Protein AF-0000000087110716 (afdb_homodimer)

Nearest PDB structures (foldseek):
  4upd-assembly1_A  TM=8.963E-01  e=2.215E-50  Ophiostoma piceae
  1cle-assembly1_A  TM=8.654E-01  e=2.455E-45  Limtongozyma cylindracea
  1crl-assembly1_A  TM=8.460E-01  e=3.758E-45  Diutina rugosa
  1gz7-assembly4_D  TM=8.443E-01  e=5.412E-45  Diutina rugosa
  1ukc-assembly1_A  TM=8.647E-01  e=2.097E-42  Aspergillus niger

Solvent-accessible surface area (backbone atoms only — not comparable to full-atom values): 54224 Å² total; per-residue (Å²): 133,86,79,78,78,79,79,76,78,77,76,77,73,76,75,76,74,74,73,72,69,75,64,53,73,44,78,37,66,46,96,44,30,34,40,32,22,36,37,40,72,89,61,42,30,31,36,36,19,35,43,68,47,33,44,62,42,46,55,92,35,35,74,45,71,70,40,71,62,85,65,70,45,70,77,39,82,14,76,46,72,53,37,27,30,54,39,81,56,88,78,62,68,58,28,68,63,14,48,21,31,34,38,24,29,37,63,88,36,61,43,54,81,50,46,21,22,25,36,36,42,32,66,32,43,74,55,25,37,63,54,67,79,43,67,43,62,42,48,61,51,38,22,30,48,16,50,75,51,74,38,54,33,31,40,32,37,50,38,43,46,18,26,62,64,8,13,45,30,14,58,49,30,54,74,69,69,43,51,42,31,22,60,46,30,46,50,44,44,45,51,40,40,57,72,35,31,34,45,62,6,25,27,44,76,35,20,16,42,33,19,32,32,33,11,12,38,50,49,56,46,56,29,27,19,56,59,20,55,80,84,62,66,56,54,31,39,32,27,29,38,24,46,58,58,35,29,45,63,31,58,39,73,64,24,31,48,16,48,46,32,43,30,67,71,40,83,34,42,82,33,66,87,46,53,53,65,53,39,50,57,44,59,37,65,46,55,68,66,56,46,67,70,41,42,47,85,56,52,51,73,40,37,65,71,42,58,32,59,54,12,65,75,52,27,57,84,67,60,27,37,50,86,43,40,30,36,36,28,38,37,72,12,35,6,58,77,64,33,70,70,63,29,67,49,75,74,64,44,47,60,58,58,19,42,49,77,71,48,87,55,67,50,54,68,67,58,41,53,55,55,58,69,61,52,66,71,52,40,21,74,9,32,58,61,38,23,27,73,67,74,78,59,87,18,68,32,22,22,33,36,10,42,54,34,14,30,62,42,27,48,19,30,37,49,49,51,50,51,51,37,32,74,71,70,28,58,28,36,32,40,35,42,48,57,70,65,89,75,62,86,59,74,71,44,51,34,18,71,71,63,58,46,26,32,43,21,49,44,66,84,72,82,48,46,30,56,51,28,40,9,51,50,42,26,30,22,54,36,18,24,38,59,68,72,38,45,52,80,41,30,79,77,52,64,61,65,85,69,53,60,17,58,93,74,34,30,22,32,35,47,29,38,76,53,52,50,76,43,63,77,52,79,63,46,68,50,35,50,47,33,48,70,56,53,41,45,55,68,41,70,132,87,80,82,79,77,80,75,79,77,77,77,76,76,75,77,74,75,75,71,70,75,63,52,72,42,78,36,68,46,95,44,30,33,40,31,21,35,36,39,73,90,61,41,29,29,36,36,21,34,43,68,46,33,45,62,42,46,55,92,36,36,74,45,70,69,41,70,62,83,65,69,44,70,76,39,80,14,76,47,73,52,35,26,30,54,38,82,56,89,77,61,66,58,30,67,61,14,47,22,31,32,38,24,29,37,62,87,37,60,44,53,80,49,48,22,23,25,36,37,42,32,63,33,42,75,55,24,37,62,53,64,78,44,68,43,62,43,48,65,50,39,23,30,49,17,50,74,51,74,40,55,33,31,40,32,37,50,39,43,45,17,26,62,64,8,13,43,31,15,58,48,29,54,73,69,69,43,51,41,30,19,60,47,29,46,51,44,44,44,51,40,40,55,73,36,30,34,49,63,6,26,25,46,76,34,19,17,41,31,19,33,33,34,12,12,39,48,50,56,45,57,31,27,20,55,59,19,57,81,85,61,66,54,54,31,39,34,28,30,36,23,45,57,58,35,28,43,62,30,59,39,72,64,24,30,48,16,49,46,30,42,29,67,72,41,84,34,43,82,34,68,87,48,52,51,66,53,38,49,56,44,58,36,67,45,55,69,68,54,48,67,70,41,40,46,86,57,55,52,73,38,38,64,71,44,58,32,59,53,12,66,76,53,26,58,84,70,61,25,37,50,85,42,38,30,36,36,27,39,37,72,12,36,7,58,78,64,33,69,71,63,28,68,49,73,73,64,44,46,60,57,58,18,42,49,77,72,48,87,55,67,51,53,68,66,60,42,53,54,55,58,69,62,52,65,72,52,39,20,74,10,30,56,61,39,23,26,74,65,73,79,59,85,18,68,32,22,23,34,37,10,42,53,35,15,31,63,44,27,50,19,32,36,50,50,51,49,52,50,37,32,74,70,69,28,59,29,36,33,38,34,43,47,57,69,64,90,74,64,86,57,73,69,44,51,34,18,74,72,65,59,46,25,31,44,19,50,44,64,85,70,83,46,46,29,57,50,28,40,10,51,50,42,24,30,22,55,36,18,24,39,60,69,72,38,44,53,80,42,29,76,77,52,66,61,66,86,69,54,59,17,59,94,75,33,31,22,32,34,47,29,38,76,54,52,50,76,44,64,77,53,79,62,45,69,49,34,52,46,33,49,69,55,52,43,45,56,67,42,70

Secondary structure (DSSP, 8-state):
-----------------------EEEEEE-SS-EEEEEEETTTTEEEEEEEE-S----GGGTTS------S--SEEE-SSPPPBPP-SS--SSB-S---EEEEEEETT--SGGG-EEEEEEE--STTTS--TT-GGG-SHHHHHHHHHTT---EEEEE----HHHH---SHHHHHTT---HHHHHHHHHHHHHHHHGGGGTEEEEEEEEEEETHHHHHHHHHHHHHHH---SS-SEEEEES---PPP-BTTSHHHHHHHHHHHHTSGGGGGTTS-HHHHHHHHHTS-HHHHHHHS-S-----B-SSS--S-HHHHTTTT-S----EEEEEETTGGGGT--S---SHHHHHHHHHHTTT-SSPPPHHHHHHHHHTS---GGGSSSTT-TT--SSS-TTHHHHHHHHHIIIIIHHHHHHHHHHHHTT--EEEEEE----TT-S-GGG-S-TTTTHHHHTT--SS--HHHHHHHHHHHHHHHHHHHHS-TTTT-GGGTPPP----TTTTEEEEE-TT--EEEES-TTHHHHHHIIIIISSTT--/-----------------------EEEEEE-SS-EEEEEEETTTTEEEEEEEE-S----GGGTTSPP----S--SEEE-SSPPPBPP-SS--SSB-S---EEEEEEETT--SGGG-EEEEEEE--STTTS--TT-GGG-SHHHHHHHHHTT---EEEEE----HHHH---SHHHHHTT---HHHHHHHHHHHHHHHHGGGGTEEEEEEEEEEETHHHHHHHHHHHHHHH---SS-SEEEEES---PPP-BTTSHHHHHHHHHHHHTSGGGGGTTS-HHHHHHHHHTS-HHHHHHHS-S-----B-SSS--S-HHHHTTTT-S----EEEEEETTGGGGT--S---SHHHHHHHHHHTTT-SSPPPHHHHHHHHHTS---GGGSSSTT-TT--SSS-TTHHHHHHHHHIIIIIHHHHHHHHHHHHTT--EEEEEE----TT-S-GGG-S-TTTTHHHHTT--SS--HHHHHHHHHHHHHHHHHHHHS-TTTT-GGGTPPP----TTTTEEEEE-TT--EEEES-TTHHHHHHIIIIITTTT--

Foldseek 3Di:
DPDPPDPPPPPPPPPPPPPPPPFDWDWFAFPQEIFIWGHDPVLQKIKFAFAAQFDQCAFPNQLHATHGDPHHDHYDHRYDHQAADQAPDPPDRHDSRHWGKMKMFGNVQAALQLAAFEEEEDEADQQRDDDDPPLLQDFSLLQSLCVVLPRHHMYMYTHFHGFCRQFQFAPLCLVVLRHRSRLSSVVSVLVSCLRGVSSRRHNQQLYEYEYFAVSLVSVQLQQLFQQRDCPSSHFEYEYEQYFFAFAAARHDPQSNVQLVQLCVVDPNVVQSVPHSVSSVSVSSPDDPVSNSVRGHRDGDHHCSCGGRPWTPLPSLVVVRGHQHQYEFEYEQQALLVPFDAQAADLVVVQVCVQVADNHPGGADSVLSVVLLVLFDQQLQPFPVHPPHCDDLGDYSRRRVRSRSNSLLTGVLVRLLNLVSSQVVVGFYFYAYEYEDDPPDPRCSQPRYGPRCSSLLSVVDPDDDPLSNLLSSLNSQQVSCCSRPVASVSSRVPSQADHGDTCHPQRKHWYRYSVYIDIDHSCVSPVSSVSSSVRVNPPRID/DDDPPDPPPPPPPPPPPPPPPPFDWDWFAFPQEIFIWGHDPVLQKIKFAFAAQFDQCAFVNQLPATHGDPHHDHYDHRYDHQAADQAPDPPDRHDSRHWGKMKMFGNVQAALQLAAFEEEEDEDDQQRDDGDPPLLQDFSLLQSLCVVLPRHHMYMYTHFHGWCRQFQFAPLCLVVLRGRSRLSSVVSVLVSCLRGVSSRRHNQQLYEYEYFAVSLVSVQLQQLFQQRDCPSSHFEYEYELYFFAFAAARHDPQSNVQLVQLCVVDPNVVQNVPHSVSSVSVSSPDDPVSNSVRGHRDGDHHCSCGGRPWTPLPSLVVVRGHQHQYEFEYEQQALLVPFDAQAADLVVVQVCQQVADPHPGGADSVLSVVLLVLFDQQLQPFPVHPPHCDDLGDYSRRRVRSRSNSLLTGVLVRLLNLVSSQVVVGFYFYAYEYEDDPPDPRCSQPRYGPRCSSLLSVVDPDDDPLSNLLSSLNSQQVSCCSRPVASVSSRVPSQADHGDTCHPQRKHWYRYSVYIDIDHSCVSPVSSVSSSVRPNPPRID

Structure (mmCIF, N/CA/C/O backbone):
data_AF-0000000087110716-model_v1
#
loop_
_entity.id
_entity.type
_entity.pdbx_description
1 polymer 'Carboxylic ester hydrolase'
#
loop_
_atom_site.group_PDB
_atom_site.id
_atom_site.type_symbol
_atom_site.label_atom_id
_atom_site.label_alt_id
_atom_site.label_comp_id
_atom_site.label_asym_id
_atom_site.label_entity_id
_atom_site.label_seq_id
_atom_site.pdbx_PDB_ins_code
_atom_site.Cartn_x
_atom_site.Cartn_y
_atom_site.Cartn_z
_atom_site.occupancy
_atom_site.B_iso_or_equiv
_atom_site.auth_seq_id
_atom_site.auth_comp_id
_atom_site.auth_asym_id
_atom_site.auth_atom_id
_atom_site.pdbx_PDB_model_num
ATOM 1 N N . MET A 1 1 ? 35.188 -38.156 58.188 1 20.09 1 MET A N 1
ATOM 2 C CA . MET A 1 1 ? 34.906 -36.75 58.5 1 20.09 1 MET A CA 1
ATOM 3 C C . MET A 1 1 ? 35.188 -35.844 57.312 1 20.09 1 MET A C 1
ATOM 5 O O . MET A 1 1 ? 36.25 -35.188 57.281 1 20.09 1 MET A O 1
ATOM 9 N N . ALA A 1 2 ? 34.938 -36.5 56.125 1 28.39 2 ALA A N 1
ATOM 10 C CA . ALA A 1 2 ? 35.281 -35.875 54.844 1 28.39 2 ALA A CA 1
ATOM 11 C C . ALA A 1 2 ? 34.656 -34.5 54.719 1 28.39 2 ALA A C 1
ATOM 13 O O . ALA A 1 2 ? 33.438 -34.344 54.938 1 28.39 2 ALA A O 1
ATOM 14 N N . SER A 1 3 ? 35.438 -33.375 54.844 1 27.67 3 SER A N 1
ATOM 15 C CA . SER A 1 3 ? 35.281 -31.922 54.812 1 27.67 3 SER A CA 1
ATOM 16 C C . SER A 1 3 ? 34.75 -31.453 53.469 1 27.67 3 SER A C 1
ATOM 18 O O . SER A 1 3 ? 35.281 -31.781 52.406 1 27.67 3 SER A O 1
ATOM 20 N N . HIS A 1 4 ? 33.469 -31.312 53.344 1 31.66 4 HIS A N 1
ATOM 21 C CA . HIS A 1 4 ? 32.719 -30.781 52.219 1 31.66 4 HIS A CA 1
ATOM 22 C C . HIS A 1 4 ? 33.062 -29.328 51.969 1 31.66 4 HIS A C 1
ATOM 24 O O . HIS A 1 4 ? 32.781 -28.453 52.812 1 31.66 4 HIS A O 1
ATOM 30 N N . SER A 1 5 ? 34.188 -29.047 51.375 1 28.72 5 SER A N 1
ATOM 31 C CA . SER A 1 5 ? 34.562 -27.672 51.062 1 28.72 5 SER A CA 1
ATOM 32 C C . SER A 1 5 ? 33.531 -27.031 50.125 1 28.72 5 SER A C 1
ATOM 34 O O . SER A 1 5 ? 33.219 -27.609 49.094 1 28.72 5 SER A O 1
ATOM 36 N N . PHE A 1 6 ? 32.656 -26.172 50.625 1 31.14 6 PHE A N 1
ATOM 37 C CA . PHE A 1 6 ? 31.641 -25.328 50 1 31.14 6 PHE A CA 1
ATOM 38 C C . PHE A 1 6 ? 32.281 -24.297 49.062 1 31.14 6 PHE A C 1
ATOM 40 O O . PHE A 1 6 ? 33.031 -23.406 49.531 1 31.14 6 PHE A O 1
ATOM 47 N N . LEU A 1 7 ? 32.625 -24.609 47.812 1 32 7 LEU A N 1
ATOM 48 C CA . LEU A 1 7 ? 33.125 -23.625 46.875 1 32 7 LEU A CA 1
ATOM 49 C C . LEU A 1 7 ? 32.094 -22.547 46.594 1 32 7 LEU A C 1
ATOM 51 O O . LEU A 1 7 ? 30.984 -22.844 46.125 1 32 7 LEU A O 1
ATOM 55 N N . THR A 1 8 ? 32.094 -21.484 47.375 1 31.91 8 THR A N 1
ATOM 56 C CA . THR A 1 8 ? 31.266 -20.297 47.188 1 31.91 8 THR A CA 1
ATOM 57 C C . THR A 1 8 ? 31.578 -19.625 45.875 1 31.91 8 THR A C 1
ATOM 59 O O . THR A 1 8 ? 32.719 -19.266 45.594 1 31.91 8 THR A O 1
ATOM 62 N N . SER A 1 9 ? 30.875 -19.969 44.844 1 35.59 9 SER A N 1
ATOM 63 C CA . SER A 1 9 ? 30.984 -19.266 43.562 1 35.59 9 SER A CA 1
ATOM 64 C C . SER A 1 9 ? 30.625 -17.797 43.688 1 35.59 9 SER A C 1
ATOM 66 O O . SER A 1 9 ? 29.516 -17.453 44.125 1 35.59 9 SER A O 1
ATOM 68 N N . PHE A 1 10 ? 31.609 -16.938 43.906 1 37.28 10 PHE A N 1
ATOM 69 C CA . PHE A 1 10 ? 31.422 -15.492 43.844 1 37.28 10 PHE A CA 1
ATOM 70 C C . PHE A 1 10 ? 30.953 -15.055 42.469 1 37.28 10 PHE A C 1
ATOM 72 O O . PHE A 1 10 ? 31.641 -15.297 41.469 1 37.28 10 PHE A O 1
ATOM 79 N N . VAL A 1 11 ? 29.672 -14.938 42.281 1 40.84 11 VAL A N 1
ATOM 80 C CA . VAL A 1 11 ? 29.125 -14.281 41.094 1 40.84 11 VAL A CA 1
ATOM 81 C C . VAL A 1 11 ? 29.562 -12.82 41.062 1 40.84 11 VAL A C 1
ATOM 83 O O . VAL A 1 11 ? 29.234 -12.047 41.969 1 40.84 11 VAL A O 1
ATOM 86 N N . PHE A 1 12 ? 30.656 -12.531 40.406 1 40.09 12 PHE A N 1
ATOM 87 C CA . PHE A 1 12 ? 31 -11.141 40.125 1 40.09 12 PHE A CA 1
ATOM 88 C C . PHE A 1 12 ? 29.922 -10.477 39.281 1 40.09 12 PHE A C 1
ATOM 90 O O . PHE A 1 12 ? 29.656 -10.898 38.156 1 40.09 12 PHE A O 1
ATOM 97 N N . ASP A 1 13 ? 29.016 -9.844 39.938 1 39.03 13 ASP A N 1
ATOM 98 C CA . ASP A 1 13 ? 28.125 -8.922 39.219 1 39.03 13 ASP A CA 1
ATOM 99 C C . ASP A 1 13 ? 28.906 -7.844 38.469 1 39.03 13 ASP A C 1
ATOM 101 O O . ASP A 1 13 ? 29.609 -7.039 39.094 1 39.03 13 ASP A O 1
ATOM 105 N N . PHE A 1 14 ? 29.25 -8.109 37.25 1 43.91 14 PHE A N 1
ATOM 106 C CA . PHE A 1 14 ? 29.75 -7.023 36.406 1 43.91 14 PHE A CA 1
ATOM 107 C C . PHE A 1 14 ? 28.734 -5.891 36.312 1 43.91 14 PHE A C 1
ATOM 109 O O . PHE A 1 14 ? 27.656 -6.055 35.719 1 43.91 14 PHE A O 1
ATOM 116 N N . LEU A 1 15 ? 28.766 -4.965 37.219 1 42.44 15 LEU A N 1
ATOM 117 C CA . LEU A 1 15 ? 28.125 -3.68 36.969 1 42.44 15 LEU A CA 1
ATOM 118 C C . LEU A 1 15 ? 28.594 -3.084 35.625 1 42.44 15 LEU A C 1
ATOM 120 O O . LEU A 1 15 ? 29.75 -2.707 35.5 1 42.44 15 LEU A O 1
ATOM 124 N N . LEU A 1 16 ? 27.922 -3.369 34.562 1 43.09 16 LEU A N 1
ATOM 125 C CA . LEU A 1 16 ? 28.094 -2.547 33.375 1 43.09 16 LEU A CA 1
ATOM 126 C C . LEU A 1 16 ? 27.922 -1.068 33.688 1 43.09 16 LEU A C 1
ATOM 128 O O . LEU A 1 16 ? 26.797 -0.625 34 1 43.09 16 LEU A O 1
ATOM 132 N N . LEU A 1 17 ? 28.938 -0.437 34.156 1 42.56 17 LEU A N 1
ATOM 133 C CA . LEU A 1 17 ? 28.938 1.021 34.125 1 42.56 17 LEU A CA 1
ATOM 134 C C . LEU A 1 17 ? 28.594 1.527 32.75 1 42.56 17 LEU A C 1
ATOM 136 O O . LEU A 1 17 ? 29.391 1.37 31.797 1 42.56 17 LEU A O 1
ATOM 140 N N . VAL A 1 18 ? 27.328 1.729 32.438 1 46.44 18 VAL A N 1
ATOM 141 C CA . VAL A 1 18 ? 27.016 2.594 31.297 1 46.44 18 VAL A CA 1
ATOM 142 C C . VAL A 1 18 ? 27.734 3.93 31.453 1 46.44 18 VAL A C 1
ATOM 144 O O . VAL A 1 18 ? 27.406 4.727 32.344 1 46.44 18 VAL A O 1
ATOM 147 N N . ILE A 1 19 ? 28.969 4.02 31.094 1 43.47 19 ILE A N 1
ATOM 148 C CA . ILE A 1 19 ? 29.547 5.344 30.938 1 43.47 19 ILE A CA 1
ATOM 149 C C . ILE A 1 19 ? 28.609 6.227 30.109 1 43.47 19 ILE A C 1
ATOM 151 O O . ILE A 1 19 ? 28.469 6.031 28.906 1 43.47 19 ILE A O 1
ATOM 155 N N . VAL A 1 20 ? 27.641 6.781 30.719 1 46.19 20 VAL A N 1
ATOM 156 C CA . VAL A 1 20 ? 26.984 7.902 30.062 1 46.19 20 VAL A CA 1
ATOM 157 C C . VAL A 1 20 ? 28.031 8.906 29.594 1 46.19 20 VAL A C 1
ATOM 159 O O . VAL A 1 20 ? 28.734 9.516 30.406 1 46.19 20 VAL A O 1
ATOM 162 N N . GLN A 1 21 ? 28.688 8.75 28.547 1 48.12 21 GLN A N 1
ATOM 163 C CA . GLN A 1 21 ? 29.531 9.828 28.031 1 48.12 21 GLN A CA 1
ATOM 164 C C . GLN A 1 21 ? 28.875 11.188 28.25 1 48.12 21 GLN A C 1
ATOM 166 O O . GLN A 1 21 ? 27.703 11.383 27.922 1 48.12 21 GLN A O 1
ATOM 171 N N . PRO A 1 22 ? 29.422 11.992 29.031 1 50.16 22 PRO A N 1
ATOM 172 C CA . PRO A 1 22 ? 28.875 13.328 29.25 1 50.16 22 PRO A CA 1
ATOM 173 C C . PRO A 1 22 ? 28.531 14.047 27.953 1 50.16 22 PRO A C 1
ATOM 175 O O . PRO A 1 22 ? 29.297 13.977 26.984 1 50.16 22 PRO A O 1
ATOM 178 N N . SER A 1 23 ? 27.312 14.266 27.656 1 60.62 23 SER A N 1
ATOM 179 C CA . SER A 1 23 ? 26.906 15.125 26.547 1 60.62 23 SER A CA 1
ATOM 180 C C . SER A 1 23 ? 27.75 16.406 26.5 1 60.62 23 SER A C 1
ATOM 182 O O . SER A 1 23 ? 27.828 17.125 27.5 1 60.62 23 SER A O 1
ATOM 184 N N . ILE A 1 24 ? 28.844 16.5 25.688 1 69 24 ILE A N 1
ATOM 185 C CA . ILE A 1 24 ? 29.688 17.672 25.516 1 69 24 ILE A CA 1
ATOM 186 C C . ILE A 1 24 ? 28.812 18.891 25.219 1 69 24 ILE A C 1
ATOM 188 O O . ILE A 1 24 ? 27.953 18.844 24.328 1 69 24 ILE A O 1
ATOM 192 N N . ALA A 1 25 ? 28.875 19.891 26.062 1 81.88 25 ALA A N 1
ATOM 193 C CA . ALA A 1 25 ? 28.141 21.156 25.922 1 81.88 25 ALA A CA 1
ATOM 194 C C . ALA A 1 25 ? 28.703 22 24.781 1 81.88 25 ALA A C 1
ATOM 196 O O . ALA A 1 25 ? 29.906 22 24.531 1 81.88 25 ALA A O 1
ATOM 197 N N . ILE A 1 26 ? 27.797 22.547 23.922 1 89.44 26 ILE A N 1
ATOM 198 C CA . ILE A 1 26 ? 28.141 23.469 22.828 1 89.44 26 ILE A CA 1
ATOM 199 C C . ILE A 1 26 ? 27.5 24.828 23.094 1 89.44 26 ILE A C 1
ATOM 201 O O . ILE A 1 26 ? 26.344 24.906 23.516 1 89.44 26 ILE A O 1
ATOM 205 N N . SER A 1 27 ? 28.281 25.891 22.859 1 92.62 27 SER A N 1
ATOM 206 C CA . SER A 1 27 ? 27.797 27.234 23.141 1 92.62 27 SER A CA 1
ATOM 207 C C . SER A 1 27 ? 27.688 28.062 21.875 1 92.62 27 SER A C 1
ATOM 209 O O . SER A 1 27 ? 28.547 27.984 20.984 1 92.62 27 SER A O 1
ATOM 211 N N . VAL A 1 28 ? 26.641 28.781 21.75 1 93.56 28 VAL A N 1
ATOM 212 C CA . VAL A 1 28 ? 26.391 29.719 20.641 1 93.56 28 VAL A CA 1
ATOM 213 C C . VAL A 1 28 ? 26.062 31.094 21.203 1 93.56 28 VAL A C 1
ATOM 215 O O . VAL A 1 28 ? 25.203 31.219 22.078 1 93.56 28 VAL A O 1
ATOM 218 N N . LEU A 1 29 ? 26.641 32.156 20.688 1 93.19 29 LEU A N 1
ATOM 219 C CA . LEU A 1 29 ? 26.359 33.5 21.094 1 93.19 29 LEU A CA 1
ATOM 220 C C . LEU A 1 29 ? 25.219 34.094 20.266 1 93.19 29 LEU A C 1
ATOM 222 O O . LEU A 1 29 ? 25.281 34.125 19.047 1 93.19 29 LEU A O 1
ATOM 226 N N . THR A 1 30 ? 24.172 34.469 20.969 1 93.44 30 THR A N 1
ATOM 227 C CA . THR A 1 30 ? 23.047 35.125 20.344 1 93.44 30 THR A CA 1
ATOM 228 C C . THR A 1 30 ? 22.953 36.594 20.797 1 93.44 30 THR A C 1
ATOM 230 O O . THR A 1 30 ? 23.797 37.062 21.562 1 93.44 30 THR A O 1
ATOM 233 N N . THR A 1 31 ? 21.906 37.312 20.281 1 92.69 31 THR A N 1
ATOM 234 C CA . THR A 1 31 ? 21.688 38.719 20.609 1 92.69 31 THR A CA 1
ATOM 235 C C . THR A 1 31 ? 21.531 38.906 22.109 1 92.69 31 THR A C 1
ATOM 237 O O . THR A 1 31 ? 22 39.906 22.672 1 92.69 31 THR A O 1
ATOM 240 N N . ASN A 1 32 ? 20.922 37.875 22.75 1 94.81 32 ASN A N 1
ATOM 241 C CA . ASN A 1 32 ? 20.547 38.062 24.156 1 94.81 32 ASN A CA 1
ATOM 242 C C . ASN A 1 32 ? 21.484 37.312 25.094 1 94.81 32 ASN A C 1
ATOM 244 O O . ASN A 1 32 ? 21.328 37.375 26.312 1 94.81 32 ASN A O 1
ATOM 248 N N . GLY A 1 33 ? 22.359 36.594 24.578 1 95.44 33 GLY A N 1
ATOM 249 C CA . GLY A 1 33 ? 23.297 35.844 25.406 1 95.44 33 GLY A CA 1
ATOM 250 C C . GLY A 1 33 ? 23.797 34.562 24.766 1 95.44 33 GLY A C 1
ATOM 251 O O . GLY A 1 33 ? 23.594 34.344 23.562 1 95.44 33 GLY A O 1
ATOM 252 N N . THR A 1 34 ? 24.516 33.875 25.656 1 96.38 34 THR A N 1
ATOM 253 C CA . THR A 1 34 ? 25.062 32.594 25.188 1 96.38 34 THR A CA 1
ATOM 254 C C . THR A 1 34 ? 24.094 31.453 25.469 1 96.38 34 THR A C 1
ATOM 256 O O . THR A 1 34 ? 23.609 31.297 26.594 1 96.38 34 THR A O 1
ATOM 259 N N . VAL A 1 35 ? 23.797 30.688 24.438 1 96.12 35 VAL A N 1
ATOM 260 C CA . VAL A 1 35 ? 22.953 29.5 24.547 1 96.12 35 VAL A CA 1
ATOM 261 C C . VAL A 1 35 ? 23.812 28.25 24.578 1 96.12 35 VAL A C 1
ATOM 263 O O . VAL A 1 35 ? 24.625 28.016 23.672 1 96.12 35 VAL A O 1
ATOM 266 N N . VAL A 1 36 ? 23.688 27.438 25.656 1 96.5 36 VAL A N 1
ATOM 267 C CA . VAL A 1 36 ? 24.453 26.219 25.797 1 96.5 36 VAL A CA 1
ATOM 268 C C . VAL A 1 36 ? 23.578 25 25.516 1 96.5 36 VAL A C 1
ATOM 270 O O . VAL A 1 36 ? 22.672 24.688 26.281 1 96.5 36 VAL A O 1
ATOM 273 N N . GLY A 1 37 ? 23.891 24.375 24.438 1 95.44 37 GLY A N 1
ATOM 274 C CA . GLY A 1 37 ? 23.109 23.234 24.016 1 95.44 37 GLY A CA 1
ATOM 275 C C . GLY A 1 37 ? 23.766 21.906 24.328 1 95.44 37 GLY A C 1
ATOM 276 O O . GLY A 1 37 ? 24.641 21.828 25.203 1 95.44 37 GLY A O 1
ATOM 277 N N . VAL A 1 38 ? 23.172 20.828 23.766 1 95.19 38 VAL A N 1
ATOM 278 C CA . VAL A 1 38 ? 23.641 19.453 23.969 1 95.19 38 VAL A CA 1
ATOM 279 C C . VAL A 1 38 ? 24.203 18.906 22.672 1 95.19 38 VAL A C 1
ATOM 281 O O . VAL A 1 38 ? 23.578 19.031 21.609 1 95.19 38 VAL A O 1
ATOM 284 N N . ASN A 1 39 ? 25.344 18.312 22.797 1 94.31 39 ASN A N 1
ATOM 285 C CA . ASN A 1 39 ? 25.938 17.625 21.656 1 94.31 39 ASN A CA 1
ATOM 286 C C . ASN A 1 39 ? 25.625 16.141 21.672 1 94.31 39 ASN A C 1
ATOM 288 O O . ASN A 1 39 ? 26.094 15.406 22.547 1 94.31 39 ASN A O 1
ATOM 292 N N . ASP A 1 40 ? 24.797 15.695 20.828 1 93.25 40 ASP A N 1
ATOM 293 C CA . ASP A 1 40 ? 24.516 14.281 20.625 1 93.25 40 ASP A CA 1
ATOM 294 C C . ASP A 1 40 ? 25.453 13.664 19.594 1 93.25 40 ASP A C 1
ATOM 296 O O . ASP A 1 40 ? 25.094 13.492 18.438 1 93.25 40 ASP A O 1
ATOM 300 N N . ALA A 1 41 ? 26.578 13.188 19.984 1 90.38 41 ALA A N 1
ATOM 301 C CA . ALA A 1 41 ? 27.641 12.703 19.109 1 90.38 41 ALA A CA 1
ATOM 302 C C . ALA A 1 41 ? 27.234 11.43 18.375 1 90.38 41 ALA A C 1
ATOM 304 O O . ALA A 1 41 ? 27.625 11.203 17.234 1 90.38 41 ALA A O 1
ATOM 305 N N . VAL A 1 42 ? 26.422 10.695 19 1 90.62 42 VAL A N 1
ATOM 306 C CA . VAL A 1 42 ? 25.984 9.422 18.438 1 90.62 42 VAL A CA 1
ATOM 307 C C . VAL A 1 42 ? 25.188 9.672 17.156 1 90.62 42 VAL A C 1
ATOM 309 O O . VAL A 1 42 ? 25.375 8.969 16.156 1 90.62 42 VAL A O 1
ATOM 312 N N . ASN A 1 43 ? 24.391 10.672 17.156 1 93 43 ASN A N 1
ATOM 313 C CA . ASN A 1 43 ? 23.531 10.961 16 1 93 43 ASN A CA 1
ATOM 314 C C . ASN A 1 43 ? 24.125 12.07 15.133 1 93 43 ASN A C 1
ATOM 316 O O . ASN A 1 43 ? 23.578 12.383 14.07 1 93 43 ASN A O 1
ATOM 320 N N . GLY A 1 44 ? 25.219 12.688 15.539 1 93.69 44 GLY A N 1
ATOM 321 C CA . GLY A 1 44 ? 25.797 13.797 14.805 1 93.69 44 GLY A CA 1
ATOM 322 C C . GLY A 1 44 ? 24.891 15.023 14.773 1 93.69 44 GLY A C 1
ATOM 323 O O . GLY A 1 44 ? 24.797 15.703 13.75 1 93.69 44 GLY A O 1
ATOM 324 N N . VAL A 1 45 ? 24.188 15.234 15.891 1 96.06 45 VAL A N 1
ATOM 325 C CA . VAL A 1 45 ? 23.219 16.312 15.969 1 96.06 45 VAL A CA 1
ATOM 326 C C . VAL A 1 45 ? 23.453 17.125 17.25 1 96.06 45 VAL A C 1
ATOM 328 O O . VAL A 1 45 ? 23.766 16.562 18.297 1 96.06 45 VAL A O 1
ATOM 331 N N . GLN A 1 46 ? 23.375 18.422 17.141 1 95.94 46 GLN A N 1
ATOM 332 C CA . GLN A 1 46 ? 23.344 19.297 18.297 1 95.94 46 GLN A CA 1
ATOM 333 C C . GLN A 1 46 ? 21.938 19.844 18.531 1 95.94 46 GLN A C 1
ATOM 335 O O . GLN A 1 46 ? 21.234 20.188 17.578 1 95.94 46 GLN A O 1
ATOM 340 N N . ARG A 1 47 ? 21.578 19.906 19.766 1 96.75 47 ARG A N 1
ATOM 341 C CA . ARG A 1 47 ? 20.25 20.375 20.125 1 96.75 47 ARG A CA 1
ATOM 342 C C . ARG A 1 47 ? 20.312 21.578 21.062 1 96.75 47 ARG A C 1
ATOM 344 O O . ARG A 1 47 ? 21.156 21.625 21.953 1 96.75 47 ARG A O 1
ATOM 351 N N . PHE A 1 48 ? 19.531 22.547 20.828 1 97.06 48 PHE A N 1
ATOM 352 C CA . PHE A 1 48 ? 19.281 23.703 21.656 1 97.06 48 PHE A CA 1
ATOM 353 C C . PHE A 1 48 ? 17.797 23.828 21.984 1 97.06 48 PHE A C 1
ATOM 355 O O . PHE A 1 48 ? 16.984 24.156 21.125 1 97.06 48 PHE A O 1
ATOM 362 N N . LEU A 1 49 ? 17.438 23.516 23.234 1 98 49 LEU A N 1
ATOM 363 C CA . LEU A 1 49 ? 16.031 23.391 23.609 1 98 49 LEU A CA 1
ATOM 364 C C . LEU A 1 49 ? 15.609 24.484 24.578 1 98 49 LEU A C 1
ATOM 366 O O . LEU A 1 49 ? 16.422 24.953 25.375 1 98 49 LEU A O 1
ATOM 370 N N . GLY A 1 50 ? 14.336 24.938 24.406 1 97.62 50 GLY A N 1
ATOM 371 C CA . GLY A 1 50 ? 13.727 25.828 25.375 1 97.62 50 GLY A CA 1
ATOM 372 C C . GLY A 1 50 ? 14.281 27.25 25.312 1 97.62 50 GLY A C 1
ATOM 373 O O . GLY A 1 50 ? 14.383 27.922 26.344 1 97.62 50 GLY A O 1
ATOM 374 N N . ILE A 1 51 ? 14.688 27.703 24.188 1 97.75 51 ILE A N 1
ATOM 375 C CA . ILE A 1 51 ? 15.234 29.047 24.031 1 97.75 51 ILE A CA 1
ATOM 376 C C . ILE A 1 51 ? 14.102 30.062 24 1 97.75 51 ILE A C 1
ATOM 378 O O . ILE A 1 51 ? 13.242 30.031 23.125 1 97.75 51 ILE A O 1
ATOM 382 N N . PRO A 1 52 ? 14.062 31 24.906 1 97.81 52 PRO A N 1
ATOM 383 C CA . PRO A 1 52 ? 13.023 32.031 24.828 1 97.81 52 PRO A CA 1
ATOM 384 C C . PRO A 1 52 ? 13.195 32.969 23.625 1 97.81 52 PRO A C 1
ATOM 386 O O . PRO A 1 52 ? 14.312 33.406 23.344 1 97.81 52 PRO A O 1
ATOM 389 N N . PHE A 1 53 ? 12.172 33.25 22.938 1 97.81 53 PHE A N 1
ATOM 390 C CA . PHE A 1 53 ? 12.266 34.156 21.812 1 97.81 53 PHE A CA 1
ATOM 391 C C . PHE A 1 53 ? 11.508 35.438 22.094 1 97.81 53 PHE A C 1
ATOM 393 O O . PHE A 1 53 ? 11.531 36.375 21.281 1 97.81 53 PHE A O 1
ATOM 400 N N . ALA A 1 54 ? 10.828 35.531 23.188 1 97.94 54 ALA A N 1
ATOM 401 C CA . ALA A 1 54 ? 10.078 36.688 23.625 1 97.94 54 ALA A CA 1
ATOM 402 C C . ALA A 1 54 ? 10.055 36.781 25.156 1 97.94 54 ALA A C 1
ATOM 404 O O . ALA A 1 54 ? 10.375 35.812 25.844 1 97.94 54 ALA A O 1
ATOM 405 N N . GLU A 1 55 ? 9.727 38.031 25.609 1 97.5 55 GLU A N 1
ATOM 406 C CA . GLU A 1 55 ? 9.469 38.156 27.047 1 97.5 55 GLU A CA 1
ATOM 407 C C . GLU A 1 55 ? 8.344 37.219 27.484 1 97.5 55 GLU A C 1
ATOM 409 O O . GLU A 1 55 ? 7.379 37 26.75 1 97.5 55 GLU A O 1
ATOM 414 N N . PRO A 1 56 ? 8.539 36.625 28.781 1 96.94 56 PRO A N 1
ATOM 415 C CA . PRO A 1 56 ? 7.398 35.812 29.25 1 96.94 56 PRO A CA 1
ATOM 416 C C . PRO A 1 56 ? 6.086 36.594 29.234 1 96.94 56 PRO A C 1
ATOM 418 O O . PRO A 1 56 ? 6.02 37.719 29.75 1 96.94 56 PRO A O 1
ATOM 421 N N . PRO A 1 57 ? 5.0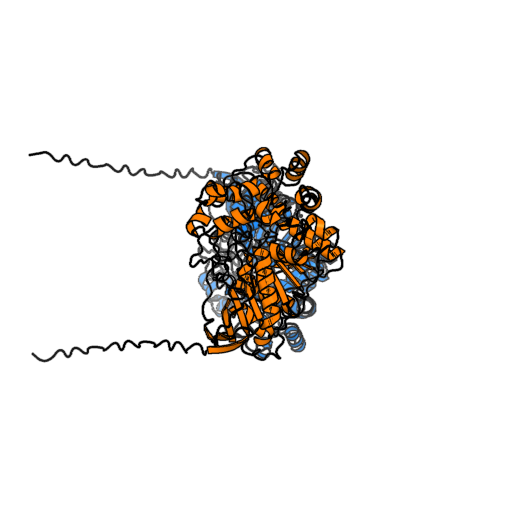94 36.062 28.547 1 97.56 57 PRO A N 1
ATOM 422 C CA . PRO A 1 57 ? 3.807 36.75 28.5 1 97.56 57 PRO A CA 1
ATOM 423 C C . PRO A 1 57 ? 2.984 36.562 29.781 1 97.56 57 PRO A C 1
ATOM 425 O O . PRO A 1 57 ? 1.842 36.094 29.719 1 97.56 57 PRO A O 1
ATOM 428 N N . VAL A 1 58 ? 3.518 36.969 30.922 1 96.25 58 VAL A N 1
ATOM 429 C CA . VAL A 1 58 ? 2.912 36.812 32.25 1 96.25 58 VAL A CA 1
ATOM 430 C C . VAL A 1 58 ? 2.604 38.188 32.844 1 96.25 58 VAL A C 1
ATOM 432 O O . VAL A 1 58 ? 3.123 39.219 32.344 1 96.25 58 VAL A O 1
ATOM 435 N N . GLY A 1 59 ? 1.743 38.219 33.812 1 94.56 59 GLY A N 1
ATOM 436 C CA . GLY A 1 59 ? 1.394 39.5 34.438 1 94.56 59 GLY A CA 1
ATOM 437 C C . GLY A 1 59 ? 0.841 40.531 33.469 1 94.56 59 GLY A C 1
ATOM 438 O O . GLY A 1 59 ? -0.081 40.219 32.688 1 94.56 59 GLY A O 1
ATOM 439 N N . ASP A 1 60 ? 1.508 41.688 33.406 1 95.06 60 ASP A N 1
ATOM 440 C CA . ASP A 1 60 ? 1.017 42.781 32.562 1 95.06 60 ASP A CA 1
ATOM 441 C C . ASP A 1 60 ? 1.149 42.438 31.078 1 95.06 60 ASP A C 1
ATOM 443 O O . ASP A 1 60 ? 0.559 43.094 30.234 1 95.06 60 ASP A O 1
ATOM 447 N N . LEU A 1 61 ? 1.896 41.406 30.828 1 97.12 61 LEU A N 1
ATOM 448 C CA . LEU A 1 61 ? 2.117 41.062 29.438 1 97.12 61 LEU A CA 1
ATOM 449 C C . LEU A 1 61 ? 1.137 39.969 28.984 1 97.12 61 LEU A C 1
ATOM 451 O O . LEU A 1 61 ? 1.07 39.656 27.797 1 97.12 61 LEU A O 1
ATOM 455 N N . ARG A 1 62 ? 0.335 39.375 29.922 1 97.62 62 ARG A N 1
ATOM 456 C CA . ARG A 1 62 ? -0.737 38.469 29.516 1 97.62 62 ARG A CA 1
ATOM 457 C C . ARG A 1 62 ? -1.673 39.156 28.516 1 97.62 62 ARG A C 1
ATOM 459 O O . ARG A 1 62 ? -2.111 40.281 28.734 1 97.62 62 ARG A O 1
ATOM 466 N N . LEU A 1 63 ? -1.961 38.469 27.406 1 97.94 63 LEU A N 1
ATOM 467 C CA . LEU A 1 63 ? -2.916 38.906 26.375 1 97.94 63 LEU A CA 1
ATOM 468 C C . LEU A 1 63 ? -2.422 40.156 25.656 1 97.94 63 LEU A C 1
ATOM 470 O O . LEU A 1 63 ? -3.223 40.938 25.141 1 97.94 63 LEU A O 1
ATOM 474 N N . ARG A 1 64 ? -1.172 40.406 25.688 1 97.88 64 ARG A N 1
ATOM 475 C CA . ARG A 1 64 ? -0.528 41.406 24.812 1 97.88 64 ARG A CA 1
ATOM 476 C C . ARG A 1 64 ? 0.259 40.719 23.703 1 97.88 64 ARG A C 1
ATOM 478 O O . ARG A 1 64 ? 0.529 39.531 23.781 1 97.88 64 ARG A O 1
ATOM 485 N N . GLN A 1 65 ? 0.518 41.438 22.672 1 97.94 65 GLN A N 1
ATOM 486 C CA . GLN A 1 65 ? 1.437 40.938 21.672 1 97.94 65 GLN A CA 1
ATOM 487 C C . GLN A 1 65 ? 2.799 40.594 22.281 1 97.94 65 GLN A C 1
ATOM 489 O O . GLN A 1 65 ? 3.262 41.312 23.172 1 97.94 65 GLN A O 1
ATOM 494 N N . ALA A 1 66 ? 3.346 39.531 21.812 1 97.88 66 ALA A N 1
ATOM 495 C CA . ALA A 1 66 ? 4.668 39.156 22.297 1 97.88 66 ALA A CA 1
ATOM 496 C C . ALA A 1 66 ? 5.672 40.281 22.094 1 97.88 66 ALA A C 1
ATOM 498 O O . ALA A 1 66 ? 5.652 40.969 21.047 1 97.88 66 ALA A O 1
ATOM 499 N N . VAL A 1 67 ? 6.5 40.469 23.062 1 96.31 67 VAL A N 1
ATOM 500 C CA . VAL A 1 67 ? 7.512 41.5 23.031 1 96.31 67 VAL A CA 1
ATOM 501 C C . VAL A 1 67 ? 8.898 40.875 22.953 1 96.31 67 VAL A C 1
ATOM 503 O O . VAL A 1 67 ? 9.164 39.844 23.578 1 96.31 67 VAL A O 1
ATOM 506 N N . SER A 1 68 ? 9.75 41.531 22.188 1 95.5 68 SER A N 1
ATOM 507 C CA . SER A 1 68 ? 11.125 41.062 22.062 1 95.5 68 SER A CA 1
ATOM 508 C C . SER A 1 68 ? 11.812 41 23.422 1 95.5 68 SER A C 1
ATOM 510 O O . SER A 1 68 ? 11.492 41.781 24.328 1 95.5 68 SER A O 1
ATOM 512 N N . LEU A 1 69 ? 12.727 40.156 23.5 1 94.12 69 LEU A N 1
ATOM 513 C CA . LEU A 1 69 ? 13.508 40.031 24.719 1 94.12 69 LEU A CA 1
ATOM 514 C C . LEU A 1 69 ? 14.281 41.312 25 1 94.12 69 LEU A C 1
ATOM 516 O O . LEU A 1 69 ? 15 41.812 24.125 1 94.12 69 LEU A O 1
ATOM 520 N N . ARG A 1 70 ? 14.125 41.844 26.109 1 88.75 70 ARG A N 1
ATOM 521 C CA . ARG A 1 70 ? 14.758 43.125 26.484 1 88.75 70 ARG A CA 1
ATOM 522 C C . ARG A 1 70 ? 16 42.875 27.344 1 88.75 70 ARG A C 1
ATOM 524 O O . ARG A 1 70 ? 16.906 43.688 27.375 1 88.75 70 ARG A O 1
ATOM 531 N N . LYS A 1 71 ? 15.93 41.781 28 1 86.25 71 LYS A N 1
ATOM 532 C CA . LYS A 1 71 ? 17.016 41.5 28.938 1 86.25 71 LYS A CA 1
ATOM 533 C C . LYS A 1 71 ? 17.922 40.375 28.422 1 86.25 71 LYS A C 1
ATOM 535 O O . LYS A 1 71 ? 17.453 39.438 27.781 1 86.25 71 LYS A O 1
ATOM 540 N N . SER A 1 72 ? 19.156 40.625 28.688 1 89.88 72 SER A N 1
ATOM 541 C CA . SER A 1 72 ? 20.141 39.594 28.375 1 89.88 72 SER A CA 1
ATOM 542 C C . SER A 1 72 ? 20.109 38.438 29.391 1 89.88 72 SER A C 1
ATOM 544 O O . SER A 1 72 ? 19.781 38.656 30.562 1 89.88 72 SER A O 1
ATOM 546 N N . PHE A 1 73 ? 20.266 37.344 28.734 1 86.19 73 PHE A N 1
ATOM 547 C CA . PHE A 1 73 ? 20.547 36.188 29.609 1 86.19 73 PHE A CA 1
ATOM 548 C C . PHE A 1 73 ? 22.016 35.781 29.531 1 86.19 73 PHE A C 1
ATOM 550 O O . PHE A 1 73 ? 22.672 36.031 28.531 1 86.19 73 PHE A O 1
ATOM 557 N N . SER A 1 74 ? 22.906 35.906 30.484 1 89.81 74 SER A N 1
ATOM 558 C CA . SER A 1 74 ? 24.312 35.5 30.469 1 89.81 74 SER A CA 1
ATOM 559 C C . SER A 1 74 ? 24.469 34.125 29.797 1 89.81 74 SER A C 1
ATOM 561 O O . SER A 1 74 ? 24.75 34.062 28.594 1 89.81 74 SER A O 1
ATOM 563 N N . ASN A 1 75 ? 24.281 33.125 30.469 1 94.44 75 ASN A N 1
ATOM 564 C CA . ASN A 1 75 ? 24.281 31.75 29.953 1 94.44 75 ASN A CA 1
ATOM 565 C C . ASN A 1 75 ? 22.938 31.062 30.156 1 94.44 75 ASN A C 1
ATOM 567 O O . ASN A 1 75 ? 22.406 31.031 31.266 1 94.44 75 ASN A O 1
ATOM 571 N N . LEU A 1 76 ? 22.359 30.641 29.047 1 96.38 76 LEU A N 1
ATOM 572 C CA . LEU A 1 76 ? 21.125 29.859 29.078 1 96.38 76 LEU A CA 1
ATOM 573 C C . LEU A 1 76 ? 21.406 28.375 28.844 1 96.38 76 LEU A C 1
ATOM 575 O O . LEU A 1 76 ? 21.938 28 27.797 1 96.38 76 LEU A O 1
ATOM 579 N N . GLN A 1 77 ? 21.094 27.547 29.859 1 96.75 77 GLN A N 1
ATOM 580 C CA . GLN A 1 77 ? 21.172 26.109 29.625 1 96.75 77 GLN A CA 1
ATOM 581 C C . GLN A 1 77 ? 20 25.625 28.781 1 96.75 77 GLN A C 1
ATOM 583 O O . GLN A 1 77 ? 18.859 25.609 29.25 1 96.75 77 GLN A O 1
ATOM 588 N N . ALA A 1 78 ? 20.266 25.234 27.594 1 97.25 78 ALA A N 1
ATOM 589 C CA . ALA A 1 78 ? 19.234 24.859 26.641 1 97.25 78 ALA A CA 1
ATOM 590 C C . ALA A 1 78 ? 19.219 23.359 26.391 1 97.25 78 ALA A C 1
ATOM 592 O O . ALA A 1 78 ? 19.25 22.906 25.25 1 97.25 78 ALA A O 1
ATOM 593 N N . ASP A 1 79 ? 19.094 22.531 27.469 1 96.5 79 ASP A N 1
ATOM 594 C CA . ASP A 1 79 ? 19.188 21.078 27.359 1 96.5 79 ASP A CA 1
ATOM 595 C C . ASP A 1 79 ? 17.812 20.438 27.609 1 96.5 79 ASP A C 1
ATOM 597 O O . ASP A 1 79 ? 17.672 19.219 27.516 1 96.5 79 ASP A O 1
ATOM 601 N N . LYS A 1 80 ? 16.828 21.25 27.891 1 96.25 80 LYS A N 1
ATOM 602 C CA . LYS A 1 80 ? 15.484 20.734 28.109 1 96.25 80 LYS A CA 1
ATOM 603 C C . LYS A 1 80 ? 14.445 21.594 27.406 1 96.25 80 LYS A C 1
ATOM 605 O O . LYS A 1 80 ? 14.609 22.812 27.281 1 96.25 80 LYS A O 1
ATOM 610 N N . PHE A 1 81 ? 13.398 20.906 27 1 97.38 81 PHE A N 1
ATOM 611 C CA . PHE A 1 81 ? 12.281 21.641 26.422 1 97.38 81 PHE A CA 1
ATOM 612 C C . PHE A 1 81 ? 11.688 22.609 27.438 1 97.38 81 PHE A C 1
ATOM 614 O O . PHE A 1 81 ? 11.609 22.297 28.625 1 97.38 81 PHE A O 1
ATOM 621 N N . GLY A 1 82 ? 11.289 23.828 26.922 1 96.75 82 GLY A N 1
ATOM 622 C CA . GLY A 1 82 ? 10.492 24.703 27.766 1 96.75 82 GLY A CA 1
ATOM 623 C C . GLY A 1 82 ? 9.086 24.188 28 1 96.75 82 GLY A C 1
ATOM 624 O O . GLY A 1 82 ? 8.672 23.203 27.391 1 96.75 82 GLY A O 1
ATOM 625 N N . PRO A 1 83 ? 8.391 24.828 28.906 1 96.88 83 PRO A N 1
ATOM 626 C CA . PRO A 1 83 ? 7 24.422 29.125 1 96.88 83 PRO A CA 1
ATOM 627 C C . PRO A 1 83 ? 6.117 24.641 27.906 1 96.88 83 PRO A C 1
ATOM 629 O O . PRO A 1 83 ? 6.371 25.547 27.094 1 96.88 83 PRO A O 1
ATOM 632 N N . SER A 1 84 ? 5.109 23.75 27.828 1 96.75 84 SER A N 1
ATOM 633 C CA . SER A 1 84 ? 4.082 23.984 26.828 1 96.75 84 SER A CA 1
ATOM 634 C C . SER A 1 84 ? 3.207 25.188 27.203 1 96.75 84 SER A C 1
ATOM 636 O O . SER A 1 84 ? 3.088 25.516 28.391 1 96.75 84 SER A O 1
ATOM 638 N N . CYS A 1 85 ? 2.66 25.828 26.203 1 97.19 85 CYS A N 1
ATOM 639 C CA . CYS A 1 85 ? 1.618 26.797 26.5 1 97.19 85 CYS A CA 1
ATOM 640 C C . CYS A 1 85 ? 0.363 26.125 27.016 1 97.19 85 CYS A C 1
ATOM 642 O O . CYS A 1 85 ? 0.132 24.938 26.75 1 97.19 85 CYS A O 1
ATOM 644 N N . TYR A 1 86 ? -0.411 26.844 27.781 1 95.19 86 TYR A N 1
ATOM 645 C CA . TYR A 1 86 ? -1.654 26.281 28.297 1 95.19 86 TYR A CA 1
ATOM 646 C C . TYR A 1 86 ? -2.584 25.891 27.156 1 95.19 86 TYR A C 1
ATOM 648 O O . TYR A 1 86 ? -2.756 26.641 26.203 1 95.19 86 TYR A O 1
ATOM 656 N N . SER A 1 87 ? -3.057 24.672 27.266 1 89.69 87 SER A N 1
ATOM 657 C CA . SER A 1 87 ? -3.928 24.094 26.266 1 89.69 87 SER A CA 1
ATOM 658 C C . SER A 1 87 ? -5.258 23.656 26.859 1 89.69 87 SER A C 1
ATOM 660 O O . SER A 1 87 ? -5.434 23.688 28.078 1 89.69 87 SER A O 1
ATOM 662 N N . ALA A 1 88 ? -6.184 23.344 25.969 1 85.62 88 ALA A N 1
ATOM 663 C CA . ALA A 1 88 ? -7.461 22.812 26.422 1 85.62 88 ALA A CA 1
ATOM 664 C C . ALA A 1 88 ? -7.27 21.484 27.156 1 85.62 88 ALA A C 1
ATOM 666 O O . ALA A 1 88 ? -7.91 21.234 28.188 1 85.62 88 ALA A O 1
ATOM 667 N N . ARG A 1 89 ? -6.375 20.734 26.562 1 81.94 89 ARG A N 1
ATOM 668 C CA . ARG A 1 89 ? -6.02 19.484 27.203 1 81.94 89 ARG A CA 1
ATOM 669 C C . ARG A 1 89 ? -4.758 19.641 28.047 1 81.94 89 ARG A C 1
ATOM 671 O O . ARG A 1 89 ? -3.834 20.359 27.656 1 81.94 89 ARG A O 1
ATOM 678 N N . ASP A 1 90 ? -4.789 19.031 29.172 1 78.81 90 ASP A N 1
ATOM 679 C CA . ASP A 1 90 ? -3.596 19.062 30.016 1 78.81 90 ASP A CA 1
ATOM 680 C C . ASP A 1 90 ? -2.449 18.281 29.375 1 78.81 90 ASP A C 1
ATOM 682 O O . ASP A 1 90 ? -2.529 17.062 29.219 1 78.81 90 ASP A O 1
ATOM 686 N N . GLN A 1 91 ? -1.489 18.922 29 1 78.19 91 GLN A N 1
ATOM 687 C CA . GLN A 1 91 ? -0.342 18.297 28.344 1 78.19 91 GLN A CA 1
ATOM 688 C C . GLN A 1 91 ? 0.789 18.047 29.344 1 78.19 91 GLN A C 1
ATOM 690 O O . GLN A 1 91 ? 1.817 17.469 28.984 1 78.19 91 GLN A O 1
ATOM 695 N N . GLY A 1 92 ? 0.54 18.422 30.453 1 80.88 92 GLY A N 1
ATOM 696 C CA . GLY A 1 92 ? 1.583 18.344 31.453 1 80.88 92 GLY A CA 1
ATOM 697 C C . GLY A 1 92 ? 2.65 19.406 31.297 1 80.88 92 GLY A C 1
ATOM 698 O O . GLY A 1 92 ? 2.854 19.922 30.203 1 80.88 92 GLY A O 1
ATOM 699 N N . ASN A 1 93 ? 3.326 19.922 32.25 1 89.25 93 ASN A N 1
ATOM 700 C CA . ASN A 1 93 ? 4.379 20.922 32.25 1 89.25 93 ASN A CA 1
ATOM 701 C C . ASN A 1 93 ? 3.986 22.156 31.438 1 89.25 93 ASN A C 1
ATOM 703 O O . ASN A 1 93 ? 4.703 22.547 30.516 1 89.25 93 ASN A O 1
ATOM 707 N N . SER A 1 94 ? 2.875 22.75 31.719 1 95.31 94 SER A N 1
ATOM 708 C CA . SER A 1 94 ? 2.389 23.938 31.031 1 95.31 94 SER A CA 1
ATOM 709 C C . SER A 1 94 ? 2.625 25.203 31.859 1 95.31 94 SER A C 1
ATOM 711 O O . SER A 1 94 ? 2.641 25.156 33.094 1 95.31 94 SER A O 1
ATOM 713 N N . SER A 1 95 ? 2.881 26.266 31.172 1 96.62 95 SER A N 1
ATOM 714 C CA . SER A 1 95 ? 3.111 27.562 31.797 1 96.62 95 SER A CA 1
ATOM 715 C C . SER A 1 95 ? 2.697 28.703 30.875 1 96.62 95 SER A C 1
ATOM 717 O O . SER A 1 95 ? 2.646 28.531 29.656 1 96.62 95 SER A O 1
ATOM 719 N N . GLU A 1 96 ? 2.342 29.828 31.484 1 96.44 96 GLU A N 1
ATOM 720 C CA . GLU A 1 96 ? 2.18 31.016 30.656 1 96.44 96 GLU A CA 1
ATOM 721 C C . GLU A 1 96 ? 3.512 31.469 30.062 1 96.44 96 GLU A C 1
ATOM 723 O O . GLU A 1 96 ? 3.545 32.062 28.984 1 96.44 96 GLU A O 1
ATOM 728 N N . ASP A 1 97 ? 4.582 31.219 30.859 1 97.44 97 ASP A N 1
ATOM 729 C CA . ASP A 1 97 ? 5.922 31.469 30.328 1 97.44 97 ASP A CA 1
ATOM 730 C C . ASP A 1 97 ? 6.344 30.359 29.359 1 97.44 97 ASP A C 1
ATOM 732 O O . ASP A 1 97 ? 7.203 29.547 29.688 1 97.44 97 ASP A O 1
ATOM 736 N N . CYS A 1 98 ? 5.762 30.375 28.188 1 97.75 98 CYS A N 1
ATOM 737 C CA . CYS A 1 98 ? 5.898 29.219 27.312 1 97.75 98 CYS A CA 1
ATOM 738 C C . CYS A 1 98 ? 6.488 29.609 25.969 1 97.75 98 CYS A C 1
ATOM 740 O O . CYS A 1 98 ? 6.668 28.766 25.094 1 97.75 98 CYS A O 1
ATOM 742 N N . LEU A 1 99 ? 6.809 30.875 25.688 1 98.31 99 LEU A N 1
ATOM 743 C CA . LEU A 1 99 ? 7.242 31.312 24.375 1 98.31 99 LEU A CA 1
ATOM 744 C C . LEU A 1 99 ? 8.711 30.969 24.141 1 98.31 99 LEU A C 1
ATOM 746 O O . LEU A 1 99 ? 9.57 31.859 24.203 1 98.31 99 LEU A O 1
ATOM 750 N N . THR A 1 100 ? 8.93 29.75 23.859 1 98.31 100 THR A N 1
ATOM 751 C CA . THR A 1 100 ? 10.266 29.234 23.594 1 98.31 100 THR A CA 1
ATOM 752 C C . THR A 1 100 ? 10.305 28.484 22.266 1 98.31 100 THR A C 1
ATOM 754 O O . THR A 1 100 ? 9.258 28.156 21.703 1 98.31 100 THR A O 1
ATOM 757 N N . LEU A 1 101 ? 11.477 28.328 21.688 1 98.38 101 LEU A N 1
ATOM 758 C CA . LEU A 1 101 ? 11.688 27.516 20.5 1 98.38 101 LEU A CA 1
ATOM 759 C C . LEU A 1 101 ? 12.844 26.531 20.703 1 98.38 101 LEU A C 1
ATOM 761 O O . LEU A 1 101 ? 13.547 26.609 21.719 1 98.38 101 LEU A O 1
ATOM 765 N N . ASN A 1 102 ? 12.93 25.578 19.906 1 98.5 102 ASN A N 1
ATOM 766 C CA . ASN A 1 102 ? 13.938 24.531 19.906 1 98.5 102 ASN A CA 1
ATOM 767 C C . ASN A 1 102 ? 14.625 24.406 18.547 1 98.5 102 ASN A C 1
ATOM 769 O O . ASN A 1 102 ? 14.016 24.688 17.516 1 98.5 102 ASN A O 1
ATOM 773 N N . MET A 1 103 ? 15.859 23.922 18.641 1 97.25 103 MET A N 1
ATOM 774 C CA . MET A 1 103 ? 16.594 23.766 17.391 1 97.25 103 MET A CA 1
ATOM 775 C C . MET A 1 103 ? 17.422 22.484 17.375 1 97.25 103 MET A C 1
ATOM 777 O O . MET A 1 103 ? 17.953 22.078 18.422 1 97.25 103 MET A O 1
ATOM 781 N N . TRP A 1 104 ? 17.484 21.891 16.266 1 97.38 104 TRP A N 1
ATOM 782 C CA . TRP A 1 104 ? 18.359 20.766 15.945 1 97.38 104 TRP A CA 1
ATOM 783 C C . TRP A 1 104 ? 19.234 21.078 14.727 1 97.38 104 TRP A C 1
ATOM 785 O O . TRP A 1 104 ? 18.719 21.5 13.688 1 97.38 104 TRP A O 1
ATOM 795 N N . ARG A 1 105 ? 20.5 20.953 14.852 1 95.69 105 ARG A N 1
ATOM 796 C CA . ARG A 1 105 ? 21.391 21.172 13.719 1 95.69 105 ARG A CA 1
ATOM 797 C C . ARG A 1 105 ? 22.453 20.094 13.625 1 95.69 105 ARG A C 1
ATOM 799 O O . ARG A 1 105 ? 22.797 19.453 14.633 1 95.69 105 ARG A O 1
ATOM 806 N N . PRO A 1 106 ? 22.938 19.875 12.398 1 92.94 106 PRO A N 1
ATOM 807 C CA . PRO A 1 106 ? 24.062 18.953 12.25 1 92.94 106 PRO A CA 1
ATOM 808 C C . PRO A 1 106 ? 25.328 19.453 12.93 1 92.94 106 PRO A C 1
ATOM 810 O O . PRO A 1 106 ? 25.578 20.656 12.977 1 92.94 106 PRO A O 1
ATOM 813 N N . THR A 1 107 ? 26.172 18.578 13.383 1 88.75 107 THR A N 1
ATOM 814 C CA . THR A 1 107 ? 27.406 18.922 14.102 1 88.75 107 THR A CA 1
ATOM 815 C C . THR A 1 107 ? 28.406 19.578 13.164 1 88.75 107 THR A C 1
ATOM 817 O O . THR A 1 107 ? 29.281 20.328 13.609 1 88.75 107 THR A O 1
ATOM 820 N N . ASN A 1 108 ? 28.297 19.359 11.914 1 77.25 108 ASN A N 1
ATOM 821 C CA . ASN A 1 108 ? 29.297 19.875 10.977 1 77.25 108 ASN A CA 1
ATOM 822 C C . ASN A 1 108 ? 28.953 21.281 10.492 1 77.25 108 ASN A C 1
ATOM 824 O O . ASN A 1 108 ? 29.688 21.859 9.695 1 77.25 108 ASN A O 1
ATOM 828 N N . ALA A 1 109 ? 27.906 21.906 10.914 1 68 109 ALA A N 1
ATOM 829 C CA . ALA A 1 109 ? 27.516 23.219 10.414 1 68 109 ALA A CA 1
ATOM 830 C C . ALA A 1 109 ? 27.438 24.234 11.539 1 68 109 ALA A C 1
ATOM 832 O O . ALA A 1 109 ? 26.375 24.828 11.789 1 68 109 ALA A O 1
ATOM 833 N N . THR A 1 110 ? 28.562 24.438 12.133 1 65.75 110 THR A N 1
ATOM 834 C CA . THR A 1 110 ? 28.562 25.188 13.391 1 65.75 110 THR A CA 1
ATOM 835 C C . THR A 1 110 ? 28.953 26.641 13.164 1 65.75 110 THR A C 1
ATOM 837 O O . THR A 1 110 ? 28.719 27.5 14.023 1 65.75 110 THR A O 1
ATOM 840 N N . SER A 1 111 ? 29.453 26.828 11.969 1 68.12 111 SER A N 1
ATOM 841 C CA . SER A 1 111 ? 29.906 28.203 11.797 1 68.12 111 SER A CA 1
ATOM 842 C C . SER A 1 111 ? 28.828 29.062 11.164 1 68.12 111 SER A C 1
ATOM 844 O O . SER A 1 111 ? 27.922 28.547 10.492 1 68.12 111 SER A O 1
ATOM 846 N N . SER A 1 112 ? 28.828 30.266 11.523 1 69 112 SER A N 1
ATOM 847 C CA . SER A 1 112 ? 27.938 31.234 10.898 1 69 112 SER A CA 1
ATOM 848 C C . SER A 1 112 ? 28.078 31.219 9.383 1 69 112 SER A C 1
ATOM 850 O O . SER A 1 112 ? 27.188 31.656 8.664 1 69 112 SER A O 1
ATOM 852 N N . SER A 1 113 ? 29.094 30.656 8.953 1 71.5 113 SER A N 1
ATOM 853 C CA . SER A 1 113 ? 29.328 30.641 7.512 1 71.5 113 SER A CA 1
ATOM 854 C C . SER A 1 113 ? 28.641 29.438 6.859 1 71.5 113 SER A C 1
ATOM 856 O O . SER A 1 113 ? 28.547 29.359 5.633 1 71.5 113 SER A O 1
ATOM 858 N N . SER A 1 114 ? 28 28.625 7.66 1 82.44 114 SER A N 1
ATOM 859 C CA . SER A 1 114 ? 27.359 27.438 7.102 1 82.44 114 SER A CA 1
ATOM 860 C C . SER A 1 114 ? 26.125 27.797 6.285 1 82.44 114 SER A C 1
ATOM 862 O O . SER A 1 114 ? 25.875 27.203 5.238 1 82.44 114 SER A O 1
ATOM 864 N N . GLN A 1 115 ? 25.406 28.828 6.668 1 92.31 115 GLN A N 1
ATOM 865 C CA . GLN A 1 115 ? 24.234 29.359 5.984 1 92.31 115 GLN A CA 1
ATOM 866 C C . GLN A 1 115 ? 23.266 28.234 5.586 1 92.31 115 GLN A C 1
ATOM 868 O O . GLN A 1 115 ? 22.859 28.141 4.43 1 92.31 115 GLN A O 1
ATOM 873 N N . LEU A 1 116 ? 22.984 27.328 6.547 1 97 116 LEU A N 1
ATOM 874 C CA . LEU A 1 116 ? 22.094 26.203 6.289 1 97 116 LEU A CA 1
ATOM 875 C C . LEU A 1 116 ? 20.641 26.672 6.164 1 97 116 LEU A C 1
ATOM 877 O O . LEU A 1 116 ? 20.219 27.578 6.887 1 97 116 LEU A O 1
ATOM 881 N N . PRO A 1 117 ? 19.953 26.078 5.191 1 97.94 117 PRO A N 1
ATOM 882 C CA . PRO A 1 117 ? 18.516 26.328 5.195 1 97.94 117 PRO A CA 1
ATOM 883 C C . PRO A 1 117 ? 17.844 25.906 6.508 1 97.94 117 PRO A C 1
ATOM 885 O O . PRO A 1 117 ? 18.359 25.047 7.219 1 97.94 117 PRO A O 1
ATOM 888 N N . VAL A 1 118 ? 16.719 26.547 6.836 1 98.5 118 VAL A N 1
ATOM 889 C CA . VAL A 1 118 ? 16.016 26.359 8.109 1 98.5 118 VAL A CA 1
ATOM 890 C C . VAL A 1 118 ? 14.594 25.875 7.848 1 98.5 118 VAL A C 1
ATOM 892 O O . VAL A 1 118 ? 13.875 26.453 7.027 1 98.5 118 VAL A O 1
ATOM 895 N N . LEU A 1 119 ? 14.203 24.781 8.445 1 98.88 119 LEU A N 1
ATOM 896 C CA . LEU A 1 119 ? 12.828 24.297 8.461 1 98.88 119 LEU A CA 1
ATOM 897 C C . LEU A 1 119 ? 12.164 24.609 9.805 1 98.88 119 LEU A C 1
ATOM 899 O O . LEU A 1 119 ? 12.625 24.141 10.844 1 98.88 119 LEU A O 1
ATOM 903 N N . VAL A 1 120 ? 11.148 25.391 9.781 1 98.94 120 VAL A N 1
ATOM 904 C CA . VAL A 1 120 ? 10.43 25.75 10.992 1 98.94 120 VAL A CA 1
ATOM 905 C C . VAL A 1 120 ? 9.125 24.938 11.078 1 98.94 120 VAL A C 1
ATOM 907 O O . VAL A 1 120 ? 8.289 25.016 10.18 1 98.94 120 VAL A O 1
ATOM 910 N N . TRP A 1 121 ? 8.969 24.219 12.141 1 98.75 121 TRP A N 1
ATOM 911 C CA . TRP A 1 121 ? 7.805 23.375 12.359 1 98.75 121 TRP A CA 1
ATOM 912 C C . TRP A 1 121 ? 6.781 24.062 13.258 1 98.75 121 TRP A C 1
ATOM 914 O O . TRP A 1 121 ? 7.109 24.5 14.359 1 98.75 121 TRP A O 1
ATOM 924 N N . LEU A 1 122 ? 5.562 24.188 12.75 1 98.38 122 LEU A N 1
ATOM 925 C CA . LEU A 1 122 ? 4.402 24.625 13.516 1 98.38 122 LEU A CA 1
ATOM 926 C C . LEU A 1 122 ? 3.428 23.484 13.742 1 98.38 122 LEU A C 1
ATOM 928 O O . LEU A 1 122 ? 2.82 22.984 12.789 1 98.38 122 LEU A O 1
ATOM 932 N N . TYR A 1 123 ? 3.223 23.062 15 1 96.81 123 TYR A N 1
ATOM 933 C CA . TYR A 1 123 ? 2.471 21.844 15.32 1 96.81 123 TYR A CA 1
ATOM 934 C C . TYR A 1 123 ? 0.972 22.078 15.18 1 96.81 123 TYR A C 1
ATOM 936 O O . TYR A 1 123 ? 0.524 23.234 15.094 1 96.81 123 TYR A O 1
ATOM 944 N N . GLY A 1 124 ? 0.27 21 15.109 1 95.69 124 GLY A N 1
ATOM 945 C CA . GLY A 1 124 ? -1.184 21.016 15.062 1 95.69 124 GLY A CA 1
ATOM 946 C C . GLY A 1 124 ? -1.818 21.031 16.438 1 95.69 124 GLY A C 1
ATOM 947 O O . GLY A 1 124 ? -1.121 21.156 17.453 1 95.69 124 GLY A O 1
ATOM 948 N N . GLY A 1 125 ? -3.166 20.938 16.406 1 93.75 125 GLY A N 1
ATOM 949 C CA . GLY A 1 125 ? -3.92 20.938 17.656 1 93.75 125 GLY A CA 1
ATOM 950 C C . GLY A 1 125 ? -5.055 21.953 17.656 1 93.75 125 GLY A C 1
ATOM 951 O O . GLY A 1 125 ? -5.496 22.391 18.719 1 93.75 125 GLY A O 1
ATOM 952 N N . GLY A 1 126 ? -5.473 22.359 16.562 1 92.94 126 GLY A N 1
ATOM 953 C CA . GLY A 1 126 ? -6.66 23.188 16.438 1 92.94 126 GLY A CA 1
ATOM 954 C C . GLY A 1 126 ? -6.48 24.578 17.031 1 92.94 126 GLY A C 1
ATOM 955 O O . GLY A 1 126 ? -7.457 25.203 17.438 1 92.94 126 GLY A O 1
ATOM 956 N N . LEU A 1 127 ? -5.23 24.984 17.281 1 95.06 127 LEU A N 1
ATOM 957 C CA . LEU A 1 127 ? -4.863 26.25 17.906 1 95.06 127 LEU A CA 1
ATOM 958 C C . LEU A 1 127 ? -5.258 26.266 19.375 1 95.06 127 LEU A C 1
ATOM 960 O O . LEU A 1 127 ? -5.234 27.328 20.016 1 95.06 127 LEU A O 1
ATOM 964 N N . THR A 1 128 ? -5.66 25.094 19.906 1 95.31 128 THR A N 1
ATOM 965 C CA . THR A 1 128 ? -6.043 24.984 21.312 1 95.31 128 THR A CA 1
ATOM 966 C C . THR A 1 128 ? -5.168 23.969 22.031 1 95.31 128 THR A C 1
ATOM 968 O O . THR A 1 128 ? -5.137 23.938 23.266 1 95.31 128 THR A O 1
ATOM 971 N N . ASN A 1 129 ? -4.566 23.172 21.219 1 94.69 129 ASN A N 1
ATOM 972 C CA . ASN A 1 129 ? -3.717 22.125 21.781 1 94.69 129 ASN A CA 1
ATOM 973 C C . ASN A 1 129 ? -2.379 22.031 21.047 1 94.69 129 ASN A C 1
ATOM 975 O O . ASN A 1 129 ? -2.168 22.734 20.047 1 94.69 129 ASN A O 1
ATOM 979 N N . GLY A 1 130 ? -1.486 21.125 21.609 1 94.75 130 GLY A N 1
ATOM 980 C CA . GLY A 1 130 ? -0.185 20.875 21.016 1 94.75 130 GLY A CA 1
ATOM 981 C C . GLY A 1 130 ? 0.964 21.438 21.828 1 94.75 130 GLY A C 1
ATOM 982 O O . GLY A 1 130 ? 0.752 22.234 22.75 1 94.75 130 GLY A O 1
ATOM 983 N N . TYR A 1 131 ? 2.105 20.906 21.516 1 95.31 131 TYR A N 1
ATOM 984 C CA . TYR A 1 131 ? 3.32 21.328 22.203 1 95.31 131 TYR A CA 1
ATOM 985 C C . TYR A 1 131 ? 4.562 20.844 21.469 1 95.31 131 TYR A C 1
ATOM 987 O O . TYR A 1 131 ? 4.516 19.844 20.75 1 95.31 131 TYR A O 1
ATOM 995 N N . THR A 1 132 ? 5.648 21.484 21.656 1 96.06 132 THR A N 1
ATOM 996 C CA . THR A 1 132 ? 6.852 21.219 20.875 1 96.06 132 THR A CA 1
ATOM 997 C C . THR A 1 132 ? 7.555 19.953 21.375 1 96.06 132 THR A C 1
ATOM 999 O O . THR A 1 132 ? 8.32 19.328 20.641 1 96.06 132 THR A O 1
ATOM 1002 N N . ALA A 1 133 ? 7.305 19.516 22.594 1 95.94 133 ALA A N 1
ATOM 1003 C CA . ALA A 1 133 ? 8.008 18.359 23.141 1 95.94 133 ALA A CA 1
ATOM 1004 C C . ALA A 1 133 ? 7.355 17.062 22.703 1 95.94 133 ALA A C 1
ATOM 1006 O O . ALA A 1 133 ? 7.746 15.977 23.141 1 95.94 133 ALA A O 1
ATOM 1007 N N . ASP A 1 134 ? 6.352 17.125 21.891 1 94.75 134 ASP A N 1
ATOM 1008 C CA . ASP A 1 134 ? 5.742 15.922 21.344 1 94.75 134 ASP A CA 1
ATOM 1009 C C . ASP A 1 134 ? 6.777 15.055 20.641 1 94.75 134 ASP A C 1
ATOM 1011 O O . ASP A 1 134 ? 7.43 15.5 19.688 1 94.75 134 ASP A O 1
ATOM 1015 N N . PRO A 1 135 ? 6.93 13.805 21.094 1 93.81 135 PRO A N 1
ATOM 1016 C CA . PRO A 1 135 ? 7.984 12.953 20.547 1 93.81 135 PRO A CA 1
ATOM 1017 C C . PRO A 1 135 ? 7.793 12.664 19.062 1 93.81 135 PRO A C 1
ATOM 1019 O O . PRO A 1 135 ? 8.75 12.312 18.359 1 93.81 135 PRO A O 1
ATOM 1022 N N . ARG A 1 136 ? 6.676 12.82 18.516 1 91.69 136 ARG A N 1
ATOM 1023 C CA . ARG A 1 136 ? 6.383 12.492 17.125 1 91.69 136 ARG A CA 1
ATOM 1024 C C . ARG A 1 136 ? 7.191 13.375 16.172 1 91.69 136 ARG A C 1
ATOM 1026 O O . ARG A 1 136 ? 7.453 12.992 15.031 1 91.69 136 ARG A O 1
ATOM 1033 N N . PHE A 1 137 ? 7.488 14.555 16.594 1 92.38 137 PHE A N 1
ATOM 1034 C CA . PHE A 1 137 ? 8.219 15.438 15.68 1 92.38 137 PHE A CA 1
ATOM 1035 C C . PHE A 1 137 ? 9.477 15.969 16.344 1 92.38 137 PHE A C 1
ATOM 1037 O O . PHE A 1 137 ? 9.891 17.109 16.078 1 92.38 137 PHE A O 1
ATOM 1044 N N . GLU A 1 138 ? 10.039 15.148 17.312 1 96.06 138 GLU A N 1
ATOM 1045 C CA . GLU A 1 138 ? 11.398 15.406 17.797 1 96.06 138 GLU A CA 1
ATOM 1046 C C . GLU A 1 138 ? 12.398 15.414 16.641 1 96.06 138 GLU A C 1
ATOM 1048 O O . GLU A 1 138 ? 12.312 14.586 15.734 1 96.06 138 GLU A O 1
ATOM 1053 N N . GLY A 1 139 ? 13.391 16.312 16.625 1 97.75 139 GLY A N 1
ATOM 1054 C CA . GLY A 1 139 ? 14.055 16.719 15.391 1 97.75 139 GLY A CA 1
ATOM 1055 C C . GLY A 1 139 ? 15.352 15.961 15.141 1 97.75 139 GLY A C 1
ATOM 1056 O O . GLY A 1 139 ? 15.969 16.109 14.086 1 97.75 139 GLY A O 1
ATOM 1057 N N . THR A 1 140 ? 15.797 15.055 16.047 1 96.94 140 THR A N 1
ATOM 1058 C CA . THR A 1 140 ? 17.094 14.406 15.945 1 96.94 140 THR A CA 1
ATOM 1059 C C . THR A 1 140 ? 17.188 13.586 14.664 1 96.94 140 THR A C 1
ATOM 1061 O O . THR A 1 140 ? 18.141 13.727 13.898 1 96.94 140 THR A O 1
ATOM 1064 N N . SER A 1 141 ? 16.219 12.773 14.383 1 96.44 141 SER A N 1
ATOM 1065 C CA . SER A 1 141 ? 16.266 11.891 13.227 1 96.44 141 SER A CA 1
ATOM 1066 C C . SER A 1 141 ? 16.266 12.68 11.922 1 96.44 141 SER A C 1
ATOM 1068 O O . SER A 1 141 ? 16.984 12.336 10.984 1 96.44 141 SER A O 1
ATOM 1070 N N . MET A 1 142 ? 15.484 13.727 11.859 1 97.31 142 MET A N 1
ATOM 1071 C CA . MET A 1 142 ? 15.422 14.539 10.648 1 97.31 142 MET A CA 1
ATOM 1072 C C . MET A 1 142 ? 16.75 15.25 10.406 1 97.31 142 MET A C 1
ATOM 1074 O O . MET A 1 142 ? 17.234 15.297 9.281 1 97.31 142 MET A O 1
ATOM 1078 N N . ALA A 1 143 ? 17.328 15.828 11.453 1 97.12 143 ALA A N 1
ATOM 1079 C CA . ALA A 1 143 ? 18.609 16.516 11.328 1 97.12 143 ALA A CA 1
ATOM 1080 C C . ALA A 1 143 ? 19.703 15.547 10.875 1 97.12 143 ALA A C 1
ATOM 1082 O O . ALA A 1 143 ? 20.531 15.883 10.031 1 97.12 143 ALA A O 1
ATOM 1083 N N . ARG A 1 144 ? 19.672 14.391 11.453 1 95.75 144 ARG A N 1
ATOM 1084 C CA . ARG A 1 144 ? 20.625 13.367 11.055 1 95.75 144 ARG A CA 1
ATOM 1085 C C . ARG A 1 144 ? 20.453 13 9.578 1 95.75 144 ARG A C 1
ATOM 1087 O O . ARG A 1 144 ? 21.438 12.961 8.828 1 95.75 144 ARG A O 1
ATOM 1094 N N . THR A 1 145 ? 19.234 12.734 9.164 1 95.56 145 THR A N 1
ATOM 1095 C CA . THR A 1 145 ? 18.938 12.359 7.785 1 95.56 145 THR A CA 1
ATOM 1096 C C . THR A 1 145 ? 19.375 13.453 6.82 1 95.56 145 THR A C 1
ATOM 1098 O O . THR A 1 145 ? 19.844 13.164 5.719 1 95.56 145 THR A O 1
ATOM 1101 N N . SER A 1 146 ? 19.234 14.695 7.234 1 96.88 146 SER A N 1
ATOM 1102 C CA . SER A 1 146 ? 19.609 15.805 6.367 1 96.88 146 SER A CA 1
ATOM 1103 C C . SER A 1 146 ? 21.094 15.75 6.031 1 96.88 146 SER A C 1
ATOM 1105 O O . SER A 1 146 ? 21.5 16.078 4.91 1 96.88 146 SER A O 1
ATOM 1107 N N . GLN A 1 147 ? 21.906 15.305 6.965 1 94.25 147 GLN A N 1
ATOM 1108 C CA . GLN A 1 147 ? 23.328 15.117 6.719 1 94.25 147 GLN A CA 1
ATOM 1109 C C . GLN A 1 147 ? 23.578 13.93 5.797 1 94.25 147 GLN A C 1
ATOM 1111 O O . GLN A 1 147 ? 24.391 14.016 4.863 1 94.25 147 GLN A O 1
ATOM 1116 N N . ASP A 1 148 ? 22.875 12.914 6.062 1 92.44 148 ASP A N 1
ATOM 1117 C CA . ASP A 1 148 ? 23.062 11.664 5.332 1 92.44 148 ASP A CA 1
ATOM 1118 C C . ASP A 1 148 ? 22.812 11.859 3.838 1 92.44 148 ASP A C 1
ATOM 1120 O O . ASP A 1 148 ? 23.5 11.25 3.008 1 92.44 148 ASP A O 1
ATOM 1124 N N . ILE A 1 149 ? 21.875 12.688 3.5 1 95.06 149 ILE A N 1
ATOM 1125 C CA . ILE A 1 149 ? 21.5 12.812 2.094 1 95.06 149 ILE A CA 1
ATOM 1126 C C . ILE A 1 149 ? 22.219 14.008 1.472 1 95.06 149 ILE A C 1
ATOM 1128 O O . ILE A 1 149 ? 21.906 14.406 0.345 1 95.06 149 ILE A O 1
ATOM 1132 N N . GLY A 1 150 ? 23.078 14.703 2.199 1 94.25 150 GLY A N 1
ATOM 1133 C CA . GLY A 1 150 ? 23.859 15.812 1.686 1 94.25 150 GLY A CA 1
ATOM 1134 C C . GLY A 1 150 ? 23.062 17.094 1.552 1 94.25 150 GLY A C 1
ATOM 1135 O O . GLY A 1 150 ? 23.344 17.922 0.675 1 94.25 150 GLY A O 1
ATOM 1136 N N . LYS A 1 151 ? 22.031 17.172 2.367 1 95.75 151 LYS A N 1
ATOM 1137 C CA . LYS A 1 151 ? 21.172 18.359 2.404 1 95.75 151 LYS A CA 1
ATOM 1138 C C . LYS A 1 151 ? 20.984 18.859 3.834 1 95.75 151 LYS A C 1
ATOM 1140 O O . LYS A 1 151 ? 19.859 18.953 4.316 1 95.75 151 LYS A O 1
ATOM 1145 N N . PRO A 1 152 ? 22.062 19.203 4.508 1 96.44 152 PRO A N 1
ATOM 1146 C CA . PRO A 1 152 ? 21.922 19.609 5.91 1 96.44 152 PRO A CA 1
ATOM 1147 C C . PRO A 1 152 ? 21 20.797 6.094 1 96.44 152 PRO A C 1
ATOM 1149 O O . PRO A 1 152 ? 21.031 21.75 5.301 1 96.44 152 PRO A O 1
ATOM 1152 N N . ILE A 1 153 ? 20.156 20.672 7.129 1 97.81 153 ILE A N 1
ATOM 1153 C CA . ILE A 1 153 ? 19.266 21.75 7.492 1 97.81 153 ILE A CA 1
ATOM 1154 C C . ILE A 1 153 ? 19.266 21.953 9.008 1 97.81 153 ILE A C 1
ATOM 1156 O O . ILE A 1 153 ? 19.75 21.094 9.742 1 97.81 153 ILE A O 1
ATOM 1160 N N . ILE A 1 154 ? 18.797 23.109 9.43 1 97.75 154 ILE A N 1
ATOM 1161 C CA . ILE A 1 154 ? 18.453 23.344 10.828 1 97.75 154 ILE A CA 1
ATOM 1162 C C . ILE A 1 154 ? 16.938 23.219 11 1 97.75 154 ILE A C 1
ATOM 1164 O O . ILE A 1 154 ? 16.172 23.797 10.227 1 97.75 154 ILE A O 1
ATOM 1168 N N . LEU A 1 155 ? 16.531 22.375 11.93 1 98.5 155 LEU A N 1
ATOM 1169 C CA . LEU A 1 155 ? 15.125 22.281 12.289 1 98.5 155 LEU A CA 1
ATOM 1170 C C . LEU A 1 155 ? 14.812 23.141 13.508 1 98.5 155 LEU A C 1
ATOM 1172 O O . LEU A 1 155 ? 15.57 23.156 14.477 1 98.5 155 LEU A O 1
ATOM 1176 N N . VAL A 1 156 ? 13.734 23.906 13.414 1 98.69 156 VAL A N 1
ATOM 1177 C CA . VAL A 1 156 ? 13.273 24.734 14.523 1 98.69 156 VAL A CA 1
ATOM 1178 C C . VAL A 1 156 ? 11.812 24.406 14.836 1 98.69 156 VAL A C 1
ATOM 1180 O O . VAL A 1 156 ? 11 24.234 13.922 1 98.69 156 VAL A O 1
ATOM 1183 N N . SER A 1 157 ? 11.453 24.203 16.047 1 98.62 157 SER A N 1
ATOM 1184 C CA . SER A 1 157 ? 10.062 24.109 16.469 1 98.62 157 SER A CA 1
ATOM 1185 C C . SER A 1 157 ? 9.703 25.25 17.422 1 98.62 157 SER A C 1
ATOM 1187 O O . SER A 1 157 ? 10.555 25.719 18.188 1 98.62 157 SER A O 1
ATOM 1189 N N . VAL A 1 158 ? 8.422 25.688 17.391 1 98 158 VAL A N 1
ATOM 1190 C CA . VAL A 1 158 ? 8.055 26.922 18.078 1 98 158 VAL A CA 1
ATOM 1191 C C . VAL A 1 158 ? 6.785 26.703 18.891 1 98 158 VAL A C 1
ATOM 1193 O O . VAL A 1 158 ? 5.805 26.141 18.391 1 98 158 VAL A O 1
ATOM 1196 N N . ASN A 1 159 ? 6.859 27.188 20.156 1 98.06 159 ASN A N 1
ATOM 1197 C CA . ASN A 1 159 ? 5.625 27.312 20.922 1 98.06 159 ASN A CA 1
ATOM 1198 C C . ASN A 1 159 ? 4.91 28.625 20.609 1 98.06 159 ASN A C 1
ATOM 1200 O O . ASN A 1 159 ? 5.531 29.594 20.156 1 98.06 159 ASN A O 1
ATOM 1204 N N . TYR A 1 160 ? 3.676 28.641 20.828 1 98.44 160 TYR A N 1
ATOM 1205 C CA . TYR A 1 160 ? 2.846 29.844 20.766 1 98.44 160 TYR A CA 1
ATOM 1206 C C . TYR A 1 160 ? 1.614 29.703 21.641 1 98.44 160 TYR A C 1
ATOM 1208 O O . TYR A 1 160 ? 1.187 28.594 21.953 1 98.44 160 TYR A O 1
ATOM 1216 N N . ARG A 1 161 ? 1.098 30.812 22.094 1 98.19 161 ARG A N 1
ATOM 1217 C CA . ARG A 1 161 ? -0.044 30.75 23 1 98.19 161 ARG A CA 1
ATOM 1218 C C . ARG A 1 161 ? -1.268 30.172 22.297 1 98.19 161 ARG A C 1
ATOM 1220 O O . ARG A 1 161 ? -1.526 30.453 21.125 1 98.19 161 ARG A O 1
ATOM 1227 N N . LEU A 1 162 ? -2.037 29.375 23.062 1 96.75 162 LEU A N 1
ATOM 1228 C CA . LEU A 1 162 ? -3.139 28.578 22.547 1 96.75 162 LEU A CA 1
ATOM 1229 C C . LEU A 1 162 ? -4.465 29.016 23.156 1 96.75 162 LEU A C 1
ATOM 1231 O O . LEU A 1 162 ? -4.488 29.719 24.172 1 96.75 162 LEU A O 1
ATOM 1235 N N . GLY A 1 163 ? -5.504 28.625 22.469 1 95.56 163 GLY A N 1
ATOM 1236 C CA . GLY A 1 163 ? -6.828 28.875 23.016 1 95.56 163 GLY A CA 1
ATOM 1237 C C . GLY A 1 163 ? -7.051 30.328 23.375 1 95.56 163 GLY A C 1
ATOM 1238 O O . GLY A 1 163 ? -6.656 31.234 22.625 1 95.56 163 GLY A O 1
ATOM 1239 N N . PRO A 1 164 ? -7.656 30.594 24.5 1 94.81 164 PRO A N 1
ATOM 1240 C CA . PRO A 1 164 ? -7.996 31.969 24.844 1 94.81 164 PRO A CA 1
ATOM 1241 C C . PRO A 1 164 ? -6.766 32.812 25.156 1 94.81 164 PRO A C 1
ATOM 1243 O O . PRO A 1 164 ? -6.836 34.062 25.078 1 94.81 164 PRO A O 1
ATOM 1246 N N . PHE A 1 165 ? -5.625 32.156 25.438 1 96.62 165 PHE A N 1
ATOM 1247 C CA . PHE A 1 165 ? -4.418 32.938 25.688 1 96.62 165 PHE A CA 1
ATOM 1248 C C . PHE A 1 165 ? -3.887 33.531 24.391 1 96.62 165 PHE A C 1
ATOM 1250 O O . PHE A 1 165 ? -3.246 34.594 24.422 1 96.62 165 PHE A O 1
ATOM 1257 N N . GLY A 1 166 ? -4.156 32.906 23.297 1 97.38 166 GLY A N 1
ATOM 1258 C CA . GLY A 1 166 ? -3.656 33.375 22.016 1 97.38 166 GLY A CA 1
ATOM 1259 C C . GLY A 1 166 ? -4.75 33.875 21.094 1 97.38 166 GLY A C 1
ATOM 1260 O O . GLY A 1 166 ? -4.484 34.594 20.141 1 97.38 166 GLY A O 1
ATOM 1261 N N . PHE A 1 167 ? -5.977 33.469 21.406 1 97 167 PHE A N 1
ATOM 1262 C CA . PHE A 1 167 ? -7.074 33.719 20.484 1 97 167 PHE A CA 1
ATOM 1263 C C . PHE A 1 167 ? -8.344 34.094 21.234 1 97 167 PHE A C 1
ATOM 1265 O O . PHE A 1 167 ? -9.414 33.531 21 1 97 167 PHE A O 1
ATOM 1272 N N . LEU A 1 168 ? -8.195 35.062 22.078 1 96.62 168 LEU A N 1
ATOM 1273 C CA . LEU A 1 168 ? -9.359 35.656 22.75 1 96.62 168 LEU A CA 1
ATOM 1274 C C . LEU A 1 168 ? -10.023 36.688 21.859 1 96.62 168 LEU A C 1
ATOM 1276 O O . LEU A 1 168 ? -9.43 37.75 21.594 1 96.62 168 LEU A O 1
ATOM 1280 N N . ASN A 1 169 ? -11.203 36.406 21.484 1 95.06 169 ASN A N 1
ATOM 1281 C CA . ASN A 1 169 ? -11.93 37.312 20.594 1 95.06 169 ASN A CA 1
ATOM 1282 C C . ASN A 1 169 ? -13.031 38.062 21.344 1 95.06 169 ASN A C 1
ATOM 1284 O O . ASN A 1 169 ? -13.688 37.5 22.234 1 95.06 169 ASN A O 1
ATOM 1288 N N . ALA A 1 170 ? -13.164 39.344 20.969 1 96.75 170 ALA A N 1
ATOM 1289 C CA . ALA A 1 170 ? -14.219 40.219 21.469 1 96.75 170 ALA A CA 1
ATOM 1290 C C . ALA A 1 170 ? -14.094 41.625 20.891 1 96.75 170 ALA A C 1
ATOM 1292 O O . ALA A 1 170 ? -13.055 41.969 20.312 1 96.75 170 ALA A O 1
ATOM 1293 N N . LYS A 1 171 ? -15.195 42.375 21 1 96.5 171 LYS A N 1
ATOM 1294 C CA . LYS A 1 171 ? -15.148 43.781 20.547 1 96.5 171 LYS A CA 1
ATOM 1295 C C . LYS A 1 171 ? -14.055 44.562 21.266 1 96.5 171 LYS A C 1
ATOM 1297 O O . LYS A 1 171 ? -13.398 45.406 20.656 1 96.5 171 LYS A O 1
ATOM 1302 N N . GLU A 1 172 ? -13.828 44.281 22.594 1 97.19 172 GLU A N 1
ATOM 1303 C CA . GLU A 1 172 ? -12.797 44.938 23.375 1 97.19 172 GLU A CA 1
ATOM 1304 C C . GLU A 1 172 ? -11.406 44.656 22.828 1 97.19 172 GLU A C 1
ATOM 1306 O O . GLU A 1 172 ? -10.57 45.531 22.688 1 97.19 172 GLU A O 1
ATOM 1311 N N . MET A 1 173 ? -11.188 43.375 22.531 1 97.62 173 MET A N 1
ATOM 1312 C CA . MET A 1 173 ? -9.891 42.969 22 1 97.62 173 MET A CA 1
ATOM 1313 C C . MET A 1 173 ? -9.641 43.594 20.641 1 97.62 173 MET A C 1
ATOM 1315 O O . MET A 1 173 ? -8.516 44 20.344 1 97.62 173 MET A O 1
ATOM 1319 N N . ALA A 1 174 ? -10.672 43.625 19.812 1 97 174 ALA A N 1
ATOM 1320 C CA . ALA A 1 174 ? -10.57 44.25 18.484 1 97 174 ALA A CA 1
ATOM 1321 C C . ALA A 1 174 ? -10.234 45.719 18.609 1 97 174 ALA A C 1
ATOM 1323 O O . ALA A 1 174 ? -9.383 46.219 17.875 1 97 174 ALA A O 1
ATOM 1324 N N . GLU A 1 175 ? -10.961 46.375 19.469 1 96.94 175 GLU A N 1
ATOM 1325 C CA . GLU A 1 175 ? -10.742 47.781 19.703 1 96.94 175 GLU A CA 1
ATOM 1326 C C . GLU A 1 175 ? -9.297 48.062 20.094 1 96.94 175 GLU A C 1
ATOM 1328 O O . GLU A 1 175 ? -8.734 49.094 19.719 1 96.94 175 GLU A O 1
ATOM 1333 N N . LEU A 1 176 ? -8.734 47.188 20.859 1 97.56 176 LEU A N 1
ATOM 1334 C CA . LEU A 1 176 ? -7.391 47.406 21.391 1 97.56 176 LEU A CA 1
ATOM 1335 C C . LEU A 1 176 ? -6.34 46.844 20.438 1 97.56 176 LEU A C 1
ATOM 1337 O O . LEU A 1 176 ? -5.137 46.938 20.703 1 97.56 176 LEU A O 1
ATOM 1341 N N . GLY A 1 177 ? -6.734 46.25 19.297 1 96.88 177 GLY A N 1
ATOM 1342 C CA . GLY A 1 177 ? -5.809 45.688 18.328 1 96.88 177 GLY A CA 1
ATOM 1343 C C . GLY A 1 177 ? -5.086 44.438 18.844 1 96.88 177 GLY A C 1
ATOM 1344 O O . GLY A 1 177 ? -3.91 44.25 18.531 1 96.88 177 GLY A O 1
ATOM 1345 N N . LEU A 1 178 ? -5.738 43.625 19.672 1 97.88 178 LEU A N 1
ATOM 1346 C CA . LEU A 1 178 ? -5.098 42.5 20.344 1 97.88 178 LEU A CA 1
ATOM 1347 C C . LEU A 1 178 ? -5.742 41.188 19.938 1 97.88 178 LEU A C 1
ATOM 1349 O O . LEU A 1 178 ? -6.008 40.344 20.781 1 97.88 178 LEU A O 1
ATOM 1353 N N . LEU A 1 179 ? -6.066 41.062 18.656 1 97.69 179 LEU A N 1
ATOM 1354 C CA . LEU A 1 179 ? -6.57 39.812 18.094 1 97.69 179 LEU A CA 1
ATOM 1355 C C . LEU A 1 179 ? -5.43 38.969 17.516 1 97.69 179 LEU A C 1
ATOM 1357 O O . LEU A 1 179 ? -4.359 39.5 17.219 1 97.69 179 LEU A O 1
ATOM 1361 N N . ASN A 1 180 ? -5.66 37.625 17.391 1 98.19 180 ASN A N 1
ATOM 1362 C CA . ASN A 1 180 ? -4.75 36.688 16.75 1 98.19 180 ASN A CA 1
ATOM 1363 C C . ASN A 1 180 ? -3.361 36.75 17.375 1 98.19 180 ASN A C 1
ATOM 1365 O O . ASN A 1 180 ? -2.354 36.656 16.672 1 98.19 180 ASN A O 1
ATOM 1369 N N . ILE A 1 181 ? -3.307 36.875 18.703 1 98.31 181 ILE A N 1
ATOM 1370 C CA . ILE A 1 181 ? -2.061 37 19.453 1 98.31 181 ILE A CA 1
ATOM 1371 C C . ILE A 1 181 ? -1.211 35.75 19.219 1 98.31 181 ILE A C 1
ATOM 1373 O O . ILE A 1 181 ? 0.012 35.812 19.094 1 98.31 181 ILE A O 1
ATOM 1377 N N . GLY A 1 182 ? -1.854 34.562 19.203 1 98.31 182 GLY A N 1
ATOM 1378 C CA . GLY A 1 182 ? -1.135 33.344 18.953 1 98.31 182 GLY A CA 1
ATOM 1379 C C . GLY A 1 182 ? -0.413 33.312 17.625 1 98.31 182 GLY A C 1
ATOM 1380 O O . GLY A 1 182 ? 0.705 32.812 17.516 1 98.31 182 GLY A O 1
ATOM 1381 N N . MET A 1 183 ? -1.056 33.844 16.562 1 98.31 183 MET A N 1
ATOM 1382 C CA . MET A 1 183 ? -0.397 33.969 15.266 1 98.31 183 MET A CA 1
ATOM 1383 C C . MET A 1 183 ? 0.778 34.938 15.344 1 98.31 183 MET A C 1
ATOM 1385 O O . MET A 1 183 ? 1.828 34.688 14.742 1 98.31 183 MET A O 1
ATOM 1389 N N . LEU A 1 184 ? 0.562 35.969 16.031 1 98.5 184 LEU A N 1
ATOM 1390 C CA . LEU A 1 184 ? 1.594 37 16.156 1 98.5 184 LEU A CA 1
ATOM 1391 C C . LEU A 1 184 ? 2.75 36.5 17.016 1 98.5 184 LEU A C 1
ATOM 1393 O O . LEU A 1 184 ? 3.889 36.938 16.844 1 98.5 184 LEU A O 1
ATOM 1397 N N . ASP A 1 185 ? 2.463 35.562 18.016 1 98.75 185 ASP A N 1
ATOM 1398 C CA . ASP A 1 185 ? 3.559 34.875 18.688 1 98.75 185 ASP A CA 1
ATOM 1399 C C . ASP A 1 185 ? 4.469 34.188 17.672 1 98.75 185 ASP A C 1
ATOM 1401 O O . ASP A 1 185 ? 5.691 34.25 17.766 1 98.75 185 ASP A O 1
ATOM 1405 N N . GLN A 1 186 ? 3.881 33.5 16.703 1 98.69 186 GLN A N 1
ATOM 1406 C CA . GLN A 1 186 ? 4.633 32.812 15.648 1 98.69 186 GLN A CA 1
ATOM 1407 C C . GLN A 1 186 ? 5.445 33.812 14.82 1 98.69 186 GLN A C 1
ATOM 1409 O O . GLN A 1 186 ? 6.598 33.531 14.484 1 98.69 186 GLN A O 1
ATOM 1414 N N . ARG A 1 187 ? 4.832 34.938 14.516 1 97.81 187 ARG A N 1
ATOM 1415 C CA . ARG A 1 187 ? 5.535 36 13.789 1 97.81 187 ARG A CA 1
ATOM 1416 C C . ARG A 1 187 ? 6.75 36.5 14.57 1 97.81 187 ARG A C 1
ATOM 1418 O O . ARG A 1 187 ? 7.805 36.75 13.992 1 97.81 187 ARG A O 1
ATOM 1425 N N . ARG A 1 188 ? 6.562 36.656 15.859 1 98.06 188 ARG A N 1
ATOM 1426 C CA . ARG A 1 188 ? 7.668 37.062 16.719 1 98.06 188 ARG A CA 1
ATOM 1427 C C . ARG A 1 188 ? 8.789 36.031 16.688 1 98.06 188 ARG A C 1
ATOM 1429 O O . ARG A 1 188 ? 9.969 36.375 16.656 1 98.06 188 ARG A O 1
ATOM 1436 N N . ALA A 1 189 ? 8.43 34.781 16.75 1 98.69 189 ALA A N 1
ATOM 1437 C CA . ALA A 1 189 ? 9.422 33.719 16.656 1 98.69 189 ALA A CA 1
ATOM 1438 C C . ALA A 1 189 ? 10.18 33.781 15.336 1 98.69 189 ALA A C 1
ATOM 1440 O O . ALA A 1 189 ? 11.398 33.594 15.297 1 98.69 189 ALA A O 1
ATOM 1441 N N . LEU A 1 190 ? 9.492 34.062 14.211 1 98.56 190 LEU A N 1
ATOM 1442 C CA . LEU A 1 190 ? 10.133 34.188 12.906 1 98.56 190 LEU A CA 1
ATOM 1443 C C . LEU A 1 190 ? 11.102 35.375 12.891 1 98.56 190 LEU A C 1
ATOM 1445 O O . LEU A 1 190 ? 12.18 35.281 12.305 1 98.56 190 LEU A O 1
ATOM 1449 N N . SER A 1 191 ? 10.695 36.469 13.523 1 97.62 191 SER A N 1
ATOM 1450 C CA . SER A 1 191 ? 11.602 37.594 13.641 1 97.62 191 SER A CA 1
ATOM 1451 C C . SER A 1 191 ? 12.852 37.219 14.43 1 97.62 191 SER A C 1
ATOM 1453 O O . SER A 1 191 ? 13.961 37.625 14.062 1 97.62 191 SER A O 1
ATOM 1455 N N . TRP A 1 192 ? 12.633 36.531 15.539 1 97.81 192 TRP A N 1
ATOM 1456 C CA . TRP A 1 192 ? 13.773 36.094 16.328 1 97.81 192 TRP A CA 1
ATOM 1457 C C . TRP A 1 192 ? 14.711 35.219 15.484 1 97.81 192 TRP A C 1
ATOM 1459 O O . TRP A 1 192 ? 15.93 35.344 15.602 1 97.81 192 TRP A O 1
ATOM 1469 N N . ILE A 1 193 ? 14.203 34.312 14.703 1 98 193 ILE A N 1
ATOM 1470 C CA . ILE A 1 193 ? 14.984 33.469 13.828 1 98 193 ILE A CA 1
ATOM 1471 C C . ILE A 1 193 ? 15.781 34.312 12.836 1 98 193 ILE A C 1
ATOM 1473 O O . ILE A 1 193 ? 16.969 34.062 12.617 1 98 193 ILE A O 1
ATOM 1477 N N . GLN A 1 194 ? 15.18 35.312 12.258 1 96.81 194 GLN A N 1
ATOM 1478 C CA . GLN A 1 194 ? 15.883 36.219 11.352 1 96.81 194 GLN A CA 1
ATOM 1479 C C . GLN A 1 194 ? 17.078 36.875 12.039 1 96.81 194 GLN A C 1
ATOM 1481 O O . GLN A 1 194 ? 18.125 37.062 11.43 1 96.81 194 GLN A O 1
ATOM 1486 N N . GLU A 1 195 ? 16.906 37.125 13.258 1 95.5 195 GLU A N 1
ATOM 1487 C CA . GLU A 1 195 ? 17.891 37.875 14.008 1 95.5 195 GLU A CA 1
ATOM 1488 C C . GLU A 1 195 ? 19.016 36.969 14.508 1 95.5 195 GLU A C 1
ATOM 1490 O O . GLU A 1 195 ? 20.156 37.438 14.656 1 95.5 195 GLU A O 1
ATOM 1495 N N . ASN A 1 196 ? 18.703 35.719 14.719 1 95.75 196 ASN A N 1
ATOM 1496 C CA . ASN A 1 196 ? 19.641 34.969 15.539 1 95.75 196 ASN A CA 1
ATOM 1497 C C . ASN A 1 196 ? 20.109 33.688 14.828 1 95.75 196 ASN A C 1
ATOM 1499 O O . ASN A 1 196 ? 21.109 33.094 15.219 1 95.75 196 ASN A O 1
ATOM 1503 N N . ILE A 1 197 ? 19.484 33.25 13.797 1 96.5 197 ILE A N 1
ATOM 1504 C CA . ILE A 1 197 ? 19.688 31.891 13.281 1 96.5 197 ILE A CA 1
ATOM 1505 C C . ILE A 1 197 ? 21.078 31.781 12.672 1 96.5 197 ILE A C 1
ATOM 1507 O O . ILE A 1 197 ? 21.656 30.688 12.625 1 96.5 197 ILE A O 1
ATOM 1511 N N . ALA A 1 198 ? 21.609 32.875 12.172 1 95.12 198 ALA A N 1
ATOM 1512 C CA . ALA A 1 198 ? 22.953 32.875 11.602 1 95.12 198 ALA A CA 1
ATOM 1513 C C . ALA A 1 198 ? 23.984 32.406 12.633 1 95.12 198 ALA A C 1
ATOM 1515 O O . ALA A 1 198 ? 24.969 31.734 12.297 1 95.12 198 ALA A O 1
ATOM 1516 N N . SER A 1 199 ? 23.797 32.781 13.859 1 93.88 199 SER A N 1
ATOM 1517 C CA . SER A 1 199 ? 24.703 32.375 14.93 1 93.88 199 SER A CA 1
ATOM 1518 C C . SER A 1 199 ? 24.703 30.859 15.117 1 93.88 199 SER A C 1
ATOM 1520 O O . SER A 1 199 ? 25.656 30.297 15.648 1 93.88 199 SER A O 1
ATOM 1522 N N . PHE A 1 200 ? 23.719 30.234 14.727 1 95.12 200 PHE A N 1
ATOM 1523 C CA . PHE A 1 200 ? 23.594 28.797 14.844 1 95.12 200 PHE A CA 1
ATOM 1524 C C . PHE A 1 200 ? 24 28.109 13.539 1 95.12 200 PHE A C 1
ATOM 1526 O O . PHE A 1 200 ? 23.922 26.875 13.43 1 95.12 200 PHE A O 1
ATOM 1533 N N . GLY A 1 201 ? 24.344 28.953 12.547 1 95.06 201 GLY A N 1
ATOM 1534 C CA . GLY A 1 201 ? 24.781 28.406 11.266 1 95.06 201 GLY A CA 1
ATOM 1535 C C . GLY A 1 201 ? 23.688 28.422 10.219 1 95.06 201 GLY A C 1
ATOM 1536 O O . GLY A 1 201 ? 23.875 27.906 9.109 1 95.06 201 GLY A O 1
ATOM 1537 N N . GLY A 1 202 ? 22.578 29 10.547 1 96.81 202 GLY A N 1
ATOM 1538 C CA . GLY A 1 202 ? 21.469 29.031 9.609 1 96.81 202 GLY A CA 1
ATOM 1539 C C . GLY A 1 202 ? 21.469 30.266 8.719 1 96.81 202 GLY A C 1
ATOM 1540 O O . GLY A 1 202 ? 22.141 31.25 9.031 1 96.81 202 GLY A O 1
ATOM 1541 N N . ASP A 1 203 ? 20.797 30.188 7.598 1 97 203 ASP A N 1
ATOM 1542 C CA . ASP A 1 203 ? 20.578 31.312 6.691 1 97 203 ASP A CA 1
ATOM 1543 C C . ASP A 1 203 ? 19.188 31.906 6.895 1 97 203 ASP A C 1
ATOM 1545 O O . ASP A 1 203 ? 18.188 31.281 6.582 1 97 203 ASP A O 1
ATOM 1549 N N . PRO A 1 204 ? 19.094 33.094 7.402 1 96.69 204 PRO A N 1
ATOM 1550 C CA . PRO A 1 204 ? 17.781 33.688 7.656 1 96.69 204 PRO A CA 1
ATOM 1551 C C . PRO A 1 204 ? 16.969 33.875 6.379 1 96.69 204 PRO A C 1
ATOM 1553 O O . PRO A 1 204 ? 15.75 34.094 6.445 1 96.69 204 PRO A O 1
ATOM 1556 N N . LYS A 1 205 ? 17.578 33.812 5.184 1 97.31 205 LYS A N 1
ATOM 1557 C CA . LYS A 1 205 ? 16.859 34 3.92 1 97.31 205 LYS A CA 1
ATOM 1558 C C . LYS A 1 205 ? 16.344 32.688 3.371 1 97.31 205 LYS A C 1
ATOM 1560 O O . LYS A 1 205 ? 15.562 32.656 2.412 1 97.31 205 LYS A O 1
ATOM 1565 N N . LYS A 1 206 ? 16.703 31.578 3.963 1 98.25 206 LYS A N 1
ATOM 1566 C CA . LYS A 1 206 ? 16.297 30.266 3.498 1 98.25 206 LYS A CA 1
ATOM 1567 C C . LYS A 1 206 ? 15.469 29.531 4.559 1 98.25 206 LYS A C 1
ATOM 1569 O O . LYS A 1 206 ? 15.789 28.406 4.934 1 98.25 206 LYS A O 1
ATOM 1574 N N . VAL A 1 207 ? 14.383 30.188 4.91 1 98.81 207 VAL A N 1
ATOM 1575 C CA . VAL A 1 207 ? 13.461 29.641 5.906 1 98.81 207 VAL A CA 1
ATOM 1576 C C . VAL A 1 207 ? 12.242 29.047 5.211 1 98.81 207 VAL A C 1
ATOM 1578 O O . VAL A 1 207 ? 11.625 29.688 4.359 1 98.81 207 VAL A O 1
ATOM 1581 N N . THR A 1 208 ? 11.938 27.797 5.434 1 98.94 208 THR A N 1
ATOM 1582 C CA . THR A 1 208 ? 10.719 27.125 5.012 1 98.94 208 THR A CA 1
ATOM 1583 C C . THR A 1 208 ? 9.836 26.797 6.215 1 98.94 208 THR A C 1
ATOM 1585 O O . THR A 1 208 ? 10.312 26.266 7.219 1 98.94 208 THR A O 1
ATOM 1588 N N . LEU A 1 209 ? 8.539 27.156 6.133 1 98.88 209 LEU A N 1
ATOM 1589 C CA . LEU A 1 209 ? 7.578 26.797 7.172 1 98.88 209 LEU A CA 1
ATOM 1590 C C . LEU A 1 209 ? 6.914 25.453 6.859 1 98.88 209 LEU A C 1
ATOM 1592 O O . LEU A 1 209 ? 6.566 25.188 5.707 1 98.88 209 LEU A O 1
ATOM 1596 N N . ALA A 1 210 ? 6.824 24.625 7.844 1 98.81 210 ALA A N 1
ATOM 1597 C CA . ALA A 1 210 ? 6.109 23.344 7.738 1 98.81 210 ALA A CA 1
ATOM 1598 C C . ALA A 1 210 ? 5.172 23.156 8.922 1 98.81 210 ALA A C 1
ATOM 1600 O O . ALA A 1 210 ? 5.508 23.5 10.055 1 98.81 210 ALA A O 1
ATOM 1601 N N . GLY A 1 211 ? 4.031 22.641 8.656 1 98.25 211 GLY A N 1
ATOM 1602 C CA . GLY A 1 211 ? 3.078 22.391 9.727 1 98.25 211 GLY A CA 1
ATOM 1603 C C . GLY A 1 211 ? 1.951 21.469 9.32 1 98.25 211 GLY A C 1
ATOM 1604 O O . GLY A 1 211 ? 1.77 21.188 8.141 1 98.25 211 GLY A O 1
ATOM 1605 N N . GLU A 1 212 ? 1.261 20.922 10.273 1 97.06 212 GLU A N 1
ATOM 1606 C CA . GLU A 1 212 ? 0.144 20 10.102 1 97.06 212 GLU A CA 1
ATOM 1607 C C . GLU A 1 212 ? -1.103 20.5 10.82 1 97.06 212 GLU A C 1
ATOM 1609 O O . GLU A 1 212 ? -1.011 21.031 11.93 1 97.06 212 GLU A O 1
ATOM 1614 N N . SER A 1 213 ? -2.248 20.312 10.164 1 96.12 213 SER A N 1
ATOM 1615 C CA . SER A 1 213 ? -3.529 20.734 10.727 1 96.12 213 SER A CA 1
ATOM 1616 C C . SER A 1 213 ? -3.518 22.219 11.078 1 96.12 213 SER A C 1
ATOM 1618 O O . SER A 1 213 ? -3.248 23.062 10.227 1 96.12 213 SER A O 1
ATOM 1620 N N . ALA A 1 214 ? -3.572 22.562 12.43 1 95.69 214 ALA A N 1
ATOM 1621 C CA . ALA A 1 214 ? -3.52 23.953 12.844 1 95.69 214 ALA A CA 1
ATOM 1622 C C . ALA A 1 214 ? -2.188 24.594 12.453 1 95.69 214 ALA A C 1
ATOM 1624 O O . ALA A 1 214 ? -2.125 25.797 12.172 1 95.69 214 ALA A O 1
ATOM 1625 N N . GLY A 1 215 ? -1.162 23.781 12.375 1 97.5 215 GLY A N 1
ATOM 1626 C CA . GLY A 1 215 ? 0.108 24.281 11.883 1 97.5 215 GLY A CA 1
ATOM 1627 C C . GLY A 1 215 ? 0.05 24.734 10.43 1 97.5 215 GLY A C 1
ATOM 1628 O O . GLY A 1 215 ? 0.624 25.75 10.07 1 97.5 215 GLY A O 1
ATOM 1629 N N . ALA A 1 216 ? -0.604 23.938 9.633 1 98 216 ALA A N 1
ATOM 1630 C CA . ALA A 1 216 ? -0.812 24.328 8.242 1 98 216 ALA A CA 1
ATOM 1631 C C . ALA A 1 216 ? -1.683 25.578 8.148 1 98 216 ALA A C 1
ATOM 1633 O O . ALA A 1 216 ? -1.44 26.453 7.309 1 98 216 ALA A O 1
ATOM 1634 N N . VAL A 1 217 ? -2.68 25.688 8.961 1 96.75 217 VAL A N 1
ATOM 1635 C CA . VAL A 1 217 ? -3.529 26.875 9.039 1 96.75 217 VAL A CA 1
ATOM 1636 C C . VAL A 1 217 ? -2.682 28.109 9.383 1 96.75 217 VAL A C 1
ATOM 1638 O O . VAL A 1 217 ? -2.844 29.172 8.781 1 96.75 217 VAL A O 1
ATOM 1641 N N . SER A 1 218 ? -1.782 27.906 10.32 1 98 218 SER A N 1
ATOM 1642 C CA . SER A 1 218 ? -0.863 28.984 10.672 1 98 218 SER A CA 1
ATOM 1643 C C . SER A 1 218 ? -0.046 29.438 9.461 1 98 218 SER A C 1
ATOM 1645 O O . SER A 1 218 ? 0.101 30.625 9.219 1 98 218 SER A O 1
ATOM 1647 N N . ILE A 1 219 ? 0.391 28.531 8.727 1 98.38 219 ILE A N 1
ATOM 1648 C CA . ILE A 1 219 ? 1.313 28.828 7.641 1 98.38 219 ILE A CA 1
ATOM 1649 C C . ILE A 1 219 ? 0.581 29.594 6.543 1 98.38 219 ILE A C 1
ATOM 1651 O O . ILE A 1 219 ? 1.067 30.625 6.062 1 98.38 219 ILE A O 1
ATOM 1655 N N . TYR A 1 220 ? -0.632 29.109 6.117 1 97.12 220 TYR A N 1
ATOM 1656 C CA . TYR A 1 220 ? -1.269 29.875 5.059 1 97.12 220 TYR A CA 1
ATOM 1657 C C . TYR A 1 220 ? -1.771 31.219 5.59 1 97.12 220 TYR A C 1
ATOM 1659 O O . TYR A 1 220 ? -1.93 32.188 4.828 1 97.12 220 TYR A O 1
ATOM 1667 N N . SER A 1 221 ? -2.018 31.312 6.906 1 97.62 221 SER A N 1
ATOM 1668 C CA . SER A 1 221 ? -2.314 32.625 7.496 1 97.62 221 SER A CA 1
ATOM 1669 C C . SER A 1 221 ? -1.125 33.562 7.375 1 97.62 221 SER A C 1
ATOM 1671 O O . SER A 1 221 ? -1.298 34.75 7.125 1 97.62 221 SER A O 1
ATOM 1673 N N . HIS A 1 222 ? 0.054 33.062 7.609 1 98.38 222 HIS A N 1
ATOM 1674 C CA . HIS A 1 222 ? 1.254 33.844 7.414 1 98.38 222 HIS A CA 1
ATOM 1675 C C . HIS A 1 222 ? 1.449 34.219 5.945 1 98.38 222 HIS A C 1
ATOM 1677 O O . HIS A 1 222 ? 1.919 35.312 5.621 1 98.38 222 HIS A O 1
ATOM 1683 N N . MET A 1 223 ? 1.128 33.312 5.023 1 97.94 223 MET A N 1
ATOM 1684 C CA . MET A 1 223 ? 1.199 33.625 3.598 1 97.94 223 MET A CA 1
ATOM 1685 C C . MET A 1 223 ? 0.276 34.781 3.234 1 97.94 223 MET A C 1
ATOM 1687 O O . MET A 1 223 ? 0.622 35.625 2.398 1 97.94 223 MET A O 1
ATOM 1691 N N . MET A 1 224 ? -0.874 34.875 3.895 1 97.5 224 MET A N 1
ATOM 1692 C CA . MET A 1 224 ? -1.874 35.875 3.549 1 97.5 224 MET A CA 1
ATOM 1693 C C . MET A 1 224 ? -1.736 37.125 4.434 1 97.5 224 MET A C 1
ATOM 1695 O O . MET A 1 224 ? -2.439 38.094 4.238 1 97.5 224 MET A O 1
ATOM 1699 N N . ALA A 1 225 ? -0.839 37.062 5.359 1 98.12 225 ALA A N 1
ATOM 1700 C CA . ALA A 1 225 ? -0.719 38.125 6.352 1 98.12 225 ALA A CA 1
ATOM 1701 C C . ALA A 1 225 ? -0.543 39.469 5.68 1 98.12 225 ALA A C 1
ATOM 1703 O O . ALA A 1 225 ? 0.188 39.594 4.695 1 98.12 225 ALA A O 1
ATOM 1704 N N . TYR A 1 226 ? -1.291 40.469 6.242 1 98.06 226 TYR A N 1
ATOM 1705 C CA . TYR A 1 226 ? -1.19 41.875 5.805 1 98.06 226 TYR A CA 1
ATOM 1706 C C . TYR A 1 226 ? -1.461 42 4.309 1 98.06 226 TYR A C 1
ATOM 1708 O O . TYR A 1 226 ? -0.825 42.781 3.621 1 98.06 226 TYR A O 1
ATOM 1716 N N . GLY A 1 227 ? -2.314 41.094 3.781 1 97.12 227 GLY A N 1
ATOM 1717 C CA . GLY A 1 227 ? -2.713 41.125 2.383 1 97.12 227 GLY A CA 1
ATOM 1718 C C . GLY A 1 227 ? -1.662 40.562 1.45 1 97.12 227 GLY A C 1
ATOM 1719 O O . GLY A 1 227 ? -1.556 40.969 0.296 1 97.12 227 GLY A O 1
ATOM 1720 N N . GLY A 1 228 ? -0.824 39.75 2.004 1 97.56 228 GLY A N 1
ATOM 1721 C CA . GLY A 1 228 ? 0.209 39.156 1.183 1 97.56 228 GLY A CA 1
ATOM 1722 C C . GLY A 1 228 ? 1.522 39.906 1.215 1 97.56 228 GLY A C 1
ATOM 1723 O O . GLY A 1 228 ? 2.355 39.75 0.319 1 97.56 228 GLY A O 1
ATOM 1724 N N . ARG A 1 229 ? 1.741 40.719 2.178 1 96.94 229 ARG A N 1
ATOM 1725 C CA . ARG A 1 229 ? 3 41.438 2.314 1 96.94 229 ARG A CA 1
ATOM 1726 C C . ARG A 1 229 ? 4.152 40.5 2.609 1 96.94 229 ARG A C 1
ATOM 1728 O O . ARG A 1 229 ? 4.035 39.594 3.467 1 96.94 229 ARG A O 1
ATOM 1735 N N . ASP A 1 230 ? 5.223 40.688 1.88 1 96.56 230 ASP A N 1
ATOM 1736 C CA . ASP A 1 230 ? 6.41 39.844 2.072 1 96.56 230 ASP A CA 1
ATOM 1737 C C . ASP A 1 230 ? 7.43 40.562 2.967 1 96.56 230 ASP A C 1
ATOM 1739 O O . ASP A 1 230 ? 8.125 41.469 2.52 1 96.56 230 ASP A O 1
ATOM 1743 N N . ASP A 1 231 ? 7.512 40.094 4.16 1 95.5 231 ASP A N 1
ATOM 1744 C CA . ASP A 1 231 ? 8.469 40.656 5.113 1 95.5 231 ASP A CA 1
ATOM 1745 C C . ASP A 1 231 ? 9.781 39.875 5.098 1 95.5 231 ASP A C 1
ATOM 1747 O O . ASP A 1 231 ? 10.664 40.125 5.914 1 95.5 231 ASP A O 1
ATOM 1751 N N . GLY A 1 232 ? 9.883 38.875 4.203 1 96.56 232 GLY A N 1
ATOM 1752 C CA . GLY A 1 232 ? 11.125 38.156 4.02 1 96.56 232 GLY A CA 1
ATOM 1753 C C . GLY A 1 232 ? 11.359 37.094 5.082 1 96.56 232 GLY A C 1
ATOM 1754 O O . GLY A 1 232 ? 12.492 36.656 5.297 1 96.56 232 GLY A O 1
ATOM 1755 N N . HIS A 1 233 ? 10.227 36.594 5.77 1 97.38 233 HIS A N 1
ATOM 1756 C CA . HIS A 1 233 ? 10.352 35.688 6.895 1 97.38 233 HIS A CA 1
ATOM 1757 C C . HIS A 1 233 ? 10.516 34.25 6.414 1 97.38 233 HIS A C 1
ATOM 1759 O O . HIS A 1 233 ? 11.055 33.406 7.141 1 97.38 233 HIS A O 1
ATOM 1765 N N . PHE A 1 234 ? 10.07 33.906 5.219 1 98.5 234 PHE A N 1
ATOM 1766 C CA . PHE A 1 234 ? 10.148 32.562 4.715 1 98.5 234 PHE A CA 1
ATOM 1767 C C . PHE A 1 234 ? 10.078 32.531 3.193 1 98.5 234 PHE A C 1
ATOM 1769 O O . PHE A 1 234 ? 9.57 33.469 2.578 1 98.5 234 PHE A O 1
ATOM 1776 N N . ARG A 1 235 ? 10.57 31.438 2.596 1 98.56 235 ARG A N 1
ATOM 1777 C CA . ARG A 1 235 ? 10.672 31.344 1.144 1 98.56 235 ARG A CA 1
ATOM 1778 C C . ARG A 1 235 ? 9.922 30.125 0.624 1 98.56 235 ARG A C 1
ATOM 1780 O O . ARG A 1 235 ? 9.836 29.906 -0.587 1 98.56 235 ARG A O 1
ATOM 1787 N N . GLY A 1 236 ? 9.406 29.266 1.506 1 98.75 236 GLY A N 1
ATOM 1788 C CA . GLY A 1 236 ? 8.664 28.062 1.161 1 98.75 236 GLY A CA 1
ATOM 1789 C C . GLY A 1 236 ? 7.691 27.625 2.24 1 98.75 236 GLY A C 1
ATOM 1790 O O . GLY A 1 236 ? 7.777 28.094 3.381 1 98.75 236 GLY A O 1
ATOM 1791 N N . ALA A 1 237 ? 6.727 26.75 1.862 1 98.81 237 ALA A N 1
ATOM 1792 C CA . ALA A 1 237 ? 5.688 26.328 2.799 1 98.81 237 ALA A CA 1
ATOM 1793 C C . ALA A 1 237 ? 5.316 24.875 2.59 1 98.81 237 ALA A C 1
ATOM 1795 O O . ALA A 1 237 ? 5.246 24.391 1.454 1 98.81 237 ALA A O 1
ATOM 1796 N N . ILE A 1 238 ? 5.148 24.141 3.67 1 98.88 238 ILE A N 1
ATOM 1797 C CA . ILE A 1 238 ? 4.617 22.781 3.662 1 98.88 238 ILE A CA 1
ATOM 1798 C C . ILE A 1 238 ? 3.352 22.719 4.516 1 98.88 238 ILE A C 1
ATOM 1800 O O . ILE A 1 238 ? 3.402 22.938 5.727 1 98.88 238 ILE A O 1
ATOM 1804 N N . LEU A 1 239 ? 2.246 22.391 3.855 1 98.62 239 LEU A N 1
ATOM 1805 C CA . LEU A 1 239 ? 0.93 22.375 4.484 1 98.62 239 LEU A CA 1
ATOM 1806 C C . LEU A 1 239 ? 0.367 20.969 4.551 1 98.62 239 LEU A C 1
ATOM 1808 O O . LEU A 1 239 ? -0.173 20.469 3.562 1 98.62 239 LEU A O 1
ATOM 1812 N N . GLY A 1 240 ? 0.375 20.375 5.758 1 98.19 240 GLY A N 1
ATOM 1813 C CA . GLY A 1 240 ? -0.227 19.062 5.934 1 98.19 240 GLY A CA 1
ATOM 1814 C C . GLY A 1 240 ? -1.616 19.109 6.539 1 98.19 240 GLY A C 1
ATOM 1815 O O . GLY A 1 240 ? -1.789 19.578 7.668 1 98.19 240 GLY A O 1
ATOM 1816 N N . SER A 1 241 ? -2.557 18.609 5.844 1 96.12 241 SER A N 1
ATOM 1817 C CA . SER A 1 241 ? -3.924 18.5 6.34 1 96.12 241 SER A CA 1
ATOM 1818 C C . SER A 1 241 ? -4.41 19.812 6.93 1 96.12 241 SER A C 1
ATOM 1820 O O . SER A 1 241 ? -4.883 19.859 8.07 1 96.12 241 SER A O 1
ATOM 1822 N N . GLY A 1 242 ? -4.25 20.828 6.176 1 91.25 242 GLY A N 1
ATOM 1823 C CA . GLY A 1 242 ? -4.66 22.141 6.625 1 91.25 242 GLY A CA 1
ATOM 1824 C C . GLY A 1 242 ? -6.055 22.531 6.16 1 91.25 242 GLY A C 1
ATOM 1825 O O . GLY A 1 242 ? -6.266 22.797 4.977 1 91.25 242 GLY A O 1
ATO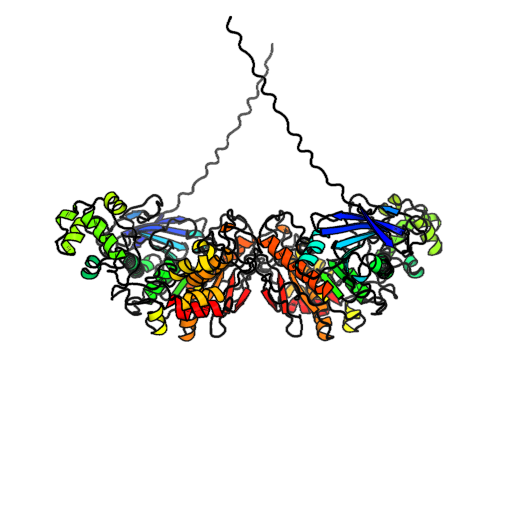M 1826 N N . GLY A 1 243 ? -7.004 22.547 7.055 1 83.19 243 GLY A N 1
ATOM 1827 C CA . GLY A 1 243 ? -8.352 23 6.738 1 83.19 243 GLY A CA 1
ATOM 1828 C C . GLY A 1 243 ? -8.414 24.453 6.312 1 83.19 243 GLY A C 1
ATOM 1829 O O . GLY A 1 243 ? -7.445 25.188 6.477 1 83.19 243 GLY A O 1
ATOM 1830 N N . ALA A 1 244 ? -9.398 24.828 5.59 1 85.5 244 ALA A N 1
ATOM 1831 C CA . ALA A 1 244 ? -9.68 26.188 5.164 1 85.5 244 ALA A CA 1
ATOM 1832 C C . ALA A 1 244 ? -11.094 26.609 5.555 1 85.5 244 ALA A C 1
ATOM 1834 O O . ALA A 1 244 ? -12.008 26.578 4.73 1 85.5 244 ALA A O 1
ATOM 1835 N N . PHE A 1 245 ? -11.195 27.016 6.801 1 83.56 245 PHE A N 1
ATOM 1836 C CA . PHE A 1 245 ? -12.516 27.406 7.273 1 83.56 245 PHE A CA 1
ATOM 1837 C C . PHE A 1 245 ? -12.711 28.906 7.176 1 83.56 245 PHE A C 1
ATOM 1839 O O . PHE A 1 245 ? -11.766 29.672 7.395 1 83.56 245 PHE A O 1
ATOM 1846 N N . PRO A 1 246 ? -13.953 29.234 6.898 1 88.44 246 PRO A N 1
ATOM 1847 C CA . PRO A 1 246 ? -14.219 30.672 6.852 1 88.44 246 PRO A CA 1
ATOM 1848 C C . PRO A 1 246 ? -13.992 31.359 8.195 1 88.44 246 PRO A C 1
ATOM 1850 O O . PRO A 1 246 ? -14.414 30.859 9.234 1 88.44 246 PRO A O 1
ATOM 1853 N N . LEU A 1 247 ? -13.344 32.469 8.109 1 91.19 247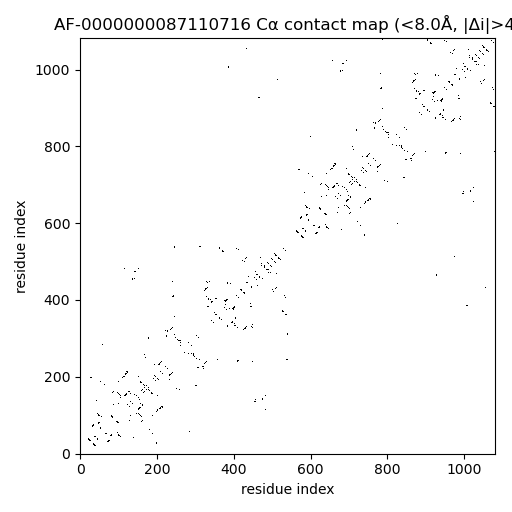 LEU A N 1
ATOM 1854 C CA . LEU A 1 247 ? -13.109 33.281 9.305 1 91.19 247 LEU A CA 1
ATOM 1855 C C . LEU A 1 247 ? -14.234 34.281 9.516 1 91.19 247 LEU A C 1
ATOM 1857 O O . LEU A 1 247 ? -14.922 34.656 8.562 1 91.19 247 LEU A O 1
ATOM 1861 N N . THR A 1 248 ? -14.438 34.594 10.742 1 89.94 248 THR A N 1
ATOM 1862 C CA . THR A 1 248 ? -15.43 35.594 11.117 1 89.94 248 THR A CA 1
ATOM 1863 C C . THR A 1 248 ? -14.766 36.75 11.844 1 89.94 248 THR A C 1
ATOM 1865 O O . THR A 1 248 ? -13.617 36.656 12.281 1 89.94 248 THR A O 1
ATOM 1868 N N . PRO A 1 249 ? -15.562 37.875 11.852 1 90.94 249 PRO A N 1
ATOM 1869 C CA . PRO A 1 249 ? -15.078 38.969 12.711 1 90.94 249 PRO A CA 1
ATOM 1870 C C . PRO A 1 249 ? -14.984 38.531 14.18 1 90.94 249 PRO A C 1
ATOM 1872 O O . PRO A 1 249 ? -15.617 37.562 14.594 1 90.94 249 PRO A O 1
ATOM 1875 N N . ALA A 1 250 ? -14.25 39.312 14.984 1 91.69 250 ALA A N 1
ATOM 1876 C CA . ALA A 1 250 ? -13.922 38.969 16.359 1 91.69 250 ALA A CA 1
ATOM 1877 C C . ALA A 1 250 ? -15.094 39.281 17.297 1 91.69 250 ALA A C 1
ATOM 1879 O O . ALA A 1 250 ? -15.109 38.844 18.453 1 91.69 250 ALA A O 1
ATOM 1880 N N . ASN A 1 251 ? -16.125 39.938 16.828 1 89.62 251 ASN A N 1
ATOM 1881 C CA . ASN A 1 251 ? -17.188 40.344 17.719 1 89.62 251 ASN A CA 1
ATOM 1882 C C . ASN A 1 251 ? -18.5 39.594 17.453 1 89.62 251 ASN A C 1
ATOM 1884 O O . ASN A 1 251 ? -19.578 40.156 17.594 1 89.62 251 ASN A O 1
ATOM 1888 N N . THR A 1 252 ? -18.391 38.438 16.953 1 88.69 252 THR A N 1
ATOM 1889 C CA . THR A 1 252 ? -19.578 37.625 16.875 1 88.69 252 THR A CA 1
ATOM 1890 C C . THR A 1 252 ? -20.156 37.375 18.266 1 88.69 252 THR A C 1
ATOM 1892 O O . THR A 1 252 ? -19.469 37.562 19.266 1 88.69 252 THR A O 1
ATOM 1895 N N . THR A 1 253 ? -21.391 36.875 18.297 1 89.69 253 THR A N 1
ATOM 1896 C CA . THR A 1 253 ? -22.047 36.625 19.578 1 89.69 253 THR A CA 1
ATOM 1897 C C . THR A 1 253 ? -21.297 35.562 20.391 1 89.69 253 THR A C 1
ATOM 1899 O O . THR A 1 253 ? -21.109 35.719 21.594 1 89.69 253 THR A O 1
ATOM 1902 N N . VAL A 1 254 ? -20.859 34.594 19.719 1 87.19 254 VAL A N 1
ATOM 1903 C CA . VAL A 1 254 ? -20.203 33.5 20.406 1 87.19 254 VAL A CA 1
ATOM 1904 C C . VAL A 1 254 ? -18.828 33.938 20.922 1 87.19 254 VAL A C 1
ATOM 1906 O O . VAL A 1 254 ? -18.453 33.625 22.047 1 87.19 254 VAL A O 1
ATOM 1909 N N . PHE A 1 255 ? -18.125 34.688 20.203 1 90.62 255 PHE A N 1
ATOM 1910 C CA . PHE A 1 255 ? -16.828 35.219 20.609 1 90.62 255 PHE A CA 1
ATOM 1911 C C . PHE A 1 255 ? -16.969 36.219 21.75 1 90.62 255 PHE A C 1
ATOM 1913 O O . PHE A 1 255 ? -16.203 36.188 22.703 1 90.62 255 PHE A O 1
ATOM 1920 N N . GLN A 1 256 ? -17.969 37.031 21.625 1 94.38 256 GLN A N 1
ATOM 1921 C CA . GLN A 1 256 ? -18.188 38.062 22.656 1 94.38 256 GLN A CA 1
ATOM 1922 C C . GLN A 1 256 ? -18.5 37.406 24 1 94.38 256 GLN A C 1
ATOM 1924 O O . GLN A 1 256 ? -18.062 37.875 25.047 1 94.38 256 GLN A O 1
ATOM 1929 N N . SER A 1 257 ? -19.25 36.312 23.938 1 94.12 257 SER A N 1
ATOM 1930 C CA . SER A 1 257 ? -19.625 35.625 25.156 1 94.12 257 SER A CA 1
ATOM 1931 C C . SER A 1 257 ? -18.406 35.094 25.891 1 94.12 257 SER A C 1
ATOM 1933 O O . SER A 1 257 ? -18.406 35 27.125 1 94.12 257 SER A O 1
ATOM 1935 N N . THR A 1 258 ? -17.438 34.688 25.219 1 93.5 258 THR A N 1
ATOM 1936 C CA . THR A 1 258 ? -16.203 34.156 25.781 1 93.5 258 THR A CA 1
ATOM 1937 C C . THR A 1 258 ? -15.508 35.219 26.625 1 93.5 258 THR A C 1
ATOM 1939 O O . THR A 1 258 ? -15.086 34.969 27.75 1 93.5 258 THR A O 1
ATOM 1942 N N . PHE A 1 259 ? -15.414 36.406 26.141 1 95.62 259 PHE A N 1
ATOM 1943 C CA . PHE A 1 259 ? -14.797 37.531 26.844 1 95.62 259 PHE A CA 1
ATOM 1944 C C . PHE A 1 259 ? -15.672 38 28 1 95.62 259 PHE A C 1
ATOM 1946 O O . PHE A 1 259 ? -15.164 38.25 29.109 1 95.62 259 PHE A O 1
ATOM 1953 N N . ASP A 1 260 ? -16.984 38.031 27.781 1 96.19 260 ASP A N 1
ATOM 1954 C CA . ASP A 1 260 ? -17.922 38.5 28.797 1 96.19 260 ASP A CA 1
ATOM 1955 C C . ASP A 1 260 ? -17.906 37.594 30.031 1 96.19 260 ASP A C 1
ATOM 1957 O O . ASP A 1 260 ? -18.109 38.062 31.156 1 96.19 260 ASP A O 1
ATOM 1961 N N . SER A 1 261 ? -17.688 36.375 29.766 1 96.44 261 SER A N 1
ATOM 1962 C CA . SER A 1 261 ? -17.656 35.438 30.891 1 96.44 261 SER A CA 1
ATOM 1963 C C . SER A 1 261 ? -16.516 35.781 31.859 1 96.44 261 SER A C 1
ATOM 1965 O O . SER A 1 261 ? -16.641 35.562 33.062 1 96.44 261 SER A O 1
ATOM 1967 N N . LEU A 1 262 ? -15.398 36.25 31.406 1 96.25 262 LEU A N 1
ATOM 1968 C CA . LEU A 1 262 ? -14.273 36.656 32.25 1 96.25 262 LEU A CA 1
ATOM 1969 C C . LEU A 1 262 ? -14.602 37.875 33.062 1 96.25 262 LEU A C 1
ATOM 1971 O O . LEU A 1 262 ? -14.148 38.031 34.188 1 96.25 262 LEU A O 1
ATOM 1975 N N . VAL A 1 263 ? -15.359 38.781 32.438 1 96.62 263 VAL A N 1
ATOM 1976 C CA . VAL A 1 263 ? -15.727 40.031 33.125 1 96.62 263 VAL A CA 1
ATOM 1977 C C . VAL A 1 263 ? -16.828 39.75 34.156 1 96.62 263 VAL A C 1
ATOM 1979 O O . VAL A 1 263 ? -16.703 40.094 35.312 1 96.62 263 VAL A O 1
ATOM 1982 N N . ASP A 1 264 ? -17.859 39.031 33.719 1 95.94 264 ASP A N 1
ATOM 1983 C CA . ASP A 1 264 ? -19.031 38.812 34.562 1 95.94 264 ASP A CA 1
ATOM 1984 C C . ASP A 1 264 ? -18.766 37.781 35.625 1 95.94 264 ASP A C 1
ATOM 1986 O O . ASP A 1 264 ? -19.359 37.812 36.719 1 95.94 264 ASP A O 1
ATOM 1990 N N . GLY A 1 265 ? -17.953 36.844 35.344 1 95.25 265 GLY A N 1
ATOM 1991 C CA . GLY A 1 265 ? -17.781 35.688 36.219 1 95.25 265 GLY A CA 1
ATOM 1992 C C . GLY A 1 265 ? -16.625 35.812 37.188 1 95.25 265 GLY A C 1
ATOM 1993 O O . GLY A 1 265 ? -16.281 34.875 37.875 1 95.25 265 GLY A O 1
ATOM 1994 N N . THR A 1 266 ? -15.984 36.969 37.188 1 96.88 266 THR A N 1
ATOM 1995 C CA . THR A 1 266 ? -14.844 37.188 38.062 1 96.88 266 THR A CA 1
ATOM 1996 C C . THR A 1 266 ? -14.969 38.5 38.812 1 96.88 266 THR A C 1
ATOM 1998 O O . THR A 1 266 ? -16.016 39.156 38.75 1 96.88 266 THR A O 1
ATOM 2001 N N . ASN A 1 267 ? -13.898 38.844 39.5 1 95.94 267 ASN A N 1
ATOM 2002 C CA . ASN A 1 267 ? -13.906 40.094 40.219 1 95.94 267 ASN A CA 1
ATOM 2003 C C . ASN A 1 267 ? -13.867 41.281 39.25 1 95.94 267 ASN A C 1
ATOM 2005 O O . ASN A 1 267 ? -14.047 42.438 39.688 1 95.94 267 ASN A O 1
ATOM 2009 N N . CYS A 1 268 ? -13.773 41.031 38.062 1 97.19 268 CYS A N 1
ATOM 2010 C CA . CYS A 1 268 ? -13.734 42.094 37.062 1 97.19 268 CYS A CA 1
ATOM 2011 C C . CYS A 1 268 ? -15.133 42.625 36.781 1 97.19 268 CYS A C 1
ATOM 2013 O O . CYS A 1 268 ? -15.297 43.594 36.031 1 97.19 268 CYS A O 1
ATOM 2015 N N . SER A 1 269 ? -16.109 42.031 37.344 1 96.69 269 SER A N 1
ATOM 2016 C CA . SER A 1 269 ? -17.453 42.562 37.219 1 96.69 269 SER A CA 1
ATOM 2017 C C . SER A 1 269 ? -17.516 44.031 37.688 1 96.69 269 SER A C 1
ATOM 2019 O O . SER A 1 269 ? -18.406 44.781 37.25 1 96.69 269 SER A O 1
ATOM 2021 N N . ALA A 1 270 ? -16.609 44.375 38.5 1 96.19 270 ALA A N 1
ATOM 2022 C CA . ALA A 1 270 ? -16.531 45.75 39.031 1 96.19 270 ALA A CA 1
ATOM 2023 C C . ALA A 1 270 ? -16.266 46.75 37.906 1 96.19 270 ALA A C 1
ATOM 2025 O O . ALA A 1 270 ? -16.562 47.938 38.031 1 96.19 270 ALA A O 1
ATOM 2026 N N . VAL A 1 271 ? -15.719 46.312 36.75 1 96.88 271 VAL A N 1
ATOM 2027 C CA . VAL A 1 271 ? -15.383 47.219 35.656 1 96.88 271 VAL A CA 1
ATOM 2028 C C . VAL A 1 271 ? -16.219 46.844 34.438 1 96.88 271 VAL A C 1
ATOM 2030 O O . VAL A 1 271 ? -15.797 47.125 33.312 1 96.88 271 VAL A O 1
ATOM 2033 N N . VAL A 1 272 ? -17.344 46.25 34.594 1 95.44 272 VAL A N 1
ATOM 2034 C CA . VAL A 1 272 ? -18.172 45.781 33.5 1 95.44 272 VAL A CA 1
ATOM 2035 C C . VAL A 1 272 ? -18.562 46.938 32.594 1 95.44 272 VAL A C 1
ATOM 2037 O O . VAL A 1 272 ? -18.688 46.781 31.391 1 95.44 272 VAL A O 1
ATOM 2040 N N . ASN A 1 273 ? -18.672 48.156 33.188 1 95.31 273 ASN A N 1
ATOM 2041 C CA . ASN A 1 273 ? -19.047 49.312 32.406 1 95.31 273 ASN A CA 1
ATOM 2042 C C . ASN A 1 273 ? -17.844 50.188 32.062 1 95.31 273 ASN A C 1
ATOM 2044 O O . ASN A 1 273 ? -17.984 51.281 31.531 1 95.31 273 ASN A O 1
ATOM 2048 N N . GLY A 1 274 ? -16.672 49.625 32.312 1 96.38 274 GLY A N 1
ATOM 2049 C CA . GLY A 1 274 ? -15.453 50.344 32 1 96.38 274 GLY A CA 1
ATOM 2050 C C . GLY A 1 274 ? -15.047 50.25 30.547 1 96.38 274 GLY A C 1
ATOM 2051 O O . GLY A 1 274 ? -15.742 49.625 29.734 1 96.38 274 GLY A O 1
ATOM 2052 N N . SER A 1 275 ? -13.977 50.938 30.234 1 97.44 275 SER A N 1
ATOM 2053 C CA . SER A 1 275 ? -13.406 50.875 28.891 1 97.44 275 SER A CA 1
ATOM 2054 C C . SER A 1 275 ? -12.844 49.5 28.594 1 97.44 275 SER A C 1
ATOM 2056 O O . SER A 1 275 ? -12.688 48.656 29.5 1 97.44 275 SER A O 1
ATOM 2058 N N . ALA A 1 276 ? -12.609 49.25 27.297 1 97.75 276 ALA A N 1
ATOM 2059 C CA . ALA A 1 276 ? -11.953 48 26.906 1 97.75 276 ALA A CA 1
ATOM 2060 C C . ALA A 1 276 ? -10.641 47.812 27.656 1 97.75 276 ALA A C 1
ATOM 2062 O O . ALA A 1 276 ? -10.32 46.688 28.094 1 97.75 276 ALA A O 1
ATOM 2063 N N . SER A 1 277 ? -9.906 48.875 27.797 1 97.88 277 SER A N 1
ATOM 2064 C CA . SER A 1 277 ? -8.617 48.812 28.484 1 97.88 277 SER A CA 1
ATOM 2065 C C . SER A 1 277 ? -8.797 48.469 29.953 1 97.88 277 SER A C 1
ATOM 2067 O O . SER A 1 277 ? -8.023 47.688 30.5 1 97.88 277 SER A O 1
ATOM 2069 N N . ASP A 1 278 ? -9.836 49.031 30.594 1 97.69 278 ASP A N 1
ATOM 2070 C CA . ASP A 1 278 ? -10.102 48.75 32 1 97.69 278 ASP A CA 1
ATOM 2071 C C . ASP A 1 278 ? -10.422 47.281 32.219 1 97.69 278 ASP A C 1
ATOM 2073 O O . ASP A 1 278 ? -9.93 46.656 33.156 1 97.69 278 ASP A O 1
ATOM 2077 N N . LYS A 1 279 ? -11.258 46.844 31.375 1 97.88 279 LYS A N 1
ATOM 2078 C CA . LYS A 1 279 ? -11.672 45.469 31.469 1 97.88 279 LYS A CA 1
ATOM 2079 C C . LYS A 1 279 ? -10.484 44.531 31.266 1 97.88 279 LYS A C 1
ATOM 2081 O O . LYS A 1 279 ? -10.305 43.562 32.031 1 97.88 279 LYS A O 1
ATOM 2086 N N . LEU A 1 280 ? -9.672 44.781 30.219 1 97.88 280 LEU A N 1
ATOM 2087 C CA . LEU A 1 280 ? -8.539 43.906 29.938 1 97.88 280 LEU A CA 1
ATOM 2088 C C . LEU A 1 280 ? -7.504 43.969 31.047 1 97.88 280 LEU A C 1
ATOM 2090 O O . LEU A 1 280 ? -6.871 42.969 31.375 1 97.88 280 LEU A O 1
ATOM 2094 N N . ASP A 1 281 ? -7.273 45.125 31.609 1 97.62 281 ASP A N 1
ATOM 2095 C CA . ASP A 1 281 ? -6.344 45.281 32.719 1 97.62 281 ASP A CA 1
ATOM 2096 C C . ASP A 1 281 ? -6.77 44.406 33.906 1 97.62 281 ASP A C 1
ATOM 2098 O O . ASP A 1 281 ? -5.93 43.812 34.594 1 97.62 281 ASP A O 1
ATOM 2102 N N . CYS A 1 282 ? -8.047 44.438 34.188 1 97.69 282 CYS A N 1
ATOM 2103 C CA . CYS A 1 282 ? -8.562 43.625 35.25 1 97.69 282 CYS A CA 1
ATOM 2104 C C . CYS A 1 282 ? -8.352 42.125 34.938 1 97.69 282 CYS A C 1
ATOM 2106 O O . CYS A 1 282 ? -7.906 41.375 35.812 1 97.69 282 CYS A O 1
ATOM 2108 N N . ILE A 1 283 ? -8.656 41.688 33.719 1 97.75 283 ILE A N 1
ATOM 2109 C CA . ILE A 1 283 ? -8.531 40.312 33.281 1 97.75 283 ILE A CA 1
ATOM 2110 C C . ILE A 1 283 ? -7.082 39.844 33.406 1 97.75 283 ILE A C 1
ATOM 2112 O O . ILE A 1 283 ? -6.809 38.719 33.812 1 97.75 283 ILE A O 1
ATOM 2116 N N . ARG A 1 284 ? -6.113 40.719 33.062 1 97.62 284 ARG A N 1
ATOM 2117 C CA . ARG A 1 284 ? -4.688 40.406 33.125 1 97.62 284 ARG A CA 1
ATOM 2118 C C . ARG A 1 284 ? -4.277 40.031 34.562 1 97.62 284 ARG A C 1
ATOM 2120 O O . ARG A 1 284 ? -3.326 39.281 34.781 1 97.62 284 ARG A O 1
ATOM 2127 N N . LYS A 1 285 ? -4.988 40.5 35.5 1 96.56 285 LYS A N 1
ATOM 2128 C CA . LYS A 1 285 ? -4.613 40.344 36.875 1 96.56 285 LYS A CA 1
ATOM 2129 C C . LYS A 1 285 ? -5.258 39.094 37.5 1 96.56 285 LYS A C 1
ATOM 2131 O O . LYS A 1 285 ? -4.914 38.688 38.594 1 96.56 285 LYS A O 1
ATOM 2136 N N . LEU A 1 286 ? -6.145 38.5 36.781 1 97.06 286 LEU A N 1
ATOM 2137 C CA . LEU A 1 286 ? -6.762 37.281 37.281 1 97.06 286 LEU A CA 1
ATOM 2138 C C . LEU A 1 286 ? -5.719 36.188 37.5 1 97.06 286 LEU A C 1
ATOM 2140 O O . LEU A 1 286 ? -4.805 36.031 36.688 1 97.06 286 LEU A O 1
ATOM 2144 N N . PRO A 1 287 ? -5.855 35.375 38.625 1 96.62 287 PRO A N 1
ATOM 2145 C CA . PRO A 1 287 ? -5.043 34.156 38.688 1 96.62 287 PRO A CA 1
ATOM 2146 C C . PRO A 1 287 ? -5.23 33.281 37.438 1 96.62 287 PRO A C 1
ATOM 2148 O O . PRO A 1 287 ? -6.344 33.156 36.938 1 96.62 287 PRO A O 1
ATOM 2151 N N . VAL A 1 288 ? -4.18 32.656 37 1 95 288 VAL A N 1
ATOM 2152 C CA . VAL A 1 288 ? -4.176 31.906 35.75 1 95 288 VAL A CA 1
ATOM 2153 C C . VAL A 1 288 ? -5.254 30.812 35.812 1 95 288 VAL A C 1
ATOM 2155 O O . VAL A 1 288 ? -5.941 30.562 34.812 1 95 288 VAL A O 1
ATOM 2158 N N . GLU A 1 289 ? -5.422 30.188 36.969 1 94.06 289 GLU A N 1
ATOM 2159 C CA . GLU A 1 289 ? -6.41 29.125 37.094 1 94.06 289 GLU A CA 1
ATOM 2160 C C . GLU A 1 289 ? -7.832 29.672 36.969 1 94.06 289 GLU A C 1
ATOM 2162 O O . GLU A 1 289 ? -8.711 29.016 36.406 1 94.06 289 GLU A O 1
ATOM 2167 N N . GLU A 1 290 ? -8 30.812 37.562 1 95.5 290 GLU A N 1
ATOM 2168 C CA . GLU A 1 290 ? -9.312 31.422 37.406 1 95.5 290 GLU A CA 1
ATOM 2169 C C . GLU A 1 290 ? -9.594 31.812 35.969 1 95.5 290 GLU A C 1
ATOM 2171 O O . GLU A 1 290 ? -10.695 31.609 35.469 1 95.5 290 GLU A O 1
ATOM 2176 N N . PHE A 1 291 ? -8.656 32.406 35.312 1 95 291 PHE A N 1
ATOM 2177 C CA . PHE A 1 291 ? -8.789 32.75 33.906 1 95 291 PHE A CA 1
ATOM 2178 C C . PHE A 1 291 ? -9.188 31.5 33.094 1 95 291 PHE A C 1
ATOM 2180 O O . PHE A 1 291 ? -10.148 31.531 32.312 1 95 291 PHE A O 1
ATOM 2187 N N . ARG A 1 292 ? -8.492 30.375 33.281 1 93.69 292 ARG A N 1
ATOM 2188 C CA . ARG A 1 292 ? -8.688 29.156 32.531 1 93.69 292 ARG A CA 1
ATOM 2189 C C . ARG A 1 292 ? -10.062 28.547 32.781 1 93.69 292 ARG A C 1
ATOM 2191 O O . ARG A 1 292 ? -10.68 27.969 31.906 1 93.69 292 ARG A O 1
ATOM 2198 N N . THR A 1 293 ? -10.5 28.672 34 1 93.56 293 THR A N 1
ATOM 2199 C CA . THR A 1 293 ? -11.758 28.047 34.375 1 93.56 293 THR A CA 1
ATOM 2200 C C . THR A 1 293 ? -12.945 28.891 33.938 1 93.56 293 THR A C 1
ATOM 2202 O O . THR A 1 293 ? -14.023 28.375 33.656 1 93.56 293 THR A O 1
ATOM 2205 N N . LYS A 1 294 ? -12.734 30.234 33.844 1 94.62 294 LYS A N 1
ATOM 2206 C CA . LYS A 1 294 ? -13.867 31.141 33.656 1 94.62 294 LYS A CA 1
ATOM 2207 C C . LYS A 1 294 ? -13.984 31.562 32.188 1 94.62 294 LYS A C 1
ATOM 2209 O O . LYS A 1 294 ? -15.031 32.062 31.766 1 94.62 294 LYS A O 1
ATOM 2214 N N . VAL A 1 295 ? -12.906 31.469 31.5 1 92.12 295 VAL A N 1
ATOM 2215 C CA . VAL A 1 295 ? -12.945 31.875 30.094 1 92.12 295 VAL A CA 1
ATOM 2216 C C . VAL A 1 295 ? -13.922 30.984 29.328 1 92.12 295 VAL A C 1
ATOM 2218 O O . VAL A 1 295 ? -14.016 29.797 29.594 1 92.12 295 VAL A O 1
ATOM 2221 N N . GLY A 1 296 ? -14.609 31.562 28.359 1 85.75 296 GLY A N 1
ATOM 2222 C CA . GLY A 1 296 ? -15.5 30.781 27.5 1 85.75 296 GLY A CA 1
ATOM 2223 C C . GLY A 1 296 ? -14.758 29.828 26.578 1 85.75 296 GLY A C 1
ATOM 2224 O O . GLY A 1 296 ? -13.523 29.828 26.531 1 85.75 296 GLY A O 1
ATOM 2225 N N . SER A 1 297 ? -15.461 29.078 25.75 1 81.44 297 SER A N 1
ATOM 2226 C CA . SER A 1 297 ? -14.875 27.953 25.031 1 81.44 297 SER A CA 1
ATOM 2227 C C . SER A 1 297 ? -14.57 28.312 23.594 1 81.44 297 SER A C 1
ATOM 2229 O O . SER A 1 297 ? -13.812 27.609 22.922 1 81.44 297 SER A O 1
ATOM 2231 N N . SER A 1 298 ? -15.195 29.344 23.156 1 85.12 298 SER A N 1
ATOM 2232 C CA . SER A 1 298 ? -15.023 29.672 21.734 1 85.12 298 SER A CA 1
ATOM 2233 C C . SER A 1 298 ? -13.734 30.453 21.5 1 85.12 298 SER A C 1
ATOM 2235 O O . SER A 1 298 ? -13.555 31.547 22.047 1 85.12 298 SER A O 1
ATOM 2237 N N . THR A 1 299 ? -12.836 29.844 20.812 1 87 299 THR A N 1
ATOM 2238 C CA . THR A 1 299 ? -11.562 30.438 20.453 1 87 299 THR A CA 1
ATOM 2239 C C . THR A 1 299 ? -11.188 30.125 19.016 1 87 299 THR A C 1
ATOM 2241 O O . THR A 1 299 ? -11.852 29.312 18.359 1 87 299 THR A O 1
ATOM 2244 N N . GLY A 1 300 ? -10.234 30.922 18.469 1 90.94 300 GLY A N 1
ATOM 2245 C CA . GLY A 1 300 ? -9.758 30.703 17.109 1 90.94 300 GLY A CA 1
ATOM 2246 C C . GLY A 1 300 ? -9.367 32 16.406 1 90.94 300 GLY A C 1
ATOM 2247 O O . GLY A 1 300 ? -9.562 33.094 16.953 1 90.94 300 GLY A O 1
ATOM 2248 N N . GLN A 1 301 ? -8.867 31.812 15.289 1 94 301 GLN A N 1
ATOM 2249 C CA . GLN A 1 301 ? -8.438 32.938 14.477 1 94 301 GLN A CA 1
ATOM 2250 C C . GLN A 1 301 ? -9.633 33.75 14 1 94 301 GLN A C 1
ATOM 2252 O O . GLN A 1 301 ? -10.688 33.219 13.695 1 94 301 GLN A O 1
ATOM 2257 N N . SER A 1 302 ? -9.5 35.094 13.961 1 95 302 SER A N 1
ATOM 2258 C CA . SER A 1 302 ? -10.555 35.969 13.484 1 95 302 SER A CA 1
ATOM 2259 C C . SER A 1 302 ? -9.992 37.031 12.516 1 95 302 SER A C 1
ATOM 2261 O O . SER A 1 302 ? -8.781 37.219 12.43 1 95 302 SER A O 1
ATOM 2263 N N . VAL A 1 303 ? -10.898 37.594 11.742 1 95.62 303 VAL A N 1
ATOM 2264 C CA . VAL A 1 303 ? -10.523 38.719 10.883 1 95.62 303 VAL A CA 1
ATOM 2265 C C . VAL A 1 303 ? -10.242 39.938 11.742 1 95.62 303 VAL A C 1
ATOM 2267 O O . VAL A 1 303 ? -11.125 40.438 12.438 1 95.62 303 VAL A O 1
ATOM 2270 N N . ASP A 1 304 ? -9.023 40.406 11.695 1 96.44 304 ASP A N 1
ATOM 2271 C CA . ASP A 1 304 ? -8.633 41.531 12.562 1 96.44 304 ASP A CA 1
ATOM 2272 C C . ASP A 1 304 ? -8.359 42.781 11.758 1 96.44 304 ASP A C 1
ATOM 2274 O O . ASP A 1 304 ? -8.047 43.844 12.32 1 96.44 304 ASP A O 1
ATOM 2278 N N . GLY A 1 305 ? -8.445 42.688 10.445 1 94.81 305 GLY A N 1
ATOM 2279 C CA . GLY A 1 305 ? -8.297 43.844 9.578 1 94.81 305 GLY A CA 1
ATOM 2280 C C . GLY A 1 305 ? -6.848 44.219 9.328 1 94.81 305 GLY A C 1
ATOM 2281 O O . GLY A 1 305 ? -6.559 45.094 8.531 1 94.81 305 GLY A O 1
ATOM 2282 N N . ASP A 1 306 ? -5.91 43.531 9.898 1 96.19 306 ASP A N 1
ATOM 2283 C CA . ASP A 1 306 ? -4.484 43.812 9.766 1 96.19 306 ASP A CA 1
ATOM 2284 C C . ASP A 1 306 ? -3.711 42.562 9.391 1 96.19 306 ASP A C 1
ATOM 2286 O O . ASP A 1 306 ? -3.625 42.219 8.211 1 96.19 306 ASP A O 1
ATOM 2290 N N . PHE A 1 307 ? -3.412 41.75 10.375 1 96.94 307 PHE A N 1
ATOM 2291 C CA . PHE A 1 307 ? -2.723 40.5 10.094 1 96.94 307 PHE A CA 1
ATOM 2292 C C . PHE A 1 307 ? -3.596 39.562 9.242 1 96.94 307 PHE A C 1
ATOM 2294 O O . PHE A 1 307 ? -3.133 39 8.242 1 96.94 307 PHE A O 1
ATOM 2301 N N . THR A 1 308 ? -4.785 39.406 9.711 1 97.44 308 THR A N 1
ATOM 2302 C CA . THR A 1 308 ? -5.777 38.625 8.984 1 97.44 308 THR A CA 1
ATOM 2303 C C . THR A 1 308 ? -6.852 39.531 8.391 1 97.44 308 THR A C 1
ATOM 2305 O O . THR A 1 308 ? -7.832 39.844 9.062 1 97.44 308 THR A O 1
ATOM 2308 N N . ARG A 1 309 ? -6.789 39.719 7.133 1 96.62 309 ARG A N 1
ATOM 2309 C CA . ARG A 1 309 ? -7.695 40.688 6.527 1 96.62 309 ARG A CA 1
ATOM 2310 C C . ARG A 1 309 ? -8.953 40.031 5.996 1 96.62 309 ARG A C 1
ATOM 2312 O O . ARG A 1 309 ? -10 40.656 5.871 1 96.62 309 ARG A O 1
ATOM 2319 N N . THR A 1 310 ? -8.773 38.812 5.684 1 95.62 310 THR A N 1
ATOM 2320 C CA . THR A 1 310 ? -9.898 38.062 5.129 1 95.62 310 THR A CA 1
ATOM 2321 C C . THR A 1 310 ? -9.648 36.562 5.246 1 95.62 310 THR A C 1
ATOM 2323 O O . THR A 1 310 ? -8.609 36.125 5.75 1 95.62 310 THR A O 1
ATOM 2326 N N . SER A 1 311 ? -10.68 35.75 4.82 1 95 311 SER A N 1
ATOM 2327 C CA . SER A 1 311 ? -10.562 34.312 4.766 1 95 311 SER A CA 1
ATOM 2328 C C . SER A 1 311 ? -9.75 33.875 3.561 1 95 311 SER A C 1
ATOM 2330 O O . SER A 1 311 ? -9.641 34.594 2.572 1 95 311 SER A O 1
ATOM 2332 N N . ILE A 1 312 ? -9.18 32.688 3.65 1 96.12 312 ILE A N 1
ATOM 2333 C CA . ILE A 1 312 ? -8.32 32.156 2.6 1 96.12 312 ILE A CA 1
ATOM 2334 C C . ILE A 1 312 ? -9.109 32 1.304 1 96.12 312 ILE A C 1
ATOM 2336 O O . ILE A 1 312 ? -8.57 32.188 0.212 1 96.12 312 ILE A O 1
ATOM 2340 N N . GLN A 1 313 ? -10.43 31.766 1.387 1 94.19 313 GLN A N 1
ATOM 2341 C CA . GLN A 1 313 ? -11.297 31.594 0.228 1 94.19 313 GLN A CA 1
ATOM 2342 C C . GLN A 1 313 ? -11.391 32.875 -0.588 1 94.19 313 GLN A C 1
ATOM 2344 O O . GLN A 1 313 ? -11.734 32.844 -1.771 1 94.19 313 GLN A O 1
ATOM 2349 N N . ARG A 1 314 ? -11.102 33.969 0.057 1 94.88 314 ARG A N 1
ATOM 2350 C CA . ARG A 1 314 ? -11.133 35.25 -0.613 1 94.88 314 ARG A CA 1
ATOM 2351 C C . ARG A 1 314 ? -9.727 35.719 -0.976 1 94.88 314 ARG A C 1
ATOM 2353 O O . ARG A 1 314 ? -9.508 36.312 -2.037 1 94.88 314 ARG A O 1
ATOM 2360 N N . ALA A 1 315 ? -8.828 35.469 -0.134 1 97 315 ALA A N 1
ATOM 2361 C CA . ALA A 1 315 ? -7.457 35.938 -0.306 1 97 315 ALA A CA 1
ATOM 2362 C C . ALA A 1 315 ? -6.797 35.281 -1.515 1 97 315 ALA A C 1
ATOM 2364 O O . ALA A 1 315 ? -6.148 35.969 -2.318 1 97 315 ALA A O 1
ATOM 2365 N N . LEU A 1 316 ? -6.961 33.969 -1.701 1 95.69 316 LEU A N 1
ATOM 2366 C CA . LEU A 1 316 ? -6.254 33.219 -2.736 1 95.69 316 LEU A CA 1
ATOM 2367 C C . LEU A 1 316 ? -6.715 33.656 -4.125 1 95.69 316 LEU A C 1
ATOM 2369 O O . LEU A 1 316 ? -5.895 34.031 -4.973 1 95.69 316 LEU A O 1
ATOM 2373 N N . PRO A 1 317 ? -8.039 33.656 -4.387 1 93.81 317 PRO A N 1
ATOM 2374 C CA . PRO A 1 317 ? -8.461 34.094 -5.719 1 93.81 317 PRO A CA 1
ATOM 2375 C C . PRO A 1 317 ? -8.062 35.562 -6.023 1 93.81 317 PRO A C 1
ATOM 2377 O O . PRO A 1 317 ? -7.832 35.906 -7.184 1 93.81 317 PRO A O 1
ATOM 2380 N N . ALA A 1 318 ? -7.902 36.344 -5.008 1 95.94 318 ALA A N 1
ATOM 2381 C CA . ALA A 1 318 ? -7.547 37.75 -5.188 1 95.94 318 ALA A CA 1
ATOM 2382 C C . ALA A 1 318 ? -6.035 37.938 -5.301 1 95.94 318 ALA A C 1
ATOM 2384 O O . ALA A 1 318 ? -5.543 39.031 -5.527 1 95.94 318 ALA A O 1
ATOM 2385 N N . GLY A 1 319 ? -5.328 36.844 -5.141 1 96.94 319 GLY A N 1
ATOM 2386 C CA . GLY A 1 319 ? -3.879 36.906 -5.219 1 96.94 319 GLY A CA 1
ATOM 2387 C C . GLY A 1 319 ? -3.242 37.594 -4.02 1 96.94 319 GLY A C 1
ATOM 2388 O O . GLY A 1 319 ? -2.109 38.062 -4.102 1 96.94 319 GLY A O 1
ATOM 2389 N N . GLN A 1 320 ? -3.961 37.656 -2.924 1 97.5 320 GLN A N 1
ATOM 2390 C CA . GLN A 1 320 ? -3.49 38.375 -1.73 1 97.5 320 GLN A CA 1
ATOM 2391 C C . GLN A 1 320 ? -2.764 37.406 -0.787 1 97.5 320 GLN A C 1
ATOM 2393 O O . GLN A 1 320 ? -3.162 37.25 0.367 1 97.5 320 GLN A O 1
ATOM 2398 N N . TYR A 1 321 ? -1.701 36.844 -1.167 1 97.69 321 TYR A N 1
ATOM 2399 C CA . TYR A 1 321 ? -0.827 35.969 -0.412 1 97.69 321 TYR A CA 1
ATOM 2400 C C . TYR A 1 321 ? 0.583 35.969 -0.992 1 97.69 321 TYR A C 1
ATOM 2402 O O . TYR A 1 321 ? 0.783 36.344 -2.152 1 97.69 321 TYR A O 1
ATOM 2410 N N . ILE A 1 322 ? 1.582 35.656 -0.186 1 97.81 322 ILE A N 1
ATOM 2411 C CA . ILE A 1 322 ? 2.947 35.5 -0.67 1 97.81 322 ILE A CA 1
ATOM 2412 C C . ILE A 1 322 ? 3.047 34.219 -1.526 1 97.81 322 ILE A C 1
ATOM 2414 O O . ILE A 1 322 ? 2.672 33.125 -1.085 1 97.81 322 ILE A O 1
ATOM 2418 N N . LYS A 1 323 ? 3.514 34.344 -2.73 1 97.94 323 LYS A N 1
ATOM 2419 C CA . LYS A 1 323 ? 3.604 33.25 -3.697 1 97.94 323 LYS A CA 1
ATOM 2420 C C . LYS A 1 323 ? 4.945 32.531 -3.59 1 97.94 323 LYS A C 1
ATOM 2422 O O . LYS A 1 323 ? 5.871 32.844 -4.348 1 97.94 323 LYS A O 1
ATOM 2427 N N . VAL A 1 324 ? 5 31.562 -2.742 1 98.44 324 VAL A N 1
ATOM 2428 C CA . VAL A 1 324 ? 6.215 30.781 -2.521 1 98.44 324 VAL A CA 1
ATOM 2429 C C . VAL A 1 324 ? 5.957 29.328 -2.865 1 98.44 324 VAL A C 1
ATOM 2431 O O . VAL A 1 324 ? 4.824 28.844 -2.758 1 98.44 324 VAL A O 1
ATOM 2434 N N . PRO A 1 325 ? 7.035 28.594 -3.314 1 98.75 325 PRO A N 1
ATOM 2435 C CA . PRO A 1 325 ? 6.852 27.156 -3.514 1 98.75 325 PRO A CA 1
ATOM 2436 C C . PRO A 1 325 ? 6.223 26.469 -2.305 1 98.75 325 PRO A C 1
ATOM 2438 O O . PRO A 1 325 ? 6.543 26.812 -1.161 1 98.75 325 PRO A O 1
ATOM 2441 N N . THR A 1 326 ? 5.281 25.562 -2.605 1 98.81 326 THR A N 1
ATOM 2442 C CA . THR A 1 326 ? 4.461 25.016 -1.526 1 98.81 326 THR A CA 1
ATOM 2443 C C . THR A 1 326 ? 4.227 23.531 -1.716 1 98.81 326 THR A C 1
ATOM 2445 O O . THR A 1 326 ? 3.992 23.062 -2.836 1 98.81 326 THR A O 1
ATOM 2448 N N . VAL A 1 327 ? 4.41 22.766 -0.668 1 98.81 327 VAL A N 1
ATOM 2449 C CA . VAL A 1 327 ? 3.914 21.391 -0.57 1 98.81 327 VAL A CA 1
ATOM 2450 C C . VAL A 1 327 ? 2.582 21.375 0.175 1 98.81 327 VAL A C 1
ATOM 2452 O O . VAL A 1 327 ? 2.445 22 1.229 1 98.81 327 VAL A O 1
ATOM 2455 N N . VAL A 1 328 ? 1.568 20.766 -0.358 1 98.5 328 VAL A N 1
ATOM 2456 C CA . VAL A 1 328 ? 0.269 20.656 0.296 1 98.5 328 VAL A CA 1
ATOM 2457 C C . VAL A 1 328 ? -0.217 19.219 0.242 1 98.5 328 VAL A C 1
ATOM 2459 O O . VAL A 1 328 ? -0.151 18.578 -0.808 1 98.5 328 VAL A O 1
ATOM 2462 N N . GLY A 1 329 ? -0.616 18.672 1.359 1 98.12 329 GLY A N 1
ATOM 2463 C CA . GLY A 1 329 ? -1.002 17.281 1.322 1 98.12 329 GLY A CA 1
ATOM 2464 C C . GLY A 1 329 ? -2.055 16.922 2.354 1 98.12 329 GLY A C 1
ATOM 2465 O O . GLY A 1 329 ? -2.424 17.75 3.186 1 98.12 329 GLY A O 1
ATOM 2466 N N . THR A 1 330 ? -2.666 15.766 2.186 1 98.19 330 THR A N 1
ATOM 2467 C CA . THR A 1 330 ? -3.689 15.188 3.049 1 98.19 330 THR A CA 1
ATOM 2468 C C . THR A 1 330 ? -3.461 13.688 3.232 1 98.19 330 THR A C 1
ATOM 2470 O O . THR A 1 330 ? -2.557 13.117 2.621 1 98.19 330 THR A O 1
ATOM 2473 N N . ASN A 1 331 ? -4.199 13.125 4.164 1 97.94 331 ASN A N 1
ATOM 2474 C CA . ASN A 1 331 ? -4.223 11.688 4.379 1 97.94 331 ASN A CA 1
ATOM 2475 C C . ASN A 1 331 ? -5.504 11.055 3.844 1 97.94 331 ASN A C 1
ATOM 2477 O O . ASN A 1 331 ? -6.508 11.75 3.658 1 97.94 331 ASN A O 1
ATOM 2481 N N . THR A 1 332 ? -5.465 9.836 3.609 1 97.5 332 THR A N 1
ATOM 2482 C CA . THR A 1 332 ? -6.527 9.133 2.895 1 97.5 332 THR A CA 1
ATOM 2483 C C . THR A 1 332 ? -7.836 9.188 3.678 1 97.5 332 THR A C 1
ATOM 2485 O O . THR A 1 332 ? -8.906 9.383 3.098 1 97.5 332 THR A O 1
ATOM 2488 N N . ASP A 1 333 ? -7.781 9.031 4.984 1 97.44 333 ASP A N 1
ATOM 2489 C CA . ASP A 1 333 ? -8.984 8.914 5.801 1 97.44 333 ASP A CA 1
ATOM 2490 C C . ASP A 1 333 ? -9.164 10.141 6.695 1 97.44 333 ASP A C 1
ATOM 2492 O O . ASP A 1 333 ? -9.43 10.008 7.891 1 97.44 333 ASP A O 1
ATOM 2496 N N . GLU A 1 334 ? -9.055 11.305 6.156 1 96.88 334 GLU A N 1
ATOM 2497 C CA . GLU A 1 334 ? -9.109 12.562 6.898 1 96.88 334 GLU A CA 1
ATOM 2498 C C . GLU A 1 334 ? -10.406 12.68 7.695 1 96.88 334 GLU A C 1
ATOM 2500 O O . GLU A 1 334 ? -10.422 13.273 8.773 1 96.88 334 GLU A O 1
ATOM 2505 N N . GLY A 1 335 ? -11.461 12.047 7.219 1 96 335 GLY A N 1
ATOM 2506 C CA . GLY A 1 335 ? -12.781 12.242 7.801 1 96 335 GLY A CA 1
ATOM 2507 C C . GLY A 1 335 ? -12.961 11.531 9.125 1 96 335 GLY A C 1
ATOM 2508 O O . GLY A 1 335 ? -13.906 11.805 9.867 1 96 335 GLY A O 1
ATOM 2509 N N . THR A 1 336 ? -12.062 10.625 9.484 1 94.94 336 THR A N 1
ATOM 2510 C CA . THR A 1 336 ? -12.227 9.812 10.688 1 94.94 336 THR A CA 1
ATOM 2511 C C . THR A 1 336 ? -12.125 10.68 11.945 1 94.94 336 THR A C 1
ATOM 2513 O O . THR A 1 336 ? -12.578 10.281 13.016 1 94.94 336 THR A O 1
ATOM 2516 N N . THR A 1 337 ? -11.609 11.883 11.812 1 89.06 337 THR A N 1
ATOM 2517 C CA . THR A 1 337 ? -11.438 12.75 12.969 1 89.06 337 THR A CA 1
ATOM 2518 C C . THR A 1 337 ? -12.461 13.875 12.969 1 89.06 337 THR A C 1
ATOM 2520 O O . THR A 1 337 ? -12.523 14.672 13.906 1 89.06 337 THR A O 1
ATOM 2523 N N . SER A 1 338 ? -13.32 13.945 11.977 1 91.19 338 SER A N 1
ATOM 2524 C CA . SER A 1 338 ? -14.164 15.133 11.883 1 91.19 338 SER A CA 1
ATOM 2525 C C . SER A 1 338 ? -15.625 14.758 11.648 1 91.19 338 SER A C 1
ATOM 2527 O O . SER A 1 338 ? -16.516 15.594 11.797 1 91.19 338 SER A O 1
ATOM 2529 N N . ALA A 1 339 ? -15.852 13.562 11.336 1 95 339 ALA A N 1
ATOM 2530 C CA . ALA A 1 339 ? -17.203 13.164 10.93 1 95 339 ALA A CA 1
ATOM 2531 C C . ALA A 1 339 ? -18.031 12.766 12.148 1 95 339 ALA A C 1
ATOM 2533 O O . ALA A 1 339 ? -17.516 12.195 13.109 1 95 339 ALA A O 1
ATOM 2534 N N . PRO A 1 340 ? -19.375 13.086 12.125 1 95.56 340 PRO A N 1
ATOM 2535 C CA . PRO A 1 340 ? -20.266 12.508 13.133 1 95.56 340 PRO A CA 1
ATOM 2536 C C . PRO A 1 340 ? -20.406 10.992 12.984 1 95.56 340 PRO A C 1
ATOM 2538 O O . PRO A 1 340 ? -20.094 10.438 11.93 1 95.56 340 PRO A O 1
ATOM 2541 N N . THR A 1 341 ? -20.812 10.328 14.055 1 95.81 341 THR A N 1
ATOM 2542 C CA . THR A 1 341 ? -21.094 8.898 14.047 1 95.81 341 THR A CA 1
ATOM 2543 C C . THR A 1 341 ? -22.547 8.625 14.438 1 95.81 341 THR A C 1
ATOM 2545 O O . THR A 1 341 ? -23.266 9.539 14.852 1 95.81 341 THR A O 1
ATOM 2548 N N . GLY A 1 342 ? -22.969 7.504 14.289 1 96.94 342 GLY A N 1
ATOM 2549 C CA . GLY A 1 342 ? -24.328 7.125 14.602 1 96.94 342 GLY A CA 1
ATOM 2550 C C . GLY A 1 342 ? -25.328 7.551 13.539 1 96.94 342 GLY A C 1
ATOM 2551 O O . GLY A 1 342 ? -26.516 7.742 13.828 1 96.94 342 GLY A O 1
ATOM 2552 N N . ILE A 1 343 ? -24.859 7.816 12.352 1 97.69 343 ILE A N 1
ATOM 2553 C CA . ILE A 1 343 ? -25.703 8.219 11.242 1 97.69 343 ILE A CA 1
ATOM 2554 C C . ILE A 1 343 ? -26.281 6.984 10.547 1 97.69 343 ILE A C 1
ATOM 2556 O O . ILE A 1 343 ? -25.531 6.133 10.07 1 97.69 343 ILE A O 1
ATOM 2560 N N . ASN A 1 344 ? -27.562 6.883 10.398 1 97.88 344 ASN A N 1
ATOM 2561 C CA . ASN A 1 344 ? -28.172 5.684 9.82 1 97.88 344 ASN A CA 1
ATOM 2562 C C . ASN A 1 344 ? -28.938 6.004 8.547 1 97.88 344 ASN A C 1
ATOM 2564 O O . ASN A 1 344 ? -29.25 5.105 7.758 1 97.88 344 ASN A O 1
ATOM 2568 N N . THR A 1 345 ? -29.344 7.297 8.391 1 97.44 345 THR A N 1
ATOM 2569 C CA . THR A 1 345 ? -30.062 7.727 7.207 1 97.44 345 THR A CA 1
ATOM 2570 C C . THR A 1 345 ? -29.469 9.008 6.637 1 97.44 345 THR A C 1
ATOM 2572 O O . THR A 1 345 ? -28.781 9.742 7.34 1 97.44 345 THR A O 1
ATOM 2575 N N . THR A 1 346 ? -29.688 9.289 5.398 1 97.12 346 THR A N 1
ATOM 2576 C CA . THR A 1 346 ? -29.203 10.516 4.777 1 97.12 346 THR A CA 1
ATOM 2577 C C . THR A 1 346 ? -29.859 11.742 5.414 1 97.12 346 THR A C 1
ATOM 2579 O O . THR A 1 346 ? -29.25 12.812 5.492 1 97.12 346 THR A O 1
ATOM 2582 N N . GLU A 1 347 ? -31.047 11.594 5.898 1 97.12 347 GLU A N 1
ATOM 2583 C CA . GLU A 1 347 ? -31.734 12.68 6.586 1 97.12 347 GLU A CA 1
ATOM 2584 C C . GLU A 1 347 ? -30.984 13.102 7.844 1 97.12 347 GLU A C 1
ATOM 2586 O O . GLU A 1 347 ? -30.906 14.289 8.164 1 97.12 347 GLU A O 1
ATOM 2591 N N . GLN A 1 348 ? -30.406 12.148 8.477 1 97.56 348 GLN A N 1
ATOM 2592 C CA . GLN A 1 348 ? -29.672 12.422 9.703 1 97.56 348 GLN A CA 1
ATOM 2593 C C . GLN A 1 348 ? -28.391 13.188 9.414 1 97.56 348 GLN A C 1
ATOM 2595 O O . GLN A 1 348 ? -27.797 13.797 10.312 1 97.56 348 GLN A O 1
ATOM 2600 N N . LEU A 1 349 ? -27.938 13.203 8.172 1 96.62 349 LEU A N 1
ATOM 2601 C CA . LEU A 1 349 ? -26.703 13.891 7.773 1 96.62 349 LEU A CA 1
ATOM 2602 C C . LEU A 1 349 ? -26.984 15.367 7.512 1 96.62 349 LEU A C 1
ATOM 2604 O O . LEU A 1 349 ? -26.047 16.188 7.5 1 96.62 349 LEU A O 1
ATOM 2608 N N . PHE A 1 350 ? -28.234 15.672 7.27 1 96.62 350 PHE A N 1
ATOM 2609 C CA . PHE A 1 350 ? -28.578 17 6.793 1 96.62 350 PHE A CA 1
ATOM 2610 C C . PHE A 1 350 ? -28.094 18.062 7.781 1 96.62 350 PHE A C 1
ATOM 2612 O O . PHE A 1 350 ? -27.391 19 7.398 1 96.62 350 PHE A O 1
ATOM 2619 N N . ASP A 1 351 ? -28.422 17.969 9.031 1 96 351 ASP A N 1
ATOM 2620 C CA . ASP A 1 351 ? -28.094 18.984 10.039 1 96 351 ASP A CA 1
ATOM 2621 C C . ASP A 1 351 ? -26.594 19.078 10.258 1 96 351 ASP A C 1
ATOM 2623 O O . ASP A 1 351 ? -26.031 20.172 10.219 1 96 351 ASP A O 1
ATOM 2627 N N . PRO A 1 352 ? -25.953 17.938 10.469 1 96.38 352 PRO A N 1
ATOM 2628 C CA . PRO A 1 352 ? -24.5 18.031 10.641 1 96.38 352 PRO A CA 1
ATOM 2629 C C . PRO A 1 352 ? -23.812 18.688 9.438 1 96.38 352 PRO A C 1
ATOM 2631 O O . PRO A 1 352 ? -22.875 19.469 9.609 1 96.38 352 PRO A O 1
ATOM 2634 N N . VAL A 1 353 ? -24.234 18.312 8.242 1 96.94 353 VAL A N 1
ATOM 2635 C CA . VAL A 1 353 ? -23.609 18.875 7.051 1 96.94 353 VAL A CA 1
ATOM 2636 C C . VAL A 1 353 ? -23.906 20.375 6.957 1 96.94 353 VAL A C 1
ATOM 2638 O O . VAL A 1 353 ? -23.047 21.156 6.582 1 96.94 353 VAL A O 1
ATOM 2641 N N . ALA A 1 354 ? -25.125 20.766 7.254 1 96.25 354 ALA A N 1
ATOM 2642 C CA . ALA A 1 354 ? -25.5 22.172 7.234 1 96.25 354 ALA A CA 1
ATOM 2643 C C . ALA A 1 354 ? -24.672 22.984 8.234 1 96.25 354 ALA A C 1
ATOM 2645 O O . ALA A 1 354 ? -24.25 24.094 7.941 1 96.25 354 ALA A O 1
ATOM 2646 N N . GLN A 1 355 ? -24.469 22.453 9.383 1 91.44 355 GLN A N 1
ATOM 2647 C CA . GLN A 1 355 ? -23.719 23.125 10.438 1 91.44 355 GLN A CA 1
ATOM 2648 C C . GLN A 1 355 ? -22.234 23.172 10.102 1 91.44 355 GLN A C 1
ATOM 2650 O O . GLN A 1 355 ? -21.562 24.172 10.383 1 91.44 355 GLN A O 1
ATOM 2655 N N . GLY A 1 356 ? -21.828 22.016 9.43 1 82.56 356 GLY A N 1
ATOM 2656 C CA . GLY A 1 356 ? -20.438 21.906 9.047 1 82.56 356 GLY A CA 1
ATOM 2657 C C . GLY A 1 356 ? -19.484 22 10.219 1 82.56 356 GLY A C 1
ATOM 2658 O O . GLY A 1 356 ? -19.906 21.969 11.375 1 82.56 356 GLY A O 1
ATOM 2659 N N . TYR A 1 357 ? -18.234 21.984 9.805 1 75.31 357 TYR A N 1
ATOM 2660 C CA . TYR A 1 357 ? -17.172 22.172 10.781 1 75.31 357 TYR A CA 1
ATOM 2661 C C . TYR A 1 357 ? -16.688 23.625 10.789 1 75.31 357 TYR A C 1
ATOM 2663 O O . TYR A 1 357 ? -16.25 24.141 9.758 1 75.31 357 TYR A O 1
ATOM 2671 N N . PHE A 1 358 ? -16.797 24.359 11.891 1 72.69 358 PHE A N 1
ATOM 2672 C CA . PHE A 1 358 ? -16.312 25.719 12.133 1 72.69 358 PHE A CA 1
ATOM 2673 C C . PHE A 1 358 ? -16.906 26.703 11.133 1 72.69 358 PHE A C 1
ATOM 2675 O O . PHE A 1 358 ? -16.188 27.516 10.547 1 72.69 358 PHE A O 1
ATOM 2682 N N . ARG A 1 359 ? -18.156 26.531 10.812 1 82.88 359 ARG A N 1
ATOM 2683 C CA . ARG A 1 359 ? -18.844 27.469 9.922 1 82.88 359 ARG A CA 1
ATOM 2684 C C . ARG A 1 359 ? -19.578 28.547 10.711 1 82.88 359 ARG A C 1
ATOM 2686 O O . ARG A 1 359 ? -20.156 28.266 11.758 1 82.88 359 ARG A O 1
ATOM 2693 N N . PRO A 1 360 ? -19.594 29.75 10.172 1 81.75 360 PRO A N 1
ATOM 2694 C CA . PRO A 1 360 ? -20.25 30.859 10.867 1 81.75 360 PRO A CA 1
ATOM 2695 C C . PRO A 1 360 ? -21.766 30.828 10.727 1 81.75 360 PRO A C 1
ATOM 2697 O O . PRO A 1 360 ? -22.484 31.453 11.523 1 81.75 360 PRO A O 1
ATOM 2700 N N . ARG A 1 361 ? -22.25 30.219 9.703 1 87.19 361 ARG A N 1
ATOM 2701 C CA . ARG A 1 361 ? -23.672 30.078 9.477 1 87.19 361 ARG A CA 1
ATOM 2702 C C . ARG A 1 361 ? -23.984 28.734 8.828 1 87.19 361 ARG A C 1
ATOM 2704 O O . ARG A 1 361 ? -23.094 28.078 8.281 1 87.19 361 ARG A O 1
ATOM 2711 N N . LEU A 1 362 ? -25.219 28.406 8.867 1 93.12 362 LEU A N 1
ATOM 2712 C CA . LEU A 1 362 ? -25.656 27.141 8.281 1 93.12 362 LEU A CA 1
ATOM 2713 C C . LEU A 1 362 ? -25.594 27.203 6.754 1 93.12 362 LEU A C 1
ATOM 2715 O O . LEU A 1 362 ? -25.938 28.219 6.152 1 93.12 362 LEU A O 1
ATOM 2719 N N . LEU A 1 363 ? -25.203 26.125 6.152 1 95.44 363 LEU A N 1
ATOM 2720 C CA . LEU A 1 363 ? -25.281 26.016 4.699 1 95.44 363 LEU A CA 1
ATOM 2721 C C . LEU A 1 363 ? -26.734 26.016 4.23 1 95.44 363 LEU A C 1
ATOM 2723 O O . LEU A 1 363 ? -27.609 25.453 4.898 1 95.44 363 LEU A O 1
ATOM 2727 N N . PRO A 1 364 ? -26.984 26.578 3.051 1 95.88 364 PRO A N 1
ATOM 2728 C CA . PRO A 1 364 ? -28.328 26.5 2.484 1 95.88 364 PRO A CA 1
ATOM 2729 C C . PRO A 1 364 ? -28.781 25.047 2.248 1 95.88 364 PRO A C 1
ATOM 2731 O O . PRO A 1 364 ? -27.969 24.203 1.853 1 95.88 364 PRO A O 1
ATOM 2734 N N . ASN A 1 365 ? -30.078 24.844 2.412 1 96.69 365 ASN A N 1
ATOM 2735 C CA . ASN A 1 365 ? -30.656 23.5 2.273 1 96.69 365 ASN A CA 1
ATOM 2736 C C . ASN A 1 365 ? -30.328 22.891 0.912 1 96.69 365 ASN A C 1
ATOM 2738 O O . ASN A 1 365 ? -30.031 21.703 0.815 1 96.69 365 ASN A O 1
ATOM 2742 N N . GLU A 1 366 ? -30.375 23.719 -0.071 1 97.31 366 GLU A N 1
ATOM 2743 C CA . GLU A 1 366 ? -30.109 23.219 -1.418 1 97.31 366 GLU A CA 1
ATOM 2744 C C . GLU A 1 366 ? -28.656 22.75 -1.56 1 97.31 366 GLU A C 1
ATOM 2746 O O . GLU A 1 366 ? -28.391 21.734 -2.211 1 97.31 366 GLU A O 1
ATOM 2751 N N . THR A 1 367 ? -27.75 23.516 -0.987 1 97.31 367 THR A N 1
ATOM 2752 C CA . THR A 1 367 ? -26.344 23.156 -1.012 1 97.31 367 THR A CA 1
ATOM 2753 C C . THR A 1 367 ? -26.109 21.844 -0.281 1 97.31 367 THR A C 1
ATOM 2755 O O . THR A 1 367 ? -25.391 20.969 -0.774 1 97.31 367 THR A O 1
ATOM 2758 N N . VAL A 1 368 ? -26.75 21.672 0.869 1 97.94 368 VAL A N 1
ATOM 2759 C CA . VAL A 1 368 ? -26.609 20.469 1.69 1 97.94 368 VAL A CA 1
ATOM 2760 C C . VAL A 1 368 ? -27.156 19.266 0.935 1 97.94 368 VAL A C 1
ATOM 2762 O O . VAL A 1 368 ? -26.5 18.219 0.856 1 97.94 368 VAL A O 1
ATOM 2765 N N . SER A 1 369 ? -28.344 19.406 0.394 1 98.06 369 SER A N 1
ATOM 2766 C CA . SER A 1 369 ? -29 18.312 -0.324 1 98.06 369 SER A CA 1
ATOM 2767 C C . SER A 1 369 ? -28.156 17.859 -1.517 1 98.06 369 SER A C 1
ATOM 2769 O O . SER A 1 369 ? -27.969 16.672 -1.731 1 98.06 369 SER A O 1
ATOM 2771 N N . LYS A 1 370 ? -27.703 18.844 -2.291 1 98.19 370 LYS A N 1
ATOM 2772 C CA . LYS A 1 370 ? -26.891 18.5 -3.455 1 98.19 370 LYS A CA 1
ATOM 2773 C C . LYS A 1 370 ? -25.594 17.812 -3.039 1 98.19 370 LYS A C 1
ATOM 2775 O O . LYS A 1 370 ? -25.172 16.844 -3.664 1 98.19 370 LYS A O 1
ATOM 2780 N N . LEU A 1 371 ? -24.938 18.312 -2.008 1 98.12 371 LEU A N 1
ATOM 2781 C CA . LEU A 1 371 ? -23.688 17.734 -1.549 1 98.12 371 LEU A CA 1
ATOM 2782 C C . LEU A 1 371 ? -23.875 16.281 -1.124 1 98.12 371 LEU A C 1
ATOM 2784 O O . LEU A 1 371 ? -23.109 15.406 -1.513 1 98.12 371 LEU A O 1
ATOM 2788 N N . ILE A 1 372 ? -24.891 15.992 -0.333 1 98.44 372 ILE A N 1
ATOM 2789 C CA . ILE A 1 372 ? -25.172 14.656 0.181 1 98.44 372 ILE A CA 1
ATOM 2790 C C . ILE A 1 372 ? -25.406 13.695 -0.981 1 98.44 372 ILE A C 1
ATOM 2792 O O . ILE A 1 372 ? -24.938 12.555 -0.967 1 98.44 372 ILE A O 1
ATOM 2796 N N . ARG A 1 373 ? -26.031 14.148 -2.041 1 98.12 373 ARG A N 1
ATOM 2797 C CA . ARG A 1 373 ? -26.391 13.305 -3.182 1 98.12 373 ARG A CA 1
ATOM 2798 C C . ARG A 1 373 ? -25.156 12.945 -3.994 1 98.12 373 ARG A C 1
ATOM 2800 O O . ARG A 1 373 ? -25.172 12 -4.785 1 98.12 373 ARG A O 1
ATOM 2807 N N . LEU A 1 374 ? -24.109 13.688 -3.814 1 98.44 374 LEU A N 1
ATOM 2808 C CA . LEU A 1 374 ? -22.906 13.445 -4.602 1 98.44 374 LEU A CA 1
ATOM 2809 C C . LEU A 1 374 ? -22.094 12.297 -4.016 1 98.44 374 LEU A C 1
ATOM 2811 O O . LEU A 1 374 ? -21.109 11.867 -4.609 1 98.44 374 LEU A O 1
ATOM 2815 N N . TYR A 1 375 ? -22.453 11.711 -2.867 1 98.19 375 TYR A N 1
ATOM 2816 C CA . TYR A 1 375 ? -21.672 10.664 -2.207 1 98.19 375 TYR A CA 1
ATOM 2817 C C . TYR A 1 375 ? -22.453 9.359 -2.168 1 98.19 375 TYR A C 1
ATOM 2819 O O . TYR A 1 375 ? -23.672 9.359 -1.953 1 98.19 375 TYR A O 1
ATOM 2827 N N . PRO A 1 376 ? -21.781 8.242 -2.377 1 96.44 376 PRO A N 1
ATOM 2828 C CA . PRO A 1 376 ? -22.453 6.941 -2.336 1 96.44 376 PRO A CA 1
ATOM 2829 C C . PRO A 1 376 ? -22.797 6.5 -0.915 1 96.44 376 PRO A C 1
ATOM 2831 O O . PRO A 1 376 ? -22.047 6.785 0.023 1 96.44 376 PRO A O 1
ATOM 2834 N N . THR A 1 377 ? -23.875 5.727 -0.773 1 96.44 377 THR A N 1
ATOM 2835 C CA . THR A 1 377 ? -24.297 5.199 0.519 1 96.44 377 THR A CA 1
ATOM 2836 C C . THR A 1 377 ? -23.594 3.875 0.815 1 96.44 377 THR A C 1
ATOM 2838 O O . THR A 1 377 ? -23.594 3.412 1.958 1 96.44 377 THR A O 1
ATOM 2841 N N . SER A 1 378 ? -23.031 3.25 -0.204 1 95.19 378 SER A N 1
ATOM 2842 C CA . SER A 1 378 ? -22.359 1.964 -0.006 1 95.19 378 SER A CA 1
ATOM 2843 C C . SER A 1 378 ? -21.172 2.098 0.926 1 95.19 378 SER A C 1
ATOM 2845 O O . SER A 1 378 ? -20.266 2.896 0.672 1 95.19 378 SER A O 1
ATOM 2847 N N . PRO A 1 379 ? -21.109 1.301 1.995 1 95.31 379 PRO A N 1
ATOM 2848 C CA . PRO A 1 379 ? -19.969 1.386 2.9 1 95.31 379 PRO A CA 1
ATOM 2849 C C . PRO A 1 379 ? -18.656 0.996 2.225 1 95.31 379 PRO A C 1
ATOM 2851 O O . PRO A 1 379 ? -17.578 1.404 2.672 1 95.31 379 PRO A O 1
ATOM 2854 N N . GLN A 1 380 ? -18.703 0.265 1.155 1 94.69 380 GLN A N 1
ATOM 2855 C CA . GLN A 1 380 ? -17.5 -0.169 0.455 1 94.69 380 GLN A CA 1
ATOM 2856 C C . GLN A 1 380 ? -16.781 1.014 -0.186 1 94.69 380 GLN A C 1
ATOM 2858 O O . GLN A 1 380 ? -15.594 0.932 -0.489 1 94.69 380 GLN A O 1
ATOM 2863 N N . LEU A 1 381 ? -17.516 2.094 -0.378 1 95.75 381 LEU A N 1
ATOM 2864 C CA . LEU A 1 381 ? -16.953 3.238 -1.087 1 95.75 381 LEU A CA 1
ATOM 2865 C C . LEU A 1 381 ? -16.703 4.402 -0.131 1 95.75 381 LEU A C 1
ATOM 2867 O O . LEU A 1 381 ? -16.375 5.508 -0.564 1 95.75 381 LEU A O 1
ATOM 2871 N N . GLY A 1 382 ? -16.875 4.133 1.217 1 96.06 382 GLY A N 1
ATOM 2872 C CA . GLY A 1 382 ? -16.766 5.199 2.201 1 96.06 382 GLY A CA 1
ATOM 2873 C C . GLY A 1 382 ? -15.492 5.105 3.029 1 96.06 382 GLY A C 1
ATOM 2874 O O . GLY A 1 382 ? -14.781 4.105 2.973 1 96.06 382 GLY A O 1
ATOM 2875 N N . CYS A 1 383 ? -15.258 6.109 3.795 1 96.12 383 CYS A N 1
ATOM 2876 C CA . CYS A 1 383 ? -14.109 6.242 4.68 1 96.12 383 CYS A CA 1
ATOM 2877 C C . CYS A 1 383 ? -14.367 5.574 6.023 1 96.12 383 CYS A C 1
ATOM 2879 O O . CYS A 1 383 ? -15.445 5.734 6.602 1 96.12 383 CYS A O 1
ATOM 2881 N N . PRO A 1 384 ? -13.359 4.875 6.66 1 96 384 PRO A N 1
ATOM 2882 C CA . PRO A 1 384 ? -12.031 4.602 6.105 1 96 384 PRO A CA 1
ATOM 2883 C C . PRO A 1 384 ? -12.078 3.777 4.824 1 96 384 PRO A C 1
ATOM 2885 O O . PRO A 1 384 ? -12.789 2.768 4.762 1 96 384 PRO A O 1
ATOM 2888 N N . TYR A 1 385 ? -11.406 4.266 3.857 1 96 385 TYR A N 1
ATOM 2889 C CA . TYR A 1 385 ? -11.461 3.678 2.523 1 96 385 TYR A CA 1
ATOM 2890 C C . TYR A 1 385 ? -10.742 2.334 2.49 1 96 385 TYR A C 1
ATOM 2892 O O . TYR A 1 385 ? -9.914 2.047 3.355 1 96 385 TYR A O 1
ATOM 2900 N N . ASN A 1 386 ? -11.148 1.474 1.477 1 95.31 386 ASN A N 1
ATOM 2901 C CA . ASN A 1 386 ? -10.539 0.177 1.198 1 95.31 386 ASN A CA 1
ATOM 2902 C C . ASN A 1 386 ? -10.703 -0.782 2.373 1 95.31 386 ASN A C 1
ATOM 2904 O O . ASN A 1 386 ? -9.828 -1.616 2.625 1 95.31 386 ASN A O 1
ATOM 2908 N N . THR A 1 387 ? -11.758 -0.622 3.164 1 95.44 387 THR A N 1
ATOM 2909 C CA . THR A 1 387 ? -12.023 -1.504 4.293 1 95.44 387 THR A CA 1
ATOM 2910 C C . THR A 1 387 ? -13.328 -2.264 4.094 1 95.44 387 THR A C 1
ATOM 2912 O O . THR A 1 387 ? -13.891 -2.809 5.047 1 95.44 387 THR A O 1
ATOM 2915 N N . GLY A 1 388 ? -13.789 -2.217 2.879 1 94.12 388 GLY A N 1
ATOM 2916 C CA . GLY A 1 388 ? -15 -2.945 2.551 1 94.12 388 GLY A CA 1
ATOM 2917 C C . GLY A 1 388 ? -16.219 -2.469 3.328 1 94.12 388 GLY A C 1
ATOM 2918 O O . GLY A 1 388 ? -16.469 -1.266 3.422 1 94.12 388 GLY A O 1
ATOM 2919 N N . SER A 1 389 ? -16.969 -3.41 3.824 1 93 389 SER A N 1
ATOM 2920 C CA . SER A 1 389 ? -18.219 -3.086 4.523 1 93 389 SER A CA 1
ATOM 2921 C C . SER A 1 389 ? -18.016 -3.098 6.035 1 93 389 SER A C 1
ATOM 2923 O O . SER A 1 389 ? -18.984 -3.133 6.793 1 93 389 SER A O 1
ATOM 2925 N N . THR A 1 390 ? -16.781 -3.109 6.445 1 92.88 390 THR A N 1
ATOM 2926 C CA . THR A 1 390 ? -16.5 -3.137 7.879 1 92.88 390 THR A CA 1
ATOM 2927 C C . THR A 1 390 ? -17.141 -1.936 8.57 1 92.88 390 THR A C 1
ATOM 2929 O O . THR A 1 390 ? -17.016 -0.804 8.102 1 92.88 390 THR A O 1
ATOM 2932 N N . GLN A 1 391 ? -17.781 -2.18 9.656 1 92.25 391 GLN A N 1
ATOM 2933 C CA . GLN A 1 391 ? -18.375 -1.117 10.461 1 92.25 391 GLN A CA 1
ATOM 2934 C C . GLN A 1 391 ? -17.484 -0.752 11.641 1 92.25 391 GLN A C 1
ATOM 2936 O O . GLN A 1 391 ? -17.344 -1.535 12.578 1 92.25 391 GLN A O 1
ATOM 2941 N N . PHE A 1 392 ? -16.953 0.365 11.625 1 91.06 392 PHE A N 1
ATOM 2942 C CA . PHE A 1 392 ? -16.047 0.812 12.672 1 91.06 392 PHE A CA 1
ATOM 2943 C C . PHE A 1 392 ? -16.797 1.498 13.797 1 91.06 392 PHE A C 1
ATOM 2945 O O . PHE A 1 392 ? -16.328 1.537 14.938 1 91.06 392 PHE A O 1
ATOM 2952 N N . THR A 1 393 ? -17.875 2.135 13.422 1 92.44 393 THR A N 1
ATOM 2953 C CA . THR A 1 393 ? -18.766 2.85 14.336 1 92.44 393 THR A CA 1
ATOM 2954 C C . THR A 1 393 ? -20.219 2.428 14.133 1 92.44 393 THR A C 1
ATOM 2956 O O . THR A 1 393 ? -20.516 1.643 13.227 1 92.44 393 THR A O 1
ATOM 2959 N N . SER A 1 394 ? -21.141 2.857 14.922 1 92.81 394 SER A N 1
ATOM 2960 C CA . SER A 1 394 ? -22.469 2.27 15.062 1 92.81 394 SER A CA 1
ATOM 2961 C C . SER A 1 394 ? -23.359 2.631 13.875 1 92.81 394 SER A C 1
ATOM 2963 O O . SER A 1 394 ? -24.328 1.923 13.578 1 92.81 394 SER A O 1
ATOM 2965 N N . GLY A 1 395 ? -23.062 3.637 13.203 1 96.62 395 GLY A N 1
ATOM 2966 C CA . GLY A 1 395 ? -23.969 4.094 12.164 1 96.62 395 GLY A CA 1
ATOM 2967 C C . GLY A 1 395 ? -23.75 3.393 10.836 1 96.62 395 GLY A C 1
ATOM 2968 O O . GLY A 1 395 ? -22.609 3.131 10.445 1 96.62 395 GLY A O 1
ATOM 2969 N N . LEU A 1 396 ? -24.875 3.154 10.047 1 97.12 396 LEU A N 1
ATOM 2970 C CA . LEU A 1 396 ? -24.844 2.48 8.75 1 97.12 396 LEU A CA 1
ATOM 2971 C C . LEU A 1 396 ? -24.219 3.377 7.688 1 97.12 396 LEU A C 1
ATOM 2973 O O . LEU A 1 396 ? -23.672 2.885 6.695 1 97.12 396 LEU A O 1
ATOM 2977 N N . LEU A 1 397 ? -24.344 4.707 7.891 1 97.94 397 LEU A N 1
ATOM 2978 C CA . LEU A 1 397 ? -23.859 5.652 6.891 1 97.94 397 LEU A CA 1
ATOM 2979 C C . LEU A 1 397 ? -22.688 6.453 7.426 1 97.94 397 LEU A C 1
ATOM 2981 O O . LEU A 1 397 ? -22.359 7.52 6.895 1 97.94 397 LEU A O 1
ATOM 2985 N N . ASP A 1 398 ? -22.031 5.93 8.539 1 97.56 398 ASP A N 1
ATOM 2986 C CA . ASP A 1 398 ? -20.906 6.652 9.125 1 97.56 398 ASP A CA 1
ATOM 2987 C C . ASP A 1 398 ? -19.75 6.77 8.133 1 97.56 398 ASP A C 1
ATOM 2989 O O . ASP A 1 398 ? -19.047 7.777 8.109 1 97.56 398 ASP A O 1
ATOM 2993 N N . LYS A 1 399 ? -19.578 5.738 7.328 1 97.62 399 LYS A N 1
ATOM 2994 C CA . LYS A 1 399 ? -18.516 5.797 6.328 1 97.62 399 LYS A CA 1
ATOM 2995 C C . LYS A 1 399 ? -18.812 6.855 5.273 1 97.62 399 LYS A C 1
ATOM 2997 O O . LYS A 1 399 ? -17.891 7.488 4.746 1 97.62 399 LYS A O 1
ATOM 3002 N N . MET A 1 400 ? -20.062 7.055 4.926 1 98 400 MET A N 1
ATOM 3003 C CA . MET A 1 400 ? -20.469 8.141 4.039 1 98 400 MET A CA 1
ATOM 3004 C C . MET A 1 400 ? -20.203 9.5 4.684 1 98 400 MET A C 1
ATOM 3006 O O . MET A 1 400 ? -19.656 10.398 4.043 1 98 400 MET A O 1
ATOM 3010 N N . ALA A 1 401 ? -20.594 9.617 5.934 1 97.94 401 ALA A N 1
ATOM 3011 C CA . ALA A 1 401 ? -20.328 10.852 6.684 1 97.94 401 ALA A CA 1
ATOM 3012 C C . ALA A 1 401 ? -18.844 11.172 6.727 1 97.94 401 ALA A C 1
ATOM 3014 O O . ALA A 1 401 ? -18.438 12.312 6.512 1 97.94 401 ALA A O 1
ATOM 3015 N N . CYS A 1 402 ? -18.109 10.148 7.012 1 97.5 402 CYS A N 1
ATOM 3016 C CA . CYS A 1 402 ? -16.656 10.266 7.055 1 97.5 402 CYS A CA 1
ATOM 3017 C C . CYS A 1 402 ? -16.109 10.828 5.746 1 97.5 402 CYS A C 1
ATOM 3019 O O . CYS A 1 402 ? -15.25 11.711 5.746 1 97.5 402 CYS A O 1
ATOM 3021 N N . SER A 1 403 ? -16.625 10.352 4.621 1 98.12 403 SER A N 1
ATOM 3022 C CA . SER A 1 403 ? -16.203 10.844 3.314 1 98.12 403 SER A CA 1
ATOM 3023 C C . SER A 1 403 ? -16.562 12.312 3.131 1 98.12 403 SER A C 1
ATOM 3025 O O . SER A 1 403 ? -15.727 13.109 2.688 1 98.12 403 SER A O 1
ATOM 3027 N N . ILE A 1 404 ? -17.734 12.695 3.449 1 98 404 ILE A N 1
ATOM 3028 C CA . ILE A 1 404 ? -18.219 14.055 3.26 1 98 404 ILE A CA 1
ATOM 3029 C C . ILE A 1 404 ? -17.406 15.023 4.109 1 98 404 ILE A C 1
ATOM 3031 O O . ILE A 1 404 ? -16.891 16.031 3.602 1 98 404 ILE A O 1
ATOM 3035 N N . PHE A 1 405 ? -17.219 14.695 5.328 1 97.19 405 PHE A N 1
ATOM 3036 C CA . PHE A 1 405 ? -16.578 15.633 6.246 1 97.19 405 PHE A CA 1
ATOM 3037 C C . PHE A 1 405 ? -15.07 15.68 6.008 1 97.19 405 PHE A C 1
ATOM 3039 O O . PHE A 1 405 ? -14.445 16.734 6.172 1 97.19 405 PHE A O 1
ATOM 3046 N N . GLY A 1 406 ? -14.492 14.523 5.641 1 96.94 406 GLY A N 1
ATOM 3047 C CA . GLY A 1 406 ? -13.094 14.562 5.234 1 96.94 406 GLY A CA 1
ATOM 3048 C C . GLY A 1 406 ? -12.844 15.5 4.07 1 96.94 406 GLY A C 1
ATOM 3049 O O . GLY A 1 406 ? -11.844 16.234 4.055 1 96.94 406 GLY A O 1
ATOM 3050 N N . ASP A 1 407 ? -13.781 15.477 3.105 1 97.38 407 ASP A N 1
ATOM 3051 C CA . ASP A 1 407 ? -13.648 16.344 1.932 1 97.38 407 ASP A CA 1
ATOM 3052 C C . ASP A 1 407 ? -13.852 17.812 2.299 1 97.38 407 ASP A C 1
ATOM 3054 O O . ASP A 1 407 ? -13.133 18.672 1.808 1 97.38 407 ASP A O 1
ATOM 3058 N N . ILE A 1 408 ? -14.773 18.047 3.182 1 96.19 408 ILE A N 1
ATOM 3059 C CA . ILE A 1 408 ? -15.062 19.422 3.572 1 96.19 408 ILE A CA 1
ATOM 3060 C C . ILE A 1 408 ? -13.891 20 4.367 1 96.19 408 ILE A C 1
ATOM 3062 O O . ILE A 1 408 ? -13.469 21.125 4.133 1 96.19 408 ILE A O 1
ATOM 3066 N N . VAL A 1 409 ? -13.312 19.219 5.215 1 95.81 409 VAL A N 1
ATOM 3067 C CA . VAL A 1 409 ? -12.43 19.75 6.246 1 95.81 409 VAL A CA 1
ATOM 3068 C C . VAL A 1 409 ? -10.992 19.797 5.719 1 95.81 409 VAL A C 1
ATOM 3070 O O . VAL A 1 409 ? -10.242 20.734 6.02 1 95.81 409 VAL A O 1
ATOM 3073 N N . GLN A 1 410 ? -10.641 18.781 4.934 1 96.69 410 GLN A N 1
ATOM 3074 C CA . GLN A 1 410 ? -9.211 18.703 4.633 1 96.69 410 GLN A CA 1
ATOM 3075 C C . GLN A 1 410 ? -8.977 18.578 3.131 1 96.69 410 GLN A C 1
ATOM 3077 O O . GLN A 1 410 ? -8.148 19.297 2.566 1 96.69 410 GLN A O 1
ATOM 3082 N N . ILE A 1 411 ? -9.734 17.703 2.438 1 97.5 411 ILE A N 1
ATOM 3083 C CA . ILE A 1 411 ? -9.43 17.375 1.051 1 97.5 411 ILE A CA 1
ATOM 3084 C C . ILE A 1 411 ? -9.734 18.578 0.154 1 97.5 411 ILE A C 1
ATOM 3086 O O . ILE A 1 411 ? -8.906 18.969 -0.665 1 97.5 411 ILE A O 1
ATOM 3090 N N . GLY A 1 412 ? -10.922 19.141 0.275 1 96.69 412 GLY A N 1
ATOM 3091 C CA . GLY A 1 412 ? -11.312 20.312 -0.508 1 96.69 412 GLY A CA 1
ATOM 3092 C C . GLY A 1 412 ? -10.367 21.484 -0.351 1 96.69 412 GLY A C 1
ATOM 3093 O O . GLY A 1 412 ? -9.875 22.031 -1.342 1 96.69 412 GLY A O 1
ATOM 3094 N N . PRO A 1 413 ? -10.094 21.828 0.898 1 96.56 413 PRO A N 1
ATOM 3095 C CA . PRO A 1 413 ? -9.164 22.922 1.14 1 96.56 413 PRO A CA 1
ATOM 3096 C C . PRO A 1 413 ? -7.797 22.688 0.496 1 96.56 413 PRO A C 1
ATOM 3098 O O . PRO A 1 413 ? -7.246 23.594 -0.143 1 96.56 413 PRO A O 1
ATOM 3101 N N . ALA A 1 414 ? -7.234 21.516 0.669 1 97.62 414 ALA A N 1
ATOM 3102 C CA . ALA A 1 414 ? -5.922 21.219 0.098 1 97.62 414 ALA A CA 1
ATOM 3103 C C . ALA A 1 414 ? -5.949 21.328 -1.424 1 97.62 414 ALA A C 1
ATOM 3105 O O . ALA A 1 414 ? -5.02 21.875 -2.027 1 97.62 414 ALA A O 1
ATOM 3106 N N . ARG A 1 415 ? -6.996 20.781 -2.057 1 97.25 415 ARG A N 1
ATOM 3107 C CA . ARG A 1 415 ? -7.117 20.859 -3.51 1 97.25 415 ARG A CA 1
ATOM 3108 C C . ARG A 1 415 ? -7.301 22.297 -3.973 1 97.25 415 ARG A C 1
ATOM 3110 O O . ARG A 1 415 ? -6.727 22.719 -4.984 1 97.25 415 ARG A O 1
ATOM 3117 N N . MET A 1 416 ? -8.086 23.062 -3.256 1 96.69 416 MET A N 1
ATOM 3118 C CA . MET A 1 416 ? -8.281 24.484 -3.578 1 96.69 416 MET A CA 1
ATOM 3119 C C . MET A 1 416 ? -6.953 25.219 -3.578 1 96.69 416 MET A C 1
ATOM 3121 O O . MET A 1 416 ? -6.668 26 -4.496 1 96.69 416 MET A O 1
ATOM 3125 N N . ILE A 1 417 ? -6.156 24.984 -2.535 1 97.62 417 ILE A N 1
ATOM 3126 C CA . ILE A 1 417 ? -4.859 25.656 -2.416 1 97.62 417 ILE A CA 1
ATOM 3127 C C . ILE A 1 417 ? -3.961 25.234 -3.578 1 97.62 417 ILE A C 1
ATOM 3129 O O . ILE A 1 417 ? -3.365 26.094 -4.242 1 97.62 417 ILE A O 1
ATOM 3133 N N . ALA A 1 418 ? -3.869 23.938 -3.857 1 98.06 418 ALA A N 1
ATOM 3134 C CA . ALA A 1 418 ? -3.02 23.438 -4.93 1 98.06 418 ALA A CA 1
ATOM 3135 C C . ALA A 1 418 ? -3.432 24.016 -6.281 1 98.06 418 ALA A C 1
ATOM 3137 O O . ALA A 1 418 ? -2.586 24.484 -7.047 1 98.06 418 ALA A O 1
ATOM 3138 N N . GLN A 1 419 ? -4.73 24.031 -6.531 1 97.19 419 GLN A N 1
ATOM 3139 C CA . GLN A 1 419 ? -5.25 24.547 -7.797 1 97.19 419 GLN A CA 1
ATOM 3140 C C . GLN A 1 419 ? -4.934 26.031 -7.965 1 97.19 419 GLN A C 1
ATOM 3142 O O . GLN A 1 419 ? -4.512 26.453 -9.039 1 97.19 419 GLN A O 1
ATOM 3147 N N . THR A 1 420 ? -5.145 26.766 -6.934 1 96.94 420 THR A N 1
ATOM 3148 C CA . THR A 1 420 ? -4.938 28.203 -7.004 1 96.94 420 THR A CA 1
ATOM 3149 C C . THR A 1 420 ? -3.465 28.531 -7.23 1 96.94 420 THR A C 1
ATOM 3151 O O . THR A 1 420 ? -3.131 29.359 -8.078 1 96.94 420 THR A O 1
ATOM 3154 N N . LEU A 1 421 ? -2.629 27.922 -6.457 1 97.88 421 LEU A N 1
ATOM 3155 C CA . LEU A 1 421 ? -1.2 28.172 -6.598 1 97.88 421 LEU A CA 1
ATOM 3156 C C . LEU A 1 421 ? -0.708 27.781 -7.984 1 97.88 421 LEU A C 1
ATOM 3158 O O . LEU A 1 421 ? 0.082 28.5 -8.594 1 97.88 421 LEU A O 1
ATOM 3162 N N . ALA A 1 422 ? -1.151 26.641 -8.445 1 97.94 422 ALA A N 1
ATOM 3163 C CA . ALA A 1 422 ? -0.776 26.203 -9.789 1 97.94 422 ALA A CA 1
ATOM 3164 C C . ALA A 1 422 ? -1.229 27.219 -10.844 1 97.94 422 ALA A C 1
ATOM 3166 O O . ALA A 1 422 ? -0.471 27.547 -11.758 1 97.94 422 ALA A O 1
ATOM 3167 N N . ARG A 1 423 ? -2.418 27.656 -10.742 1 96.94 423 ARG A N 1
ATOM 3168 C CA . ARG A 1 423 ? -2.969 28.641 -11.664 1 96.94 423 ARG A CA 1
ATOM 3169 C C . ARG A 1 423 ? -2.139 29.922 -11.664 1 96.94 423 ARG A C 1
ATOM 3171 O O . ARG A 1 423 ? -1.963 30.547 -12.711 1 96.94 423 ARG A O 1
ATOM 3178 N N . ASP A 1 424 ? -1.635 30.266 -10.516 1 97.62 424 ASP A N 1
ATOM 3179 C CA . ASP A 1 424 ? -0.878 31.5 -10.359 1 97.62 424 ASP A CA 1
ATOM 3180 C C . ASP A 1 424 ? 0.587 31.312 -10.742 1 97.62 424 ASP A C 1
ATOM 3182 O O . ASP A 1 424 ? 1.406 32.219 -10.57 1 97.62 424 ASP A O 1
ATOM 3186 N N . GLY A 1 425 ? 0.959 30.156 -11.148 1 97.31 425 GLY A N 1
ATOM 3187 C CA . GLY A 1 425 ? 2.311 29.875 -11.609 1 97.31 425 GLY A CA 1
ATOM 3188 C C . GLY A 1 425 ? 3.281 29.594 -10.477 1 97.31 425 GLY A C 1
ATOM 3189 O O . GLY A 1 425 ? 4.496 29.656 -10.664 1 97.31 425 GLY A O 1
ATOM 3190 N N . VAL A 1 426 ? 2.756 29.359 -9.266 1 97.62 426 VAL A N 1
ATOM 3191 C CA . VAL A 1 426 ? 3.582 29.016 -8.109 1 97.62 426 VAL A CA 1
ATOM 3192 C C . VAL A 1 426 ? 3.873 27.516 -8.102 1 97.62 426 VAL A C 1
ATOM 3194 O O . VAL A 1 426 ? 2.963 26.703 -8.258 1 97.62 426 VAL A O 1
ATOM 3197 N N . PRO A 1 427 ? 5.176 27.062 -7.957 1 98 427 PRO A N 1
ATOM 3198 C CA . PRO A 1 427 ? 5.441 25.625 -7.812 1 98 427 PRO A CA 1
ATOM 3199 C C . PRO A 1 427 ? 4.715 25.016 -6.621 1 98 427 PRO A C 1
ATOM 3201 O O . PRO A 1 427 ? 4.848 25.5 -5.492 1 98 427 PRO A O 1
ATOM 3204 N N . VAL A 1 428 ? 3.932 24.031 -6.859 1 98.5 428 VAL A N 1
ATOM 3205 C CA . VAL A 1 428 ? 3.18 23.375 -5.801 1 98.5 428 VAL A CA 1
ATOM 3206 C C . VAL A 1 428 ? 3.27 21.859 -5.98 1 98.5 428 VAL A C 1
ATOM 3208 O O . VAL A 1 428 ? 3.131 21.344 -7.094 1 98.5 428 VAL A O 1
ATOM 3211 N N . TYR A 1 429 ? 3.641 21.141 -4.961 1 98.81 429 TYR A N 1
ATOM 3212 C CA . TYR A 1 429 ? 3.703 19.688 -4.887 1 98.81 429 TYR A CA 1
ATOM 3213 C C . TYR A 1 429 ? 2.613 19.125 -3.973 1 98.81 429 TYR A C 1
ATOM 3215 O O . TYR A 1 429 ? 2.543 19.5 -2.795 1 98.81 429 TYR A O 1
ATOM 3223 N N . ARG A 1 430 ? 1.726 18.266 -4.527 1 98.62 430 ARG A N 1
ATOM 3224 C CA . ARG A 1 430 ? 0.634 17.656 -3.779 1 98.62 430 ARG A CA 1
ATOM 3225 C C . ARG A 1 430 ? 0.996 16.234 -3.348 1 98.62 430 ARG A C 1
ATOM 3227 O O . ARG A 1 430 ? 1.654 15.508 -4.09 1 98.62 430 ARG A O 1
ATOM 3234 N N . TYR A 1 431 ? 0.603 15.836 -2.08 1 98.62 431 TYR A N 1
ATOM 3235 C CA . TYR A 1 431 ? 0.792 14.445 -1.68 1 98.62 431 TYR A CA 1
ATOM 3236 C C . TYR A 1 431 ? -0.458 13.891 -1.003 1 98.62 431 TYR A C 1
ATOM 3238 O O . TYR A 1 431 ? -1.276 14.656 -0.484 1 98.62 431 TYR A O 1
ATOM 3246 N N . ARG A 1 432 ? -0.668 12.672 -1.039 1 98.5 432 ARG A N 1
ATOM 3247 C CA . ARG A 1 432 ? -1.597 11.891 -0.231 1 98.5 432 ARG A CA 1
ATOM 3248 C C . ARG A 1 432 ? -0.867 10.789 0.529 1 98.5 432 ARG A C 1
ATOM 3250 O O . ARG A 1 432 ? -0.22 9.93 -0.077 1 98.5 432 ARG A O 1
ATOM 3257 N N . PHE A 1 433 ? -0.915 10.883 1.866 1 98.5 433 PHE A N 1
ATOM 3258 C CA . PHE A 1 433 ? -0.371 9.805 2.688 1 98.5 433 PHE A CA 1
ATOM 3259 C C . PHE A 1 433 ? -1.346 8.641 2.766 1 98.5 433 PHE A C 1
ATOM 3261 O O . PHE A 1 433 ? -2.525 8.828 3.07 1 98.5 433 PHE A O 1
ATOM 3268 N N . ASN A 1 434 ? -0.872 7.41 2.514 1 97.62 434 ASN A N 1
ATOM 3269 C CA . ASN A 1 434 ? -1.746 6.262 2.311 1 97.62 434 ASN A CA 1
ATOM 3270 C C . ASN A 1 434 ? -1.133 4.984 2.877 1 97.62 434 ASN A C 1
ATOM 3272 O O . ASN A 1 434 ? -1.047 3.969 2.182 1 97.62 434 ASN A O 1
ATOM 3276 N N . HIS A 1 435 ? -0.771 5.094 4.156 1 93.62 435 HIS A N 1
ATOM 3277 C CA . HIS A 1 435 ? -0.179 3.936 4.82 1 93.62 435 HIS A CA 1
ATOM 3278 C C . HIS A 1 435 ? -0.54 3.904 6.301 1 93.62 435 HIS A C 1
ATOM 3280 O O . HIS A 1 435 ? -0.543 4.941 6.965 1 93.62 435 HIS A O 1
ATOM 3286 N N . LEU A 1 436 ? -0.916 2.732 6.73 1 87.69 436 LEU A N 1
ATOM 3287 C CA . LEU A 1 436 ? -1.143 2.529 8.156 1 87.69 436 LEU A CA 1
ATOM 3288 C C . LEU A 1 436 ? 0.023 1.778 8.789 1 87.69 436 LEU A C 1
ATOM 3290 O O . LEU A 1 436 ? 0.444 0.736 8.281 1 87.69 436 LEU A O 1
ATOM 3294 N N . GLN A 1 437 ? 0.498 2.307 9.891 1 82.56 437 GLN A N 1
ATOM 3295 C CA . GLN A 1 437 ? 1.622 1.672 10.57 1 82.56 437 GLN A CA 1
ATOM 3296 C C . GLN A 1 437 ? 1.285 0.238 10.969 1 82.56 437 GLN A C 1
ATOM 3298 O O . GLN A 1 437 ? 0.168 -0.042 11.406 1 82.56 437 GLN A O 1
ATOM 3303 N N . SER A 1 438 ? 2.203 -0.643 10.852 1 75.06 438 SER A N 1
ATOM 3304 C CA . SER A 1 438 ? 2.016 -2.07 11.094 1 75.06 438 SER A CA 1
ATOM 3305 C C . SER A 1 438 ? 1.553 -2.33 12.523 1 75.06 438 SER A C 1
ATOM 3307 O O . SER A 1 438 ? 0.858 -3.314 12.789 1 75.06 438 SER A O 1
ATOM 3309 N N . ASN A 1 439 ? 1.865 -1.496 13.461 1 73.38 439 ASN A N 1
ATOM 3310 C CA . ASN A 1 439 ? 1.531 -1.734 14.859 1 73.38 439 ASN A CA 1
ATOM 3311 C C . ASN A 1 439 ? 0.387 -0.837 15.328 1 73.38 439 ASN A C 1
ATOM 3313 O O . ASN A 1 439 ? 0.237 -0.585 16.516 1 73.38 439 ASN A O 1
ATOM 3317 N N . THR A 1 440 ? -0.352 -0.441 14.344 1 76.06 440 THR A N 1
ATOM 3318 C CA . THR A 1 440 ? -1.453 0.432 14.734 1 76.06 440 THR A CA 1
ATOM 3319 C C . THR A 1 440 ? -2.408 -0.293 15.68 1 76.06 440 THR A C 1
ATOM 3321 O O . THR A 1 440 ? -2.74 -1.46 15.461 1 76.06 440 THR A O 1
ATOM 3324 N N . SER A 1 441 ? -2.697 0.373 16.781 1 67.44 441 SER A N 1
ATOM 3325 C CA . SER A 1 441 ? -3.559 -0.211 17.797 1 67.44 441 SER A CA 1
ATOM 3326 C C . SER A 1 441 ? -5.023 0.134 17.547 1 67.44 441 SER A C 1
ATOM 3328 O O . SER A 1 441 ? -5.922 -0.503 18.109 1 67.44 441 SER A O 1
ATOM 3330 N N . SER A 1 442 ? -5.25 1.124 16.828 1 75.69 442 SER A N 1
ATOM 3331 C CA . SER A 1 442 ? -6.625 1.546 16.562 1 75.69 442 SER A CA 1
ATOM 3332 C C . SER A 1 442 ? -6.922 1.592 15.078 1 75.69 442 SER A C 1
ATOM 3334 O O . SER A 1 442 ? -6.5 2.52 14.383 1 75.69 442 SER A O 1
ATOM 3336 N N . MET A 1 443 ? -7.734 0.77 14.672 1 81 443 MET A N 1
ATOM 3337 C CA . MET A 1 443 ? -8.094 0.682 13.258 1 81 443 MET A CA 1
ATOM 3338 C C . MET A 1 443 ? -9.195 1.676 12.914 1 81 443 MET A C 1
ATOM 3340 O O . MET A 1 443 ? -9.391 2.004 11.742 1 81 443 MET A O 1
ATOM 3344 N N . THR A 1 444 ? -9.82 2.16 13.969 1 83.5 444 THR A N 1
ATOM 3345 C CA . THR A 1 444 ? -10.969 3.023 13.734 1 83.5 444 THR A CA 1
ATOM 3346 C C . THR A 1 444 ? -10.531 4.367 13.164 1 83.5 444 THR A C 1
ATOM 3348 O O . THR A 1 444 ? -11.289 5.016 12.438 1 83.5 444 THR A O 1
ATOM 3351 N N . LYS A 1 445 ? -9.297 4.754 13.422 1 86.75 445 LYS A N 1
ATOM 3352 C CA . LYS A 1 445 ? -8.836 6.055 12.945 1 86.75 445 LYS A CA 1
ATOM 3353 C C . LYS A 1 445 ? -8.273 5.949 11.531 1 86.75 445 LYS A C 1
ATOM 3355 O O . LYS A 1 445 ? -8.039 6.969 10.875 1 86.75 445 LYS A O 1
ATOM 3360 N N . GLY A 1 446 ? -8.07 4.707 11.055 1 92.94 446 GLY A N 1
ATOM 3361 C CA . GLY A 1 446 ? -7.523 4.539 9.719 1 92.94 446 GLY A CA 1
ATOM 3362 C C . GLY A 1 446 ? -6.281 5.375 9.477 1 92.94 446 GLY A C 1
ATOM 3363 O O . GLY A 1 446 ? -5.453 5.547 10.375 1 92.94 446 GLY A O 1
ATOM 3364 N N . ILE A 1 447 ? -6.164 5.805 8.258 1 95.38 447 ILE A N 1
ATOM 3365 C CA . ILE A 1 447 ? -5.09 6.707 7.859 1 95.38 447 ILE A CA 1
ATOM 3366 C C . ILE A 1 447 ? -5.555 8.156 7.996 1 95.38 447 ILE A C 1
ATOM 3368 O O . ILE A 1 447 ? -5.715 8.859 6.996 1 95.38 447 ILE A O 1
ATOM 3372 N N . GLY A 1 448 ? -5.742 8.531 9.234 1 94.94 448 GLY A N 1
ATOM 3373 C CA . GLY A 1 448 ? -6.391 9.789 9.547 1 94.94 448 GLY A CA 1
ATOM 3374 C C . GLY A 1 448 ? -5.418 10.953 9.656 1 94.94 448 GLY A C 1
ATOM 3375 O O . GLY A 1 448 ? -4.242 10.812 9.312 1 94.94 448 GLY A O 1
ATOM 3376 N N . THR A 1 449 ? -5.91 12.07 10.117 1 94.25 449 THR A N 1
ATOM 3377 C CA . THR A 1 449 ? -5.172 13.328 10.227 1 94.25 449 THR A CA 1
ATOM 3378 C C . THR A 1 449 ? -3.961 13.164 11.141 1 94.25 449 THR A C 1
ATOM 3380 O O . THR A 1 449 ? -4.078 12.656 12.25 1 94.25 449 THR A O 1
ATOM 3383 N N . GLY A 1 450 ? -2.818 13.562 10.617 1 93.31 450 GLY A N 1
ATOM 3384 C CA . GLY A 1 450 ? -1.629 13.68 11.445 1 93.31 450 GLY A CA 1
ATOM 3385 C C . GLY A 1 450 ? -0.823 12.391 11.523 1 93.31 450 GLY A C 1
ATOM 3386 O O . GLY A 1 450 ? 0.293 12.383 12.047 1 93.31 450 GLY A O 1
ATOM 3387 N N . VAL A 1 451 ? -1.343 11.273 10.961 1 91.25 451 VAL A N 1
ATOM 3388 C CA . VAL A 1 451 ? -0.682 9.977 11.078 1 91.25 451 VAL A CA 1
ATOM 3389 C C . VAL A 1 451 ? 0.684 10.031 10.398 1 91.25 451 VAL A C 1
ATOM 3391 O O . VAL A 1 451 ? 1.617 9.336 10.812 1 91.25 451 VAL A O 1
ATOM 3394 N N . GLU A 1 452 ? 0.908 10.883 9.422 1 94.62 452 GLU A N 1
ATOM 3395 C CA . GLU A 1 452 ? 2.127 10.898 8.617 1 94.62 452 GLU A CA 1
ATOM 3396 C C . GLU A 1 452 ? 3.262 11.602 9.352 1 94.62 452 GLU A C 1
ATOM 3398 O O . GLU A 1 452 ? 4.422 11.508 8.953 1 94.62 452 GLU A O 1
ATOM 3403 N N . GLN A 1 453 ? 2.971 12.352 10.438 1 95.19 453 GLN A N 1
ATOM 3404 C CA . GLN A 1 453 ? 3.979 13.172 11.102 1 95.19 453 GLN A CA 1
ATOM 3405 C C . GLN A 1 453 ? 5.16 12.32 11.562 1 95.19 453 GLN A C 1
ATOM 3407 O O . GLN A 1 453 ? 6.316 12.727 11.422 1 95.19 453 GLN A O 1
ATOM 3412 N N . GLN A 1 454 ? 4.859 11.125 12.117 1 93.88 454 GLN A N 1
ATOM 3413 C CA . GLN A 1 454 ? 5.934 10.25 12.594 1 93.88 454 GLN A CA 1
ATOM 3414 C C . GLN A 1 454 ? 6.824 9.805 11.438 1 93.88 454 GLN A C 1
ATOM 3416 O O . GLN A 1 454 ? 8.016 9.555 11.633 1 93.88 454 GLN A O 1
ATOM 3421 N N . TYR A 1 455 ? 6.25 9.664 10.289 1 95.5 455 TYR A N 1
ATOM 3422 C CA . TYR A 1 455 ? 7.027 9.297 9.117 1 95.5 455 TYR A CA 1
ATOM 3423 C C . TYR A 1 455 ? 7.871 10.469 8.625 1 95.5 455 TYR A C 1
ATOM 3425 O O . TYR A 1 455 ? 9.047 10.297 8.297 1 95.5 455 TYR A O 1
ATOM 3433 N N . VAL A 1 456 ? 7.309 11.688 8.609 1 97.75 456 VAL A N 1
ATOM 3434 C CA . VAL A 1 456 ? 8.016 12.891 8.164 1 97.75 456 VAL A CA 1
ATOM 3435 C C . VAL A 1 456 ? 9.258 13.102 9.016 1 97.75 456 VAL A C 1
ATOM 3437 O O . VAL A 1 456 ? 10.32 13.453 8.492 1 97.75 456 VAL A O 1
ATOM 3440 N N . PHE A 1 457 ? 9.18 12.812 10.305 1 97.81 457 PHE A N 1
ATOM 3441 C CA . PHE A 1 457 ? 10.273 13.102 11.227 1 97.81 457 PHE A CA 1
ATOM 3442 C C . PHE A 1 457 ? 11.078 11.844 11.523 1 97.81 457 PHE A C 1
ATOM 3444 O O . PHE A 1 457 ? 12.07 11.898 12.258 1 97.81 457 PHE A O 1
ATOM 3451 N N . SER A 1 458 ? 10.625 10.68 10.969 1 95.31 458 SER A N 1
ATOM 3452 C CA . SER A 1 458 ? 11.266 9.383 11.156 1 95.31 458 SER A CA 1
ATOM 3453 C C . SER A 1 458 ? 11.383 9.031 12.633 1 95.31 458 SER A C 1
ATOM 3455 O O . SER A 1 458 ? 12.438 8.594 13.094 1 95.31 458 SER A O 1
ATOM 3457 N N . ASN A 1 459 ? 10.305 9.398 13.391 1 94.38 459 ASN A N 1
ATOM 3458 C CA . ASN A 1 459 ? 10.211 8.984 14.789 1 94.38 459 ASN A CA 1
ATOM 3459 C C . ASN A 1 459 ? 9.234 7.824 14.961 1 94.38 459 ASN A C 1
ATOM 3461 O O . ASN A 1 459 ? 8.172 7.984 15.578 1 94.38 459 ASN A O 1
ATOM 3465 N N . LEU A 1 460 ? 9.641 6.695 14.391 1 88.75 460 LEU A N 1
ATOM 3466 C CA . LEU A 1 460 ? 8.781 5.52 14.422 1 88.75 460 LEU A CA 1
ATOM 3467 C C . LEU A 1 460 ? 9.125 4.625 15.602 1 88.75 460 LEU A C 1
ATOM 3469 O O . LEU A 1 460 ? 10.281 4.566 16.031 1 88.75 460 LEU A O 1
ATOM 3473 N N . ILE A 1 461 ? 8.086 4.039 16.234 1 71.69 461 ILE A N 1
ATOM 3474 C CA . ILE A 1 461 ? 8.305 3.037 17.281 1 71.69 461 ILE A CA 1
ATOM 3475 C C . ILE A 1 461 ? 8.539 1.672 16.625 1 71.69 461 ILE A C 1
ATOM 3477 O O . ILE A 1 461 ? 9.461 0.944 17.016 1 71.69 461 ILE A O 1
ATOM 3481 N N . PRO A 1 462 ? 7.43 1.281 15.719 1 65 462 PRO A N 1
ATOM 3482 C CA . PRO A 1 462 ? 7.648 -0.023 15.086 1 65 462 PRO A CA 1
ATOM 3483 C C . PRO A 1 462 ? 8.859 -0.035 14.156 1 65 462 PRO A C 1
ATOM 3485 O O . PRO A 1 462 ? 9.211 0.998 13.586 1 65 462 PRO A O 1
ATOM 3488 N N . ASP A 1 463 ? 9.477 -1.104 14.086 1 74.19 463 ASP A N 1
ATOM 3489 C CA . ASP A 1 463 ? 10.75 -1.349 13.414 1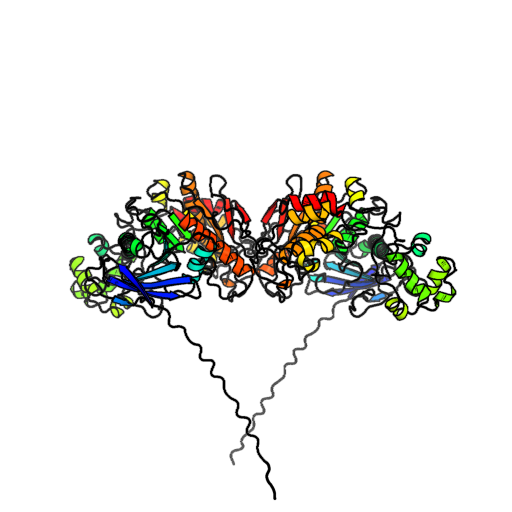 74.19 463 ASP A CA 1
ATOM 3490 C C . ASP A 1 463 ? 10.555 -2.137 12.125 1 74.19 463 ASP A C 1
ATOM 3492 O O . ASP A 1 463 ? 11.438 -2.885 11.703 1 74.19 463 ASP A O 1
ATOM 3496 N N . GLN A 1 464 ? 9.297 -1.887 11.43 1 86.19 464 GLN A N 1
ATOM 3497 C CA . GLN A 1 464 ? 9.266 -2.672 10.203 1 86.19 464 GLN A CA 1
ATOM 3498 C C . GLN A 1 464 ? 10.039 -1.971 9.086 1 86.19 464 GLN A C 1
ATOM 3500 O O . GLN A 1 464 ? 9.969 -0.747 8.953 1 86.19 464 GLN A O 1
ATOM 3505 N N . PRO A 1 465 ? 10.703 -2.762 8.25 1 92 465 PRO A N 1
ATOM 3506 C CA . PRO A 1 465 ? 11.578 -2.172 7.234 1 92 465 PRO A CA 1
ATOM 3507 C C . PRO A 1 465 ? 10.82 -1.295 6.242 1 92 465 PRO A C 1
ATOM 3509 O O . PRO A 1 465 ? 11.328 -0.259 5.812 1 92 465 PRO A O 1
ATOM 3512 N N . TRP A 1 466 ? 9.625 -1.709 5.859 1 93.44 466 TRP A N 1
ATOM 3513 C CA . TRP A 1 466 ? 8.836 -0.92 4.914 1 93.44 466 TRP A CA 1
ATOM 3514 C C . TRP A 1 466 ? 8.461 0.43 5.516 1 93.44 466 TRP A C 1
ATOM 3516 O O . TRP A 1 466 ? 8.5 1.453 4.828 1 93.44 466 TRP A O 1
ATOM 3526 N N . ASP A 1 467 ? 8.117 0.46 6.836 1 92.81 467 ASP A N 1
ATOM 3527 C CA . ASP A 1 467 ? 7.82 1.705 7.535 1 92.81 467 ASP A CA 1
ATOM 3528 C C . ASP A 1 467 ? 9.055 2.6 7.617 1 92.81 467 ASP A C 1
ATOM 3530 O O . ASP A 1 467 ? 8.977 3.801 7.344 1 92.81 467 ASP A O 1
ATOM 3534 N N . GLN A 1 468 ? 10.18 2.004 7.961 1 93.81 468 GLN A N 1
ATOM 3535 C CA . GLN A 1 468 ? 11.414 2.764 8.117 1 93.81 468 GLN A CA 1
ATOM 3536 C C . GLN A 1 468 ? 11.859 3.365 6.789 1 93.81 468 GLN A C 1
ATOM 3538 O O . GLN A 1 468 ? 12.305 4.516 6.742 1 93.81 468 GLN A O 1
ATOM 3543 N N . SER A 1 469 ? 11.75 2.531 5.754 1 94.88 469 SER A N 1
ATOM 3544 C CA . SER A 1 469 ? 12.148 3.012 4.434 1 94.88 469 SER A CA 1
ATOM 3545 C C . SER A 1 469 ? 11.273 4.18 3.986 1 94.88 469 SER A C 1
ATOM 3547 O O . SER A 1 469 ? 11.781 5.176 3.471 1 94.88 469 SER A O 1
ATOM 3549 N N . MET A 1 470 ? 9.992 4.086 4.176 1 95.44 470 MET A N 1
ATOM 3550 C CA . MET A 1 470 ? 9.078 5.16 3.797 1 95.44 470 MET A CA 1
ATOM 3551 C C . MET A 1 470 ? 9.352 6.414 4.621 1 95.44 470 MET A C 1
ATOM 3553 O O . MET A 1 470 ? 9.305 7.531 4.098 1 95.44 470 MET A O 1
ATOM 3557 N N . ALA A 1 471 ? 9.578 6.227 5.93 1 96 471 ALA A N 1
ATOM 3558 C CA . ALA A 1 471 ? 9.906 7.367 6.781 1 96 471 ALA A CA 1
ATOM 3559 C C . ALA A 1 471 ? 11.156 8.094 6.273 1 96 471 ALA A C 1
ATOM 3561 O O . ALA A 1 471 ? 11.164 9.32 6.176 1 96 471 ALA A O 1
ATOM 3562 N N . TYR A 1 472 ? 12.188 7.32 5.918 1 96 472 TYR A N 1
ATOM 3563 C CA . TYR A 1 472 ? 13.414 7.895 5.379 1 96 472 TYR A CA 1
ATOM 3564 C C . TYR A 1 472 ? 13.133 8.672 4.098 1 96 472 TYR A C 1
ATOM 3566 O O . TYR A 1 472 ? 13.648 9.781 3.912 1 96 472 TYR A O 1
ATOM 3574 N N . GLN A 1 473 ? 12.312 8.086 3.211 1 97.31 473 GLN A N 1
ATOM 3575 C CA . GLN A 1 473 ? 11.953 8.734 1.951 1 97.31 473 GLN A CA 1
ATOM 3576 C C . GLN A 1 473 ? 11.211 10.047 2.197 1 97.31 473 GLN A C 1
ATOM 3578 O O . GLN A 1 473 ? 11.5 11.055 1.553 1 97.31 473 GLN A O 1
ATOM 3583 N N . MET A 1 474 ? 10.289 10.055 3.109 1 98 474 MET A N 1
ATOM 3584 C CA . MET A 1 474 ? 9.508 11.25 3.395 1 98 474 MET A CA 1
ATOM 3585 C C . MET A 1 474 ? 10.367 12.32 4.051 1 98 474 MET A C 1
ATOM 3587 O O . MET A 1 474 ? 10.312 13.492 3.668 1 98 474 MET A O 1
ATOM 3591 N N . SER A 1 475 ? 11.18 11.914 5.043 1 98 475 SER A N 1
ATOM 3592 C CA . SER A 1 475 ? 12.109 12.867 5.637 1 98 475 SER A CA 1
ATOM 3593 C C . SER A 1 475 ? 13 13.508 4.574 1 98 475 SER A C 1
ATOM 3595 O O . SER A 1 475 ? 13.172 14.727 4.555 1 98 475 SER A O 1
ATOM 3597 N N . ALA A 1 476 ? 13.516 12.68 3.719 1 98.12 476 ALA A N 1
ATOM 3598 C CA . ALA A 1 476 ? 14.422 13.164 2.678 1 98.12 476 ALA A CA 1
ATOM 3599 C C . ALA A 1 476 ? 13.719 14.148 1.754 1 98.12 476 ALA A C 1
ATOM 3601 O O . ALA A 1 476 ? 14.312 15.148 1.332 1 98.12 476 ALA A O 1
ATOM 3602 N N . SER A 1 477 ? 12.5 13.883 1.455 1 98.75 477 SER A N 1
ATOM 3603 C CA . SER A 1 477 ? 11.75 14.781 0.578 1 98.75 477 SER A CA 1
ATOM 3604 C C . SER A 1 477 ? 11.477 16.109 1.257 1 98.75 477 SER A C 1
ATOM 3606 O O . SER A 1 477 ? 11.617 17.172 0.637 1 98.75 477 SER A O 1
ATOM 3608 N N . TRP A 1 478 ? 11.023 16.109 2.508 1 98.81 478 TRP A N 1
ATOM 3609 C CA . TRP A 1 478 ? 10.781 17.328 3.26 1 98.81 478 TRP A CA 1
ATOM 3610 C C . TRP A 1 478 ? 12.062 18.141 3.4 1 98.81 478 TRP A C 1
ATOM 3612 O O . TRP A 1 478 ? 12.055 19.375 3.221 1 98.81 478 TRP A O 1
ATOM 3622 N N . ILE A 1 479 ? 13.156 17.453 3.695 1 98.56 479 ILE A N 1
ATOM 3623 C CA . ILE A 1 479 ? 14.461 18.078 3.84 1 98.56 479 ILE A CA 1
ATOM 3624 C C . ILE A 1 479 ? 14.883 18.703 2.512 1 98.56 479 ILE A C 1
ATOM 3626 O O . ILE A 1 479 ? 15.312 19.859 2.471 1 98.56 479 ILE A O 1
ATOM 3630 N N . SER A 1 480 ? 14.742 17.953 1.453 1 98.75 480 SER A N 1
ATOM 3631 C CA . SER A 1 480 ? 15.109 18.438 0.127 1 98.75 480 SER A CA 1
ATOM 3632 C C . SER A 1 480 ? 14.32 19.703 -0.241 1 98.75 480 SER A C 1
ATOM 3634 O O . SER A 1 480 ? 14.875 20.641 -0.805 1 98.75 480 SER A O 1
ATOM 3636 N N . PHE A 1 481 ? 13.055 19.656 0.059 1 98.81 481 PHE A N 1
ATOM 3637 C CA . PHE A 1 481 ? 12.234 20.828 -0.242 1 98.81 481 PHE A CA 1
ATOM 3638 C C . PHE A 1 481 ? 12.695 22.031 0.56 1 98.81 481 PHE A C 1
ATOM 3640 O O . PHE A 1 481 ? 12.797 23.141 0.022 1 98.81 481 PHE A O 1
ATOM 3647 N N . ALA A 1 482 ? 12.93 21.828 1.832 1 98.75 482 ALA A N 1
ATOM 3648 C CA . ALA A 1 482 ? 13.414 22.938 2.664 1 98.75 482 ALA A CA 1
ATOM 3649 C C . ALA A 1 482 ? 14.75 23.453 2.158 1 98.75 482 ALA A C 1
ATOM 3651 O O . ALA A 1 482 ? 15.008 24.672 2.209 1 98.75 482 ALA A O 1
ATOM 3652 N N . HIS A 1 483 ? 15.57 22.578 1.658 1 98.38 483 HIS A N 1
ATOM 3653 C CA . HIS A 1 483 ? 16.922 22.922 1.232 1 98.38 483 HIS A CA 1
ATOM 3654 C C . HIS A 1 483 ? 16.906 23.578 -0.146 1 98.38 483 HIS A C 1
ATOM 3656 O O . HIS A 1 483 ? 17.531 24.625 -0.351 1 98.38 483 HIS A O 1
ATOM 3662 N N . ASP A 1 484 ? 16.109 23 -1.104 1 98.44 484 ASP A N 1
ATOM 3663 C CA . ASP A 1 484 ? 16.281 23.375 -2.506 1 98.44 484 ASP A CA 1
ATOM 3664 C C . ASP A 1 484 ? 14.961 23.859 -3.104 1 98.44 484 ASP A C 1
ATOM 3666 O O . ASP A 1 484 ? 14.914 24.25 -4.27 1 98.44 484 ASP A O 1
ATOM 3670 N N . LEU A 1 485 ? 13.875 23.859 -2.314 1 98.62 485 LEU A N 1
ATOM 3671 C CA . LEU A 1 485 ? 12.523 24.156 -2.775 1 98.62 485 LEU A CA 1
ATOM 3672 C C . LEU A 1 485 ? 12.094 23.188 -3.863 1 98.62 485 LEU A C 1
ATOM 3674 O O . LEU A 1 485 ? 11.273 23.531 -4.719 1 98.62 485 LEU A O 1
ATOM 3678 N N . ASP A 1 486 ? 12.727 22.031 -3.91 1 98.5 486 ASP A N 1
ATOM 3679 C CA . ASP A 1 486 ? 12.461 20.859 -4.746 1 98.5 486 ASP A CA 1
ATOM 3680 C C . ASP A 1 486 ? 12.562 19.562 -3.936 1 98.5 486 ASP A C 1
ATOM 3682 O O . ASP A 1 486 ? 13.648 19.203 -3.484 1 98.5 486 ASP A O 1
ATOM 3686 N N . PRO A 1 487 ? 11.453 18.875 -3.725 1 98.56 487 PRO A N 1
ATOM 3687 C CA . PRO A 1 487 ? 11.477 17.703 -2.832 1 98.56 487 PRO A CA 1
ATOM 3688 C C . PRO A 1 487 ? 12.258 16.531 -3.41 1 98.56 487 PRO A C 1
ATOM 3690 O O . PRO A 1 487 ? 12.438 15.516 -2.734 1 98.56 487 PRO A O 1
ATOM 3693 N N . ASN A 1 488 ? 12.828 16.625 -4.621 1 98.06 488 ASN A N 1
ATOM 3694 C CA . ASN A 1 488 ? 13.391 15.484 -5.32 1 98.06 488 ASN A CA 1
ATOM 3695 C C . ASN A 1 488 ? 14.914 15.438 -5.199 1 98.06 488 ASN A C 1
ATOM 3697 O O . ASN A 1 488 ? 15.539 14.43 -5.535 1 98.06 488 ASN A O 1
ATOM 3701 N N . THR A 1 489 ? 15.547 16.406 -4.773 1 97.56 489 THR A N 1
ATOM 3702 C CA . THR A 1 489 ? 16.984 16.578 -4.965 1 97.56 489 THR A CA 1
ATOM 3703 C C . THR A 1 489 ? 17.766 15.641 -4.055 1 97.56 489 THR A C 1
ATOM 3705 O O . THR A 1 489 ? 18.922 15.312 -4.34 1 97.56 489 THR A O 1
ATOM 3708 N N . GLY A 1 490 ? 17.188 15.188 -2.969 1 94.94 490 GLY A N 1
ATOM 3709 C CA . GLY A 1 490 ? 17.906 14.328 -2.045 1 94.94 490 GLY A CA 1
ATOM 3710 C C . GLY A 1 490 ? 17.328 12.922 -1.956 1 94.94 490 GLY A C 1
ATOM 3711 O O . GLY A 1 490 ? 17.656 12.172 -1.039 1 94.94 490 GLY A O 1
ATOM 3712 N N . VAL A 1 491 ? 16.422 12.5 -2.969 1 92.75 491 VAL A N 1
ATOM 3713 C CA . VAL A 1 491 ? 15.719 11.234 -2.793 1 92.75 491 VAL A CA 1
ATOM 3714 C C . VAL A 1 491 ? 16.078 10.281 -3.93 1 92.75 491 VAL A C 1
ATOM 3716 O O . VAL A 1 491 ? 15.562 9.164 -4.004 1 92.75 491 VAL A O 1
ATOM 3719 N N . SER A 1 492 ? 16.875 10.523 -4.918 1 82.56 492 SER A N 1
ATOM 3720 C CA . SER A 1 492 ? 17.156 9.758 -6.129 1 82.56 492 SER A CA 1
ATOM 3721 C C . SER A 1 492 ? 17.547 8.328 -5.797 1 82.56 492 SER A C 1
ATOM 3723 O O . SER A 1 492 ? 17.156 7.391 -6.496 1 82.56 492 SER A O 1
ATOM 3725 N N . GLU A 1 493 ? 18.234 8.023 -4.738 1 84.62 493 GLU A N 1
ATOM 3726 C CA . GLU A 1 493 ? 18.75 6.68 -4.496 1 84.62 493 GLU A CA 1
ATOM 3727 C C . GLU A 1 493 ? 17.953 5.961 -3.418 1 84.62 493 GLU A C 1
ATOM 3729 O O . GLU A 1 493 ? 18.375 4.922 -2.906 1 84.62 493 GLU A O 1
ATOM 3734 N N . THR A 1 494 ? 16.688 6.5 -3.26 1 90.38 494 THR A N 1
ATOM 3735 C CA . THR A 1 494 ? 15.914 5.902 -2.182 1 90.38 494 THR A CA 1
ATOM 3736 C C . THR A 1 494 ? 14.828 4.992 -2.74 1 90.38 494 THR A C 1
ATOM 3738 O O . THR A 1 494 ? 14.195 4.238 -1.994 1 90.38 494 THR A O 1
ATOM 3741 N N . GLY A 1 495 ? 14.57 5.035 -4.047 1 91.12 495 GLY A N 1
ATOM 3742 C CA . GLY A 1 495 ? 13.5 4.266 -4.656 1 91.12 495 GLY A CA 1
ATOM 3743 C C . GLY A 1 495 ? 12.188 5.023 -4.73 1 91.12 495 GLY A C 1
ATOM 3744 O O . GLY A 1 495 ? 11.211 4.523 -5.289 1 91.12 495 GLY A O 1
ATOM 3745 N N . LEU A 1 496 ? 12.133 6.234 -4.168 1 96.06 496 LEU A N 1
ATOM 3746 C CA . LEU A 1 496 ? 10.945 7.078 -4.289 1 96.06 496 LEU A CA 1
ATOM 3747 C C . LEU A 1 496 ? 10.789 7.586 -5.719 1 96.06 496 LEU A C 1
ATOM 3749 O O . LEU A 1 496 ? 11.758 8.023 -6.34 1 96.06 496 LEU A O 1
ATOM 3753 N N . PRO A 1 497 ? 9.617 7.461 -6.336 1 95.06 497 PRO A N 1
ATOM 3754 C CA . PRO A 1 497 ? 9.43 8.047 -7.664 1 95.06 497 PRO A CA 1
ATOM 3755 C C . PRO A 1 497 ? 9.555 9.57 -7.66 1 95.06 497 PRO A C 1
ATOM 3757 O O . PRO A 1 497 ? 9.367 10.203 -6.617 1 95.06 497 PRO A O 1
ATOM 3760 N N . LEU A 1 498 ? 9.875 10.117 -8.797 1 96.44 498 LEU A N 1
ATOM 3761 C CA . LEU A 1 498 ? 9.914 11.57 -8.938 1 96.44 498 LEU A CA 1
ATOM 3762 C C . LEU A 1 498 ? 8.578 12.188 -8.555 1 96.44 498 LEU A C 1
ATOM 3764 O O . LEU A 1 498 ? 7.527 11.766 -9.055 1 96.44 498 LEU A O 1
ATOM 3768 N N . TRP A 1 499 ? 8.625 13.07 -7.609 1 98.12 499 TRP A N 1
ATOM 3769 C CA . TRP A 1 499 ? 7.465 13.859 -7.211 1 98.12 499 TRP A CA 1
ATOM 3770 C C . TRP A 1 499 ? 7.207 14.992 -8.203 1 98.12 499 TRP A C 1
ATOM 3772 O O . TRP A 1 499 ? 7.898 16.016 -8.18 1 98.12 499 TRP A O 1
ATOM 3782 N N . PRO A 1 500 ? 6.203 14.852 -9.062 1 97.94 500 PRO A N 1
ATOM 3783 C CA . PRO A 1 500 ? 5.965 15.906 -10.047 1 97.94 500 PRO A CA 1
ATOM 3784 C C . PRO A 1 500 ? 5.281 17.125 -9.445 1 97.94 500 PRO A C 1
ATOM 3786 O O . PRO A 1 500 ? 4.578 17.016 -8.438 1 97.94 500 PRO A O 1
ATOM 3789 N N . PRO A 1 501 ? 5.512 18.328 -10.016 1 98.19 501 PRO A N 1
ATOM 3790 C CA . PRO A 1 501 ? 4.633 19.438 -9.656 1 98.19 501 PRO A CA 1
ATOM 3791 C C . PRO A 1 501 ? 3.16 19.156 -9.945 1 98.19 501 PRO A C 1
ATOM 3793 O O . PRO A 1 501 ? 2.848 18.391 -10.867 1 98.19 501 PRO A O 1
ATOM 3796 N N . TYR A 1 502 ? 2.332 19.672 -9.148 1 98.06 502 TYR A N 1
ATOM 3797 C CA . TYR A 1 502 ? 0.895 19.531 -9.344 1 98.06 502 TYR A CA 1
ATOM 3798 C C . TYR A 1 502 ? 0.494 19.938 -10.75 1 98.06 502 TYR A C 1
ATOM 3800 O O . TYR A 1 502 ? -0.126 19.172 -11.484 1 98.06 502 TYR A O 1
ATOM 3808 N N . GLY A 1 503 ? 0.833 21.172 -11.18 1 94.5 503 GLY A N 1
ATOM 3809 C CA . GLY A 1 503 ? 0.692 21.703 -12.531 1 94.5 503 GLY A CA 1
ATOM 3810 C C . GLY A 1 503 ? -0.722 21.594 -13.07 1 94.5 503 GLY A C 1
ATOM 3811 O O . GLY A 1 503 ? -1.678 21.484 -12.297 1 94.5 503 GLY A O 1
ATOM 3812 N N . GLU A 1 504 ? -0.82 21.594 -14.383 1 92.44 504 GLU A N 1
ATOM 3813 C CA . GLU A 1 504 ? -2.111 21.547 -15.062 1 92.44 504 GLU A CA 1
ATOM 3814 C C . GLU A 1 504 ? -2.707 20.141 -15.023 1 92.44 504 GLU A C 1
ATOM 3816 O O . GLU A 1 504 ? -3.93 19.984 -15.031 1 92.44 504 GLU A O 1
ATOM 3821 N N . ASP A 1 505 ? -1.837 19.188 -14.852 1 93.31 505 ASP A N 1
ATOM 3822 C CA . ASP A 1 505 ? -2.285 17.797 -14.859 1 93.31 505 ASP A CA 1
ATOM 3823 C C . ASP A 1 505 ? -2.756 17.359 -13.477 1 93.31 505 ASP A C 1
ATOM 3825 O O . ASP A 1 505 ? -3.299 16.266 -13.32 1 93.31 505 ASP A O 1
ATOM 3829 N N . ALA A 1 506 ? -2.557 18.172 -12.5 1 97.19 506 ALA A N 1
ATOM 3830 C CA . ALA A 1 506 ? -3.004 17.938 -11.125 1 97.19 506 ALA A CA 1
ATOM 3831 C C . ALA A 1 506 ? -2.43 16.625 -10.578 1 97.19 506 ALA A C 1
ATOM 3833 O O . ALA A 1 506 ? -3.168 15.781 -10.062 1 97.19 506 ALA A O 1
ATOM 3834 N N . ASN A 1 507 ? -1.093 16.453 -10.75 1 97.19 507 ASN A N 1
ATOM 3835 C CA . ASN A 1 507 ? -0.401 15.273 -10.266 1 97.19 507 ASN A CA 1
ATOM 3836 C C . ASN A 1 507 ? -0.18 15.336 -8.75 1 97.19 507 ASN A C 1
ATOM 3838 O O . ASN A 1 507 ? 0.002 16.422 -8.195 1 97.19 507 ASN A O 1
ATOM 3842 N N . SER A 1 508 ? -0.236 14.227 -8.125 1 97.75 508 SER A N 1
ATOM 3843 C CA . SER A 1 508 ? 0.044 14.062 -6.703 1 97.75 508 SER A CA 1
ATOM 3844 C C . SER A 1 508 ? 0.854 12.797 -6.441 1 97.75 508 SER A C 1
ATOM 3846 O O . SER A 1 508 ? 0.648 11.773 -7.105 1 97.75 508 SER A O 1
ATOM 3848 N N . ILE A 1 509 ? 1.806 12.867 -5.559 1 98.25 509 ILE A N 1
ATOM 3849 C CA . ILE A 1 509 ? 2.473 11.648 -5.125 1 98.25 509 ILE A CA 1
ATOM 3850 C C . ILE A 1 509 ? 1.663 10.984 -4.012 1 98.25 509 ILE A C 1
ATOM 3852 O O . ILE A 1 509 ? 1.079 11.672 -3.168 1 98.25 509 ILE A O 1
ATOM 3856 N N . VAL A 1 510 ? 1.493 9.703 -4.027 1 98.5 510 VAL A N 1
ATOM 3857 C CA . VAL A 1 510 ? 0.899 8.906 -2.959 1 98.5 510 VAL A CA 1
ATOM 3858 C C . VAL A 1 510 ? 1.992 8.156 -2.203 1 98.5 510 VAL A C 1
ATOM 3860 O O . VAL A 1 510 ? 2.701 7.332 -2.781 1 98.5 510 VAL A O 1
ATOM 3863 N N . PHE A 1 511 ? 2.203 8.461 -0.898 1 98.25 511 PHE A N 1
ATOM 3864 C CA . PHE A 1 511 ? 3.182 7.781 -0.057 1 98.25 511 PHE A CA 1
ATOM 3865 C C . PHE A 1 511 ? 2.6 6.496 0.522 1 98.25 511 PHE A C 1
ATOM 3867 O O . PHE A 1 511 ? 1.562 6.527 1.188 1 98.25 511 PHE A O 1
ATOM 3874 N N . ASN A 1 512 ? 3.213 5.418 0.256 1 96.81 512 ASN A N 1
ATOM 3875 C CA . ASN A 1 512 ? 2.826 4.086 0.705 1 96.81 512 ASN A CA 1
ATOM 3876 C C . ASN A 1 512 ? 4.047 3.23 1.035 1 96.81 512 ASN A C 1
ATOM 3878 O O . ASN A 1 512 ? 5.055 3.279 0.328 1 96.81 512 ASN A O 1
ATOM 3882 N N . GLY A 1 513 ? 3.941 2.436 2.096 1 93.94 513 GLY A N 1
ATOM 3883 C CA . GLY A 1 513 ? 5.082 1.675 2.586 1 93.94 513 GLY A CA 1
ATOM 3884 C C . GLY A 1 513 ? 5.523 0.583 1.632 1 93.94 513 GLY A C 1
ATOM 3885 O O . GLY A 1 513 ? 6.688 0.177 1.642 1 93.94 513 GLY A O 1
ATOM 3886 N N . TYR A 1 514 ? 4.684 0.098 0.78 1 94 514 TYR A N 1
ATOM 3887 C CA . TYR A 1 514 ? 5.027 -0.982 -0.139 1 94 514 TYR A CA 1
ATOM 3888 C C . TYR A 1 514 ? 5.398 -0.434 -1.512 1 94 514 TYR A C 1
ATOM 3890 O O . TYR A 1 514 ? 5.52 -1.19 -2.477 1 94 514 TYR A O 1
ATOM 3898 N N . GLY A 1 515 ? 5.539 0.824 -1.526 1 94.88 515 GLY A N 1
ATOM 3899 C CA . GLY A 1 515 ? 5.887 1.524 -2.752 1 94.88 515 GLY A CA 1
ATOM 3900 C C . GLY A 1 515 ? 4.973 2.697 -3.049 1 94.88 515 GLY A C 1
ATOM 3901 O O . GLY A 1 515 ? 3.746 2.553 -3.035 1 94.88 515 GLY A O 1
ATOM 3902 N N . SER A 1 516 ? 5.539 3.863 -3.291 1 97.19 516 SER A N 1
ATOM 3903 C CA . SER A 1 516 ? 4.801 5.082 -3.6 1 97.19 516 SER A CA 1
ATOM 3904 C C . SER A 1 516 ? 4.547 5.211 -5.098 1 97.19 516 SER A C 1
ATOM 3906 O O . SER A 1 516 ? 5.262 4.617 -5.906 1 97.19 516 SER A O 1
ATOM 3908 N N . TRP A 1 517 ? 3.48 5.934 -5.477 1 96.38 517 TRP A N 1
ATOM 3909 C CA . TRP A 1 517 ? 3.166 6.137 -6.887 1 96.38 517 TRP A CA 1
ATOM 3910 C C . TRP A 1 517 ? 2.619 7.539 -7.129 1 96.38 517 TRP A C 1
ATOM 3912 O O . TRP A 1 517 ? 2.443 8.312 -6.184 1 96.38 517 TRP A O 1
ATOM 3922 N N . VAL A 1 518 ? 2.492 7.984 -8.375 1 96.81 518 VAL A N 1
ATOM 3923 C CA . VAL A 1 518 ? 1.897 9.258 -8.773 1 96.81 518 VAL A CA 1
ATOM 3924 C C . VAL A 1 518 ? 0.468 9.031 -9.258 1 96.81 518 VAL A C 1
ATOM 3926 O O . VAL A 1 518 ? 0.194 8.055 -9.961 1 96.81 518 VAL A O 1
ATOM 3929 N N . GLU A 1 519 ? -0.445 9.82 -8.844 1 96.62 519 GLU A N 1
ATOM 3930 C CA . GLU A 1 519 ? -1.835 9.758 -9.289 1 96.62 519 GLU A CA 1
ATOM 3931 C C . GLU A 1 519 ? -2.34 11.141 -9.695 1 96.62 519 GLU A C 1
ATOM 3933 O O . GLU A 1 519 ? -1.748 12.156 -9.328 1 96.62 519 GLU A O 1
ATOM 3938 N N . ALA A 1 520 ? -3.367 11.125 -10.484 1 95.62 520 ALA A N 1
ATOM 3939 C CA . ALA A 1 520 ? -4.102 12.367 -10.711 1 95.62 520 ALA A CA 1
ATOM 3940 C C . ALA A 1 520 ? -5.004 12.695 -9.523 1 95.62 520 ALA A C 1
ATOM 3942 O O . ALA A 1 520 ? -5.633 11.805 -8.945 1 95.62 520 ALA A O 1
ATOM 3943 N N . ASP A 1 521 ? -5.039 13.922 -9.102 1 96.19 521 ASP A N 1
ATOM 3944 C CA . ASP A 1 521 ? -5.883 14.398 -8.008 1 96.19 521 ASP A CA 1
ATOM 3945 C C . ASP A 1 521 ? -7.336 14.539 -8.453 1 96.19 521 ASP A C 1
ATOM 3947 O O . ASP A 1 521 ? -7.883 15.648 -8.477 1 96.19 521 ASP A O 1
ATOM 3951 N N . THR A 1 522 ? -8.008 13.406 -8.742 1 93.25 522 THR A N 1
ATOM 3952 C CA . THR A 1 522 ? -9.336 13.469 -9.328 1 93.25 522 THR A CA 1
ATOM 3953 C C . THR A 1 522 ? -10.328 12.656 -8.492 1 93.25 522 THR A C 1
ATOM 3955 O O . THR A 1 522 ? -11.484 12.492 -8.891 1 93.25 522 THR A O 1
ATOM 3958 N N . TYR A 1 523 ? -9.875 12.07 -7.434 1 91.94 523 TYR A N 1
ATOM 3959 C CA . TYR A 1 523 ? -10.836 11.32 -6.637 1 91.94 523 TYR A CA 1
ATOM 3960 C C . TYR A 1 523 ? -11.961 12.219 -6.145 1 91.94 523 TYR A C 1
ATOM 3962 O O . TYR A 1 523 ? -11.719 13.375 -5.766 1 91.94 523 TYR A O 1
ATOM 3970 N N . ARG A 1 524 ? -13.18 11.727 -6.227 1 96.69 524 ARG A N 1
ATOM 3971 C CA . ARG A 1 524 ? -14.406 12.43 -5.863 1 96.69 524 ARG A CA 1
ATOM 3972 C C . ARG A 1 524 ? -14.43 13.836 -6.457 1 96.69 524 ARG A C 1
ATOM 3974 O O . ARG A 1 524 ? -14.758 14.805 -5.766 1 96.69 524 ARG A O 1
ATOM 3981 N N . GLU A 1 525 ? -14.062 13.938 -7.715 1 96.75 525 GLU A N 1
ATOM 3982 C CA . GLU A 1 525 ? -13.836 15.195 -8.422 1 96.75 525 GLU A CA 1
ATOM 3983 C C . GLU A 1 525 ? -15.062 16.109 -8.336 1 96.75 525 GLU A C 1
ATOM 3985 O O . GLU A 1 525 ? -14.953 17.266 -7.934 1 96.75 525 GLU A O 1
ATOM 3990 N N . GLN A 1 526 ? -16.219 15.617 -8.602 1 97.94 526 GLN A N 1
ATOM 3991 C CA . GLN A 1 526 ? -17.422 16.438 -8.625 1 97.94 526 GLN A CA 1
ATOM 3992 C C . GLN A 1 526 ? -17.781 16.938 -7.227 1 97.94 526 GLN A C 1
ATOM 3994 O O . GLN A 1 526 ? -18.062 18.125 -7.035 1 97.94 526 GLN A O 1
ATOM 3999 N N . ALA A 1 527 ? -17.734 16.031 -6.293 1 98.56 527 ALA A N 1
ATOM 4000 C CA . ALA A 1 527 ? -18.109 16.391 -4.926 1 98.56 527 ALA A CA 1
ATOM 4001 C C . ALA A 1 527 ? -17.125 17.406 -4.336 1 98.56 527 ALA A C 1
ATOM 4003 O O . ALA A 1 527 ? -17.531 18.406 -3.746 1 98.56 527 ALA A O 1
ATOM 4004 N N . VAL A 1 528 ? -15.859 17.188 -4.477 1 98.25 528 VAL A N 1
ATOM 4005 C CA . VAL A 1 528 ? -14.844 18.047 -3.895 1 98.25 528 VAL A CA 1
ATOM 4006 C C . VAL A 1 528 ? -14.883 19.422 -4.574 1 98.25 528 VAL A C 1
ATOM 4008 O O . VAL A 1 528 ? -14.734 20.453 -3.918 1 98.25 528 VAL A O 1
ATOM 4011 N N . GLN A 1 529 ? -15.062 19.406 -5.922 1 97.94 529 GLN A N 1
ATOM 4012 C CA . GLN A 1 529 ? -15.172 20.688 -6.602 1 97.94 529 GLN A CA 1
ATOM 4013 C C . GLN A 1 529 ? -16.406 21.453 -6.133 1 97.94 529 GLN A C 1
ATOM 4015 O O . GLN A 1 529 ? -16.359 22.688 -5.992 1 97.94 529 GLN A O 1
ATOM 4020 N N . TYR A 1 530 ? -17.531 20.781 -5.914 1 98.19 530 TYR A N 1
ATOM 4021 C CA . TYR A 1 530 ? -18.734 21.422 -5.371 1 98.19 530 TYR A CA 1
ATOM 4022 C C . TYR A 1 530 ? -18.453 22.031 -4.008 1 98.19 530 TYR A C 1
ATOM 4024 O O . TYR A 1 530 ? -18.938 23.125 -3.697 1 98.19 530 TYR A O 1
ATOM 4032 N N . ILE A 1 531 ? -17.719 21.344 -3.184 1 96.94 531 ILE A N 1
ATOM 4033 C CA . ILE A 1 531 ? -17.328 21.828 -1.868 1 96.94 531 ILE A CA 1
ATOM 4034 C C . ILE A 1 531 ? -16.484 23.094 -2.02 1 96.94 531 ILE A C 1
ATOM 4036 O O . ILE A 1 531 ? -16.734 24.109 -1.348 1 96.94 531 ILE A O 1
ATOM 4040 N N . ILE A 1 532 ? -15.5 23.094 -2.893 1 95.88 532 ILE A N 1
ATOM 4041 C CA . ILE A 1 532 ? -14.609 24.219 -3.105 1 95.88 532 ILE A CA 1
ATOM 4042 C C . ILE A 1 532 ? -15.414 25.438 -3.568 1 95.88 532 ILE A C 1
ATOM 4044 O O . ILE A 1 532 ? -15.211 26.547 -3.08 1 95.88 532 ILE A O 1
ATOM 4048 N N . ASP A 1 533 ? -16.422 25.234 -4.383 1 95.44 533 ASP A N 1
ATOM 4049 C CA . ASP A 1 533 ? -17.125 26.328 -5.043 1 95.44 533 ASP A CA 1
ATOM 4050 C C . ASP A 1 533 ? -18.266 26.844 -4.168 1 95.44 533 ASP A C 1
ATOM 4052 O O . ASP A 1 533 ? -18.625 28.016 -4.238 1 95.44 533 ASP A O 1
ATOM 4056 N N . ASN A 1 534 ? -18.844 25.953 -3.354 1 94.62 534 ASN A N 1
ATOM 4057 C CA . ASN A 1 534 ? -20.125 26.328 -2.754 1 94.62 534 ASN A CA 1
ATOM 4058 C C . ASN A 1 534 ? -20.078 26.219 -1.231 1 94.62 534 ASN A C 1
ATOM 4060 O O . ASN A 1 534 ? -20.812 26.922 -0.537 1 94.62 534 ASN A O 1
ATOM 4064 N N . VAL A 1 535 ? -19.297 25.328 -0.746 1 94.88 535 VAL A N 1
ATOM 4065 C CA . VAL A 1 535 ? -19.312 25.062 0.688 1 94.88 535 VAL A CA 1
ATOM 4066 C C . VAL A 1 535 ? -18.25 25.906 1.389 1 94.88 535 VAL A C 1
ATOM 4068 O O . VAL A 1 535 ? -18.562 26.641 2.324 1 94.88 535 VAL A O 1
ATOM 4071 N N . LEU A 1 536 ? -17 25.828 0.931 1 93.06 536 LEU A N 1
ATOM 4072 C CA . LEU A 1 536 ? -15.898 26.547 1.565 1 93.06 536 LEU A CA 1
ATOM 4073 C C . LEU A 1 536 ? -16.094 28.047 1.474 1 93.06 536 LEU A C 1
ATOM 4075 O O . LEU A 1 536 ? -15.68 28.797 2.371 1 93.06 536 LEU A O 1
ATOM 4079 N N . THR A 1 537 ? -16.719 28.531 0.462 1 90.12 537 THR A N 1
ATOM 4080 C CA . THR A 1 537 ? -16.828 29.969 0.209 1 90.12 537 THR A CA 1
ATOM 4081 C C . THR A 1 537 ? -18.016 30.562 0.974 1 90.12 537 THR A C 1
ATOM 4083 O O . THR A 1 537 ? -18.062 31.766 1.219 1 90.12 537 THR A O 1
ATOM 4086 N N . ASP A 1 538 ? -18.891 29.688 1.313 1 89.56 538 ASP A N 1
ATOM 4087 C CA . ASP A 1 538 ? -20.109 30.188 1.966 1 89.56 538 ASP A CA 1
ATOM 4088 C C . ASP A 1 538 ? -19.797 30.719 3.361 1 89.56 538 ASP A C 1
ATOM 4090 O O . ASP A 1 538 ? -19.25 30.016 4.203 1 89.56 538 ASP A O 1
ATOM 4094 N N . GLY A 1 539 ? -20.094 31.938 3.604 1 82.19 539 GLY A N 1
ATOM 4095 C CA . GLY A 1 539 ? -19.906 32.562 4.898 1 82.19 539 GLY A CA 1
ATOM 4096 C C . GLY A 1 539 ? -18.516 33.156 5.078 1 82.19 539 GLY A C 1
ATOM 4097 O O . GLY A 1 539 ? -18.203 33.688 6.141 1 82.19 539 GLY A O 1
ATOM 4098 N N . ALA A 1 540 ? -17.719 33 4.117 1 82.94 540 ALA A N 1
ATOM 4099 C CA . ALA A 1 540 ? -16.359 33.531 4.207 1 82.94 540 ALA A CA 1
ATOM 4100 C C . ALA A 1 540 ? -16.344 35.062 4.109 1 82.94 540 ALA A C 1
ATOM 4102 O O . ALA A 1 540 ? -17 35.625 3.236 1 82.94 540 ALA A O 1
ATOM 4103 N N . SER A 1 541 ? -15.711 35.594 5.066 1 81.81 541 SER A N 1
ATOM 4104 C CA . SER A 1 541 ? -15.547 37.062 5.062 1 81.81 541 SER A CA 1
ATOM 4105 C C . SER A 1 541 ? -14.281 37.469 4.312 1 81.81 541 SER A C 1
ATOM 4107 O O . SER A 1 541 ? -13.328 36.688 4.223 1 81.81 541 SER A O 1
ATOM 4109 N N . MET B 1 1 ? -26.453 -26.219 69.375 1 18.27 1 MET B N 1
ATOM 4110 C CA . MET B 1 1 ? -26.078 -27.25 68.375 1 18.27 1 MET B CA 1
ATOM 4111 C C . MET B 1 1 ? -26.469 -26.828 66.938 1 18.27 1 MET B C 1
ATOM 4113 O O . MET B 1 1 ? -26.016 -27.422 66 1 18.27 1 MET B O 1
ATOM 4117 N N . ALA B 1 2 ? -27.688 -26.188 66.938 1 20.91 2 ALA B N 1
ATOM 4118 C CA . ALA B 1 2 ? -28.328 -26.359 65.625 1 20.91 2 ALA B CA 1
ATOM 4119 C C . ALA B 1 2 ? -27.422 -25.859 64.5 1 20.91 2 ALA B C 1
ATOM 4121 O O . ALA B 1 2 ? -26.547 -25.016 64.75 1 20.91 2 ALA B O 1
ATOM 4122 N N . SER B 1 3 ? -27.828 -26.031 63.156 1 25.5 3 SER B N 1
ATOM 4123 C CA . SER B 1 3 ? -27.75 -26.625 61.844 1 25.5 3 SER B CA 1
ATOM 4124 C C . SER B 1 3 ? -27.344 -25.609 60.781 1 25.5 3 SER B C 1
ATOM 4126 O O . SER B 1 3 ? -27.984 -24.562 60.656 1 25.5 3 SER B O 1
ATOM 4128 N N . HIS B 1 4 ? -26.094 -25.516 60.531 1 30.72 4 HIS B N 1
ATOM 4129 C CA . HIS B 1 4 ? -25.453 -24.781 59.469 1 30.72 4 HIS B CA 1
ATOM 4130 C C . HIS B 1 4 ? -25.922 -25.266 58.094 1 30.72 4 HIS B C 1
ATOM 4132 O O . HIS B 1 4 ? -25.656 -26.422 57.719 1 30.72 4 HIS B O 1
ATOM 4138 N N . SER B 1 5 ? -27.078 -24.938 57.656 1 27.08 5 SER B N 1
ATOM 4139 C CA . SER B 1 5 ? -27.562 -25.406 56.344 1 27.08 5 SER B CA 1
ATOM 4140 C C . SER B 1 5 ? -26.656 -24.906 55.219 1 27.08 5 SER B C 1
ATOM 4142 O O . SER B 1 5 ? -26.406 -23.703 55.125 1 27.08 5 SER B O 1
ATOM 4144 N N . PHE B 1 6 ? -25.75 -25.719 54.75 1 30.42 6 PHE B N 1
ATOM 4145 C CA . PHE B 1 6 ? -24.844 -25.594 53.594 1 30.42 6 PHE B CA 1
ATOM 4146 C C . PHE B 1 6 ? -25.625 -25.5 52.281 1 30.42 6 PHE B C 1
ATOM 4148 O O . PHE B 1 6 ? -26.312 -26.438 51.906 1 30.42 6 PHE B O 1
ATOM 4155 N N . LEU B 1 7 ? -26.094 -24.328 51.875 1 31.28 7 LEU B N 1
ATOM 4156 C CA . LEU B 1 7 ? -26.734 -24.172 50.562 1 31.28 7 LEU B CA 1
ATOM 4157 C C . LEU B 1 7 ? -25.766 -24.516 49.438 1 31.28 7 LEU B C 1
ATOM 4159 O O . LEU B 1 7 ? -24.719 -23.875 49.281 1 31.28 7 LEU B O 1
ATOM 4163 N N . THR B 1 8 ? -25.688 -25.766 49.062 1 30.86 8 THR B N 1
ATOM 4164 C CA . THR B 1 8 ? -24.922 -26.234 47.906 1 30.86 8 THR B CA 1
ATOM 4165 C C . THR B 1 8 ? -25.438 -25.609 46.625 1 30.86 8 THR B C 1
ATOM 4167 O O . THR B 1 8 ? -26.609 -25.734 46.312 1 30.86 8 THR B O 1
ATOM 4170 N N . SER B 1 9 ? -24.859 -24.516 46.219 1 35.06 9 SER B N 1
ATOM 4171 C CA . SER B 1 9 ? -25.141 -23.938 44.906 1 35.06 9 SER B CA 1
ATOM 4172 C C . SER B 1 9 ? -24.844 -24.922 43.781 1 35.06 9 SER B C 1
ATOM 4174 O O . SER B 1 9 ? -23.703 -25.391 43.656 1 35.06 9 SER B O 1
ATOM 4176 N N . PHE B 1 10 ? -25.812 -25.672 43.312 1 37.06 10 PHE B N 1
ATOM 4177 C CA . PHE B 1 10 ? -25.703 -26.484 42.125 1 37.06 10 PHE B CA 1
ATOM 4178 C C . PHE B 1 10 ? -25.406 -25.625 40.906 1 37.06 10 PHE B C 1
ATOM 4180 O O . PHE B 1 10 ? -26.172 -24.734 40.562 1 37.06 10 PHE B O 1
ATOM 4187 N N . VAL B 1 11 ? -24.156 -25.484 40.531 1 39.34 11 VAL B N 1
ATOM 4188 C CA . VAL B 1 11 ? -23.766 -24.922 39.25 1 39.34 11 VAL B CA 1
ATOM 4189 C C . VAL B 1 11 ? -24.266 -25.828 38.125 1 39.34 11 VAL B C 1
ATOM 4191 O O . VAL B 1 11 ? -23.891 -27 38.031 1 39.34 11 VAL B O 1
ATOM 4194 N N . PHE B 1 12 ? -25.453 -25.547 37.625 1 40.06 12 PHE B N 1
ATOM 4195 C CA . PHE B 1 12 ? -25.875 -26.203 36.406 1 40.06 12 PHE B CA 1
ATOM 4196 C C . PHE B 1 12 ? -24.922 -25.891 35.281 1 40.06 12 PHE B C 1
ATOM 4198 O O . PHE B 1 12 ? -24.734 -24.734 34.906 1 40.06 12 PHE B O 1
ATOM 4205 N N . ASP B 1 13 ? -23.969 -26.734 35.031 1 39.06 13 ASP B N 1
ATOM 4206 C CA . ASP B 1 13 ? -23.203 -26.703 33.812 1 39.06 13 ASP B CA 1
ATOM 4207 C C . ASP B 1 13 ? -24.109 -26.828 32.594 1 39.06 13 ASP B C 1
ATOM 4209 O O . ASP B 1 13 ? -24.781 -27.844 32.406 1 39.06 13 ASP B O 1
ATOM 4213 N N . PHE B 1 14 ? -24.562 -25.703 32.062 1 44.41 14 PHE B N 1
ATOM 4214 C CA . PHE B 1 14 ? -25.188 -25.734 30.75 1 44.41 14 PHE B CA 1
ATOM 4215 C C . PHE B 1 14 ? -24.234 -26.312 29.703 1 44.41 14 PHE B C 1
ATOM 4217 O O . PHE B 1 14 ? -23.219 -25.688 29.375 1 44.41 14 PHE B O 1
ATOM 4224 N N . LEU B 1 15 ? -24.219 -27.594 29.516 1 42 15 LEU B N 1
ATOM 4225 C CA . LEU B 1 15 ? -23.656 -28.141 28.297 1 42 15 LEU B CA 1
ATOM 4226 C C . LEU B 1 15 ? -24.297 -27.5 27.062 1 42 15 LEU B C 1
ATOM 4228 O O . LEU B 1 15 ? -25.484 -27.719 26.797 1 42 15 LEU B O 1
ATOM 4232 N N . LEU B 1 16 ? -23.75 -26.438 26.562 1 43.81 16 LEU B N 1
ATOM 4233 C CA . LEU B 1 16 ? -24.094 -26.031 25.203 1 43.81 16 LEU B CA 1
ATOM 4234 C C . LEU B 1 16 ? -23.953 -27.203 24.234 1 43.81 16 LEU B C 1
ATOM 4236 O O . LEU B 1 16 ? -22.828 -27.625 23.938 1 43.81 16 LEU B O 1
ATOM 4240 N N . LEU B 1 17 ? -24.938 -28.016 24.109 1 43.12 17 LEU B N 1
ATOM 4241 C CA . LEU B 1 17 ? -25 -28.875 22.938 1 43.12 17 LEU B CA 1
ATOM 4242 C C . LEU B 1 17 ? -24.828 -28.078 21.656 1 43.12 17 LEU B C 1
ATOM 4244 O O . LEU B 1 17 ? -25.703 -27.297 21.297 1 43.12 17 LEU B O 1
ATOM 4248 N N . VAL B 1 18 ? -23.609 -27.891 21.188 1 46.81 18 VAL B N 1
ATOM 4249 C CA . VAL B 1 18 ? -23.453 -27.531 19.781 1 46.81 18 VAL B CA 1
ATOM 4250 C C . VAL B 1 18 ? -24.219 -28.516 18.906 1 46.81 18 VAL B C 1
ATOM 4252 O O . VAL B 1 18 ? -23.828 -29.672 18.781 1 46.81 18 VAL B O 1
ATOM 4255 N N . ILE B 1 19 ? -25.5 -28.344 18.75 1 43.84 19 ILE B N 1
ATOM 4256 C CA . ILE B 1 19 ? -26.156 -29.062 17.672 1 43.84 19 ILE B CA 1
ATOM 4257 C C . ILE B 1 19 ? -25.359 -28.906 16.375 1 43.84 19 ILE B C 1
ATOM 4259 O O . ILE B 1 19 ? -25.359 -27.828 15.773 1 43.84 19 ILE B O 1
ATOM 4263 N N . VAL B 1 20 ? -24.359 -29.672 16.219 1 46 20 VAL B N 1
ATOM 4264 C CA . VAL B 1 20 ? -23.828 -29.812 14.859 1 46 20 VAL B CA 1
ATOM 4265 C C . VAL B 1 20 ? -24.969 -30.141 13.891 1 46 20 VAL B C 1
ATOM 4267 O O . VAL B 1 20 ? -25.578 -31.203 13.984 1 46 20 VAL B O 1
ATOM 4270 N N . GLN B 1 21 ? -25.734 -29.234 13.445 1 48.34 21 GLN B N 1
ATOM 4271 C CA . GLN B 1 21 ? -26.672 -29.562 12.383 1 48.34 21 GLN B CA 1
ATOM 4272 C C . GLN B 1 21 ? -26.047 -30.531 11.383 1 48.34 21 GLN B C 1
ATOM 4274 O O . GLN B 1 21 ? -24.938 -30.328 10.906 1 48.34 21 GLN B O 1
ATOM 4279 N N . PRO B 1 22 ? -26.547 -31.688 11.289 1 50.06 22 PRO B N 1
ATOM 4280 C CA . PRO B 1 22 ? -26.016 -32.656 10.312 1 50.06 22 PRO B CA 1
ATOM 4281 C C . PRO B 1 22 ? -25.875 -32.062 8.914 1 50.06 22 PRO B C 1
ATOM 4283 O O . PRO B 1 22 ? -26.734 -31.312 8.461 1 50.06 22 PRO B O 1
ATOM 4286 N N . SER B 1 23 ? -24.703 -31.906 8.422 1 60.34 23 SER B N 1
ATOM 4287 C CA . SER B 1 23 ? -24.453 -31.562 7.023 1 60.34 23 SER B CA 1
ATOM 4288 C C . SER B 1 23 ? -25.359 -32.375 6.094 1 60.34 23 SER B C 1
ATOM 4290 O O . SER B 1 23 ? -25.391 -33.594 6.164 1 60.34 23 SER B O 1
ATOM 4292 N N . ILE B 1 24 ? -26.531 -31.828 5.637 1 68.94 24 ILE B N 1
ATOM 4293 C CA . ILE B 1 24 ? -27.469 -32.469 4.699 1 68.94 24 ILE B CA 1
ATOM 4294 C C . ILE B 1 24 ? -26.703 -32.938 3.459 1 68.94 24 ILE B C 1
ATOM 4296 O O . ILE B 1 24 ? -25.938 -32.156 2.861 1 68.94 24 ILE B O 1
ATOM 4300 N N . ALA B 1 25 ? -26.75 -34.219 3.168 1 82 25 ALA B N 1
ATOM 4301 C CA . ALA B 1 25 ? -26.109 -34.844 2.023 1 82 25 ALA B CA 1
ATOM 4302 C C . ALA B 1 25 ? -26.812 -34.5 0.722 1 82 25 ALA B C 1
ATOM 4304 O O . ALA B 1 25 ? -28.047 -34.375 0.695 1 82 25 ALA B O 1
ATOM 4305 N N . ILE B 1 26 ? -26.047 -34.125 -0.333 1 89.25 26 ILE B N 1
ATOM 4306 C CA . ILE B 1 26 ? -26.531 -33.844 -1.678 1 89.25 26 ILE B CA 1
ATOM 4307 C C . ILE B 1 26 ? -25.938 -34.844 -2.662 1 89.25 26 ILE B C 1
ATOM 4309 O O . ILE B 1 26 ? -24.75 -35.188 -2.582 1 89.25 26 ILE B O 1
ATOM 4313 N N . SER B 1 27 ? -26.797 -35.375 -3.555 1 92.5 27 SER B N 1
ATOM 4314 C CA . SER B 1 27 ? -26.344 -36.406 -4.492 1 92.5 27 SER B CA 1
ATOM 4315 C C . SER B 1 27 ? -26.406 -35.906 -5.93 1 92.5 27 SER B C 1
ATOM 4317 O O . SER B 1 27 ? -27.344 -35.188 -6.309 1 92.5 27 SER B O 1
ATOM 4319 N N . VAL B 1 28 ? -25.422 -36.188 -6.684 1 93.38 28 VAL B N 1
ATOM 4320 C CA . VAL B 1 28 ? -25.344 -35.875 -8.109 1 93.38 28 VAL B CA 1
ATOM 4321 C C . VAL B 1 28 ? -25.016 -37.156 -8.891 1 93.38 28 VAL B C 1
ATOM 4323 O O . VAL B 1 28 ? -24.094 -37.875 -8.547 1 93.38 28 VAL B O 1
ATOM 4326 N N . LEU B 1 29 ? -25.703 -37.406 -9.977 1 93.06 29 LEU B N 1
ATOM 4327 C CA . LEU B 1 29 ? -25.438 -38.562 -10.828 1 93.06 29 LEU B CA 1
ATOM 4328 C C . LEU B 1 29 ? -24.422 -38.219 -11.906 1 93.06 29 LEU B C 1
ATOM 4330 O O . LEU B 1 29 ? -24.609 -37.281 -12.664 1 93.06 29 LEU B O 1
ATOM 4334 N N . THR B 1 30 ? -23.344 -38.969 -11.867 1 93.38 30 THR B N 1
ATOM 4335 C CA . THR B 1 30 ? -22.312 -38.812 -12.891 1 93.38 30 THR B CA 1
ATOM 4336 C C . THR B 1 30 ? -22.234 -40.062 -13.766 1 93.38 30 THR B C 1
ATOM 4338 O O . THR B 1 30 ? -23.031 -41 -13.586 1 93.38 30 THR B O 1
ATOM 4341 N N . THR B 1 31 ? -21.297 -40.062 -14.766 1 92.38 31 THR B N 1
ATOM 4342 C CA . THR B 1 31 ? -21.125 -41.156 -15.695 1 92.38 31 THR B CA 1
ATOM 4343 C C . THR B 1 31 ? -20.812 -42.438 -14.938 1 92.38 31 THR B C 1
ATOM 4345 O O . THR B 1 31 ? -21.281 -43.531 -15.328 1 92.38 31 THR B O 1
ATOM 4348 N N . ASN B 1 32 ? -20.094 -42.312 -13.805 1 94.62 32 ASN B N 1
ATOM 4349 C CA . ASN B 1 32 ? -19.594 -43.5 -13.141 1 94.62 32 ASN B CA 1
ATOM 4350 C C . ASN B 1 32 ? -20.375 -43.812 -11.875 1 94.62 32 ASN B C 1
ATOM 4352 O O . ASN B 1 32 ? -20.109 -44.812 -11.195 1 94.62 32 ASN B O 1
ATOM 4356 N N . GLY B 1 33 ? -21.281 -43 -11.547 1 95.38 33 GLY B N 1
ATOM 4357 C CA . GLY B 1 33 ? -22.078 -43.25 -10.359 1 95.38 33 GLY B CA 1
ATOM 4358 C C . GLY B 1 33 ? -22.578 -42 -9.695 1 95.38 33 GLY B C 1
ATOM 4359 O O . GLY B 1 33 ? -22.484 -40.906 -10.273 1 95.38 33 GLY B O 1
ATOM 4360 N N . THR B 1 34 ? -23.172 -42.281 -8.523 1 96.25 34 THR B N 1
ATOM 4361 C CA . THR B 1 34 ? -23.703 -41.156 -7.75 1 96.25 34 THR B CA 1
ATOM 4362 C C . THR B 1 34 ? -22.656 -40.625 -6.785 1 96.25 34 THR B C 1
ATOM 4364 O O . THR B 1 34 ? -22.047 -41.406 -6.031 1 96.25 34 THR B O 1
ATOM 4367 N N . VAL B 1 35 ? -22.422 -39.344 -6.836 1 96.19 35 VAL B N 1
ATOM 4368 C CA . VAL B 1 35 ? -21.5 -38.656 -5.926 1 96.19 35 VAL B CA 1
ATOM 4369 C C . VAL B 1 35 ? -22.297 -37.938 -4.828 1 96.19 35 VAL B C 1
ATOM 4371 O O . VAL B 1 35 ? -23.188 -37.156 -5.117 1 96.19 35 VAL B O 1
ATOM 4374 N N . VAL B 1 36 ? -22 -38.281 -3.559 1 96.5 36 VAL B N 1
ATOM 4375 C CA . VAL B 1 36 ? -22.703 -37.688 -2.422 1 96.5 36 VAL B CA 1
ATOM 4376 C C . VAL B 1 36 ? -21.781 -36.688 -1.737 1 96.5 36 VAL B C 1
ATOM 4378 O O . VAL B 1 36 ? -20.797 -37.062 -1.099 1 96.5 36 VAL B O 1
ATOM 4381 N N . GLY B 1 37 ? -22.188 -35.469 -1.863 1 95.44 37 GLY B N 1
ATOM 4382 C CA . GLY B 1 37 ? -21.391 -34.375 -1.295 1 95.44 37 GLY B CA 1
ATOM 4383 C C . GLY B 1 37 ? -21.953 -33.875 0.013 1 95.44 37 GLY B C 1
ATOM 4384 O O . GLY B 1 37 ? -22.719 -34.562 0.69 1 95.44 37 GLY B O 1
ATOM 4385 N N . VAL B 1 38 ? -21.359 -32.719 0.457 1 95.31 38 VAL B N 1
ATOM 4386 C CA . VAL B 1 38 ? -21.734 -32.062 1.707 1 95.31 38 VAL B CA 1
ATOM 4387 C C . VAL B 1 38 ? -22.406 -30.719 1.41 1 95.31 38 VAL B C 1
ATOM 4389 O O . VAL B 1 38 ? -21.906 -29.938 0.603 1 95.31 38 VAL B O 1
ATOM 4392 N N . ASN B 1 39 ? -23.5 -30.516 2.053 1 94.31 39 ASN B N 1
ATOM 4393 C CA . ASN B 1 39 ? -24.172 -29.234 1.96 1 94.31 39 ASN B CA 1
ATOM 4394 C C . ASN B 1 39 ? -23.781 -28.297 3.111 1 94.31 39 ASN B C 1
ATOM 4396 O O . ASN B 1 39 ? -24.125 -28.562 4.266 1 94.31 39 ASN B O 1
ATOM 4400 N N . ASP B 1 40 ? -23.047 -27.328 2.863 1 93.19 40 ASP B N 1
ATOM 4401 C CA . ASP B 1 40 ? -22.703 -26.297 3.826 1 93.19 40 ASP B CA 1
ATOM 4402 C C . ASP B 1 40 ? -23.719 -25.156 3.781 1 93.19 40 ASP B C 1
ATOM 4404 O O . ASP B 1 40 ? -23.469 -24.109 3.166 1 93.19 40 ASP B O 1
ATOM 4408 N N . ALA B 1 41 ? -24.781 -25.203 4.496 1 90.44 41 ALA B N 1
ATOM 4409 C CA . ALA B 1 41 ? -25.906 -24.281 4.453 1 90.44 41 ALA B CA 1
ATOM 4410 C C . ALA B 1 41 ? -25.5 -22.906 4.973 1 90.44 41 ALA B C 1
ATOM 4412 O O . ALA B 1 41 ? -25.984 -21.875 4.492 1 90.44 41 ALA B O 1
ATOM 4413 N N . VAL B 1 42 ? -24.594 -22.906 5.848 1 90.62 42 VAL B N 1
ATOM 4414 C CA . VAL B 1 42 ? -24.141 -21.656 6.465 1 90.62 42 VAL B CA 1
ATOM 4415 C C . VAL B 1 42 ? -23.5 -20.75 5.41 1 90.62 42 VAL B C 1
ATOM 4417 O O . VAL B 1 42 ? -23.75 -19.547 5.371 1 90.62 42 VAL B O 1
ATOM 4420 N N . ASN B 1 43 ? -22.75 -21.328 4.535 1 92.94 43 ASN B N 1
ATOM 4421 C CA . ASN B 1 43 ? -22.031 -20.562 3.523 1 92.94 43 ASN B CA 1
ATOM 4422 C C . ASN B 1 43 ? -22.766 -20.594 2.18 1 92.94 43 ASN B C 1
ATOM 4424 O O . ASN B 1 43 ? -22.344 -19.922 1.231 1 92.94 43 ASN B O 1
ATOM 4428 N N . GLY B 1 44 ? -23.844 -21.328 2.055 1 93.69 44 GLY B N 1
ATOM 4429 C CA . GLY B 1 44 ? -24.547 -21.469 0.787 1 93.69 44 GLY B CA 1
ATOM 4430 C C . GLY B 1 44 ? -23.719 -22.156 -0.282 1 93.69 44 GLY B C 1
ATOM 4431 O O . GLY B 1 44 ? -23.75 -21.766 -1.45 1 93.69 44 GLY B O 1
ATOM 4432 N N . VAL B 1 45 ? -22.922 -23.109 0.152 1 96.06 45 VAL B N 1
ATOM 4433 C CA . VAL B 1 45 ? -22 -23.797 -0.754 1 96.06 45 VAL B CA 1
ATOM 4434 C C . VAL B 1 45 ? -22.141 -25.312 -0.583 1 96.06 45 VAL B C 1
ATOM 4436 O O . VAL B 1 45 ? -22.328 -25.797 0.532 1 96.06 45 VAL B O 1
ATOM 4439 N N . GLN B 1 46 ? -22.125 -26.031 -1.668 1 95.88 46 GLN B N 1
ATOM 4440 C CA . GLN B 1 46 ? -22.016 -27.484 -1.663 1 95.88 46 GLN B CA 1
ATOM 4441 C C . GLN B 1 46 ? -20.625 -27.938 -2.098 1 95.88 46 GLN B C 1
ATOM 4443 O O . GLN B 1 46 ? -20.047 -27.359 -3.016 1 95.88 46 GLN B O 1
ATOM 4448 N N . ARG B 1 47 ? -20.156 -28.922 -1.424 1 96.81 47 ARG B N 1
ATOM 4449 C CA . ARG B 1 47 ? -18.812 -29.422 -1.717 1 96.81 47 ARG B CA 1
ATOM 4450 C C . ARG B 1 47 ? -18.844 -30.891 -2.08 1 96.81 47 ARG B C 1
ATOM 4452 O O . ARG B 1 47 ? -19.594 -31.672 -1.481 1 96.81 47 ARG B O 1
ATOM 4459 N N . PHE B 1 48 ? -18.141 -31.266 -3.064 1 97.06 48 PHE B N 1
ATOM 4460 C CA . PHE B 1 48 ? -17.859 -32.625 -3.494 1 97.06 48 PHE B CA 1
ATOM 4461 C C . PHE B 1 48 ? -16.359 -32.875 -3.541 1 97.06 48 PHE B C 1
ATOM 4463 O O . PHE B 1 48 ? -15.664 -32.375 -4.414 1 97.06 48 PHE B O 1
ATOM 4470 N N . LEU B 1 49 ? -15.852 -33.656 -2.57 1 98.06 49 LEU B N 1
ATOM 4471 C CA . LEU B 1 49 ? -14.414 -33.781 -2.389 1 98.06 49 LEU B CA 1
ATOM 4472 C C . LEU B 1 49 ? -13.953 -35.219 -2.715 1 98.06 49 LEU B C 1
ATOM 4474 O O . LEU B 1 49 ? -14.703 -36.188 -2.504 1 98.06 49 LEU B O 1
ATOM 4478 N N . GLY B 1 50 ? -12.734 -35.281 -3.289 1 97.62 50 GLY B N 1
ATOM 4479 C CA . GLY B 1 50 ? -12.07 -36.594 -3.467 1 97.62 50 GLY B CA 1
ATOM 4480 C C . GLY B 1 50 ? -12.695 -37.438 -4.559 1 97.62 50 GLY B C 1
ATOM 4481 O O . GLY B 1 50 ? -12.719 -38.656 -4.465 1 97.62 50 GLY B O 1
ATOM 4482 N N . ILE B 1 51 ? -13.242 -36.844 -5.562 1 97.88 51 ILE B N 1
ATOM 4483 C CA . ILE B 1 51 ? -13.875 -37.594 -6.656 1 97.88 51 ILE B CA 1
ATOM 4484 C C . ILE B 1 51 ? -12.805 -38.125 -7.594 1 97.88 51 ILE B C 1
ATOM 4486 O O . ILE B 1 51 ? -12.039 -37.375 -8.188 1 97.88 51 ILE B O 1
ATOM 4490 N N . PRO B 1 52 ? -12.711 -39.406 -7.789 1 97.81 52 PRO B N 1
ATOM 4491 C CA . PRO B 1 52 ? -11.742 -39.938 -8.758 1 97.81 52 PRO B CA 1
ATOM 4492 C C . PRO B 1 52 ? -12.086 -39.562 -10.195 1 97.81 52 PRO B C 1
ATOM 4494 O O . PRO B 1 52 ? -13.242 -39.688 -10.609 1 97.81 52 PRO B O 1
ATOM 4497 N N . PHE B 1 53 ? -11.148 -39.125 -10.938 1 97.81 53 PHE B N 1
ATOM 4498 C CA . PHE B 1 53 ? -11.406 -38.812 -12.336 1 97.81 53 PHE B CA 1
ATOM 4499 C C . PHE B 1 53 ? -10.68 -39.781 -13.258 1 97.81 53 PHE B C 1
ATOM 4501 O O . PHE B 1 53 ? -10.828 -39.719 -14.484 1 97.81 53 PHE B O 1
ATOM 4508 N N . ALA B 1 54 ? -9.898 -40.656 -12.734 1 97.94 54 ALA B N 1
ATOM 4509 C CA . ALA B 1 54 ? -9.164 -41.688 -13.461 1 97.94 54 ALA B CA 1
ATOM 4510 C C . ALA B 1 54 ? -8.984 -42.938 -12.602 1 97.94 54 ALA B C 1
ATOM 4512 O O . ALA B 1 54 ? -9.18 -42.906 -11.391 1 97.94 54 ALA B O 1
ATOM 4513 N N . GLU B 1 55 ? -8.672 -44.062 -13.328 1 97.44 55 GLU B N 1
ATOM 4514 C CA . GLU B 1 55 ? -8.273 -45.25 -12.578 1 97.44 55 GLU B CA 1
ATOM 4515 C C . GLU B 1 55 ? -7.059 -44.969 -11.703 1 97.44 55 GLU B C 1
ATOM 4517 O O . GLU B 1 55 ? -6.168 -44.188 -12.086 1 97.44 55 GLU B O 1
ATOM 4522 N N . PRO B 1 56 ? -7.098 -45.625 -10.414 1 96.88 56 PRO B N 1
ATOM 4523 C CA . PRO B 1 56 ? -5.879 -45.438 -9.617 1 96.88 56 PRO B CA 1
ATOM 4524 C C . PRO B 1 56 ? -4.617 -45.844 -10.375 1 96.88 56 PRO B C 1
ATOM 4526 O O . PRO B 1 56 ? -4.551 -46.938 -10.938 1 96.88 56 PRO B O 1
ATOM 4529 N N . PRO B 1 57 ? -3.674 -44.938 -10.469 1 97.56 57 PRO B N 1
ATOM 4530 C CA . PRO B 1 57 ? -2.438 -45.25 -11.188 1 97.56 57 PRO B CA 1
ATOM 4531 C C . PRO B 1 57 ? -1.481 -46.094 -10.344 1 97.56 57 PRO B C 1
ATOM 4533 O O . PRO B 1 57 ? -0.328 -45.719 -10.141 1 97.56 57 PRO B O 1
ATOM 4536 N N . VAL B 1 58 ? -1.921 -47.281 -9.898 1 96.25 58 VAL B N 1
ATOM 4537 C CA . VAL B 1 58 ? -1.178 -48.188 -9.039 1 96.25 58 VAL B CA 1
ATOM 4538 C C . VAL B 1 58 ? -0.882 -49.5 -9.789 1 96.25 58 VAL B C 1
ATOM 4540 O O . VAL B 1 58 ? -1.499 -49.75 -10.82 1 96.25 58 VAL B O 1
ATOM 4543 N N . GLY B 1 59 ? 0.079 -50.25 -9.336 1 94.62 59 GLY B N 1
ATOM 4544 C CA . GLY B 1 59 ? 0.428 -51.5 -9.977 1 94.62 59 GLY B CA 1
ATOM 4545 C C . GLY B 1 59 ? 0.817 -51.312 -11.438 1 94.62 59 GLY B C 1
ATOM 4546 O O . GLY B 1 59 ? 1.666 -50.5 -11.766 1 94.62 59 GLY B O 1
ATOM 4547 N N . ASP B 1 60 ? 0.095 -52.031 -12.312 1 95.12 60 ASP B N 1
ATOM 4548 C CA . ASP B 1 60 ? 0.436 -52.031 -13.734 1 95.12 60 ASP B CA 1
ATOM 4549 C C . ASP B 1 60 ? 0.166 -50.656 -14.352 1 95.12 60 ASP B C 1
ATOM 4551 O O . ASP B 1 60 ? 0.625 -50.375 -15.453 1 95.12 60 ASP B O 1
ATOM 4555 N N . LEU B 1 61 ? -0.547 -49.844 -13.617 1 97.12 61 LEU B N 1
ATOM 4556 C CA . LEU B 1 61 ? -0.896 -48.562 -14.172 1 97.12 61 LEU B CA 1
ATOM 4557 C C . LEU B 1 61 ? 0.085 -47.469 -13.695 1 97.12 61 LEU B C 1
ATOM 4559 O O . LEU B 1 61 ? 0.039 -46.344 -14.164 1 97.12 61 LEU B O 1
ATOM 4563 N N . ARG B 1 62 ? 1.017 -47.812 -12.742 1 97.69 62 ARG B N 1
ATOM 4564 C CA . ARG B 1 62 ? 2.086 -46.906 -12.391 1 97.69 62 ARG B CA 1
ATOM 4565 C C . ARG B 1 62 ? 2.877 -46.469 -13.625 1 97.69 62 ARG B C 1
ATOM 4567 O O . ARG B 1 62 ? 3.273 -47.312 -14.43 1 97.69 62 ARG B O 1
ATOM 4574 N N . LEU B 1 63 ? 3.084 -45.156 -13.805 1 98 63 LEU B N 1
ATOM 4575 C CA . LEU B 1 63 ? 3.906 -44.562 -14.859 1 98 63 LEU B CA 1
ATOM 4576 C C . LEU B 1 63 ? 3.279 -44.781 -16.234 1 98 63 LEU B C 1
ATOM 4578 O O . LEU B 1 63 ? 3.984 -44.844 -17.234 1 98 63 LEU B O 1
ATOM 4582 N N . ARG B 1 64 ? 2.023 -45.062 -16.297 1 97.94 64 ARG B N 1
ATOM 4583 C CA . ARG B 1 64 ? 1.246 -45 -17.531 1 97.94 64 ARG B CA 1
ATOM 4584 C C . ARG B 1 64 ? 0.384 -43.75 -17.594 1 97.94 64 ARG B C 1
ATOM 4586 O O . ARG B 1 64 ? 0.187 -43.062 -16.578 1 97.94 64 ARG B O 1
ATOM 4593 N N . GLN B 1 65 ? -0.014 -43.375 -18.766 1 97.94 65 GLN B N 1
ATOM 4594 C CA . GLN B 1 65 ? -1.005 -42.312 -18.875 1 97.94 65 GLN B CA 1
ATOM 4595 C C . GLN B 1 65 ? -2.279 -42.688 -18.109 1 97.94 65 GLN B C 1
ATOM 4597 O O . GLN B 1 65 ? -2.686 -43.844 -18.094 1 97.94 65 GLN B O 1
ATOM 4602 N N . ALA B 1 66 ? -2.816 -41.688 -17.5 1 97.81 66 ALA B N 1
ATOM 4603 C CA . ALA B 1 66 ? -4.059 -41.906 -16.766 1 97.81 66 ALA B CA 1
ATOM 4604 C C . ALA B 1 66 ? -5.137 -42.469 -17.688 1 97.81 66 ALA B C 1
ATOM 4606 O O . ALA B 1 66 ? -5.266 -42.062 -18.844 1 97.81 66 ALA B O 1
ATOM 4607 N N . VAL B 1 67 ? -5.867 -43.375 -17.125 1 96.19 67 VAL B N 1
ATOM 4608 C CA . VAL B 1 67 ? -6.93 -44.062 -17.859 1 96.19 67 VAL B CA 1
ATOM 4609 C C . VAL B 1 67 ? -8.289 -43.688 -17.281 1 96.19 67 VAL B C 1
ATOM 4611 O O . VAL B 1 67 ? -8.43 -43.562 -16.062 1 96.19 67 VAL B O 1
ATOM 4614 N N . SER B 1 68 ? -9.242 -43.5 -18.172 1 95.5 68 SER B N 1
ATOM 4615 C CA . SER B 1 68 ? -10.594 -43.188 -17.719 1 95.5 68 SER B CA 1
ATOM 4616 C C . SER B 1 68 ? -11.133 -44.25 -16.781 1 95.5 68 SER B C 1
ATOM 4618 O O . SER B 1 68 ? -10.766 -45.438 -16.891 1 95.5 68 SER B O 1
ATOM 4620 N N . LEU B 1 69 ? -11.984 -43.844 -15.969 1 94 69 LEU B N 1
ATOM 4621 C CA . LEU B 1 69 ? -12.633 -44.75 -15.055 1 94 69 LEU B CA 1
ATOM 4622 C C . LEU B 1 69 ? -13.438 -45.812 -15.82 1 94 69 LEU B C 1
ATOM 4624 O O . LEU B 1 69 ? -14.266 -45.469 -16.656 1 94 69 LEU B O 1
ATOM 4628 N N . ARG B 1 70 ? -13.188 -47 -15.594 1 88.5 70 ARG B N 1
ATOM 4629 C CA . ARG B 1 70 ? -13.852 -48.125 -16.281 1 88.5 70 ARG B CA 1
ATOM 4630 C C . ARG B 1 70 ? -14.969 -48.688 -15.43 1 88.5 70 ARG B C 1
ATOM 4632 O O . ARG B 1 70 ? -15.93 -49.281 -15.961 1 88.5 70 ARG B O 1
ATOM 4639 N N . LYS B 1 71 ? -14.781 -48.562 -14.188 1 86.12 71 LYS B N 1
ATOM 4640 C CA . LYS B 1 71 ? -15.734 -49.188 -13.273 1 86.12 71 LYS B CA 1
ATOM 4641 C C . LYS B 1 71 ? -16.641 -48.125 -12.633 1 86.12 71 LYS B C 1
ATOM 4643 O O . LYS B 1 71 ? -16.203 -47 -12.336 1 86.12 71 LYS B O 1
ATOM 4648 N N . SER B 1 72 ? -17.859 -48.562 -12.523 1 89.81 72 SER B N 1
ATOM 4649 C CA . SER B 1 72 ? -18.828 -47.719 -11.812 1 89.81 72 SER B CA 1
ATOM 4650 C C . SER B 1 72 ? -18.625 -47.812 -10.297 1 89.81 72 SER B C 1
ATOM 4652 O O . SER B 1 72 ? -18.188 -48.844 -9.789 1 8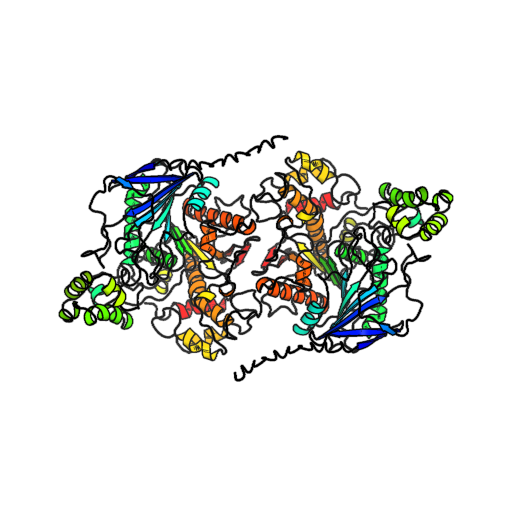9.81 72 SER B O 1
ATOM 4654 N N . PHE B 1 73 ? -18.797 -46.625 -9.797 1 86.25 73 PHE B N 1
ATOM 4655 C CA . PHE B 1 73 ? -18.922 -46.625 -8.352 1 86.25 73 PHE B CA 1
ATOM 4656 C C . PHE B 1 73 ? -20.375 -46.406 -7.938 1 86.25 73 PHE B C 1
ATOM 4658 O O . PHE B 1 73 ? -21.156 -45.781 -8.68 1 86.25 73 PHE B O 1
ATOM 4665 N N . SER B 1 74 ? -21.172 -47.281 -7.336 1 89.75 74 SER B N 1
ATOM 4666 C CA . SER B 1 74 ? -22.547 -47.062 -6.891 1 89.75 74 SER B CA 1
ATOM 4667 C C . SER B 1 74 ? -22.719 -45.719 -6.211 1 89.75 74 SER B C 1
ATOM 4669 O O . SER B 1 74 ? -23.062 -44.719 -6.859 1 89.75 74 SER B O 1
ATOM 4671 N N . ASN B 1 75 ? -22.391 -45.625 -5.016 1 94.38 75 ASN B N 1
ATOM 4672 C CA . ASN B 1 75 ? -22.391 -44.375 -4.262 1 94.38 75 ASN B CA 1
ATOM 4673 C C . ASN B 1 75 ? -20.984 -44.031 -3.742 1 94.38 75 ASN B C 1
ATOM 4675 O O . ASN B 1 75 ? -20.359 -44.844 -3.086 1 94.38 75 ASN B O 1
ATOM 4679 N N . LEU B 1 76 ? -20.5 -42.844 -4.156 1 96.38 76 LEU B N 1
ATOM 4680 C CA . LEU B 1 76 ? -19.234 -42.344 -3.646 1 96.38 76 LEU B CA 1
ATOM 4681 C C . LEU B 1 76 ? -19.469 -41.25 -2.6 1 96.38 76 LEU B C 1
ATOM 4683 O O . LEU B 1 76 ? -20.078 -40.219 -2.893 1 96.38 76 LEU B O 1
ATOM 4687 N N . GLN B 1 77 ? -19.016 -41.531 -1.363 1 96.69 77 GLN B N 1
ATOM 4688 C CA . GLN B 1 77 ? -19.031 -40.469 -0.356 1 96.69 77 GLN B CA 1
ATOM 4689 C C . GLN B 1 77 ? -17.922 -39.438 -0.61 1 96.69 77 GLN B C 1
ATOM 4691 O O . GLN B 1 77 ? -16.734 -39.75 -0.44 1 96.69 77 GLN B O 1
ATOM 4696 N N . ALA B 1 78 ? -18.297 -38.281 -0.988 1 97.38 78 ALA B N 1
ATOM 4697 C CA . ALA B 1 78 ? -17.359 -37.25 -1.392 1 97.38 78 ALA B CA 1
ATOM 4698 C C . ALA B 1 78 ? -17.281 -36.125 -0.354 1 97.38 78 ALA B C 1
ATOM 4700 O O . ALA B 1 78 ? -17.406 -34.969 -0.694 1 97.38 78 ALA B O 1
ATOM 4701 N N . ASP B 1 79 ? -17.016 -36.469 0.93 1 96.56 79 ASP B N 1
ATOM 4702 C CA . ASP B 1 79 ? -17.031 -35.5 2.023 1 96.56 79 ASP B CA 1
ATOM 4703 C C . ASP B 1 79 ? -15.625 -35.219 2.543 1 96.56 79 ASP B C 1
ATOM 4705 O O . ASP B 1 79 ? -15.43 -34.406 3.436 1 96.56 79 ASP B O 1
ATOM 4709 N N . LYS B 1 80 ? -14.648 -35.906 1.97 1 96.31 80 LYS B N 1
ATOM 4710 C CA . LYS B 1 80 ? -13.266 -35.688 2.371 1 96.31 80 LYS B CA 1
ATOM 4711 C C . LYS B 1 80 ? -12.344 -35.625 1.154 1 96.31 80 LYS B C 1
ATOM 4713 O O . LYS B 1 80 ? -12.586 -36.281 0.143 1 96.31 80 LYS B O 1
ATOM 4718 N N . PHE B 1 81 ? -11.32 -34.812 1.346 1 97.44 81 PHE B N 1
ATOM 4719 C CA . PHE B 1 81 ? -10.305 -34.75 0.3 1 97.44 81 PHE B CA 1
ATOM 4720 C C . PHE B 1 81 ? -9.656 -36.125 0.094 1 97.44 81 PHE B C 1
ATOM 4722 O O . PHE B 1 81 ? -9.445 -36.875 1.055 1 97.44 81 PHE B O 1
ATOM 4729 N N . GLY B 1 82 ? -9.383 -36.438 -1.205 1 96.75 82 GLY B N 1
ATOM 4730 C CA . GLY B 1 82 ? -8.547 -37.594 -1.47 1 96.75 82 GLY B CA 1
ATOM 4731 C C . GLY B 1 82 ? -7.102 -37.406 -1.058 1 96.75 82 GLY B C 1
ATOM 4732 O O . GLY B 1 82 ? -6.703 -36.281 -0.704 1 96.75 82 GLY B O 1
ATOM 4733 N N . PRO B 1 83 ? -6.34 -38.469 -1.099 1 96.88 83 PRO B N 1
ATOM 4734 C CA . PRO B 1 83 ? -4.918 -38.344 -0.786 1 96.88 83 PRO B CA 1
ATOM 4735 C C . PRO B 1 83 ? -4.176 -37.438 -1.787 1 96.88 83 PRO B C 1
ATOM 4737 O O . PRO B 1 83 ? -4.559 -37.375 -2.957 1 96.88 83 PRO B O 1
ATOM 4740 N N . SER B 1 84 ? -3.145 -36.781 -1.229 1 96.81 84 SER B N 1
ATOM 4741 C CA . SER B 1 84 ? -2.236 -36.094 -2.139 1 96.81 84 SER B CA 1
ATOM 4742 C C . SER B 1 84 ? -1.392 -37.094 -2.936 1 96.81 84 SER B C 1
ATOM 4744 O O . SER B 1 84 ? -1.168 -38.219 -2.494 1 96.81 84 SER B O 1
ATOM 4746 N N . CYS B 1 85 ? -0.981 -36.688 -4.109 1 97.25 85 CYS B N 1
ATOM 4747 C CA . CYS B 1 85 ? 0.036 -37.469 -4.805 1 97.25 85 CYS B CA 1
ATOM 4748 C C . CYS B 1 85 ? 1.372 -37.375 -4.074 1 97.25 85 CYS B C 1
ATOM 4750 O O . CYS B 1 85 ? 1.63 -36.438 -3.334 1 97.25 85 CYS B O 1
ATOM 4752 N N . TYR B 1 86 ? 2.189 -38.406 -4.27 1 95.25 86 TYR B N 1
ATOM 4753 C CA . TYR B 1 86 ? 3.506 -38.375 -3.645 1 95.25 86 TYR B CA 1
ATOM 4754 C C . TYR B 1 86 ? 4.328 -37.188 -4.121 1 95.25 86 TYR B C 1
ATOM 4756 O O . TYR B 1 86 ? 4.363 -36.906 -5.32 1 95.25 86 TYR B O 1
ATOM 4764 N N . SER B 1 87 ? 4.863 -36.5 -3.15 1 90.06 87 SER B N 1
ATOM 4765 C CA . SER B 1 87 ? 5.648 -35.312 -3.389 1 90.06 87 SER B CA 1
ATOM 4766 C C . SER B 1 87 ? 7.055 -35.438 -2.816 1 90.06 87 SER B C 1
ATOM 4768 O O . SER B 1 87 ? 7.359 -36.406 -2.117 1 90.06 87 SER B O 1
ATOM 4770 N N . ALA B 1 88 ? 7.902 -34.5 -3.223 1 86 88 ALA B N 1
ATOM 4771 C CA . ALA B 1 88 ? 9.242 -34.469 -2.65 1 86 88 ALA B CA 1
ATOM 4772 C C . ALA B 1 88 ? 9.195 -34.219 -1.145 1 86 88 ALA B C 1
ATOM 4774 O O . ALA B 1 88 ? 9.953 -34.844 -0.388 1 86 88 ALA B O 1
ATOM 4775 N N . ARG B 1 89 ? 8.266 -33.344 -0.826 1 82.12 89 ARG B N 1
ATOM 4776 C CA . ARG B 1 89 ? 8.039 -33.094 0.595 1 82.12 89 ARG B CA 1
ATOM 4777 C C . ARG B 1 89 ? 6.859 -33.906 1.111 1 82.12 89 ARG B C 1
ATOM 4779 O O . ARG B 1 89 ? 5.867 -34.094 0.406 1 82.12 89 ARG B O 1
ATOM 4786 N N . ASP B 1 90 ? 7.035 -34.438 2.275 1 78.62 90 ASP B N 1
ATOM 4787 C CA . ASP B 1 90 ? 5.938 -35.188 2.883 1 78.62 90 ASP B CA 1
ATOM 4788 C C . ASP B 1 90 ? 4.766 -34.25 3.223 1 78.62 90 ASP B C 1
ATOM 4790 O O . ASP B 1 90 ? 4.887 -33.375 4.078 1 78.62 90 ASP B O 1
ATOM 4794 N N . GLN B 1 91 ? 3.74 -34.406 2.594 1 78.12 91 GLN B N 1
ATOM 4795 C CA . GLN B 1 91 ? 2.557 -33.562 2.811 1 78.12 91 GLN B CA 1
ATOM 4796 C C . GLN B 1 91 ? 1.567 -34.25 3.746 1 78.12 91 GLN B C 1
ATOM 4798 O O . GLN B 1 91 ? 0.549 -33.688 4.117 1 78.12 91 GLN B O 1
ATOM 4803 N N . GLY B 1 92 ? 1.907 -35.344 4.102 1 81.06 92 GLY B N 1
ATOM 4804 C CA . GLY B 1 92 ? 0.984 -36.156 4.887 1 81.06 92 GLY B CA 1
ATOM 4805 C C . GLY B 1 92 ? -0.147 -36.719 4.062 1 81.06 92 GLY B C 1
ATOM 4806 O O . GLY B 1 92 ? -0.507 -36.188 3.018 1 81.06 92 GLY B O 1
ATOM 4807 N N . ASN B 1 93 ? -0.724 -37.844 4.285 1 89.31 93 ASN B N 1
ATOM 4808 C CA . ASN B 1 93 ? -1.817 -38.531 3.605 1 89.31 93 ASN B CA 1
ATOM 4809 C C . ASN B 1 93 ? -1.571 -38.625 2.102 1 89.31 93 ASN B C 1
ATOM 4811 O O . ASN B 1 93 ? -2.406 -38.188 1.304 1 89.31 93 ASN B O 1
ATOM 4815 N N . SER B 1 94 ? -0.464 -39.125 1.699 1 95.38 94 SER B N 1
ATOM 4816 C CA . SER B 1 94 ? -0.112 -39.281 0.292 1 95.38 94 SER B CA 1
ATOM 4817 C C . SER B 1 94 ? -0.326 -40.719 -0.173 1 95.38 94 SER B C 1
ATOM 4819 O O . SER B 1 94 ? -0.217 -41.656 0.62 1 95.38 94 SER B O 1
ATOM 4821 N N . SER B 1 95 ? -0.701 -40.875 -1.396 1 96.62 95 SER B N 1
ATOM 4822 C CA . SER B 1 95 ? -0.931 -42.156 -2.01 1 96.62 95 SER B CA 1
ATOM 4823 C C . SER B 1 95 ? -0.674 -42.125 -3.514 1 96.62 95 SER B C 1
ATOM 4825 O O . SER B 1 95 ? -0.737 -41.062 -4.129 1 96.62 95 SER B O 1
ATOM 4827 N N . GLU B 1 96 ? -0.323 -43.281 -4.062 1 96.56 96 GLU B N 1
ATOM 4828 C CA . GLU B 1 96 ? -0.308 -43.344 -5.52 1 96.56 96 GLU B CA 1
ATOM 4829 C C . GLU B 1 96 ? -1.716 -43.219 -6.094 1 96.56 96 GLU B C 1
ATOM 4831 O O . GLU B 1 96 ? -1.889 -42.75 -7.223 1 96.56 96 GLU B O 1
ATOM 4836 N N . ASP B 1 97 ? -2.691 -43.75 -5.312 1 97.44 97 ASP B N 1
ATOM 4837 C CA . ASP B 1 97 ? -4.086 -43.531 -5.691 1 97.44 97 ASP B CA 1
ATOM 4838 C C . ASP B 1 97 ? -4.551 -42.125 -5.359 1 97.44 97 ASP B C 1
ATOM 4840 O O . ASP B 1 97 ? -5.32 -41.906 -4.422 1 97.44 97 ASP B O 1
ATOM 4844 N N . CYS B 1 98 ? -4.098 -41.188 -6.164 1 97.81 98 CYS B N 1
ATOM 4845 C CA . CYS B 1 98 ? -4.258 -39.781 -5.762 1 97.81 98 CYS B CA 1
ATOM 4846 C C . CYS B 1 98 ? -5 -39 -6.832 1 97.81 98 CYS B C 1
ATOM 4848 O O . CYS B 1 98 ? -5.227 -37.781 -6.672 1 97.81 98 CYS B O 1
ATOM 4850 N N . LEU B 1 99 ? -5.41 -39.562 -7.957 1 98.31 99 LEU B N 1
ATOM 4851 C CA . LEU B 1 99 ? -6 -38.812 -9.062 1 98.31 99 LEU B CA 1
ATOM 4852 C C . LEU B 1 99 ? -7.469 -38.5 -8.781 1 98.31 99 LEU B C 1
ATOM 4854 O O . LEU B 1 99 ? -8.359 -39.156 -9.352 1 98.31 99 LEU B O 1
ATOM 4858 N N . THR B 1 100 ? -7.652 -37.531 -7.98 1 98.31 100 THR B N 1
ATOM 4859 C CA . THR B 1 100 ? -8.984 -37.094 -7.598 1 98.31 100 THR B CA 1
ATOM 4860 C C . THR B 1 100 ? -9.125 -35.594 -7.816 1 98.31 100 THR B C 1
ATOM 4862 O O . THR B 1 100 ? -8.133 -34.875 -8.008 1 98.31 100 THR B O 1
ATOM 4865 N N . LEU B 1 101 ? -10.336 -35.094 -7.914 1 98.38 101 LEU B N 1
ATOM 4866 C CA . LEU B 1 101 ? -10.633 -33.656 -7.977 1 98.38 101 LEU B CA 1
ATOM 4867 C C . LEU B 1 101 ? -11.711 -33.281 -6.965 1 98.38 101 LEU B C 1
ATOM 4869 O O . LEU B 1 101 ? -12.305 -34.156 -6.332 1 98.38 101 LEU B O 1
ATOM 4873 N N . ASN B 1 102 ? -11.828 -32.062 -6.691 1 98.5 102 ASN B N 1
ATOM 4874 C CA . ASN B 1 102 ? -12.781 -31.469 -5.758 1 98.5 102 ASN B CA 1
ATOM 4875 C C . ASN B 1 102 ? -13.594 -30.359 -6.418 1 98.5 102 ASN B C 1
ATOM 4877 O O . ASN B 1 102 ? -13.109 -29.703 -7.34 1 98.5 102 ASN B O 1
ATOM 4881 N N . MET B 1 103 ? -14.789 -30.188 -5.852 1 97.31 103 MET B N 1
ATOM 4882 C CA . MET B 1 103 ? -15.641 -29.156 -6.422 1 97.31 103 MET B CA 1
ATOM 4883 C C . MET B 1 103 ? -16.391 -28.406 -5.328 1 97.31 103 MET B C 1
ATOM 4885 O O . MET B 1 103 ? -16.797 -29 -4.328 1 97.31 103 MET B O 1
ATOM 4889 N N . TRP B 1 104 ? -16.547 -27.156 -5.523 1 97.38 104 TRP B N 1
ATOM 4890 C CA . TRP B 1 104 ? -17.391 -26.266 -4.746 1 97.38 104 TRP B CA 1
ATOM 4891 C C . TRP B 1 104 ? -18.391 -25.547 -5.648 1 97.38 104 TRP B C 1
ATOM 4893 O O . TRP B 1 104 ? -18 -24.953 -6.66 1 97.38 104 TRP B O 1
ATOM 4903 N N . ARG B 1 105 ? -19.641 -25.625 -5.34 1 95.75 105 ARG B N 1
ATOM 4904 C CA . ARG B 1 105 ? -20.656 -24.922 -6.121 1 95.75 105 ARG B CA 1
ATOM 4905 C C . ARG B 1 105 ? -21.672 -24.234 -5.211 1 95.75 105 ARG B C 1
ATOM 4907 O O . ARG B 1 105 ? -21.875 -24.656 -4.07 1 95.75 105 ARG B O 1
ATOM 4914 N N . PRO B 1 106 ? -22.266 -23.172 -5.754 1 92.94 106 PRO B N 1
ATOM 4915 C CA . PRO B 1 106 ? -23.344 -22.547 -5 1 92.94 106 PRO B CA 1
ATOM 4916 C C . PRO B 1 106 ? -24.562 -23.453 -4.844 1 92.94 106 PRO B C 1
ATOM 4918 O O . PRO B 1 106 ? -24.859 -24.25 -5.738 1 92.94 106 PRO B O 1
ATOM 4921 N N . THR B 1 107 ? -25.312 -23.328 -3.781 1 88.69 107 THR B N 1
ATOM 4922 C CA . THR B 1 107 ? -26.453 -24.172 -3.486 1 88.69 107 THR B CA 1
ATOM 4923 C C . THR B 1 107 ? -27.594 -23.906 -4.473 1 88.69 107 THR B C 1
ATOM 4925 O O . THR B 1 107 ? -28.422 -24.781 -4.727 1 88.69 107 THR B O 1
ATOM 4928 N N . ASN B 1 108 ? -27.641 -22.75 -5.051 1 77.56 108 ASN B N 1
ATOM 4929 C CA . ASN B 1 108 ? -28.766 -22.391 -5.902 1 77.56 108 ASN B CA 1
ATOM 4930 C C . ASN B 1 108 ? -28.531 -22.828 -7.348 1 77.56 108 ASN B C 1
ATOM 4932 O O . ASN B 1 108 ? -29.391 -22.625 -8.203 1 77.56 108 ASN B O 1
ATOM 4936 N N . ALA B 1 109 ? -27.469 -23.484 -7.695 1 68.5 109 ALA B N 1
ATOM 4937 C CA . ALA B 1 109 ? -27.188 -23.844 -9.078 1 68.5 109 ALA B CA 1
ATOM 4938 C C . ALA B 1 109 ? -27.062 -25.359 -9.234 1 68.5 109 ALA B C 1
ATOM 4940 O O . ALA B 1 109 ? -26.031 -25.859 -9.672 1 68.5 109 ALA B O 1
ATOM 4941 N N . THR B 1 110 ? -28.141 -26.016 -8.875 1 65.5 110 THR B N 1
ATOM 4942 C CA . THR B 1 110 ? -28.062 -27.469 -8.734 1 65.5 110 THR B CA 1
ATOM 4943 C C . THR B 1 110 ? -28.547 -28.172 -10 1 65.5 110 THR B C 1
ATOM 4945 O O . THR B 1 110 ? -28.234 -29.344 -10.227 1 65.5 110 THR B O 1
ATOM 4948 N N . SER B 1 111 ? -29.203 -27.359 -10.773 1 66.62 111 SER B N 1
ATOM 4949 C CA . SER B 1 111 ? -29.766 -28.062 -11.922 1 66.62 111 SER B CA 1
ATOM 4950 C C . SER B 1 111 ? -28.781 -28.062 -13.094 1 66.62 111 SER B C 1
ATOM 4952 O O . SER B 1 111 ? -27.922 -27.188 -13.188 1 66.62 111 SER B O 1
ATOM 4954 N N . SER B 1 112 ? -28.797 -29.125 -13.797 1 66.69 112 SER B N 1
ATOM 4955 C CA . SER B 1 112 ? -28.031 -29.203 -15.031 1 66.69 112 SER B CA 1
ATOM 4956 C C . SER B 1 112 ? -28.312 -28.016 -15.938 1 66.69 112 SER B C 1
ATOM 4958 O O . SER B 1 112 ? -27.5 -27.688 -16.812 1 66.69 112 SER B O 1
ATOM 4960 N N . SER B 1 113 ? -29.297 -27.359 -15.648 1 71.31 113 SER B N 1
ATOM 4961 C CA . SER B 1 113 ? -29.656 -26.234 -16.5 1 71.31 113 SER B CA 1
ATOM 4962 C C . SER B 1 113 ? -28.969 -24.953 -16.031 1 71.31 113 SER B C 1
ATOM 4964 O O . SER B 1 113 ? -29 -23.938 -16.734 1 71.31 113 SER B O 1
ATOM 4966 N N . SER B 1 114 ? -28.203 -25.047 -14.984 1 82.44 114 SER B N 1
ATOM 4967 C CA . SER B 1 114 ? -27.578 -23.844 -14.461 1 82.44 114 SER B CA 1
ATOM 4968 C C . SER B 1 114 ? -26.453 -23.359 -15.375 1 82.44 114 SER B C 1
ATOM 4970 O O . SER B 1 114 ? -26.281 -22.156 -15.578 1 82.44 114 SER B O 1
ATOM 4972 N N . GLN B 1 115 ? -25.734 -24.266 -16.016 1 92.19 115 GLN B N 1
ATOM 4973 C CA . GLN B 1 115 ? -24.672 -23.984 -16.969 1 92.19 115 GLN B CA 1
ATOM 4974 C C . GLN B 1 115 ? -23.703 -22.953 -16.422 1 92.19 115 GLN B C 1
ATOM 4976 O O . GLN B 1 115 ? -23.391 -21.969 -17.109 1 92.19 115 GLN B O 1
ATOM 4981 N N . LEU B 1 116 ? -23.281 -23.141 -15.148 1 97 116 LEU B N 1
ATOM 4982 C CA . LEU B 1 116 ? -22.359 -22.203 -14.508 1 97 116 LEU B CA 1
ATOM 4983 C C . LEU B 1 116 ? -20.953 -22.312 -15.102 1 97 116 LEU B C 1
ATOM 4985 O O . LEU B 1 116 ? -20.5 -23.422 -15.414 1 97 116 LEU B O 1
ATOM 4989 N N . PRO B 1 117 ? -20.344 -21.156 -15.297 1 97.94 117 PRO B N 1
ATOM 4990 C CA . PRO B 1 117 ? -18.922 -21.234 -15.633 1 97.94 117 PRO B CA 1
ATOM 4991 C C . PRO B 1 117 ? -18.109 -21.984 -14.586 1 97.94 117 PRO B C 1
ATOM 4993 O O . PRO B 1 117 ? -18.5 -22.031 -13.414 1 97.94 117 PRO B O 1
ATOM 4996 N N . VAL B 1 118 ? -16.969 -22.578 -15 1 98.56 118 VAL B N 1
ATOM 4997 C CA . VAL B 1 118 ? -16.141 -23.422 -14.148 1 98.56 118 VAL B CA 1
ATOM 4998 C C . VAL B 1 118 ? -14.734 -22.859 -14.07 1 98.56 118 VAL B C 1
ATOM 5000 O O . VAL B 1 118 ? -14.133 -22.516 -15.094 1 98.56 118 VAL B O 1
ATOM 5003 N N . LEU B 1 119 ? -14.227 -22.641 -12.898 1 98.88 119 LEU B N 1
ATOM 5004 C CA . LEU B 1 119 ? -12.836 -22.281 -12.648 1 98.88 119 LEU B CA 1
ATOM 5005 C C . LEU B 1 119 ? -12.055 -23.484 -12.141 1 98.88 119 LEU B C 1
ATOM 5007 O O . LEU B 1 119 ? -12.383 -24.047 -11.094 1 98.88 119 LEU B O 1
ATOM 5011 N N . VAL B 1 120 ? -11.086 -23.906 -12.867 1 98.94 120 VAL B N 1
ATOM 5012 C CA . VAL B 1 120 ? -10.258 -25.047 -12.484 1 98.94 120 VAL B CA 1
ATOM 5013 C C . VAL B 1 120 ? -8.922 -24.547 -11.938 1 98.94 120 VAL B C 1
ATOM 5015 O O . VAL B 1 120 ? -8.188 -23.844 -12.633 1 98.94 120 VAL B O 1
ATOM 5018 N N . TRP B 1 121 ? -8.617 -24.938 -10.742 1 98.75 121 TRP B N 1
ATOM 5019 C CA . TRP B 1 121 ? -7.398 -24.516 -10.055 1 98.75 121 TRP B CA 1
ATOM 5020 C C . TRP B 1 121 ? -6.324 -25.594 -10.156 1 98.75 121 TRP B C 1
ATOM 5022 O O . TRP B 1 121 ? -6.559 -26.75 -9.805 1 98.75 121 TRP B O 1
ATOM 5032 N N . LEU B 1 122 ? -5.168 -25.219 -10.695 1 98.44 122 LEU B N 1
ATOM 5033 C CA . LEU B 1 122 ? -3.959 -26.031 -10.688 1 98.44 122 LEU B CA 1
ATOM 5034 C C . LEU B 1 122 ? -2.914 -25.438 -9.742 1 98.44 122 LEU B C 1
ATOM 5036 O O . LEU B 1 122 ? -2.391 -24.359 -9.984 1 98.44 122 LEU B O 1
ATOM 5040 N N . TYR B 1 123 ? -2.553 -26.172 -8.672 1 97 123 TYR B N 1
ATOM 5041 C CA . TYR B 1 123 ? -1.713 -25.656 -7.602 1 97 123 TYR B CA 1
ATOM 5042 C C . TYR B 1 123 ? -0.251 -25.609 -8.031 1 97 123 TYR B C 1
ATOM 5044 O O . TYR B 1 123 ? 0.126 -26.203 -9.039 1 97 123 TYR B O 1
ATOM 5052 N N . GLY B 1 124 ? 0.49 -24.844 -7.281 1 95.88 124 GLY B N 1
ATOM 5053 C CA . GLY B 1 124 ? 1.928 -24.75 -7.477 1 95.88 124 GLY B CA 1
ATOM 5054 C C . GLY B 1 124 ? 2.699 -25.812 -6.715 1 95.88 124 GLY B C 1
ATOM 5055 O O . GLY B 1 124 ? 2.104 -26.719 -6.129 1 95.88 124 GLY B O 1
ATOM 5056 N N . GLY B 1 125 ? 4.047 -25.656 -6.809 1 94 125 GLY B N 1
ATOM 5057 C CA . GLY B 1 125 ? 4.922 -26.609 -6.141 1 94 125 GLY B CA 1
ATOM 5058 C C . GLY B 1 125 ? 6 -27.172 -7.051 1 94 125 GLY B C 1
ATOM 5059 O O . GLY B 1 125 ? 6.531 -28.25 -6.797 1 94 125 GLY B O 1
ATOM 5060 N N . GLY B 1 126 ? 6.281 -26.531 -8.062 1 93.12 126 GLY B N 1
ATOM 5061 C CA . GLY B 1 126 ? 7.402 -26.875 -8.922 1 93.12 126 GLY B CA 1
ATOM 5062 C C . GLY B 1 126 ? 7.219 -28.203 -9.633 1 93.12 126 GLY B C 1
ATOM 5063 O O . GLY B 1 126 ? 8.195 -28.875 -9.984 1 93.12 126 GLY B O 1
ATOM 5064 N N . LEU B 1 127 ? 5.973 -28.719 -9.672 1 95.25 127 LEU B N 1
ATOM 5065 C CA . LEU B 1 127 ? 5.605 -30.016 -10.258 1 95.25 127 LEU B CA 1
ATOM 5066 C C . LEU B 1 127 ? 6.148 -31.156 -9.422 1 95.25 127 LEU B C 1
ATOM 5068 O O . LEU B 1 127 ? 6.129 -32.312 -9.852 1 95.25 127 LEU B O 1
ATOM 5072 N N . THR B 1 128 ? 6.664 -30.828 -8.219 1 95.5 128 THR B N 1
ATOM 5073 C CA . THR B 1 128 ? 7.191 -31.859 -7.324 1 95.5 128 THR B CA 1
ATOM 5074 C C . THR B 1 128 ? 6.445 -31.844 -5.992 1 95.5 128 THR B C 1
ATOM 5076 O O . THR B 1 128 ? 6.543 -32.781 -5.211 1 95.5 128 THR B O 1
ATOM 5079 N N . ASN B 1 129 ? 5.805 -30.734 -5.789 1 94.88 129 ASN B N 1
ATOM 5080 C CA . ASN B 1 129 ? 5.066 -30.578 -4.543 1 94.88 129 ASN B CA 1
ATOM 5081 C C . ASN B 1 129 ? 3.668 -30.016 -4.785 1 94.88 129 ASN B C 1
ATOM 5083 O O . ASN B 1 129 ? 3.32 -29.672 -5.918 1 94.88 129 ASN B O 1
ATOM 5087 N N . GLY B 1 130 ? 2.895 -29.938 -3.635 1 94.88 130 GLY B N 1
ATOM 5088 C CA . GLY B 1 130 ? 1.552 -29.375 -3.672 1 94.88 130 GLY B CA 1
ATOM 5089 C C . GLY B 1 130 ? 0.468 -30.422 -3.494 1 94.88 130 GLY B C 1
ATOM 5090 O O . GLY B 1 130 ? 0.738 -31.625 -3.572 1 94.88 130 GLY B O 1
ATOM 5091 N N . TYR B 1 131 ? -0.67 -29.922 -3.141 1 95.44 131 TYR B N 1
ATOM 5092 C CA . TYR B 1 131 ? -1.825 -30.797 -2.926 1 95.44 131 TYR B CA 1
ATOM 5093 C C . TYR B 1 131 ? -3.113 -29.969 -2.869 1 95.44 131 TYR B C 1
ATOM 5095 O O . TYR B 1 131 ? -3.092 -28.797 -2.516 1 95.44 131 TYR B O 1
ATOM 5103 N N . THR B 1 132 ? -4.203 -30.578 -3.158 1 96.12 132 THR B N 1
ATOM 5104 C CA . THR B 1 132 ? -5.465 -29.859 -3.301 1 96.12 132 THR B CA 1
ATOM 5105 C C . THR B 1 132 ? -6.047 -29.516 -1.933 1 96.12 132 THR B C 1
ATOM 5107 O O . THR B 1 132 ? -6.844 -28.578 -1.812 1 96.12 132 THR B O 1
ATOM 5110 N N . ALA B 1 133 ? -5.648 -30.188 -0.884 1 96.06 133 ALA B N 1
ATOM 5111 C CA . ALA B 1 133 ? -6.23 -29.953 0.436 1 96.06 133 ALA B CA 1
ATOM 5112 C C . ALA B 1 133 ? -5.562 -28.766 1.127 1 96.06 133 ALA B C 1
ATOM 5114 O O . ALA B 1 133 ? -5.848 -28.484 2.291 1 96.06 133 ALA B O 1
ATOM 5115 N N . ASP B 1 134 ? -4.656 -28.109 0.474 1 94.88 134 ASP B N 1
ATOM 5116 C CA . ASP B 1 134 ? -4.043 -26.906 1.03 1 94.88 134 ASP B CA 1
ATOM 5117 C C . ASP B 1 134 ? -5.105 -25.875 1.398 1 94.88 134 ASP B C 1
ATOM 5119 O O . ASP B 1 134 ? -5.875 -25.438 0.542 1 94.88 134 ASP B O 1
ATOM 5123 N N . PRO B 1 135 ? -5.152 -25.484 2.67 1 93.94 135 PRO B N 1
ATOM 5124 C CA . PRO B 1 135 ? -6.215 -24.578 3.115 1 93.94 135 PRO B CA 1
ATOM 5125 C C . PRO B 1 135 ? -6.16 -23.219 2.424 1 93.94 135 PRO B C 1
ATOM 5127 O O . PRO B 1 135 ? -7.168 -22.516 2.373 1 93.94 135 PRO B O 1
ATOM 5130 N N . ARG B 1 136 ? -5.113 -22.828 1.854 1 91.75 136 ARG B N 1
ATOM 5131 C CA . ARG B 1 136 ? -4.953 -21.516 1.23 1 91.75 136 ARG B CA 1
ATOM 5132 C C . ARG B 1 136 ? -5.902 -21.359 0.048 1 91.75 136 ARG B C 1
ATOM 5134 O O . ARG B 1 136 ? -6.266 -20.234 -0.315 1 91.75 136 ARG B O 1
ATOM 5141 N N . PHE B 1 137 ? -6.211 -22.422 -0.599 1 92.56 137 PHE B N 1
ATOM 5142 C CA . PHE B 1 137 ? -7.074 -22.281 -1.765 1 92.56 137 PHE B CA 1
ATOM 5143 C C . PHE B 1 137 ? -8.289 -23.188 -1.652 1 92.56 137 PHE B C 1
ATOM 5145 O O . PHE B 1 137 ? -8.789 -23.703 -2.662 1 92.56 137 PHE B O 1
ATOM 5152 N N . GLU B 1 138 ? -8.711 -23.469 -0.364 1 96.12 138 GLU B N 1
ATOM 5153 C CA . GLU B 1 138 ? -10.016 -24.078 -0.131 1 96.12 138 GLU B CA 1
ATOM 5154 C C . GLU B 1 138 ? -11.133 -23.219 -0.729 1 96.12 138 GLU B C 1
ATOM 5156 O O . GLU B 1 138 ? -11.094 -22 -0.641 1 96.12 138 GLU B O 1
ATOM 5161 N N . GLY B 1 139 ? -12.164 -23.812 -1.343 1 97.75 139 GLY B N 1
ATOM 5162 C CA . GLY B 1 139 ? -12.977 -23.141 -2.34 1 97.75 139 GLY B CA 1
ATOM 5163 C C . GLY B 1 139 ? -14.242 -22.531 -1.77 1 97.75 139 GLY B C 1
ATOM 5164 O O . GLY B 1 139 ? -14.977 -21.828 -2.469 1 97.75 139 GLY B O 1
ATOM 5165 N N . THR B 1 140 ? -14.547 -22.703 -0.464 1 97 140 THR B N 1
ATOM 5166 C CA . THR B 1 140 ? -15.82 -22.297 0.116 1 97 140 THR B CA 1
ATOM 5167 C C . THR B 1 140 ? -16 -20.781 -0.004 1 97 140 THR B C 1
ATOM 5169 O O . THR B 1 140 ? -17.031 -20.312 -0.495 1 97 140 THR B O 1
ATOM 5172 N N . SER B 1 141 ? -15.023 -20.016 0.366 1 96.5 141 SER B N 1
ATOM 5173 C CA . SER B 1 141 ? -15.141 -18.562 0.365 1 96.5 141 SER B CA 1
ATOM 5174 C C . SER B 1 141 ? -15.32 -18.031 -1.051 1 96.5 141 SER B C 1
ATOM 5176 O O . SER B 1 141 ? -16.125 -17.109 -1.277 1 96.5 141 SER B O 1
ATOM 5178 N N . MET B 1 142 ? -14.594 -18.562 -1.99 1 97.31 142 MET B N 1
ATOM 5179 C CA . MET B 1 142 ? -14.703 -18.109 -3.373 1 97.31 142 MET B CA 1
ATOM 5180 C C . MET B 1 142 ? -16.078 -18.422 -3.947 1 97.31 142 MET B C 1
ATOM 5182 O O . MET B 1 142 ? -16.688 -17.594 -4.613 1 97.31 142 MET B O 1
ATOM 5186 N N . ALA B 1 143 ? -16.578 -19.641 -3.705 1 97.12 143 ALA B N 1
ATOM 5187 C CA . ALA B 1 143 ? -17.906 -20.016 -4.188 1 97.12 143 ALA B CA 1
ATOM 5188 C C . ALA B 1 143 ? -18.984 -19.125 -3.59 1 97.12 143 ALA B C 1
ATOM 5190 O O . ALA B 1 143 ? -19.906 -18.703 -4.289 1 97.12 143 ALA B O 1
ATOM 5191 N N . ARG B 1 144 ? -18.828 -18.859 -2.342 1 95.69 144 ARG B N 1
ATOM 5192 C CA . ARG B 1 144 ? -19.781 -17.969 -1.682 1 95.69 144 ARG B CA 1
ATOM 5193 C C . ARG B 1 144 ? -19.734 -16.562 -2.301 1 95.69 144 ARG B C 1
ATOM 5195 O O . ARG B 1 144 ? -20.781 -16 -2.631 1 95.69 144 ARG B O 1
ATOM 5202 N N . THR B 1 145 ? -18.547 -16.016 -2.471 1 95.62 145 THR B N 1
ATOM 5203 C CA . THR B 1 145 ? -18.375 -14.695 -3.043 1 95.62 145 THR B CA 1
ATOM 5204 C C . THR B 1 145 ? -18.953 -14.633 -4.449 1 95.62 145 THR B C 1
ATOM 5206 O O . THR B 1 145 ? -19.531 -13.617 -4.844 1 95.62 145 THR B O 1
ATOM 5209 N N . SER B 1 146 ? -18.844 -15.711 -5.191 1 96.94 146 SER B N 1
ATOM 5210 C CA . SER B 1 146 ? -19.359 -15.734 -6.551 1 96.94 146 SER B CA 1
ATOM 5211 C C . SER B 1 146 ? -20.875 -15.508 -6.566 1 96.94 146 SER B C 1
ATOM 5213 O O . SER B 1 146 ? -21.391 -14.852 -7.469 1 96.94 146 SER B O 1
ATOM 5215 N N . GLN B 1 147 ? -21.547 -16 -5.57 1 94.38 147 GLN B N 1
ATOM 5216 C CA . GLN B 1 147 ? -22.984 -15.766 -5.43 1 94.38 147 GLN B CA 1
ATOM 5217 C C . GLN B 1 147 ? -23.266 -14.32 -5.027 1 94.38 147 GLN B C 1
ATOM 5219 O O . GLN B 1 147 ? -24.172 -13.688 -5.578 1 94.38 147 GLN B O 1
ATOM 5224 N N . ASP B 1 148 ? -22.484 -13.883 -4.137 1 92.56 148 ASP B N 1
ATOM 5225 C CA . ASP B 1 148 ? -22.688 -12.547 -3.576 1 92.56 148 ASP B CA 1
ATOM 5226 C C . ASP B 1 148 ? -22.609 -11.484 -4.664 1 92.56 148 ASP B C 1
ATOM 5228 O O . ASP B 1 148 ? -23.328 -10.492 -4.621 1 92.56 148 ASP B O 1
ATOM 5232 N N . ILE B 1 149 ? -21.75 -11.68 -5.609 1 95.12 149 ILE B N 1
ATOM 5233 C CA . ILE B 1 149 ? -21.531 -10.633 -6.598 1 95.12 149 ILE B CA 1
ATOM 5234 C C . ILE B 1 149 ? -22.359 -10.914 -7.848 1 95.12 149 ILE B C 1
ATOM 5236 O O . ILE B 1 149 ? -22.188 -10.258 -8.875 1 95.12 149 ILE B O 1
ATOM 5240 N N . GLY B 1 150 ? -23.188 -11.945 -7.855 1 94.31 150 GLY B N 1
ATOM 5241 C CA . GLY B 1 150 ? -24.078 -12.266 -8.961 1 94.31 150 GLY B CA 1
ATOM 5242 C C . GLY B 1 150 ? -23.359 -12.906 -10.133 1 94.31 150 GLY B C 1
ATOM 5243 O O . GLY B 1 150 ? -23.766 -12.734 -11.281 1 94.31 150 GLY B O 1
ATOM 5244 N N . LYS B 1 151 ? -22.25 -13.547 -9.812 1 95.81 151 LYS B N 1
ATOM 5245 C CA . LYS B 1 151 ? -21.453 -14.266 -10.805 1 95.81 151 LYS B CA 1
ATOM 5246 C C . LYS B 1 151 ? -21.156 -15.688 -10.344 1 95.81 151 LYS B C 1
ATOM 5248 O O . LYS B 1 151 ? -19.984 -16.078 -10.25 1 95.81 151 LYS B O 1
ATOM 5253 N N . PRO B 1 152 ? -22.156 -16.484 -10.102 1 96.44 152 PRO B N 1
ATOM 5254 C CA . PRO B 1 152 ? -21.906 -17.828 -9.578 1 96.44 152 PRO B CA 1
ATOM 5255 C C . PRO B 1 152 ? -21.031 -18.672 -10.5 1 96.44 152 PRO B C 1
ATOM 5257 O O . PRO B 1 152 ? -21.188 -18.625 -11.727 1 96.44 152 PRO B O 1
ATOM 5260 N N . ILE B 1 153 ? -20.078 -19.359 -9.852 1 97.81 153 ILE B N 1
ATOM 5261 C CA . ILE B 1 153 ? -19.203 -20.266 -10.578 1 97.81 153 ILE B CA 1
ATOM 5262 C C . ILE B 1 153 ? -19.062 -21.578 -9.805 1 97.81 153 ILE B C 1
ATOM 5264 O O . ILE B 1 153 ? -19.422 -21.656 -8.633 1 97.81 153 ILE B O 1
ATOM 5268 N N . ILE B 1 154 ? -18.609 -22.594 -10.492 1 97.75 154 ILE B N 1
ATOM 5269 C CA . ILE B 1 154 ? -18.125 -23.828 -9.867 1 97.75 154 ILE B CA 1
ATOM 5270 C C . ILE B 1 154 ? -16.594 -23.812 -9.828 1 97.75 154 ILE B C 1
ATOM 5272 O O . ILE B 1 154 ? -15.945 -23.531 -10.828 1 97.75 154 ILE B O 1
ATOM 5276 N N . LEU B 1 155 ? -16.062 -24.016 -8.641 1 98.5 155 LEU B N 1
ATOM 5277 C CA . LEU B 1 155 ? -14.625 -24.156 -8.484 1 98.5 155 LEU B CA 1
ATOM 5278 C C . LEU B 1 155 ? -14.234 -25.641 -8.461 1 98.5 155 LEU B C 1
ATOM 5280 O O . LEU B 1 155 ? -14.891 -26.453 -7.809 1 98.5 155 LEU B O 1
ATOM 5284 N N . VAL B 1 156 ? -13.211 -25.984 -9.227 1 98.69 156 VAL B N 1
ATOM 5285 C CA . VAL B 1 156 ? -12.68 -27.344 -9.25 1 98.69 156 VAL B CA 1
ATOM 5286 C C . VAL B 1 156 ? -11.18 -27.312 -8.953 1 98.69 156 VAL B C 1
ATOM 5288 O O . VAL B 1 156 ? -10.461 -26.438 -9.453 1 98.69 156 VAL B O 1
ATOM 5291 N N . SER B 1 157 ? -10.688 -28.125 -8.102 1 98.62 157 SER B N 1
ATOM 5292 C CA . SER B 1 157 ? -9.25 -28.328 -7.914 1 98.62 157 SER B CA 1
ATOM 5293 C C . SER B 1 157 ? -8.859 -29.766 -8.266 1 98.62 157 SER B C 1
ATOM 5295 O O . SER B 1 157 ? -9.648 -30.703 -8.07 1 98.62 157 SER B O 1
ATOM 5297 N N . VAL B 1 158 ? -7.609 -29.938 -8.75 1 98 158 VAL B N 1
ATOM 5298 C CA . VAL B 1 158 ? -7.234 -31.219 -9.344 1 98 158 VAL B CA 1
ATOM 5299 C C . VAL B 1 158 ? -5.875 -31.656 -8.805 1 98 158 VAL B C 1
ATOM 5301 O O . VAL B 1 158 ? -4.93 -30.875 -8.773 1 98 158 VAL B O 1
ATOM 5304 N N . ASN B 1 159 ? -5.84 -32.969 -8.414 1 98.06 159 ASN B N 1
ATOM 5305 C CA . ASN B 1 159 ? -4.543 -33.594 -8.18 1 98.06 159 ASN B CA 1
ATOM 5306 C C . ASN B 1 159 ? -3.932 -34.094 -9.477 1 98.06 159 ASN B C 1
ATOM 5308 O O . ASN B 1 159 ? -4.652 -34.375 -10.438 1 98.06 159 ASN B O 1
ATOM 5312 N N . TYR B 1 160 ? -2.682 -34.219 -9.484 1 98.5 160 TYR B N 1
ATOM 5313 C CA . TYR B 1 160 ? -1.927 -34.875 -10.555 1 98.5 160 TYR B CA 1
ATOM 5314 C C . TYR B 1 160 ? -0.605 -35.406 -10.039 1 98.5 160 TYR B C 1
ATOM 5316 O O . TYR B 1 160 ? -0.091 -34.969 -9.016 1 98.5 160 TYR B O 1
ATOM 5324 N N . ARG B 1 161 ? -0.104 -36.406 -10.695 1 98.19 161 ARG B N 1
ATOM 5325 C CA . ARG B 1 161 ? 1.125 -37.031 -10.219 1 98.19 161 ARG B CA 1
ATOM 5326 C C . ARG B 1 161 ? 2.299 -36.062 -10.305 1 98.19 161 ARG B C 1
ATOM 5328 O O . ARG B 1 161 ? 2.424 -35.312 -11.273 1 98.19 161 ARG B O 1
ATOM 5335 N N . LEU B 1 162 ? 3.174 -36.156 -9.297 1 96.88 162 LEU B N 1
ATOM 5336 C CA . LEU B 1 162 ? 4.258 -35.188 -9.094 1 96.88 162 LEU B CA 1
ATOM 5337 C C . LEU B 1 162 ? 5.617 -35.875 -9.211 1 96.88 162 LEU B C 1
ATOM 5339 O O . LEU B 1 162 ? 5.707 -37.094 -9.148 1 96.88 162 LEU B O 1
ATOM 5343 N N . GLY B 1 163 ? 6.594 -35.031 -9.414 1 95.75 163 GLY B N 1
ATOM 5344 C CA . GLY B 1 163 ? 7.949 -35.562 -9.43 1 95.75 163 GLY B CA 1
ATOM 5345 C C . GLY B 1 163 ? 8.133 -36.719 -10.383 1 95.75 163 GLY B C 1
ATOM 5346 O O . GLY B 1 163 ? 7.613 -36.688 -11.5 1 95.75 163 GLY B O 1
ATOM 5347 N N . PRO B 1 164 ? 8.836 -37.719 -9.961 1 94.94 164 PRO B N 1
ATOM 5348 C CA . PRO B 1 164 ? 9.141 -38.844 -10.867 1 94.94 164 PRO B CA 1
ATOM 5349 C C . PRO B 1 164 ? 7.91 -39.656 -11.219 1 94.94 164 PRO B C 1
ATOM 5351 O O . PRO B 1 164 ? 7.906 -40.375 -12.234 1 94.94 164 PRO B O 1
ATOM 5354 N N . PHE B 1 165 ? 6.844 -39.531 -10.391 1 96.69 165 PHE B N 1
ATOM 5355 C CA . PHE B 1 165 ? 5.633 -40.281 -10.719 1 96.69 165 PHE B CA 1
ATOM 5356 C C . PHE B 1 165 ? 4.938 -39.656 -11.93 1 96.69 165 PHE B C 1
ATOM 5358 O O . PHE B 1 165 ? 4.25 -40.344 -12.68 1 96.69 165 PHE B O 1
ATOM 5365 N N . GLY B 1 166 ? 5.129 -38.375 -12.133 1 97.44 166 GLY B N 1
ATOM 5366 C CA . GLY B 1 166 ? 4.473 -37.688 -13.227 1 97.44 166 GLY B CA 1
ATOM 5367 C C . GLY B 1 166 ? 5.441 -37.219 -14.297 1 97.44 166 GLY B C 1
ATOM 5368 O O . GLY B 1 166 ? 5.039 -36.938 -15.422 1 97.44 166 GLY B O 1
ATOM 5369 N N . PHE B 1 167 ? 6.711 -37.156 -13.922 1 97.06 167 PHE B N 1
ATOM 5370 C CA . PHE B 1 167 ? 7.691 -36.531 -14.797 1 97.06 167 PHE B CA 1
ATOM 5371 C C . PHE B 1 167 ? 9.008 -37.312 -14.781 1 97.06 167 PHE B C 1
ATOM 5373 O O . PHE B 1 167 ? 10.078 -36.719 -14.586 1 97.06 167 PHE B O 1
ATOM 5380 N N . LEU B 1 168 ? 8.914 -38.562 -15 1 96.75 168 LEU B N 1
ATOM 5381 C CA . LEU B 1 168 ? 10.102 -39.406 -15.172 1 96.75 168 LEU B CA 1
ATOM 5382 C C . LEU B 1 168 ? 10.617 -39.312 -16.609 1 96.75 168 LEU B C 1
ATOM 5384 O O . LEU B 1 168 ? 9.945 -39.781 -17.531 1 96.75 168 LEU B O 1
ATOM 5388 N N . ASN B 1 169 ? 11.758 -38.781 -16.734 1 95.12 169 ASN B N 1
ATOM 5389 C CA . ASN B 1 169 ? 12.344 -38.594 -18.047 1 95.12 169 ASN B CA 1
ATOM 5390 C C . ASN B 1 169 ? 13.477 -39.594 -18.297 1 95.12 169 ASN B C 1
ATOM 5392 O O . ASN B 1 169 ? 14.242 -39.906 -17.391 1 95.12 169 ASN B O 1
ATOM 5396 N N . ALA B 1 170 ? 13.508 -40.094 -19.547 1 96.88 170 ALA B N 1
ATOM 5397 C CA . ALA B 1 170 ? 14.555 -40.969 -20.047 1 96.88 170 ALA B CA 1
ATOM 5398 C C . ALA B 1 170 ? 14.297 -41.375 -21.5 1 96.88 170 ALA B C 1
ATOM 5400 O O . ALA B 1 170 ? 13.188 -41.188 -22 1 96.88 170 ALA B O 1
ATOM 5401 N N . LYS B 1 171 ? 15.359 -41.875 -22.141 1 96.56 171 LYS B N 1
ATOM 5402 C CA . LYS B 1 171 ? 15.195 -42.375 -23.5 1 96.56 171 LYS B CA 1
ATOM 5403 C C . LYS B 1 171 ? 14.133 -43.469 -23.578 1 96.56 171 LYS B C 1
ATOM 5405 O O . LYS B 1 171 ? 13.375 -43.562 -24.547 1 96.56 171 LYS B O 1
ATOM 5410 N N . GLU B 1 172 ? 14.062 -44.344 -22.516 1 97.25 172 GLU B N 1
ATOM 5411 C CA . GLU B 1 172 ? 13.086 -45.438 -22.469 1 97.25 172 GLU B CA 1
ATOM 5412 C C . GLU B 1 172 ? 11.664 -44.875 -22.422 1 97.25 172 GLU B C 1
ATOM 5414 O O . GLU B 1 172 ? 10.773 -45.375 -23.125 1 97.25 172 GLU B O 1
ATOM 5419 N N . MET B 1 173 ? 11.484 -43.875 -21.578 1 97.75 173 MET B N 1
ATOM 5420 C CA . MET B 1 173 ? 10.164 -43.281 -21.438 1 97.75 173 MET B CA 1
ATOM 5421 C C . MET B 1 173 ? 9.742 -42.594 -22.734 1 97.75 173 MET B C 1
ATOM 5423 O O . MET B 1 173 ? 8.57 -42.688 -23.125 1 97.75 173 MET B O 1
ATOM 5427 N N . ALA B 1 174 ? 10.688 -41.906 -23.375 1 97.06 174 ALA B N 1
ATOM 5428 C CA . ALA B 1 174 ? 10.414 -41.25 -24.656 1 97.06 174 ALA B CA 1
ATOM 5429 C C . ALA B 1 174 ? 10.016 -42.281 -25.703 1 97.06 174 ALA B C 1
ATOM 5431 O O . ALA B 1 174 ? 9.07 -42.062 -26.469 1 97.06 174 ALA B O 1
ATOM 5432 N N . GLU B 1 175 ? 10.789 -43.312 -25.766 1 97 175 GLU B N 1
ATOM 5433 C CA . GLU B 1 175 ? 10.523 -44.406 -26.719 1 97 175 GLU B CA 1
ATOM 5434 C C . GLU B 1 175 ? 9.117 -44.938 -26.562 1 97 175 GLU B C 1
ATOM 5436 O O . GLU B 1 175 ? 8.461 -45.312 -27.547 1 97 175 GLU B O 1
ATOM 5441 N N . LEU B 1 176 ? 8.68 -45.031 -25.344 1 97.62 176 LEU B N 1
ATOM 5442 C CA . LEU B 1 176 ? 7.387 -45.656 -25.047 1 97.62 176 LEU B CA 1
ATOM 5443 C C . LEU B 1 176 ? 6.27 -44.625 -25.078 1 97.62 176 LEU B C 1
ATOM 5445 O O . LEU B 1 176 ? 5.102 -44.938 -24.875 1 97.62 176 LEU B O 1
ATOM 5449 N N . GLY B 1 177 ? 6.582 -43.312 -25.328 1 96.88 177 GLY B N 1
ATOM 5450 C CA . GLY B 1 177 ? 5.594 -42.25 -25.375 1 96.88 177 GLY B CA 1
ATOM 5451 C C . GLY B 1 177 ? 4.988 -41.938 -24.016 1 96.88 177 GLY B C 1
ATOM 5452 O O . GLY B 1 177 ? 3.799 -41.625 -23.922 1 96.88 177 GLY B O 1
ATOM 5453 N N . LEU B 1 178 ? 5.762 -42.062 -22.953 1 97.88 178 LEU B N 1
ATOM 5454 C CA . LEU B 1 178 ? 5.254 -41.938 -21.594 1 97.88 178 LEU B CA 1
ATOM 5455 C C . LEU B 1 178 ? 5.918 -40.781 -20.875 1 97.88 178 LEU B C 1
ATOM 5457 O O . LEU B 1 178 ? 6.312 -40.906 -19.703 1 97.88 178 LEU B O 1
ATOM 5461 N N . LEU B 1 179 ? 6.137 -39.688 -21.578 1 97.69 179 LEU B N 1
ATOM 5462 C CA . LEU B 1 179 ? 6.641 -38.438 -20.984 1 97.69 179 LEU B CA 1
ATOM 5463 C C . LEU B 1 179 ? 5.488 -37.531 -20.578 1 97.69 179 LEU B C 1
ATOM 5465 O O . LEU B 1 179 ? 4.367 -37.656 -21.062 1 97.69 179 LEU B O 1
ATOM 5469 N N . ASN B 1 180 ? 5.77 -36.594 -19.625 1 98.19 180 ASN B N 1
ATOM 5470 C CA . ASN B 1 180 ? 4.852 -35.562 -19.172 1 98.19 180 ASN B CA 1
ATOM 5471 C C . ASN B 1 180 ? 3.533 -36.125 -18.688 1 98.19 180 ASN B C 1
ATOM 5473 O O . ASN B 1 180 ? 2.465 -35.562 -18.922 1 98.19 180 ASN B O 1
ATOM 5477 N N . ILE B 1 181 ? 3.619 -37.25 -17.984 1 98.38 181 ILE B N 1
ATOM 5478 C CA . ILE B 1 181 ? 2.451 -37.969 -17.469 1 98.38 181 ILE B CA 1
ATOM 5479 C C . ILE B 1 181 ? 1.649 -37.062 -16.547 1 98.38 181 ILE B C 1
ATOM 5481 O O . ILE B 1 181 ? 0.416 -37.094 -16.562 1 98.38 181 ILE B O 1
ATOM 5485 N N . GLY B 1 182 ? 2.34 -36.312 -15.719 1 98.38 182 GLY B N 1
ATOM 5486 C CA . GLY B 1 182 ? 1.665 -35.406 -14.82 1 98.38 182 GLY B CA 1
ATOM 5487 C C . GLY B 1 182 ? 0.812 -34.375 -15.539 1 98.38 182 GLY B C 1
ATOM 5488 O O . GLY B 1 182 ? -0.284 -34.031 -15.086 1 98.38 182 GLY B O 1
ATOM 5489 N N . MET B 1 183 ? 1.313 -33.812 -16.656 1 98.38 183 MET B N 1
ATOM 5490 C CA . MET B 1 183 ? 0.519 -32.906 -17.469 1 98.38 183 MET B CA 1
ATOM 5491 C C . MET B 1 183 ? -0.69 -33.625 -18.062 1 98.38 183 MET B C 1
ATOM 5493 O O . MET B 1 183 ? -1.782 -33.062 -18.125 1 98.38 183 MET B O 1
ATOM 5497 N N . LEU B 1 184 ? -0.458 -34.812 -18.5 1 98.5 184 LEU B N 1
ATOM 5498 C CA . LEU B 1 184 ? -1.522 -35.562 -19.125 1 98.5 184 LEU B CA 1
ATOM 5499 C C . LEU B 1 184 ? -2.559 -36 -18.094 1 98.5 184 LEU B C 1
ATOM 5501 O O . LEU B 1 184 ? -3.729 -36.188 -18.422 1 98.5 184 LEU B O 1
ATOM 5505 N N . ASP B 1 185 ? -2.117 -36.219 -16.766 1 98.75 185 ASP B N 1
ATOM 5506 C CA . ASP B 1 185 ? -3.102 -36.344 -15.695 1 98.75 185 ASP B CA 1
ATOM 5507 C C . ASP B 1 185 ? -4.074 -35.156 -15.688 1 98.75 185 ASP B C 1
ATOM 5509 O O . ASP B 1 185 ? -5.285 -35.344 -15.547 1 98.75 185 ASP B O 1
ATOM 5513 N N . GLN B 1 186 ? -3.561 -33.969 -15.797 1 98.69 186 GLN B N 1
ATOM 5514 C CA . GLN B 1 186 ? -4.383 -32.75 -15.82 1 98.69 186 GLN B CA 1
ATOM 5515 C C . GLN B 1 186 ? -5.32 -32.75 -17.031 1 98.69 186 GLN B C 1
ATOM 5517 O O . GLN B 1 186 ? -6.492 -32.406 -16.906 1 98.69 186 GLN B O 1
ATOM 5522 N N . ARG B 1 187 ? -4.809 -33.188 -18.172 1 97.81 187 ARG B N 1
ATOM 5523 C CA . ARG B 1 187 ? -5.637 -33.281 -19.375 1 97.81 187 ARG B CA 1
ATOM 5524 C C . ARG B 1 187 ? -6.785 -34.281 -19.156 1 97.81 187 ARG B C 1
ATOM 5526 O O . ARG B 1 187 ? -7.91 -34.031 -19.594 1 97.81 187 ARG B O 1
ATOM 5533 N N . ARG B 1 188 ? -6.477 -35.375 -18.516 1 98.06 188 ARG B N 1
ATOM 5534 C CA . ARG B 1 188 ? -7.504 -36.375 -18.188 1 98.06 188 ARG B CA 1
ATOM 5535 C C . ARG B 1 188 ? -8.57 -35.75 -17.281 1 98.06 188 ARG B C 1
ATOM 5537 O O . ARG B 1 188 ? -9.766 -36.031 -17.469 1 98.06 188 ARG B O 1
ATOM 5544 N N . ALA B 1 189 ? -8.141 -35.031 -16.312 1 98.69 189 ALA B N 1
ATOM 5545 C CA . ALA B 1 189 ? -9.078 -34.344 -15.422 1 98.69 189 ALA B CA 1
ATOM 5546 C C . ALA B 1 189 ? -9.977 -33.375 -16.219 1 98.69 189 ALA B C 1
ATOM 5548 O O . ALA B 1 189 ? -11.18 -33.312 -15.953 1 98.69 189 ALA B O 1
ATOM 5549 N N . LEU B 1 190 ? -9.422 -32.625 -17.172 1 98.56 190 LEU B N 1
ATOM 5550 C CA . LEU B 1 190 ? -10.195 -31.719 -18.016 1 98.56 190 LEU B CA 1
ATOM 5551 C C . LEU B 1 190 ? -11.219 -32.5 -18.844 1 98.56 190 LEU B C 1
ATOM 5553 O O . LEU B 1 190 ? -12.352 -32.031 -19.031 1 98.56 190 LEU B O 1
ATOM 5557 N N . SER B 1 191 ? -10.805 -33.625 -19.344 1 97.62 191 SER B N 1
ATOM 5558 C CA . SER B 1 191 ? -11.75 -34.469 -20.078 1 97.62 191 SER B CA 1
ATOM 5559 C C . SER B 1 191 ? -12.891 -34.938 -19.188 1 97.62 191 SER B C 1
ATOM 5561 O O . SER B 1 191 ? -14.055 -34.938 -19.594 1 97.62 191 SER B O 1
ATOM 5563 N N . TRP B 1 192 ? -12.531 -35.375 -18 1 97.81 192 TRP B N 1
ATOM 5564 C CA . TRP B 1 192 ? -13.555 -35.75 -17.047 1 97.81 192 TRP B CA 1
ATOM 5565 C C . TRP B 1 192 ? -14.523 -34.625 -16.781 1 97.81 192 TRP B C 1
ATOM 5567 O O . TRP B 1 192 ? -15.734 -34.844 -16.672 1 97.81 192 TRP B O 1
ATOM 5577 N N . ILE B 1 193 ? -14.062 -33.406 -16.609 1 98 193 ILE B N 1
ATOM 5578 C CA . ILE B 1 193 ? -14.883 -32.25 -16.375 1 98 193 ILE B CA 1
ATOM 5579 C C . ILE B 1 193 ? -15.82 -32.031 -17.562 1 98 193 ILE B C 1
ATOM 5581 O O . ILE B 1 193 ? -17.016 -31.766 -17.375 1 98 193 ILE B O 1
ATOM 5585 N N . GLN B 1 194 ? -15.336 -32.156 -18.781 1 96.75 194 GLN B N 1
ATOM 5586 C CA . GLN B 1 194 ? -16.172 -32.031 -19.969 1 96.75 194 GLN B CA 1
ATOM 5587 C C . GLN B 1 194 ? -17.312 -33.031 -19.938 1 96.75 194 GLN B C 1
ATOM 5589 O O . GLN B 1 194 ? -18.438 -32.719 -20.344 1 96.75 194 GLN B O 1
ATOM 5594 N N . GLU B 1 195 ? -17.031 -34.125 -19.406 1 95.5 195 GLU B N 1
ATOM 5595 C CA . GLU B 1 195 ? -17.984 -35.25 -19.453 1 95.5 195 GLU B CA 1
ATOM 5596 C C . GLU B 1 195 ? -19 -35.156 -18.328 1 95.5 195 GLU B C 1
ATOM 5598 O O . GLU B 1 195 ? -20.141 -35.594 -18.469 1 95.5 195 GLU B 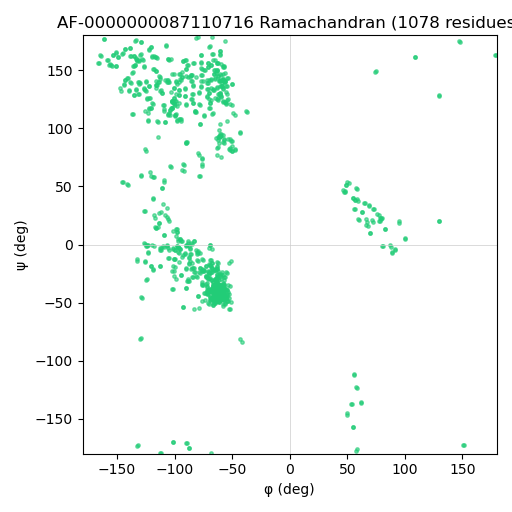O 1
ATOM 5603 N N . ASN B 1 196 ? -18.609 -34.531 -17.234 1 95.62 196 ASN B N 1
ATOM 5604 C CA . ASN B 1 196 ? -19.422 -34.75 -16.047 1 95.62 196 ASN B CA 1
ATOM 5605 C C . ASN B 1 196 ? -19.891 -33.438 -15.422 1 95.62 196 ASN B C 1
ATOM 5607 O O . ASN B 1 196 ? -20.812 -33.406 -14.609 1 95.62 196 ASN B O 1
ATOM 5611 N N . ILE B 1 197 ? -19.344 -32.312 -15.758 1 96.31 197 ILE B N 1
ATOM 5612 C CA . ILE B 1 197 ? -19.531 -31.078 -14.984 1 96.31 197 ILE B CA 1
ATOM 5613 C C . ILE B 1 197 ? -20.969 -30.594 -15.117 1 96.31 197 ILE B C 1
ATOM 5615 O O . ILE B 1 197 ? -21.484 -29.922 -14.227 1 96.31 197 ILE B O 1
ATOM 5619 N N . ALA B 1 198 ? -21.609 -30.906 -16.234 1 94.94 198 ALA B N 1
ATOM 5620 C CA . ALA B 1 198 ? -23.016 -30.516 -16.438 1 94.94 198 ALA B CA 1
ATOM 5621 C C . ALA B 1 198 ? -23.906 -31.109 -15.344 1 94.94 198 ALA B C 1
ATOM 5623 O O . ALA B 1 198 ? -24.875 -30.469 -14.922 1 94.94 198 ALA B O 1
ATOM 5624 N N . SER B 1 199 ? -23.609 -32.281 -14.906 1 93.75 199 SER B N 1
ATOM 5625 C CA . SER B 1 199 ? -24.391 -32.938 -13.852 1 93.75 199 SER B CA 1
ATOM 5626 C C . SER B 1 199 ? -24.281 -32.156 -12.539 1 93.75 199 SER B C 1
ATOM 5628 O O . SER B 1 199 ? -25.141 -32.25 -11.672 1 93.75 199 SER B O 1
ATOM 5630 N N . PHE B 1 200 ? -23.312 -31.406 -12.398 1 95 200 PHE B N 1
ATOM 5631 C CA . PHE B 1 200 ? -23.109 -30.594 -11.203 1 95 200 PHE B CA 1
ATOM 5632 C C . PHE B 1 200 ? -23.594 -29.172 -11.414 1 95 200 PHE B C 1
ATOM 5634 O O . PHE B 1 200 ? -23.469 -28.328 -10.523 1 95 200 PHE B O 1
ATOM 5641 N N . GLY B 1 201 ? -24.094 -28.922 -12.648 1 95 201 GLY B N 1
ATOM 5642 C CA . GLY B 1 201 ? -24.625 -27.609 -12.945 1 95 201 GLY B CA 1
ATOM 5643 C C . GLY B 1 201 ? -23.656 -26.734 -13.711 1 95 201 GLY B C 1
ATOM 5644 O O . GLY B 1 201 ? -23.922 -25.547 -13.961 1 95 201 GLY B O 1
ATOM 5645 N N . GLY B 1 202 ? -22.547 -27.297 -14.078 1 96.69 202 GLY B N 1
ATOM 5646 C CA . GLY B 1 202 ? -21.531 -26.531 -14.789 1 96.69 202 GLY B CA 1
ATOM 5647 C C . GLY B 1 202 ? -21.703 -26.578 -16.297 1 96.69 202 GLY B C 1
ATOM 5648 O O . GLY B 1 202 ? -22.359 -27.484 -16.812 1 96.69 202 GLY B O 1
ATOM 5649 N N . ASP B 1 203 ? -21.141 -25.625 -16.984 1 97 203 ASP B N 1
ATOM 5650 C CA . ASP B 1 203 ? -21.078 -25.578 -18.438 1 97 203 ASP B CA 1
ATOM 5651 C C . ASP B 1 203 ? -19.703 -26.047 -18.938 1 97 203 ASP B C 1
ATOM 5653 O O . ASP B 1 203 ? -18.703 -25.344 -18.734 1 97 203 ASP B O 1
ATOM 5657 N N . PRO B 1 204 ? -19.594 -27.172 -19.578 1 96.62 204 PRO B N 1
ATOM 5658 C CA . PRO B 1 204 ? -18.297 -27.656 -20.016 1 96.62 204 PRO B CA 1
ATOM 5659 C C . PRO B 1 204 ? -17.625 -26.734 -21.031 1 96.62 204 PRO B C 1
ATOM 5661 O O . PRO B 1 204 ? -16.422 -26.859 -21.281 1 96.62 204 PRO B O 1
ATOM 5664 N N . LYS B 1 205 ? -18.359 -25.781 -21.641 1 97.31 205 LYS B N 1
ATOM 5665 C CA . LYS B 1 205 ? -17.797 -24.875 -22.641 1 97.31 205 LYS B CA 1
ATOM 5666 C C . LYS B 1 205 ? -17.266 -23.594 -21.984 1 97.31 205 LYS B C 1
ATOM 5668 O O . LYS B 1 205 ? -16.594 -22.797 -22.641 1 97.31 205 LYS B O 1
ATOM 5673 N N . LYS B 1 206 ? -17.516 -23.406 -20.719 1 98.25 206 LYS B N 1
ATOM 5674 C CA . LYS B 1 206 ? -17.094 -22.203 -20 1 98.25 206 LYS B CA 1
ATOM 5675 C C . LYS B 1 206 ? -16.125 -22.547 -18.875 1 98.25 206 LYS B C 1
ATOM 5677 O O . LYS B 1 206 ? -16.344 -22.156 -17.719 1 98.25 206 LYS B O 1
ATOM 5682 N N . VAL B 1 207 ? -15.047 -23.172 -19.281 1 98.81 207 VAL B N 1
ATOM 5683 C CA . VAL B 1 207 ? -14 -23.578 -18.344 1 98.81 207 VAL B CA 1
ATOM 5684 C C . VAL B 1 207 ? -12.828 -22.609 -18.422 1 98.81 207 VAL B C 1
ATOM 5686 O O . VAL B 1 207 ? -12.344 -22.297 -19.516 1 98.81 207 VAL B O 1
ATOM 5689 N N . THR B 1 208 ? -12.438 -22 -17.328 1 98.94 208 THR B N 1
ATOM 5690 C CA . THR B 1 208 ? -11.234 -21.188 -17.188 1 98.94 208 THR B CA 1
ATOM 5691 C C . THR B 1 208 ? -10.219 -21.891 -16.281 1 98.94 208 THR B C 1
ATOM 5693 O O . THR B 1 208 ? -10.562 -22.391 -15.211 1 98.94 208 THR B O 1
ATOM 5696 N N . LEU B 1 209 ? -8.953 -21.984 -16.75 1 98.88 209 LEU B N 1
ATOM 5697 C CA . LEU B 1 209 ? -7.875 -22.531 -15.93 1 98.88 209 LEU B CA 1
ATOM 5698 C C . LEU B 1 209 ? -7.176 -21.438 -15.141 1 98.88 209 LEU B C 1
ATOM 5700 O O . LEU B 1 209 ? -6.934 -20.344 -15.664 1 98.88 209 LEU B O 1
ATOM 5704 N N . ALA B 1 210 ? -6.961 -21.688 -13.891 1 98.81 210 ALA B N 1
ATOM 5705 C CA . ALA B 1 210 ? -6.195 -20.781 -13.031 1 98.81 210 ALA B CA 1
ATOM 5706 C C . ALA B 1 210 ? -5.129 -21.547 -12.25 1 98.81 210 ALA B C 1
ATOM 5708 O O . ALA B 1 210 ? -5.363 -22.672 -11.797 1 98.81 210 ALA B O 1
ATOM 5709 N N . GLY B 1 211 ? -3.99 -20.969 -12.125 1 98.25 211 GLY B N 1
ATOM 5710 C CA . GLY B 1 211 ? -2.92 -21.625 -11.383 1 98.25 211 GLY B CA 1
ATOM 5711 C C . GLY B 1 211 ? -1.794 -20.672 -11.008 1 98.25 211 GLY B C 1
ATOM 5712 O O . GLY B 1 211 ? -1.718 -19.562 -11.523 1 98.25 211 GLY B O 1
ATOM 5713 N N . GLU B 1 212 ? -1.002 -21.062 -10.07 1 97.19 212 GLU B N 1
ATOM 5714 C CA . GLU B 1 212 ? 0.136 -20.297 -9.555 1 97.19 212 GLU B CA 1
ATOM 5715 C C . GLU B 1 212 ? 1.425 -21.109 -9.641 1 97.19 212 GLU B C 1
ATOM 5717 O O . GLU B 1 212 ? 1.42 -22.328 -9.391 1 97.19 212 GLU B O 1
ATOM 5722 N N . SER B 1 213 ? 2.51 -20.422 -10.023 1 96.19 213 SER B N 1
ATOM 5723 C CA . SER B 1 213 ? 3.818 -21.047 -10.148 1 96.19 213 SER B CA 1
ATOM 5724 C C . SER B 1 213 ? 3.77 -22.25 -11.094 1 96.19 213 SER B C 1
ATOM 5726 O O . SER B 1 213 ? 3.371 -22.109 -12.258 1 96.19 213 SER B O 1
ATOM 5728 N N . ALA B 1 214 ? 3.943 -23.516 -10.547 1 95.88 214 ALA B N 1
ATOM 5729 C CA . ALA B 1 214 ? 3.865 -24.703 -11.391 1 95.88 214 ALA B CA 1
ATOM 5730 C C . ALA B 1 214 ? 2.471 -24.859 -11.992 1 95.88 214 ALA B C 1
ATOM 5732 O O . ALA B 1 214 ? 2.32 -25.375 -13.102 1 95.88 214 ALA B O 1
ATOM 5733 N N . GLY B 1 215 ? 1.482 -24.359 -11.297 1 97.62 215 GLY B N 1
ATOM 5734 C CA . GLY B 1 215 ? 0.145 -24.344 -11.867 1 97.62 215 GLY B CA 1
ATOM 5735 C C . GLY B 1 215 ? 0.034 -23.469 -13.102 1 97.62 215 GLY B C 1
ATOM 5736 O O . GLY B 1 215 ? -0.62 -23.844 -14.078 1 97.62 215 GLY B O 1
ATOM 5737 N N . ALA B 1 216 ? 0.64 -22.312 -13.039 1 98.06 216 ALA B N 1
ATOM 5738 C CA . ALA B 1 216 ? 0.685 -21.453 -14.211 1 98.06 216 ALA B CA 1
ATOM 5739 C C . ALA B 1 216 ? 1.48 -22.094 -15.336 1 98.06 216 ALA B C 1
ATOM 5741 O O . ALA B 1 216 ? 1.111 -21.984 -16.516 1 98.06 216 ALA B O 1
ATOM 5742 N N . VAL B 1 217 ? 2.555 -22.766 -15.031 1 96.88 217 VAL B N 1
ATOM 5743 C CA . VAL B 1 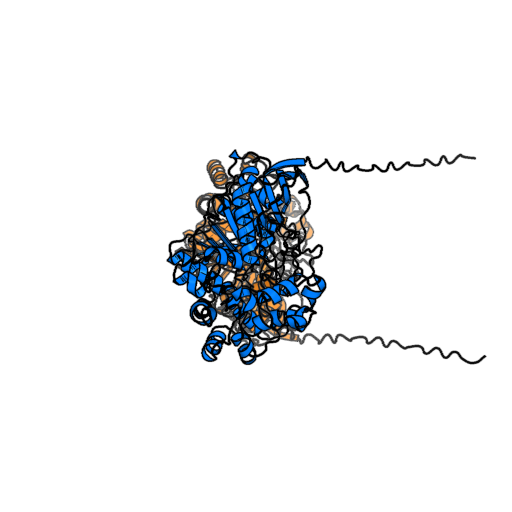217 ? 3.348 -23.5 -16 1 96.88 217 VAL B CA 1
ATOM 5744 C C . VAL B 1 217 ? 2.48 -24.562 -16.672 1 96.88 217 VAL B C 1
ATOM 5746 O O . VAL B 1 217 ? 2.525 -24.734 -17.891 1 96.88 217 VAL B O 1
ATOM 5749 N N . SER B 1 218 ? 1.688 -25.219 -15.859 1 98.06 218 SER B N 1
ATOM 5750 C CA . SER B 1 218 ? 0.758 -26.203 -16.391 1 98.06 218 SER B CA 1
ATOM 5751 C C . SER B 1 218 ? -0.2 -25.578 -17.406 1 98.06 218 SER B C 1
ATOM 5753 O O . SER B 1 218 ? -0.431 -26.125 -18.484 1 98.06 218 SER B O 1
ATOM 5755 N N . ILE B 1 219 ? -0.666 -24.469 -17.094 1 98.44 219 ILE B N 1
ATOM 5756 C CA . ILE B 1 219 ? -1.709 -23.844 -17.906 1 98.44 219 ILE B CA 1
ATOM 5757 C C . ILE B 1 219 ? -1.133 -23.422 -19.25 1 98.44 219 ILE B C 1
ATOM 5759 O O . ILE B 1 219 ? -1.713 -23.703 -20.297 1 98.44 219 ILE B O 1
ATOM 5763 N N . TYR B 1 220 ? 0.062 -22.719 -19.234 1 97.19 220 TYR B N 1
ATOM 5764 C CA . TYR B 1 220 ? 0.546 -22.328 -20.562 1 97.19 220 TYR B CA 1
ATOM 5765 C C . TYR B 1 220 ? 1.03 -23.531 -21.344 1 97.19 220 TYR B C 1
ATOM 5767 O O . TYR B 1 220 ? 1.061 -23.516 -22.578 1 97.19 220 TYR B O 1
ATOM 5775 N N . SER B 1 221 ? 1.403 -24.625 -20.641 1 97.69 221 SER B N 1
ATOM 5776 C CA . SER B 1 221 ? 1.694 -25.875 -21.328 1 97.69 221 SER B CA 1
ATOM 5777 C C . SER B 1 221 ? 0.452 -26.422 -22.031 1 97.69 221 SER B C 1
ATOM 5779 O O . SER B 1 221 ? 0.538 -26.938 -23.141 1 97.69 221 SER B O 1
ATOM 5781 N N . HIS B 1 222 ? -0.674 -26.344 -21.359 1 98.38 222 HIS B N 1
ATOM 5782 C CA . HIS B 1 222 ? -1.927 -26.75 -22 1 98.38 222 HIS B CA 1
ATOM 5783 C C . HIS B 1 222 ? -2.291 -25.828 -23.141 1 98.38 222 HIS B C 1
ATOM 5785 O O . HIS B 1 222 ? -2.846 -26.266 -24.156 1 98.38 222 HIS B O 1
ATOM 5791 N N . MET B 1 223 ? -2.02 -24.531 -23.047 1 98 223 MET B N 1
ATOM 5792 C CA . MET B 1 223 ? -2.252 -23.594 -24.141 1 98 223 MET B CA 1
ATOM 5793 C C . MET B 1 223 ? -1.432 -23.984 -25.359 1 98 223 MET B C 1
ATOM 5795 O O . MET B 1 223 ? -1.904 -23.859 -26.5 1 98 223 MET B O 1
ATOM 5799 N N . MET B 1 224 ? -0.228 -24.5 -25.156 1 97.56 224 MET B N 1
ATOM 5800 C CA . MET B 1 224 ? 0.678 -24.797 -26.25 1 97.56 224 MET B CA 1
ATOM 5801 C C . MET B 1 224 ? 0.569 -26.266 -26.672 1 97.56 224 MET B C 1
ATOM 5803 O O . MET B 1 224 ? 1.2 -26.688 -27.641 1 97.56 224 MET B O 1
ATOM 5807 N N . ALA B 1 225 ? -0.222 -27 -25.969 1 98.19 225 ALA B N 1
ATOM 5808 C CA . ALA B 1 225 ? -0.294 -28.453 -26.188 1 98.19 225 ALA B CA 1
ATOM 5809 C C . ALA B 1 225 ? -0.604 -28.766 -27.656 1 98.19 225 ALA B C 1
ATOM 5811 O O . ALA B 1 225 ? -1.437 -28.109 -28.281 1 98.19 225 ALA B O 1
ATOM 5812 N N . TYR B 1 226 ? 0.147 -29.781 -28.172 1 98.12 226 TYR B N 1
ATOM 5813 C CA . TYR B 1 226 ? -0.063 -30.297 -29.531 1 98.12 226 TYR B CA 1
ATOM 5814 C C . TYR B 1 226 ? 0.047 -29.188 -30.562 1 98.12 226 TYR B C 1
ATOM 5816 O O . TYR B 1 226 ? -0.693 -29.172 -31.547 1 98.12 226 TYR B O 1
ATOM 5824 N N . GLY B 1 227 ? 0.882 -28.172 -30.25 1 97.19 227 GLY B N 1
ATOM 5825 C CA . GLY B 1 227 ? 1.133 -27.078 -31.172 1 97.19 227 GLY B CA 1
ATOM 5826 C C . GLY B 1 227 ? 0.023 -26.047 -31.188 1 97.19 227 GLY B C 1
ATOM 5827 O O . GLY B 1 227 ? -0.226 -25.406 -32.219 1 97.19 227 GLY B O 1
ATOM 5828 N N . GLY B 1 228 ? -0.714 -26.031 -30.141 1 97.62 228 GLY B N 1
ATOM 5829 C CA . GLY B 1 228 ? -1.793 -25.062 -30.047 1 97.62 228 GLY B CA 1
ATOM 5830 C C . GLY B 1 228 ? -3.133 -25.609 -30.5 1 97.62 228 GLY B C 1
ATOM 5831 O O . GLY B 1 228 ? -4.043 -24.859 -30.828 1 97.62 228 GLY B O 1
ATOM 5832 N N . ARG B 1 229 ? -3.287 -26.875 -30.531 1 96.94 229 ARG B N 1
ATOM 5833 C CA . ARG B 1 229 ? -4.559 -27.5 -30.891 1 96.94 229 ARG B CA 1
ATOM 5834 C C . ARG B 1 229 ? -5.629 -27.188 -29.844 1 96.94 229 ARG B C 1
ATOM 5836 O O . ARG B 1 229 ? -5.383 -27.328 -28.641 1 96.94 229 ARG B O 1
ATOM 5843 N N . ASP B 1 230 ? -6.781 -26.797 -30.344 1 96.5 230 ASP B N 1
ATOM 5844 C CA . ASP B 1 230 ? -7.902 -26.5 -29.453 1 96.5 230 ASP B CA 1
ATOM 5845 C C . ASP B 1 230 ? -8.859 -27.688 -29.359 1 96.5 230 ASP B C 1
ATOM 5847 O O . ASP B 1 230 ? -9.641 -27.938 -30.281 1 96.5 230 ASP B O 1
ATOM 5851 N N . ASP B 1 231 ? -8.797 -28.328 -28.234 1 95.5 231 ASP B N 1
ATOM 5852 C CA . ASP B 1 231 ? -9.672 -29.469 -28 1 95.5 231 ASP B CA 1
ATOM 5853 C C . ASP B 1 231 ? -10.945 -29.047 -27.266 1 95.5 231 ASP B C 1
ATOM 5855 O O . ASP B 1 231 ? -11.758 -29.891 -26.875 1 95.5 231 ASP B O 1
ATOM 5859 N N . GLY B 1 232 ? -11.086 -27.734 -27.016 1 96.44 232 GLY B N 1
ATOM 5860 C CA . GLY B 1 232 ? -12.305 -27.203 -26.422 1 96.44 232 GLY B CA 1
ATOM 5861 C C . GLY B 1 232 ? -12.367 -27.406 -24.922 1 96.44 232 GLY B C 1
ATOM 5862 O O . GLY B 1 232 ? -13.453 -27.359 -24.328 1 96.44 232 GLY B O 1
ATOM 5863 N N . HIS B 1 233 ? -11.148 -27.594 -24.234 1 97.31 233 HIS B N 1
ATOM 5864 C CA . HIS B 1 233 ? -11.117 -27.922 -22.812 1 97.31 233 HIS B CA 1
ATOM 5865 C C . HIS B 1 233 ? -11.258 -26.672 -21.953 1 97.31 233 HIS B C 1
ATOM 5867 O O . HIS B 1 233 ? -11.664 -26.75 -20.797 1 97.31 233 HIS B O 1
ATOM 5873 N N . PHE B 1 234 ? -10.914 -25.5 -22.469 1 98.5 234 PHE B N 1
ATOM 5874 C CA . PHE B 1 234 ? -10.977 -24.266 -21.688 1 98.5 234 PHE B CA 1
ATOM 5875 C C . PHE B 1 234 ? -11.055 -23.047 -22.609 1 98.5 234 PHE B C 1
ATOM 5877 O O . PHE B 1 234 ? -10.664 -23.125 -23.781 1 98.5 234 PHE B O 1
ATOM 5884 N N . ARG B 1 235 ? -11.547 -21.938 -22.062 1 98.56 235 ARG B N 1
ATOM 5885 C CA . ARG B 1 235 ? -11.797 -20.734 -22.859 1 98.56 235 ARG B CA 1
ATOM 5886 C C . ARG B 1 235 ? -11.039 -19.547 -22.297 1 98.56 235 ARG B C 1
ATOM 5888 O O . ARG B 1 235 ? -11.078 -18.453 -22.859 1 98.56 235 ARG B O 1
ATOM 5895 N N . GLY B 1 236 ? -10.398 -19.688 -21.141 1 98.75 236 GLY B N 1
ATOM 5896 C CA . GLY B 1 236 ? -9.641 -18.641 -20.484 1 98.75 236 GLY B CA 1
ATOM 5897 C C . GLY B 1 236 ? -8.539 -19.172 -19.578 1 98.75 236 GLY B C 1
ATOM 5898 O O . GLY B 1 236 ? -8.531 -20.359 -19.234 1 98.75 236 GLY B O 1
ATOM 5899 N N . ALA B 1 237 ? -7.566 -18.281 -19.219 1 98.81 237 ALA B N 1
ATOM 5900 C CA . ALA B 1 237 ? -6.418 -18.719 -18.422 1 98.81 237 ALA B CA 1
ATOM 5901 C C . ALA B 1 237 ? -6 -17.625 -17.438 1 98.81 237 ALA B C 1
ATOM 5903 O O . ALA B 1 237 ? -6.02 -16.438 -17.766 1 98.81 237 ALA B O 1
ATOM 5904 N N . ILE B 1 238 ? -5.691 -18.016 -16.219 1 98.88 238 ILE B N 1
ATOM 5905 C CA . ILE B 1 238 ? -5.094 -17.156 -15.211 1 98.88 238 ILE B CA 1
ATOM 5906 C C . ILE B 1 238 ? -3.748 -17.719 -14.773 1 98.88 238 ILE B C 1
ATOM 5908 O O . ILE B 1 238 ? -3.686 -18.812 -14.203 1 98.88 238 ILE B O 1
ATOM 5912 N N . LEU B 1 239 ? -2.686 -16.938 -15.023 1 98.69 239 LEU B N 1
ATOM 5913 C CA . LEU B 1 239 ? -1.313 -17.375 -14.766 1 98.69 239 LEU B CA 1
ATOM 5914 C C . LEU B 1 239 ? -0.679 -16.516 -13.672 1 98.69 239 LEU B C 1
ATOM 5916 O O . LEU B 1 239 ? -0.243 -15.391 -13.922 1 98.69 239 LEU B O 1
ATOM 5920 N N . GLY B 1 240 ? -0.535 -17.109 -12.469 1 98.31 240 GLY B N 1
ATOM 5921 C CA . GLY B 1 240 ? 0.149 -16.406 -11.391 1 98.31 240 GLY B CA 1
ATOM 5922 C C . GLY B 1 240 ? 1.589 -16.859 -11.211 1 98.31 240 GLY B C 1
ATOM 5923 O O . GLY B 1 240 ? 1.851 -18.016 -10.914 1 98.31 240 GLY B O 1
ATOM 5924 N N . SER B 1 241 ? 2.477 -15.953 -11.344 1 96.44 241 SER B N 1
ATOM 5925 C CA . SER B 1 241 ? 3.891 -16.203 -11.094 1 96.44 241 SER B CA 1
ATOM 5926 C C . SER B 1 241 ? 4.363 -17.469 -11.82 1 96.44 241 SER B C 1
ATOM 5928 O O . SER B 1 241 ? 4.945 -18.359 -11.203 1 96.44 241 SER B O 1
ATOM 5930 N N . GLY B 1 242 ? 4.07 -17.5 -13.07 1 91.94 242 GLY B N 1
ATOM 5931 C CA . GLY B 1 242 ? 4.445 -18.641 -13.875 1 91.94 242 GLY B CA 1
ATOM 5932 C C . GLY B 1 242 ? 5.762 -18.469 -14.602 1 91.94 242 GLY B C 1
ATOM 5933 O O . GLY B 1 242 ? 5.844 -17.703 -15.562 1 91.94 242 GLY B O 1
ATOM 5934 N N . GLY B 1 243 ? 6.82 -19.109 -14.18 1 84.69 243 GLY B N 1
ATOM 5935 C CA . GLY B 1 243 ? 8.102 -19.078 -14.859 1 84.69 243 GLY B CA 1
ATOM 5936 C C . GLY B 1 243 ? 8.039 -19.609 -16.281 1 84.69 243 GLY B C 1
ATOM 5937 O O . GLY B 1 243 ? 7.035 -20.203 -16.672 1 84.69 243 GLY B O 1
ATOM 5938 N N . ALA B 1 244 ? 8.914 -19.219 -17.125 1 87.06 244 ALA B N 1
ATOM 5939 C CA . ALA B 1 244 ? 9.07 -19.703 -18.484 1 87.06 244 ALA B CA 1
ATOM 5940 C C . ALA B 1 244 ? 10.492 -20.203 -18.734 1 87.06 244 ALA B C 1
ATOM 5942 O O . ALA B 1 244 ? 11.312 -19.5 -19.328 1 87.06 244 ALA B O 1
ATOM 5943 N N . PHE B 1 245 ? 10.711 -21.406 -18.297 1 84.25 245 PHE B N 1
ATOM 5944 C CA . PHE B 1 245 ? 12.055 -21.953 -18.438 1 84.25 245 PHE B CA 1
ATOM 5945 C C . PHE B 1 245 ? 12.172 -22.797 -19.703 1 84.25 245 PHE B C 1
ATOM 5947 O O . PHE B 1 245 ? 11.219 -23.469 -20.078 1 84.25 245 PHE B O 1
ATOM 5954 N N . PRO B 1 246 ? 13.367 -22.719 -20.234 1 89.12 246 PRO B N 1
ATOM 5955 C CA . PRO B 1 246 ? 13.57 -23.547 -21.422 1 89.12 246 PRO B CA 1
ATOM 5956 C C . PRO B 1 246 ? 13.438 -25.047 -21.125 1 89.12 246 PRO B C 1
ATOM 5958 O O . PRO B 1 246 ? 13.977 -25.531 -20.125 1 89.12 246 PRO B O 1
ATOM 5961 N N . LEU B 1 247 ? 12.734 -25.688 -21.984 1 91.69 247 LEU B N 1
ATOM 5962 C CA . LEU B 1 247 ? 12.578 -27.141 -21.875 1 91.69 247 LEU B CA 1
ATOM 5963 C C . LEU B 1 247 ? 13.672 -27.859 -22.656 1 91.69 247 LEU B C 1
ATOM 5965 O O . LEU B 1 247 ? 14.234 -27.312 -23.594 1 91.69 247 LEU B O 1
ATOM 5969 N N . THR B 1 248 ? 13.984 -29.016 -22.172 1 90.25 248 THR B N 1
ATOM 5970 C CA . THR B 1 248 ? 14.953 -29.875 -22.844 1 90.25 248 THR B CA 1
ATOM 5971 C C . THR B 1 248 ? 14.305 -31.203 -23.234 1 90.25 248 THR B C 1
ATOM 5973 O O . THR B 1 248 ? 13.227 -31.547 -22.766 1 90.25 248 THR B O 1
ATOM 5976 N N . PRO B 1 249 ? 15.039 -31.859 -24.188 1 91.06 249 PRO B N 1
ATOM 5977 C CA . PRO B 1 249 ? 14.586 -33.219 -24.469 1 91.06 249 PRO B CA 1
ATOM 5978 C C . PRO B 1 249 ? 14.656 -34.125 -23.25 1 91.06 249 PRO B C 1
ATOM 5980 O O . PRO B 1 249 ? 15.375 -33.844 -22.297 1 91.06 249 PRO B O 1
ATOM 5983 N N . ALA B 1 250 ? 13.953 -35.281 -23.281 1 91.62 250 ALA B N 1
ATOM 5984 C CA . ALA B 1 250 ? 13.781 -36.156 -22.141 1 91.62 250 ALA B CA 1
ATOM 5985 C C . ALA B 1 250 ? 15.023 -37.031 -21.922 1 91.62 250 ALA B C 1
ATOM 5987 O O . ALA B 1 250 ? 15.164 -37.688 -20.891 1 91.62 250 ALA B O 1
ATOM 5988 N N . ASN B 1 251 ? 15.984 -37 -22.828 1 89.44 251 ASN B N 1
ATOM 5989 C CA . ASN B 1 251 ? 17.109 -37.938 -22.734 1 89.44 251 ASN B CA 1
ATOM 5990 C C . ASN B 1 251 ? 18.406 -37.188 -22.453 1 89.44 251 ASN B C 1
ATOM 5992 O O . ASN B 1 251 ? 19.484 -37.594 -22.922 1 89.44 251 ASN B O 1
ATOM 5996 N N . THR B 1 252 ? 18.312 -36.094 -21.844 1 88.69 252 THR B N 1
ATOM 5997 C CA . THR B 1 252 ? 19.547 -35.469 -21.359 1 88.69 252 THR B CA 1
ATOM 5998 C C . THR B 1 252 ? 20.266 -36.375 -20.359 1 88.69 252 THR B C 1
ATOM 6000 O O . THR B 1 252 ? 19.672 -37.312 -19.828 1 88.69 252 THR B O 1
ATOM 6003 N N . THR B 1 253 ? 21.516 -36.031 -20.078 1 89.56 253 THR B N 1
ATOM 6004 C CA . THR B 1 253 ? 22.312 -36.844 -19.172 1 89.56 253 THR B CA 1
ATOM 6005 C C . THR B 1 253 ? 21.688 -36.875 -17.781 1 89.56 253 THR B C 1
ATOM 6007 O O . THR B 1 253 ? 21.609 -37.938 -17.156 1 89.56 253 THR B O 1
ATOM 6010 N N . VAL B 1 254 ? 21.234 -35.781 -17.375 1 87.19 254 VAL B N 1
ATOM 6011 C CA . VAL B 1 254 ? 20.703 -35.688 -16.016 1 87.19 254 VAL B CA 1
ATOM 6012 C C . VAL B 1 254 ? 19.391 -36.438 -15.922 1 87.19 254 VAL B C 1
ATOM 6014 O O . VAL B 1 254 ? 19.141 -37.156 -14.945 1 87.19 254 VAL B O 1
ATOM 6017 N N . PHE B 1 255 ? 18.578 -36.375 -16.891 1 90.69 255 PHE B N 1
ATOM 6018 C CA . PHE B 1 255 ? 17.312 -37.062 -16.906 1 90.69 255 PHE B CA 1
ATOM 6019 C C . PHE B 1 255 ? 17.516 -38.562 -17.031 1 90.69 255 PHE B C 1
ATOM 6021 O O . PHE B 1 255 ? 16.859 -39.375 -16.344 1 90.69 255 PHE B O 1
ATOM 6028 N N . GLN B 1 256 ? 18.453 -38.938 -17.875 1 94.62 256 GLN B N 1
ATOM 6029 C CA . GLN B 1 256 ? 18.719 -40.344 -18.062 1 94.62 256 GLN B CA 1
ATOM 6030 C C . GLN B 1 256 ? 19.203 -41 -16.766 1 94.62 256 GLN B C 1
ATOM 6032 O O . GLN B 1 256 ? 18.859 -42.156 -16.469 1 94.62 256 GLN B O 1
ATOM 6037 N N . SER B 1 257 ? 20 -40.25 -16.031 1 94.25 257 SER B N 1
ATOM 6038 C CA . SER B 1 257 ? 20.547 -40.781 -14.781 1 94.25 257 SER B CA 1
ATOM 6039 C C . SER B 1 257 ? 19.438 -41.094 -13.781 1 94.25 257 SER B C 1
ATOM 6041 O O . SER B 1 257 ? 19.578 -42 -12.953 1 94.25 257 SER B O 1
ATOM 6043 N N . THR B 1 258 ? 18.422 -40.375 -13.773 1 93.75 258 THR B N 1
ATOM 6044 C CA . THR B 1 258 ? 17.281 -40.562 -12.891 1 93.75 258 THR B CA 1
ATOM 6045 C C . THR B 1 258 ? 16.609 -41.906 -13.141 1 93.75 258 THR B C 1
ATOM 6047 O O . THR B 1 258 ? 16.328 -42.656 -12.203 1 93.75 258 THR B O 1
ATOM 6050 N N . PHE B 1 259 ? 16.422 -42.25 -14.328 1 95.88 259 PHE B N 1
ATOM 6051 C CA . PHE B 1 259 ? 15.82 -43.531 -14.734 1 95.88 259 PHE B CA 1
ATOM 6052 C C . PHE B 1 259 ? 16.781 -44.688 -14.477 1 95.88 259 PHE B C 1
ATOM 6054 O O . PHE B 1 259 ? 16.391 -45.719 -13.953 1 95.88 259 PHE B O 1
ATOM 6061 N N . ASP B 1 260 ? 18.078 -44.469 -14.797 1 96.31 260 ASP B N 1
ATOM 6062 C CA . ASP B 1 260 ? 19.094 -45.5 -14.656 1 96.31 260 ASP B CA 1
ATOM 6063 C C . ASP B 1 260 ? 19.25 -45.906 -13.195 1 96.31 260 ASP B C 1
ATOM 6065 O O . ASP B 1 260 ? 19.547 -47.062 -12.898 1 96.31 260 ASP B O 1
ATOM 6069 N N . SER B 1 261 ? 19.078 -44.969 -12.367 1 96.56 261 SER B N 1
ATOM 6070 C CA . SER B 1 261 ? 19.203 -45.25 -10.945 1 96.56 261 SER B CA 1
ATOM 6071 C C . SER B 1 261 ? 18.172 -46.281 -10.492 1 96.56 261 SER B C 1
ATOM 6073 O O . SER B 1 261 ? 18.438 -47.094 -9.602 1 96.56 261 SER B O 1
ATOM 6075 N N . LEU B 1 262 ? 16.984 -46.281 -11.023 1 96.44 262 LEU B N 1
ATOM 6076 C CA . LEU B 1 262 ? 15.938 -47.219 -10.703 1 96.44 262 LEU B CA 1
ATOM 6077 C C . LEU B 1 262 ? 16.297 -48.625 -11.219 1 96.44 262 LEU B C 1
ATOM 6079 O O . LEU B 1 262 ? 15.992 -49.625 -10.57 1 96.44 262 LEU B O 1
ATOM 6083 N N . VAL B 1 263 ? 16.891 -48.656 -12.391 1 96.75 263 VAL B N 1
ATOM 6084 C CA . VAL B 1 263 ? 17.266 -49.938 -12.984 1 96.75 263 VAL B CA 1
ATOM 6085 C C . VAL B 1 263 ? 18.484 -50.531 -12.258 1 96.75 263 VAL B C 1
ATOM 6087 O O . VAL B 1 263 ? 18.453 -51.688 -11.812 1 96.75 263 VAL B O 1
ATOM 6090 N N . ASP B 1 264 ? 19.484 -49.719 -12.062 1 96.19 264 ASP B N 1
ATOM 6091 C CA . ASP B 1 264 ? 20.766 -50.156 -11.516 1 96.19 264 ASP B CA 1
ATOM 6092 C C . ASP B 1 264 ? 20.656 -50.406 -10.008 1 96.19 264 ASP B C 1
ATOM 6094 O O . ASP B 1 264 ? 21.359 -51.25 -9.453 1 96.19 264 ASP B O 1
ATOM 6098 N N . GLY B 1 265 ? 19.859 -49.625 -9.352 1 95.56 265 GLY B N 1
ATOM 6099 C CA . GLY B 1 265 ? 19.859 -49.594 -7.898 1 95.56 265 GLY B CA 1
ATOM 6100 C C . GLY B 1 265 ? 18.797 -50.5 -7.297 1 95.56 265 GLY B C 1
ATOM 6101 O O . GLY B 1 265 ? 18.578 -50.5 -6.086 1 95.56 265 GLY B O 1
ATOM 6102 N N . THR B 1 266 ? 18.094 -51.25 -8.125 1 97.06 266 THR B N 1
ATOM 6103 C CA . THR B 1 266 ? 17.031 -52.125 -7.637 1 97.06 266 THR B CA 1
ATOM 6104 C C . THR B 1 266 ? 17.172 -53.531 -8.258 1 97.06 266 THR B C 1
ATOM 6106 O O . THR B 1 266 ? 18.172 -53.844 -8.906 1 97.06 266 THR B O 1
ATOM 6109 N N . ASN B 1 267 ? 16.156 -54.344 -7.957 1 96.06 267 ASN B N 1
ATOM 6110 C CA . ASN B 1 267 ? 16.172 -55.688 -8.516 1 96.06 267 ASN B CA 1
ATOM 6111 C C . ASN B 1 267 ? 15.984 -55.656 -10.031 1 96.06 267 ASN B C 1
ATOM 6113 O O . ASN B 1 267 ? 16.141 -56.688 -10.703 1 96.06 267 ASN B O 1
ATOM 6117 N N . CYS B 1 268 ? 15.781 -54.562 -10.555 1 97.25 268 CYS B N 1
ATOM 6118 C CA . CYS B 1 268 ? 15.586 -54.406 -11.992 1 97.25 268 CYS B CA 1
ATOM 6119 C C . CYS B 1 268 ? 16.922 -54.469 -12.734 1 97.25 268 CYS B C 1
ATOM 6121 O O . CYS B 1 268 ? 16.953 -54.469 -13.961 1 97.25 268 CYS B O 1
ATOM 6123 N N . SER B 1 269 ? 17.969 -54.5 -12.039 1 96.81 269 SER B N 1
ATOM 6124 C CA . SER B 1 269 ? 19.266 -54.688 -12.664 1 96.81 269 SER B CA 1
ATOM 6125 C C . SER B 1 269 ? 19.297 -55.938 -13.539 1 96.81 269 SER B C 1
ATOM 6127 O O . SER B 1 269 ? 20.094 -56 -14.477 1 96.81 269 SER B O 1
ATOM 6129 N N . ALA B 1 270 ? 18.453 -56.844 -13.234 1 96.31 270 ALA B N 1
ATOM 6130 C CA . ALA B 1 270 ? 18.359 -58.094 -13.977 1 96.31 270 ALA B CA 1
ATOM 6131 C C . ALA B 1 270 ? 17.922 -57.844 -15.422 1 96.31 270 ALA B C 1
ATOM 6133 O O . ALA B 1 270 ? 18.172 -58.656 -16.297 1 96.31 270 ALA B O 1
ATOM 6134 N N . VAL B 1 271 ? 17.281 -56.688 -15.703 1 96.94 271 VAL B N 1
ATOM 6135 C CA . VAL B 1 271 ? 16.781 -56.406 -17.047 1 96.94 271 VAL B CA 1
ATOM 6136 C C . VAL B 1 271 ? 17.5 -55.188 -17.609 1 96.94 271 VAL B C 1
ATOM 6138 O O . VAL B 1 271 ? 16.969 -54.469 -18.453 1 96.94 271 VAL B O 1
ATOM 6141 N N . VAL B 1 272 ? 18.672 -54.875 -17.125 1 95.56 272 VAL B N 1
ATOM 6142 C CA . VAL B 1 272 ? 19.422 -53.688 -17.5 1 95.56 272 VAL B CA 1
ATOM 6143 C C . VAL B 1 272 ? 19.656 -53.656 -19.016 1 95.56 272 VAL B C 1
ATOM 6145 O O . VAL B 1 272 ? 19.672 -52.594 -19.625 1 95.56 272 VAL B O 1
ATOM 6148 N N . ASN B 1 273 ? 19.766 -54.844 -19.641 1 95.38 273 ASN B N 1
ATOM 6149 C CA . ASN B 1 273 ? 20 -54.969 -21.062 1 95.38 273 ASN B CA 1
ATOM 6150 C C . ASN B 1 273 ? 18.719 -55.25 -21.828 1 95.38 273 ASN B C 1
ATOM 6152 O O . ASN B 1 273 ? 18.75 -55.531 -23.031 1 95.38 273 ASN B O 1
ATOM 6156 N N . GLY B 1 274 ? 17.609 -55.188 -21.125 1 96.44 274 GLY B N 1
ATOM 6157 C CA . GLY B 1 274 ? 16.328 -55.438 -21.75 1 96.44 274 GLY B CA 1
ATOM 6158 C C . GLY B 1 274 ? 15.773 -54.25 -22.531 1 96.44 274 GLY B C 1
ATOM 6159 O O . GLY B 1 274 ? 16.422 -53.219 -22.609 1 96.44 274 GLY B O 1
ATOM 6160 N N . SER B 1 275 ? 14.648 -54.469 -23.125 1 97.5 275 SER B N 1
ATOM 6161 C CA . SER B 1 275 ? 13.945 -53.406 -23.844 1 97.5 275 SER B CA 1
ATOM 6162 C C . SER B 1 275 ? 13.43 -52.344 -22.875 1 97.5 275 SER B C 1
ATOM 6164 O O . SER B 1 275 ? 13.422 -52.562 -21.672 1 97.5 275 SER B O 1
ATOM 6166 N N . ALA B 1 276 ? 13.086 -51.188 -23.469 1 97.81 276 ALA B N 1
ATOM 6167 C CA . ALA B 1 276 ? 12.453 -50.125 -22.656 1 97.81 276 ALA B CA 1
ATOM 6168 C C . ALA B 1 276 ? 11.242 -50.688 -21.906 1 97.81 276 ALA B C 1
ATOM 6170 O O . ALA B 1 276 ? 11.031 -50.344 -20.734 1 97.81 276 ALA B O 1
ATOM 6171 N N . SER B 1 277 ? 10.469 -51.469 -22.578 1 97.94 277 SER B N 1
ATOM 6172 C CA . SER B 1 277 ? 9.266 -52.031 -21.984 1 97.94 277 SER B CA 1
ATOM 6173 C C . SER B 1 277 ? 9.609 -52.969 -20.828 1 97.94 277 SER B C 1
ATOM 6175 O O . SER B 1 277 ? 8.945 -52.969 -19.797 1 97.94 277 SER B O 1
ATOM 6177 N N . ASP B 1 278 ? 10.672 -53.781 -21.016 1 97.75 278 ASP B N 1
ATOM 6178 C CA . ASP B 1 278 ? 11.102 -54.688 -19.953 1 97.75 278 ASP B CA 1
ATOM 6179 C C . ASP B 1 278 ? 11.523 -53.938 -18.703 1 97.75 278 ASP B C 1
ATOM 6181 O O . ASP B 1 278 ? 11.164 -54.312 -17.578 1 97.75 278 ASP B O 1
ATOM 6185 N N . LYS B 1 279 ? 12.281 -53 -18.953 1 97.88 279 LYS B N 1
ATOM 6186 C CA . LYS B 1 279 ? 12.781 -52.188 -17.844 1 97.88 279 LYS B CA 1
ATOM 6187 C C . LYS B 1 279 ? 11.633 -51.5 -17.094 1 97.88 279 LYS B C 1
ATOM 6189 O O . LYS B 1 279 ? 11.578 -51.531 -15.867 1 97.88 279 LYS B O 1
ATOM 6194 N N . LEU B 1 280 ? 10.711 -50.875 -17.844 1 97.94 280 LEU B N 1
ATOM 6195 C CA . LEU B 1 280 ? 9.602 -50.156 -17.219 1 97.94 280 LEU B CA 1
ATOM 6196 C C . LEU B 1 280 ? 8.68 -51.125 -16.484 1 97.94 280 LEU B C 1
ATOM 6198 O O . LEU B 1 280 ? 8.141 -50.812 -15.422 1 97.94 280 LEU B O 1
ATOM 6202 N N . ASP B 1 281 ? 8.461 -52.312 -17.047 1 97.69 281 ASP B N 1
ATOM 6203 C CA . ASP B 1 281 ? 7.645 -53.312 -16.391 1 97.69 281 ASP B CA 1
ATOM 6204 C C . ASP B 1 281 ? 8.234 -53.719 -15.031 1 97.69 281 ASP B C 1
ATOM 6206 O O . ASP B 1 281 ? 7.5 -53.906 -14.062 1 97.69 281 ASP B O 1
ATOM 6210 N N . CYS B 1 282 ? 9.523 -53.875 -15.016 1 97.75 282 CYS B N 1
ATOM 6211 C CA . CYS B 1 282 ? 10.188 -54.188 -13.758 1 97.75 282 CYS B CA 1
ATOM 6212 C C . CYS B 1 282 ? 10.023 -53.062 -12.766 1 97.75 282 CYS B C 1
ATOM 6214 O O . CYS B 1 282 ? 9.711 -53.281 -11.594 1 97.75 282 CYS B O 1
ATOM 6216 N N . ILE B 1 283 ? 10.219 -51.812 -13.195 1 97.81 283 ILE B N 1
ATOM 6217 C CA . ILE B 1 283 ? 10.133 -50.625 -12.352 1 97.81 283 ILE B CA 1
ATOM 6218 C C . ILE B 1 283 ? 8.719 -50.5 -11.773 1 97.81 283 ILE B C 1
ATOM 6220 O O . ILE B 1 283 ? 8.547 -50.125 -10.609 1 97.81 283 ILE B O 1
ATOM 6224 N N . ARG B 1 284 ? 7.676 -50.781 -12.555 1 97.69 284 ARG B N 1
ATOM 6225 C CA . ARG B 1 284 ? 6.289 -50.719 -12.109 1 97.69 284 ARG B CA 1
ATOM 6226 C C . ARG B 1 284 ? 6.043 -51.656 -10.93 1 97.69 284 ARG B C 1
ATOM 6228 O O . ARG B 1 284 ? 5.16 -51.406 -10.109 1 97.69 284 ARG B O 1
ATOM 6235 N N . LYS B 1 285 ? 6.824 -52.625 -10.797 1 96.69 285 LYS B N 1
ATOM 6236 C CA . LYS B 1 285 ? 6.605 -53.656 -9.781 1 96.69 285 LYS B CA 1
ATOM 6237 C C . LYS B 1 285 ? 7.371 -53.312 -8.5 1 96.69 285 LYS B C 1
ATOM 6239 O O . LYS B 1 285 ? 7.168 -53.969 -7.473 1 96.69 285 LYS B O 1
ATOM 6244 N N . LEU B 1 286 ? 8.219 -52.344 -8.555 1 97.12 286 LEU B N 1
ATOM 6245 C CA . LEU B 1 286 ? 8.945 -51.969 -7.352 1 97.12 286 LEU B CA 1
ATOM 6246 C C . LEU B 1 286 ? 7.988 -51.5 -6.258 1 97.12 286 LEU B C 1
ATOM 6248 O O . LEU B 1 286 ? 7.004 -50.812 -6.539 1 97.12 286 LEU B O 1
ATOM 6252 N N . PRO B 1 287 ? 8.297 -51.906 -4.969 1 96.69 287 PRO B N 1
ATOM 6253 C CA . PRO B 1 287 ? 7.555 -51.25 -3.895 1 96.69 287 PRO B CA 1
ATOM 6254 C C . PRO B 1 287 ? 7.656 -49.719 -3.963 1 96.69 287 PRO B C 1
ATOM 6256 O O . PRO B 1 287 ? 8.719 -49.188 -4.297 1 96.69 287 PRO B O 1
ATOM 6259 N N . VAL B 1 288 ? 6.59 -49.062 -3.633 1 95.19 288 VAL B N 1
ATOM 6260 C CA . VAL B 1 288 ? 6.496 -47.594 -3.791 1 95.19 288 VAL B CA 1
ATOM 6261 C C . VAL B 1 288 ? 7.629 -46.938 -3.023 1 95.19 288 VAL B C 1
ATOM 6263 O O . VAL B 1 288 ? 8.219 -45.969 -3.504 1 95.19 288 VAL B O 1
ATOM 6266 N N . GLU B 1 289 ? 7.941 -47.438 -1.834 1 94.25 289 GLU B N 1
ATOM 6267 C CA . GLU B 1 289 ? 8.992 -46.812 -1.021 1 94.25 289 GLU B CA 1
ATOM 6268 C C . GLU B 1 289 ? 10.359 -47 -1.681 1 94.25 289 GLU B C 1
ATOM 6270 O O . GLU B 1 289 ? 11.211 -46.094 -1.601 1 94.25 289 GLU B O 1
ATOM 6275 N N . GLU B 1 290 ? 10.539 -48.125 -2.252 1 95.69 290 GLU B N 1
ATOM 6276 C CA . GLU B 1 290 ? 11.789 -48.344 -2.965 1 95.69 290 GLU B CA 1
ATOM 6277 C C . GLU B 1 290 ? 11.898 -47.406 -4.18 1 95.69 290 GLU B C 1
ATOM 6279 O O . GLU B 1 290 ? 12.953 -46.844 -4.441 1 95.69 290 GLU B O 1
ATOM 6284 N N . PHE B 1 291 ? 10.859 -47.344 -4.941 1 95.12 291 PHE B N 1
ATOM 6285 C CA . PHE B 1 291 ? 10.828 -46.406 -6.066 1 95.12 291 PHE B CA 1
ATOM 6286 C C . PHE B 1 291 ? 11.203 -45 -5.621 1 95.12 291 PHE B C 1
ATOM 6288 O O . PHE B 1 291 ? 12.078 -44.375 -6.215 1 95.12 291 PHE B O 1
ATOM 6295 N N . ARG B 1 292 ? 10.594 -44.5 -4.547 1 93.94 292 ARG B N 1
ATOM 6296 C CA . ARG B 1 292 ? 10.773 -43.125 -4.07 1 93.94 292 ARG B CA 1
ATOM 6297 C C . ARG B 1 292 ? 12.203 -42.906 -3.58 1 93.94 292 ARG B C 1
ATOM 6299 O O . ARG B 1 292 ? 12.75 -41.812 -3.74 1 93.94 292 ARG B O 1
ATOM 6306 N N . THR B 1 293 ? 12.758 -43.906 -2.994 1 93.88 293 THR B N 1
ATOM 6307 C CA . THR B 1 293 ? 14.078 -43.75 -2.398 1 93.88 293 THR B CA 1
ATOM 6308 C C . THR B 1 293 ? 15.164 -43.875 -3.461 1 93.88 293 THR B C 1
ATOM 6310 O O . THR B 1 293 ? 16.234 -43.25 -3.336 1 93.88 293 THR B O 1
ATOM 6313 N N . LYS B 1 294 ? 14.883 -44.625 -4.555 1 95 294 LYS B N 1
ATOM 6314 C CA . LYS B 1 294 ? 15.945 -44.969 -5.492 1 95 294 LYS B CA 1
ATOM 6315 C C . LYS B 1 294 ? 15.891 -44.094 -6.738 1 95 294 LYS B C 1
ATOM 6317 O O . LYS B 1 294 ? 16.859 -44.031 -7.496 1 95 294 LYS B O 1
ATOM 6322 N N . VAL B 1 295 ? 14.742 -43.562 -6.984 1 92.75 295 VAL B N 1
ATOM 6323 C CA . VAL B 1 295 ? 14.617 -42.719 -8.164 1 92.75 295 VAL B CA 1
ATOM 6324 C C . VAL B 1 295 ? 15.555 -41.5 -8.023 1 92.75 295 VAL B C 1
ATOM 6326 O O . VAL B 1 295 ? 15.75 -41 -6.926 1 92.75 295 VAL B O 1
ATOM 6329 N N . GLY B 1 296 ? 16.109 -41.062 -9.141 1 86.75 296 GLY B N 1
ATOM 6330 C CA . GLY B 1 296 ? 16.938 -39.844 -9.141 1 86.75 296 GLY B CA 1
ATOM 6331 C C . GLY B 1 296 ? 16.156 -38.594 -8.859 1 86.75 296 GLY B C 1
ATOM 6332 O O . GLY B 1 296 ? 14.93 -38.594 -8.781 1 86.75 296 GLY B O 1
ATOM 6333 N N . SER B 1 297 ? 16.812 -37.438 -8.805 1 83.06 297 SER B N 1
ATOM 6334 C CA . SER B 1 297 ? 16.203 -36.219 -8.289 1 83.06 297 SER B CA 1
ATOM 6335 C C . SER B 1 297 ? 15.727 -35.312 -9.422 1 83.06 297 SER B C 1
ATOM 6337 O O . SER B 1 297 ? 14.938 -34.375 -9.203 1 83.06 297 SER B O 1
ATOM 6339 N N . SER B 1 298 ? 16.266 -35.562 -10.57 1 85.88 298 SER B N 1
ATOM 6340 C CA . SER B 1 298 ? 15.93 -34.656 -11.664 1 85.88 298 SER B CA 1
ATOM 6341 C C . SER B 1 298 ? 14.586 -35 -12.281 1 85.88 298 SER B C 1
ATOM 6343 O O . SER B 1 298 ? 14.398 -36.125 -12.773 1 85.88 298 SER B O 1
ATOM 6345 N N . THR B 1 299 ? 13.656 -34.125 -12.141 1 87.75 299 THR B N 1
ATOM 6346 C CA . THR B 1 299 ? 12.312 -34.281 -12.695 1 87.75 299 THR B CA 1
ATOM 6347 C C . THR B 1 299 ? 11.812 -32.969 -13.281 1 87.75 299 THR B C 1
ATOM 6349 O O . THR B 1 299 ? 12.438 -31.922 -13.094 1 87.75 299 THR B O 1
ATOM 6352 N N . GLY B 1 300 ? 10.773 -33.094 -14.141 1 91.31 300 GLY B N 1
ATOM 6353 C CA . GLY B 1 300 ? 10.18 -31.906 -14.758 1 91.31 300 GLY B CA 1
ATOM 6354 C C . GLY B 1 300 ? 9.648 -32.156 -16.156 1 91.31 300 GLY B C 1
ATOM 6355 O O . GLY B 1 300 ? 9.859 -33.25 -16.719 1 91.31 300 GLY B O 1
ATOM 6356 N N . GLN B 1 301 ? 9.055 -31.203 -16.641 1 94.25 301 GLN B N 1
ATOM 6357 C CA . GLN B 1 301 ? 8.484 -31.281 -17.984 1 94.25 301 GLN B CA 1
ATOM 6358 C C . GLN B 1 301 ? 9.586 -31.344 -19.047 1 94.25 301 GLN B C 1
ATOM 6360 O O . GLN B 1 301 ? 10.633 -30.719 -18.906 1 94.25 301 GLN B O 1
ATOM 6365 N N . SER B 1 302 ? 9.375 -32.125 -20.094 1 95.12 302 SER B N 1
ATOM 6366 C CA . SER B 1 302 ? 10.328 -32.25 -21.188 1 95.12 302 SER B CA 1
ATOM 6367 C C . SER B 1 302 ? 9.617 -32.156 -22.531 1 95.12 302 SER B C 1
ATOM 6369 O O . SER B 1 302 ? 8.391 -32.281 -22.609 1 95.12 302 SER B O 1
ATOM 6371 N N . VAL B 1 303 ? 10.398 -31.844 -23.547 1 95.81 303 VAL B N 1
ATOM 6372 C CA . VAL B 1 303 ? 9.883 -31.891 -24.906 1 95.81 303 VAL B CA 1
ATOM 6373 C C . VAL B 1 303 ? 9.625 -33.344 -25.328 1 95.81 303 VAL B C 1
ATOM 6375 O O . VAL B 1 303 ? 10.555 -34.156 -25.391 1 95.81 303 VAL B O 1
ATOM 6378 N N . ASP B 1 304 ? 8.391 -33.656 -25.609 1 96.5 304 ASP B N 1
ATOM 6379 C CA . ASP B 1 304 ? 8.039 -35.031 -25.906 1 96.5 304 ASP B CA 1
ATOM 6380 C C . ASP B 1 304 ? 7.621 -35.188 -27.359 1 96.5 304 ASP B C 1
ATOM 6382 O O . ASP B 1 304 ? 7.316 -36.312 -27.812 1 96.5 304 ASP B O 1
ATOM 6386 N N . GLY B 1 305 ? 7.574 -34.094 -28.094 1 95 305 GLY B N 1
ATOM 6387 C CA . GLY B 1 305 ? 7.277 -34.125 -29.516 1 95 305 GLY B CA 1
ATOM 6388 C C . GLY B 1 305 ? 5.793 -34.25 -29.812 1 95 305 GLY B C 1
ATOM 6389 O O . GLY B 1 305 ? 5.383 -34.188 -30.969 1 95 305 GLY B O 1
ATOM 6390 N N . ASP B 1 306 ? 4.965 -34.344 -28.844 1 96.31 306 ASP B N 1
ATOM 6391 C CA . ASP B 1 306 ? 3.521 -34.469 -29.016 1 96.31 306 ASP B CA 1
ATOM 6392 C C . ASP B 1 306 ? 2.773 -33.438 -28.172 1 96.31 306 ASP B C 1
ATOM 6394 O O . ASP B 1 306 ? 2.58 -32.281 -28.594 1 96.31 306 ASP B O 1
ATOM 6398 N N . PHE B 1 307 ? 2.617 -33.719 -26.875 1 97.06 307 PHE B N 1
ATOM 6399 C CA . PHE B 1 307 ? 1.966 -32.75 -26 1 97.06 307 PHE B CA 1
ATOM 6400 C C . PHE B 1 307 ? 2.791 -31.469 -25.875 1 97.06 307 PHE B C 1
ATOM 6402 O O . PHE B 1 307 ? 2.26 -30.375 -26.016 1 97.06 307 PHE B O 1
ATOM 6409 N N . THR B 1 308 ? 4.027 -31.688 -25.578 1 97.5 308 THR B N 1
ATOM 6410 C CA . THR B 1 308 ? 4.98 -30.578 -25.516 1 97.5 308 THR B CA 1
ATOM 6411 C C . THR B 1 308 ? 5.941 -30.625 -26.703 1 97.5 308 THR B C 1
ATOM 6413 O O . THR B 1 308 ? 6.957 -31.312 -26.656 1 97.5 308 THR B O 1
ATOM 6416 N N . ARG B 1 309 ? 5.738 -29.766 -27.625 1 96.75 309 ARG B N 1
ATOM 6417 C CA . ARG B 1 309 ? 6.523 -29.844 -28.844 1 96.75 309 ARG B CA 1
ATOM 6418 C C . ARG B 1 309 ? 7.754 -28.938 -28.766 1 96.75 309 ARG B C 1
ATOM 6420 O O . ARG B 1 309 ? 8.75 -29.172 -29.453 1 96.75 309 ARG B O 1
ATOM 6427 N N . THR B 1 310 ? 7.621 -27.953 -27.984 1 95.88 310 THR B N 1
ATOM 6428 C CA . THR B 1 310 ? 8.711 -27 -27.844 1 95.88 310 THR B CA 1
ATOM 6429 C C . THR B 1 310 ? 8.555 -26.172 -26.562 1 95.88 310 THR B C 1
ATOM 6431 O O . THR B 1 310 ? 7.594 -26.359 -25.828 1 95.88 310 THR B O 1
ATOM 6434 N N . SER B 1 311 ? 9.57 -25.297 -26.312 1 95.25 311 SER B N 1
ATOM 6435 C CA . SER B 1 311 ? 9.531 -24.375 -25.188 1 95.25 311 SER B CA 1
ATOM 6436 C C . SER B 1 311 ? 8.609 -23.188 -25.484 1 95.25 311 SER B C 1
ATOM 6438 O O . SER B 1 311 ? 8.359 -22.875 -26.656 1 95.25 311 SER B O 1
ATOM 6440 N N . ILE B 1 312 ? 8.117 -22.562 -24.453 1 96.31 312 ILE B N 1
ATOM 6441 C CA . ILE B 1 312 ? 7.184 -21.453 -24.578 1 96.31 312 ILE B CA 1
ATOM 6442 C C . ILE B 1 312 ? 7.848 -20.312 -25.344 1 96.31 312 ILE B C 1
ATOM 6444 O O . ILE B 1 312 ? 7.191 -19.594 -26.094 1 96.31 312 ILE B O 1
ATOM 6448 N N . GLN B 1 313 ? 9.18 -20.172 -25.234 1 94.44 313 GLN B N 1
ATOM 6449 C CA . GLN B 1 313 ? 9.945 -19.109 -25.891 1 94.44 313 GLN B CA 1
ATOM 6450 C C . GLN B 1 313 ? 9.883 -19.266 -27.406 1 94.44 313 GLN B C 1
ATOM 6452 O O . GLN B 1 313 ? 10.117 -18.297 -28.141 1 94.44 313 GLN B O 1
ATOM 6457 N N . ARG B 1 314 ? 9.594 -20.438 -27.844 1 95.06 314 ARG B N 1
ATOM 6458 C CA . ARG B 1 314 ? 9.484 -20.703 -29.281 1 95.06 314 ARG B CA 1
ATOM 6459 C C . ARG B 1 314 ? 8.023 -20.766 -29.703 1 95.06 314 ARG B C 1
ATOM 6461 O O . ARG B 1 314 ? 7.676 -20.297 -30.797 1 95.06 314 ARG B O 1
ATOM 6468 N N . ALA B 1 315 ? 7.238 -21.312 -28.906 1 97.19 315 ALA B N 1
ATOM 6469 C CA . ALA B 1 315 ? 5.836 -21.547 -29.234 1 97.19 315 ALA B CA 1
ATOM 6470 C C . ALA B 1 315 ? 5.09 -20.219 -29.391 1 97.19 315 ALA B C 1
ATOM 6472 O O . ALA B 1 315 ? 4.336 -20.031 -30.344 1 97.19 315 ALA B O 1
ATOM 6473 N N . LEU B 1 316 ? 5.309 -19.266 -28.5 1 95.81 316 LEU B N 1
ATOM 6474 C CA . LEU B 1 316 ? 4.543 -18.016 -28.469 1 95.81 316 LEU B CA 1
ATOM 6475 C C . LEU B 1 316 ? 4.836 -17.172 -29.703 1 95.81 316 LEU B C 1
ATOM 6477 O O . LEU B 1 316 ? 3.914 -16.766 -30.406 1 95.81 316 LEU B O 1
ATOM 6481 N N . PRO B 1 317 ? 6.121 -16.906 -30 1 93.94 317 PRO B N 1
ATOM 6482 C CA . PRO B 1 317 ? 6.383 -16.109 -31.203 1 93.94 317 PRO B CA 1
ATOM 6483 C C . PRO B 1 317 ? 5.871 -16.766 -32.469 1 93.94 317 PRO B C 1
ATOM 6485 O O . PRO B 1 317 ? 5.504 -16.078 -33.438 1 93.94 317 PRO B O 1
ATOM 6488 N N . ALA B 1 318 ? 5.766 -18.078 -32.469 1 96.06 318 ALA B N 1
ATOM 6489 C CA . ALA B 1 318 ? 5.316 -18.812 -33.656 1 96.06 318 ALA B CA 1
ATOM 6490 C C . ALA B 1 318 ? 3.793 -18.906 -33.688 1 96.06 318 ALA B C 1
ATOM 6492 O O . ALA B 1 318 ? 3.223 -19.438 -34.656 1 96.06 318 ALA B O 1
ATOM 6493 N N . GLY B 1 319 ? 3.17 -18.406 -32.688 1 97 319 GLY B N 1
ATOM 6494 C CA . GLY B 1 319 ? 1.718 -18.453 -32.625 1 97 319 GLY B CA 1
ATOM 6495 C C . GLY B 1 319 ? 1.174 -19.844 -32.344 1 97 319 GLY B C 1
ATOM 6496 O O . GLY B 1 319 ? 0.013 -20.125 -32.656 1 97 319 GLY B O 1
ATOM 6497 N N . GLN B 1 320 ? 2.006 -20.719 -31.812 1 97.56 320 GLN B N 1
ATOM 6498 C CA . GLN B 1 320 ? 1.626 -22.109 -31.594 1 97.56 320 GLN B CA 1
ATOM 6499 C C . GLN B 1 320 ? 1.051 -22.297 -30.188 1 97.56 320 GLN B C 1
ATOM 6501 O O . GLN B 1 320 ? 1.576 -23.078 -29.391 1 97.56 320 GLN B O 1
ATOM 6506 N N . TYR B 1 321 ? -0.017 -21.703 -29.875 1 97.75 321 TYR B N 1
ATOM 6507 C CA . TYR B 1 321 ? -0.761 -21.797 -28.625 1 97.75 321 TYR B CA 1
ATOM 6508 C C . TYR B 1 321 ? -2.221 -21.406 -28.828 1 97.75 321 TYR B C 1
ATOM 6510 O O . TYR B 1 321 ? -2.559 -20.734 -29.812 1 97.75 321 TYR B O 1
ATOM 6518 N N . ILE B 1 322 ? -3.119 -21.906 -28 1 97.75 322 ILE B N 1
ATOM 6519 C CA . ILE B 1 322 ? -4.52 -21.484 -28.016 1 97.75 322 ILE B CA 1
ATOM 6520 C C . ILE B 1 322 ? -4.637 -20.047 -27.531 1 97.75 322 ILE B C 1
ATOM 6522 O O . ILE B 1 322 ? -4.168 -19.703 -26.453 1 97.75 322 ILE B O 1
ATOM 6526 N N . LYS B 1 323 ? -5.227 -19.203 -28.328 1 97.88 323 LYS B N 1
ATOM 6527 C CA . LYS B 1 323 ? -5.359 -17.766 -28.047 1 97.88 323 LYS B CA 1
ATOM 6528 C C . LYS B 1 323 ? -6.645 -17.469 -27.281 1 97.88 323 LYS B C 1
ATOM 6530 O O . LYS B 1 323 ? -7.66 -17.109 -27.875 1 97.88 323 LYS B O 1
ATOM 6535 N N . VAL B 1 324 ? -6.57 -17.547 -25.984 1 98.44 324 VAL B N 1
ATOM 6536 C CA . VAL B 1 324 ? -7.715 -17.297 -25.109 1 98.44 324 VAL B CA 1
ATOM 6537 C C . VAL B 1 324 ? -7.418 -16.109 -24.203 1 98.44 324 VAL B C 1
ATOM 6539 O O . VAL B 1 324 ? -6.258 -15.852 -23.875 1 98.44 324 VAL B O 1
ATOM 6542 N N . PRO B 1 325 ? -8.5 -15.367 -23.797 1 98.75 325 PRO B N 1
ATOM 6543 C CA . PRO B 1 325 ? -8.266 -14.312 -22.812 1 98.75 325 PRO B CA 1
ATOM 6544 C C . PRO B 1 325 ? -7.48 -14.812 -21.594 1 98.75 325 PRO B C 1
ATOM 6546 O O . PRO B 1 325 ? -7.703 -15.93 -21.125 1 98.75 325 PRO B O 1
ATOM 6549 N N . THR B 1 326 ? -6.52 -13.969 -21.156 1 98.81 326 THR B N 1
ATOM 6550 C CA . THR B 1 326 ? -5.566 -14.445 -20.172 1 98.81 326 THR B CA 1
ATOM 6551 C C . THR B 1 326 ? -5.277 -13.367 -19.125 1 98.81 326 THR B C 1
ATOM 6553 O O . THR B 1 326 ? -5.133 -12.195 -19.469 1 98.81 326 THR B O 1
ATOM 6556 N N . VAL B 1 327 ? -5.324 -13.734 -17.859 1 98.88 327 VAL B N 1
ATOM 6557 C CA . VAL B 1 327 ? -4.754 -12.945 -16.781 1 98.88 327 VAL B CA 1
ATOM 6558 C C . VAL B 1 327 ? -3.352 -13.453 -16.453 1 98.88 327 VAL B C 1
ATOM 6560 O O . VAL B 1 327 ? -3.143 -14.664 -16.297 1 98.88 327 VAL B O 1
ATOM 6563 N N . VAL B 1 328 ? -2.365 -12.609 -16.406 1 98.56 328 VAL B N 1
ATOM 6564 C CA . VAL B 1 328 ? -1.001 -12.984 -16.047 1 98.56 328 VAL B CA 1
ATOM 6565 C C . VAL B 1 328 ? -0.453 -12.031 -15 1 98.56 328 VAL B C 1
ATOM 6567 O O . VAL B 1 328 ? -0.586 -10.812 -15.125 1 98.56 328 VAL B O 1
ATOM 6570 N N . GLY B 1 329 ? 0.081 -12.57 -13.93 1 98.19 329 GLY B N 1
ATOM 6571 C CA . GLY B 1 329 ? 0.531 -11.656 -12.891 1 98.19 329 GLY B CA 1
ATOM 6572 C C . GLY B 1 329 ? 1.7 -12.195 -12.086 1 98.19 329 GLY B C 1
ATOM 6573 O O . GLY B 1 329 ? 2.111 -13.344 -12.273 1 98.19 329 GLY B O 1
ATOM 6574 N N . THR B 1 330 ? 2.35 -11.32 -11.344 1 98.25 330 THR B N 1
ATOM 6575 C CA . THR B 1 330 ? 3.484 -11.586 -10.469 1 98.25 330 THR B CA 1
ATOM 6576 C C . THR B 1 330 ? 3.348 -10.82 -9.156 1 98.25 330 THR B C 1
ATOM 6578 O O . THR B 1 330 ? 2.414 -10.031 -8.984 1 98.25 330 THR B O 1
ATOM 6581 N N . ASN B 1 331 ? 4.207 -11.172 -8.227 1 98 331 ASN B N 1
ATOM 6582 C CA . ASN B 1 331 ? 4.32 -10.445 -6.965 1 98 331 ASN B CA 1
ATOM 6583 C C . ASN B 1 331 ? 5.574 -9.578 -6.926 1 98 331 ASN B C 1
ATOM 6585 O O . ASN B 1 331 ? 6.516 -9.812 -7.684 1 98 331 ASN B O 1
ATOM 6589 N N . THR B 1 332 ? 5.562 -8.648 -6.098 1 97.56 332 THR B N 1
ATOM 6590 C CA . THR B 1 332 ? 6.578 -7.598 -6.09 1 97.56 332 THR B CA 1
ATOM 6591 C C . THR B 1 332 ? 7.957 -8.18 -5.793 1 97.56 332 THR B C 1
ATOM 6593 O O . THR B 1 332 ? 8.945 -7.797 -6.414 1 97.56 332 THR B O 1
ATOM 6596 N N . ASP B 1 333 ? 8.039 -9.109 -4.863 1 97.5 333 ASP B N 1
ATOM 6597 C CA . ASP B 1 333 ? 9.328 -9.617 -4.395 1 97.5 333 ASP B CA 1
ATOM 6598 C C . ASP B 1 333 ? 9.539 -11.062 -4.832 1 97.5 333 ASP B C 1
ATOM 6600 O O . ASP B 1 333 ? 9.93 -11.906 -4.027 1 97.5 333 ASP B O 1
ATOM 6604 N N . GLU B 1 334 ? 9.32 -11.367 -6.07 1 97 334 GLU B N 1
ATOM 6605 C CA . GLU B 1 334 ? 9.383 -12.719 -6.617 1 97 334 GLU B CA 1
ATOM 6606 C C . GLU B 1 334 ? 10.75 -13.352 -6.355 1 97 334 GLU B C 1
ATOM 6608 O O . GLU B 1 334 ? 10.844 -14.57 -6.176 1 97 334 GLU B O 1
ATOM 6613 N N . GLY B 1 335 ? 11.789 -12.539 -6.246 1 96.12 335 GLY B N 1
ATOM 6614 C CA . GLY B 1 335 ? 13.148 -13.055 -6.188 1 96.12 335 GLY B CA 1
ATOM 6615 C C . GLY B 1 335 ? 13.5 -13.648 -4.836 1 96.12 335 GLY B C 1
ATOM 6616 O O . GLY B 1 335 ? 14.5 -14.344 -4.699 1 96.12 335 GLY B O 1
ATOM 6617 N N . THR B 1 336 ? 12.688 -13.414 -3.812 1 95.12 336 THR B N 1
ATOM 6618 C CA . THR B 1 336 ? 13.023 -13.844 -2.461 1 95.12 336 THR B CA 1
ATOM 6619 C C . THR B 1 336 ? 13 -15.367 -2.363 1 95.12 336 THR B C 1
ATOM 6621 O O . THR B 1 336 ? 13.586 -15.945 -1.445 1 95.12 336 THR B O 1
ATOM 6624 N N . THR B 1 337 ? 12.406 -16.031 -3.326 1 89.12 337 THR B N 1
ATOM 6625 C CA . THR B 1 337 ? 12.305 -17.484 -3.279 1 89.12 337 THR B CA 1
ATOM 6626 C C . THR B 1 337 ? 13.266 -18.125 -4.273 1 89.12 337 THR B C 1
ATOM 6628 O O . THR B 1 337 ? 13.375 -19.359 -4.332 1 89.12 337 THR B O 1
ATOM 6631 N N . SER B 1 338 ? 14.016 -17.359 -5.012 1 91.25 338 SER B N 1
ATOM 6632 C CA . SER B 1 338 ? 14.781 -17.969 -6.09 1 91.25 338 SER B CA 1
ATOM 6633 C C . SER B 1 338 ? 16.234 -17.5 -6.086 1 91.25 338 SER B C 1
ATOM 6635 O O . SER B 1 338 ? 17.078 -18.078 -6.746 1 91.25 338 SER B O 1
ATOM 6637 N N . ALA B 1 339 ? 16.484 -16.484 -5.379 1 95 339 ALA B N 1
ATOM 6638 C CA . ALA B 1 339 ? 17.797 -15.867 -5.449 1 95 339 ALA B CA 1
ATOM 6639 C C . ALA B 1 339 ? 18.781 -16.531 -4.48 1 95 339 ALA B C 1
ATOM 6641 O O . ALA B 1 339 ? 18.375 -16.953 -3.391 1 95 339 ALA B O 1
ATOM 6642 N N . PRO B 1 340 ? 20.078 -16.656 -4.879 1 95.56 340 PRO B N 1
ATOM 6643 C CA . PRO B 1 340 ? 21.094 -17.031 -3.9 1 95.56 340 PRO B CA 1
ATOM 6644 C C . PRO B 1 340 ? 21.297 -15.977 -2.818 1 95.56 340 PRO B C 1
ATOM 6646 O O . PRO B 1 340 ? 20.922 -14.82 -2.996 1 95.56 340 PRO B O 1
ATOM 6649 N N . THR B 1 341 ? 21.844 -16.406 -1.681 1 95.81 341 THR B N 1
ATOM 6650 C CA . THR B 1 341 ? 22.188 -15.492 -0.595 1 95.81 341 THR B CA 1
ATOM 6651 C C . THR B 1 341 ? 23.688 -15.562 -0.29 1 95.81 341 THR B C 1
ATOM 6653 O O . THR B 1 341 ? 24.391 -16.422 -0.822 1 95.81 341 THR B O 1
ATOM 6656 N N . GLY B 1 342 ? 24.141 -14.727 0.463 1 96.88 342 GLY B N 1
ATOM 6657 C CA . GLY B 1 342 ? 25.562 -14.672 0.815 1 96.88 342 GLY B CA 1
ATOM 6658 C C . GLY B 1 342 ? 26.422 -14.055 -0.269 1 96.88 342 GLY B C 1
ATOM 6659 O O . GLY B 1 342 ? 27.609 -14.336 -0.359 1 96.88 342 GLY B O 1
ATOM 6660 N N . ILE B 1 343 ? 25.812 -13.297 -1.164 1 97.75 343 ILE B N 1
ATOM 6661 C CA . ILE B 1 343 ? 26.531 -12.633 -2.248 1 97.75 343 ILE B CA 1
ATOM 6662 C C . ILE B 1 343 ? 27.078 -11.305 -1.756 1 97.75 343 ILE B C 1
ATOM 6664 O O . ILE B 1 343 ? 26.328 -10.438 -1.305 1 97.75 343 ILE B O 1
ATOM 6668 N N . ASN B 1 344 ? 28.359 -11.07 -1.893 1 97.94 344 ASN B N 1
ATOM 6669 C CA . ASN B 1 344 ? 28.953 -9.844 -1.366 1 97.94 344 ASN B CA 1
ATOM 6670 C C . ASN B 1 344 ? 29.578 -9.008 -2.477 1 97.94 344 ASN B C 1
ATOM 6672 O O . ASN B 1 344 ? 29.844 -7.816 -2.285 1 97.94 344 ASN B O 1
ATOM 6676 N N . THR B 1 345 ? 29.891 -9.664 -3.623 1 97.5 345 THR B N 1
ATOM 6677 C CA . THR B 1 345 ? 30.484 -8.961 -4.758 1 97.5 345 THR B CA 1
ATOM 6678 C C . THR B 1 345 ? 29.766 -9.336 -6.055 1 97.5 345 THR B C 1
ATOM 6680 O O . THR B 1 345 ? 29.109 -10.383 -6.129 1 97.5 345 THR B O 1
ATOM 6683 N N . THR B 1 346 ? 29.859 -8.539 -7.055 1 97.12 346 THR B N 1
ATOM 6684 C CA . THR B 1 346 ? 29.25 -8.836 -8.344 1 97.12 346 THR B CA 1
ATOM 6685 C C . THR B 1 346 ? 29.891 -10.055 -8.984 1 97.12 346 THR B C 1
ATOM 6687 O O . THR B 1 346 ? 29.25 -10.805 -9.711 1 97.12 346 THR B O 1
ATOM 6690 N N . GLU B 1 347 ? 31.141 -10.281 -8.695 1 97.12 347 GLU B N 1
ATOM 6691 C CA . GLU B 1 347 ? 31.828 -11.461 -9.195 1 97.12 347 GLU B CA 1
ATOM 6692 C C . GLU B 1 347 ? 31.188 -12.742 -8.68 1 97.12 347 GLU B C 1
ATOM 6694 O O . GLU B 1 347 ? 31.078 -13.727 -9.414 1 97.12 347 GLU B O 1
ATOM 6699 N N . GLN B 1 348 ? 30.734 -12.68 -7.488 1 97.56 348 GLN B N 1
ATOM 6700 C CA . GLN B 1 348 ? 30.109 -13.844 -6.879 1 97.56 348 GLN B CA 1
ATOM 6701 C C . GLN B 1 348 ? 28.766 -14.156 -7.531 1 97.56 348 GLN B C 1
ATOM 6703 O O . GLN B 1 348 ? 28.25 -15.266 -7.398 1 97.56 348 GLN B O 1
ATOM 6708 N N . LEU B 1 349 ? 28.188 -13.203 -8.242 1 96.56 349 LEU B N 1
ATOM 6709 C CA . LEU B 1 349 ? 26.906 -13.375 -8.898 1 96.56 349 LEU B CA 1
ATOM 6710 C C . LEU B 1 349 ? 27.062 -14.062 -10.25 1 96.56 349 LEU B C 1
ATOM 6712 O O . LEU B 1 349 ? 26.094 -14.602 -10.797 1 96.56 349 LEU B O 1
ATOM 6716 N N . PHE B 1 350 ? 28.266 -14.008 -10.766 1 96.62 350 PHE B N 1
ATOM 6717 C CA . PHE B 1 350 ? 28.484 -14.445 -12.133 1 96.62 350 PHE B CA 1
ATOM 6718 C C . PHE B 1 350 ? 28.062 -15.898 -12.32 1 96.62 350 PHE B C 1
ATOM 6720 O O . PHE B 1 350 ? 27.266 -16.203 -13.211 1 96.62 350 PHE B O 1
ATOM 6727 N N . ASP B 1 351 ? 28.5 -16.797 -11.523 1 96.06 351 ASP B N 1
ATOM 6728 C CA . ASP B 1 351 ? 28.234 -18.219 -11.664 1 96.06 351 ASP B CA 1
ATOM 6729 C C . ASP B 1 351 ? 26.75 -18.531 -11.453 1 96.06 351 ASP B C 1
ATOM 6731 O O . ASP B 1 351 ? 26.125 -19.203 -12.281 1 96.06 351 ASP B O 1
ATOM 6735 N N . PRO B 1 352 ? 26.203 -18.016 -10.352 1 96.5 352 PRO B N 1
ATOM 6736 C CA . PRO B 1 352 ? 24.781 -18.281 -10.18 1 96.5 352 PRO B CA 1
ATOM 6737 C C . PRO B 1 352 ? 23.938 -17.781 -11.352 1 96.5 352 PRO B C 1
ATOM 6739 O O . PRO B 1 352 ? 22.984 -18.438 -11.766 1 96.5 352 PRO B O 1
ATOM 6742 N N . VAL B 1 353 ? 24.234 -16.594 -11.836 1 97 353 VAL B N 1
ATOM 6743 C CA . VAL B 1 353 ? 23.469 -16.031 -12.938 1 97 353 VAL B CA 1
ATOM 6744 C C . VAL B 1 353 ? 23.672 -16.859 -14.195 1 97 353 VAL B C 1
ATOM 6746 O O . VAL B 1 353 ? 22.734 -17.094 -14.961 1 97 353 VAL B O 1
ATOM 6749 N N . ALA B 1 354 ? 24.891 -17.281 -14.461 1 96.44 354 ALA B N 1
ATOM 6750 C CA . ALA B 1 354 ? 25.203 -18.109 -15.617 1 96.44 354 ALA B CA 1
ATOM 6751 C C . ALA B 1 354 ? 24.438 -19.438 -15.555 1 96.44 354 ALA B C 1
ATOM 6753 O O . ALA B 1 354 ? 23.938 -19.922 -16.578 1 96.44 354 ALA B O 1
ATOM 6754 N N . GLN B 1 355 ? 24.391 -20.016 -14.422 1 91.75 355 GLN B N 1
ATOM 6755 C CA . GLN B 1 355 ? 23.719 -21.297 -14.227 1 91.75 355 GLN B CA 1
ATOM 6756 C C . GLN B 1 355 ? 22.203 -21.156 -14.305 1 91.75 355 GLN B C 1
ATOM 6758 O O . GLN B 1 355 ? 21.531 -22.016 -14.859 1 91.75 355 GLN B O 1
ATOM 6763 N N . GLY B 1 356 ? 21.797 -19.953 -13.742 1 83.06 356 GLY B N 1
ATOM 6764 C CA . GLY B 1 356 ? 20.359 -19.656 -13.734 1 83.06 356 GLY B CA 1
ATOM 6765 C C . GLY B 1 356 ? 19.547 -20.719 -13.023 1 83.06 356 GLY B C 1
ATOM 6766 O O . GLY B 1 356 ? 20.094 -21.641 -12.438 1 83.06 356 GLY B O 1
ATOM 6767 N N . TYR B 1 357 ? 18.25 -20.406 -13.094 1 75.69 357 TYR B N 1
ATOM 6768 C CA . TYR B 1 357 ? 17.297 -21.375 -12.562 1 75.69 357 TYR B CA 1
ATOM 6769 C C . TYR B 1 357 ? 16.75 -22.266 -13.672 1 75.69 357 TYR B C 1
ATOM 6771 O O . TYR B 1 357 ? 16.234 -21.766 -14.68 1 75.69 357 TYR B O 1
ATOM 6779 N N . PHE B 1 358 ? 16.891 -23.594 -13.617 1 73 358 PHE B N 1
ATOM 6780 C CA . PHE B 1 358 ? 16.344 -24.609 -14.508 1 73 358 PHE B CA 1
ATOM 6781 C C . PHE B 1 358 ? 16.812 -24.391 -15.938 1 73 358 PHE B C 1
ATOM 6783 O O . PHE B 1 358 ? 16.016 -24.484 -16.875 1 73 358 PHE B O 1
ATOM 6790 N N . ARG B 1 359 ? 18.047 -23.969 -16.109 1 83.25 359 ARG B N 1
ATOM 6791 C CA . ARG B 1 359 ? 18.594 -23.797 -17.453 1 83.25 359 ARG B CA 1
ATOM 6792 C C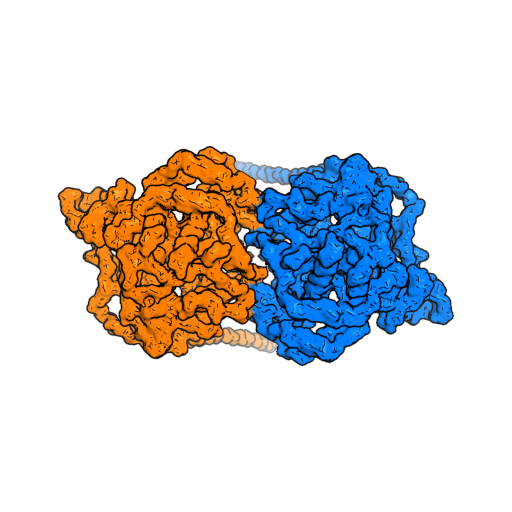 . ARG B 1 359 ? 19.344 -25.047 -17.906 1 83.25 359 ARG B C 1
ATOM 6794 O O . ARG B 1 359 ? 20.031 -25.672 -17.094 1 83.25 359 ARG B O 1
ATOM 6801 N N . PRO B 1 360 ? 19.25 -25.359 -19.188 1 82.19 360 PRO B N 1
ATOM 6802 C CA . PRO B 1 360 ? 19.906 -26.562 -19.703 1 82.19 360 PRO B CA 1
ATOM 6803 C C . PRO B 1 360 ? 21.406 -26.359 -19.922 1 82.19 360 PRO B C 1
ATOM 6805 O O . PRO B 1 360 ? 22.156 -27.344 -20 1 82.19 360 PRO B O 1
ATOM 6808 N N . ARG B 1 361 ? 21.812 -25.172 -20.094 1 87.38 361 ARG B N 1
ATOM 6809 C CA . ARG B 1 361 ? 23.219 -24.828 -20.266 1 87.38 361 ARG B CA 1
ATOM 6810 C C . ARG B 1 361 ? 23.531 -23.469 -19.641 1 87.38 361 ARG B C 1
ATOM 6812 O O . ARG B 1 361 ? 22.625 -22.688 -19.359 1 87.38 361 ARG B O 1
ATOM 6819 N N . LEU B 1 362 ? 24.781 -23.25 -19.469 1 93.38 362 LEU B N 1
ATOM 6820 C CA . LEU B 1 362 ? 25.219 -22 -18.891 1 93.38 362 LEU B CA 1
ATOM 6821 C C . LEU B 1 362 ? 25 -20.844 -19.859 1 93.38 362 LEU B C 1
ATOM 6823 O O . LEU B 1 362 ? 25.234 -20.984 -21.062 1 93.38 362 LEU B O 1
ATOM 6827 N N . LEU B 1 363 ? 24.609 -19.719 -19.344 1 95.62 363 LEU B N 1
ATOM 6828 C CA . LEU B 1 363 ? 24.547 -18.5 -20.156 1 95.62 363 LEU B CA 1
ATOM 6829 C C . LEU B 1 363 ? 25.953 -18.062 -20.594 1 95.62 363 LEU B C 1
ATOM 6831 O O . LEU B 1 363 ? 26.906 -18.203 -19.828 1 95.62 363 LEU B O 1
ATOM 6835 N N . PRO B 1 364 ? 26.062 -17.484 -21.781 1 96 364 PRO B N 1
ATOM 6836 C CA . PRO B 1 364 ? 27.344 -16.922 -22.203 1 96 364 PRO B CA 1
ATOM 6837 C C . PRO B 1 364 ? 27.844 -15.82 -21.266 1 96 364 PRO B C 1
ATOM 6839 O O . PRO B 1 364 ? 27.047 -15.023 -20.766 1 96 364 PRO B O 1
ATOM 6842 N N . ASN B 1 365 ? 29.172 -15.758 -21.109 1 96.81 365 ASN B N 1
ATOM 6843 C CA . ASN B 1 365 ? 29.781 -14.797 -20.219 1 96.81 365 ASN B CA 1
ATOM 6844 C C . ASN B 1 365 ? 29.359 -13.367 -20.531 1 96.81 365 ASN B C 1
ATOM 6846 O O . ASN B 1 365 ? 29.109 -12.57 -19.625 1 96.81 365 ASN B O 1
ATOM 6850 N N . GLU B 1 366 ? 29.266 -13.094 -21.781 1 97.38 366 GLU B N 1
ATOM 6851 C CA . GLU B 1 366 ? 28.875 -11.742 -22.188 1 97.38 366 GLU B CA 1
ATOM 6852 C C . GLU B 1 366 ? 27.453 -11.414 -21.766 1 97.38 366 GLU B C 1
ATOM 6854 O O . GLU B 1 366 ? 27.172 -10.297 -21.344 1 97.38 366 GLU B O 1
ATOM 6859 N N . THR B 1 367 ? 26.578 -12.383 -21.938 1 97.44 367 THR B N 1
ATOM 6860 C CA . THR B 1 367 ? 25.188 -12.211 -21.531 1 97.44 367 THR B CA 1
ATOM 6861 C C . THR B 1 367 ? 25.094 -11.977 -20.016 1 97.44 367 THR B C 1
ATOM 6863 O O . THR B 1 367 ? 24.375 -11.094 -19.562 1 97.44 367 THR B O 1
ATOM 6866 N N . VAL B 1 368 ? 25.844 -12.758 -19.25 1 98 368 VAL B N 1
ATOM 6867 C CA . VAL B 1 368 ? 25.844 -12.664 -17.797 1 98 368 VAL B CA 1
ATOM 6868 C C . VAL B 1 368 ? 26.375 -11.305 -17.359 1 98 368 VAL B C 1
ATOM 6870 O O . VAL B 1 368 ? 25.766 -10.625 -16.531 1 98 368 VAL B O 1
ATOM 6873 N N . SER B 1 369 ? 27.5 -10.898 -17.906 1 98.06 369 SER B N 1
ATOM 6874 C CA . SER B 1 369 ? 28.125 -9.633 -17.547 1 98.06 369 SER B CA 1
ATOM 6875 C C . SER B 1 369 ? 27.203 -8.453 -17.844 1 98.06 369 SER B C 1
ATOM 6877 O O . SER B 1 369 ? 27.062 -7.555 -17.016 1 98.06 369 SER B O 1
ATOM 6879 N N . LYS B 1 370 ? 26.625 -8.484 -19.047 1 98.25 370 LYS B N 1
ATOM 6880 C CA . LYS B 1 370 ? 25.719 -7.398 -19.406 1 98.25 370 LYS B CA 1
ATOM 6881 C C . LYS B 1 370 ? 24.5 -7.363 -18.484 1 98.25 370 LYS B C 1
ATOM 6883 O O . LYS B 1 370 ? 24.078 -6.289 -18.062 1 98.25 370 LYS B O 1
ATOM 6888 N N . LEU B 1 371 ? 23.922 -8.508 -18.188 1 98.12 371 LEU B N 1
ATOM 6889 C CA . LEU B 1 371 ? 22.75 -8.57 -17.328 1 98.12 371 LEU B CA 1
ATOM 6890 C C . LEU B 1 371 ? 23.062 -8 -15.945 1 98.12 371 LEU B C 1
ATOM 6892 O O . LEU B 1 371 ? 22.297 -7.195 -15.414 1 98.12 371 LEU B O 1
ATOM 6896 N N . ILE B 1 372 ? 24.172 -8.406 -15.336 1 98.44 372 ILE B N 1
ATOM 6897 C CA . ILE B 1 372 ? 24.547 -7.969 -14 1 98.44 372 ILE B CA 1
ATOM 6898 C C . ILE B 1 372 ? 24.734 -6.453 -13.977 1 98.44 372 ILE B C 1
ATOM 6900 O O . ILE B 1 372 ? 24.312 -5.785 -13.031 1 98.44 372 ILE B O 1
ATOM 6904 N N . ARG B 1 373 ? 25.234 -5.867 -15.047 1 98.12 373 ARG B N 1
ATOM 6905 C CA . ARG B 1 373 ? 25.516 -4.434 -15.117 1 98.12 373 ARG B CA 1
ATOM 6906 C C . ARG B 1 373 ? 24.219 -3.629 -15.203 1 98.12 373 ARG B C 1
ATOM 6908 O O . ARG B 1 373 ? 24.219 -2.422 -14.945 1 98.12 373 ARG B O 1
ATOM 6915 N N . LEU B 1 374 ? 23.172 -4.281 -15.57 1 98.5 374 LEU B N 1
ATOM 6916 C CA . LEU B 1 374 ? 21.906 -3.57 -15.742 1 98.5 374 LEU B CA 1
ATOM 6917 C C . LEU B 1 374 ? 21.219 -3.355 -14.398 1 98.5 374 LEU B C 1
ATOM 6919 O O . LEU B 1 374 ? 20.188 -2.664 -14.32 1 98.5 374 LEU B O 1
ATOM 6923 N N . TYR B 1 375 ? 21.703 -3.893 -13.273 1 98.19 375 TYR B N 1
ATOM 6924 C CA . TYR B 1 375 ? 21.062 -3.797 -11.977 1 98.19 375 TYR B CA 1
ATOM 6925 C C . TYR B 1 375 ? 21.906 -2.982 -11 1 98.19 375 TYR B C 1
ATOM 6927 O O . TYR B 1 375 ? 23.141 -3.096 -10.992 1 98.19 375 TYR B O 1
ATOM 6935 N N . PRO B 1 376 ? 21.281 -2.152 -10.188 1 96.44 376 PRO B N 1
ATOM 6936 C CA . PRO B 1 376 ? 22.016 -1.35 -9.211 1 96.44 376 PRO B CA 1
ATOM 6937 C C . PRO B 1 376 ? 22.516 -2.176 -8.031 1 96.44 376 PRO B C 1
ATOM 6939 O O . PRO B 1 376 ? 21.859 -3.125 -7.605 1 96.44 376 PRO B O 1
ATOM 6942 N N . THR B 1 377 ? 23.641 -1.763 -7.441 1 96.44 377 THR B N 1
ATOM 6943 C CA . THR B 1 377 ? 24.219 -2.432 -6.277 1 96.44 377 THR B CA 1
ATOM 6944 C C . THR B 1 377 ? 23.625 -1.882 -4.988 1 96.44 377 THR B C 1
ATOM 6946 O O . THR B 1 377 ? 23.75 -2.494 -3.926 1 96.44 377 THR B O 1
ATOM 6949 N N . SER B 1 378 ? 22.969 -0.724 -5.062 1 95.25 378 SER B N 1
ATOM 6950 C CA . SER B 1 378 ? 22.406 -0.12 -3.865 1 95.25 378 SER B CA 1
ATOM 6951 C C . SER B 1 378 ? 21.297 -0.994 -3.283 1 95.25 378 SER B C 1
ATOM 6953 O O . SER B 1 378 ? 20.328 -1.331 -3.977 1 95.25 378 SER B O 1
ATOM 6955 N N . PRO B 1 379 ? 21.391 -1.351 -2.004 1 95.38 379 PRO B N 1
ATOM 6956 C CA . PRO B 1 379 ? 20.328 -2.168 -1.404 1 95.38 379 PRO B CA 1
ATOM 6957 C C . PRO B 1 379 ? 18.969 -1.459 -1.379 1 95.38 379 PRO B C 1
ATOM 6959 O O . PRO B 1 379 ? 17.938 -2.113 -1.317 1 95.38 379 PRO B O 1
ATOM 6962 N N . GLN B 1 380 ? 18.953 -0.166 -1.465 1 94.75 380 GLN B N 1
ATOM 6963 C CA . GLN B 1 380 ? 17.719 0.594 -1.43 1 94.75 380 GLN B CA 1
ATOM 6964 C C . GLN B 1 380 ? 16.875 0.332 -2.678 1 94.75 380 GLN B C 1
ATOM 6966 O O . GLN B 1 380 ? 15.664 0.565 -2.678 1 94.75 380 GLN B O 1
ATOM 6971 N N . LEU B 1 381 ? 17.516 -0.151 -3.709 1 95.75 381 LEU B N 1
ATOM 6972 C CA . LEU B 1 381 ? 16.828 -0.332 -4.984 1 95.75 381 LEU B CA 1
ATOM 6973 C C . LEU B 1 381 ? 16.625 -1.812 -5.285 1 95.75 381 LEU B C 1
ATOM 6975 O O . LEU B 1 381 ? 16.203 -2.172 -6.387 1 95.75 381 LEU B O 1
ATOM 6979 N N . GLY B 1 382 ? 16.953 -2.689 -4.27 1 96.06 382 GLY B N 1
ATOM 6980 C CA . GLY B 1 382 ? 16.875 -4.125 -4.492 1 96.06 382 GLY B CA 1
ATOM 6981 C C . GLY B 1 382 ? 15.711 -4.781 -3.779 1 96.06 382 GLY B C 1
ATOM 6982 O O . GLY B 1 382 ? 15.062 -4.16 -2.939 1 96.06 382 GLY B O 1
ATOM 6983 N N . CYS B 1 383 ? 15.5 -6.004 -4.086 1 96.19 383 CYS B N 1
ATOM 6984 C CA . CYS B 1 383 ? 14.445 -6.84 -3.527 1 96.19 383 CYS B CA 1
ATOM 6985 C C . CYS B 1 383 ? 14.883 -7.469 -2.213 1 96.19 383 CYS B C 1
ATOM 6987 O O . CYS B 1 383 ? 16 -7.977 -2.105 1 96.19 383 CYS B O 1
ATOM 6989 N N . PRO B 1 384 ? 13.961 -7.574 -1.168 1 96.12 384 PRO B N 1
ATOM 6990 C CA . PRO B 1 384 ? 12.602 -7.035 -1.148 1 96.12 384 PRO B CA 1
ATOM 6991 C C . PRO B 1 384 ? 12.562 -5.516 -1.295 1 96.12 384 PRO B C 1
ATOM 6993 O O . PRO B 1 384 ? 13.312 -4.809 -0.617 1 96.12 384 PRO B O 1
ATOM 6996 N N . TYR B 1 385 ? 11.773 -5.102 -2.201 1 96.12 385 TYR B N 1
ATOM 6997 C CA . TYR B 1 385 ? 11.719 -3.688 -2.561 1 96.12 385 TYR B CA 1
ATOM 6998 C C . TYR B 1 385 ? 11.07 -2.867 -1.451 1 96.12 385 TYR B C 1
ATOM 7000 O O . TYR B 1 385 ? 10.344 -3.41 -0.612 1 96.12 385 TYR B O 1
ATOM 7008 N N . ASN B 1 386 ? 11.422 -1.524 -1.446 1 95.38 386 ASN B N 1
ATOM 7009 C CA . ASN B 1 386 ? 10.852 -0.535 -0.536 1 95.38 386 ASN B CA 1
ATOM 7010 C C . ASN B 1 386 ? 11.18 -0.859 0.919 1 95.38 386 ASN B C 1
ATOM 7012 O O . ASN B 1 386 ? 10.383 -0.577 1.816 1 95.38 386 ASN B O 1
ATOM 7016 N N . THR B 1 387 ? 12.297 -1.529 1.177 1 95.56 387 THR B N 1
ATOM 7017 C CA . THR B 1 387 ? 12.719 -1.858 2.533 1 95.56 387 THR B CA 1
ATOM 7018 C C . THR B 1 387 ? 14.039 -1.169 2.869 1 95.56 387 THR B C 1
ATOM 7020 O O . THR B 1 387 ? 14.719 -1.555 3.822 1 95.56 387 THR B O 1
ATOM 7023 N N . GLY B 1 388 ? 14.367 -0.232 2.043 1 94.19 388 GLY B N 1
ATOM 7024 C CA . GLY B 1 388 ? 15.57 0.536 2.291 1 94.19 388 GLY B CA 1
ATOM 7025 C C . GLY B 1 388 ? 16.828 -0.311 2.27 1 94.19 388 GLY B C 1
ATOM 7026 O O . GLY B 1 388 ? 17.031 -1.115 1.356 1 94.19 388 GLY B O 1
ATOM 7027 N N . SER B 1 389 ? 17.688 -0.071 3.229 1 93.12 389 SER B N 1
ATOM 7028 C CA . SER B 1 389 ? 18.969 -0.755 3.277 1 93.12 389 SER B CA 1
ATOM 7029 C C . SER B 1 389 ? 18.938 -1.946 4.227 1 93.12 389 SER B C 1
ATOM 7031 O O . SER B 1 389 ? 19.984 -2.471 4.621 1 93.12 389 SER B O 1
ATOM 7033 N N . THR B 1 390 ? 17.75 -2.318 4.613 1 93 390 THR B N 1
ATOM 7034 C CA . THR B 1 390 ? 17.625 -3.439 5.539 1 93 390 THR B CA 1
ATOM 7035 C C . THR B 1 390 ? 18.266 -4.695 4.953 1 93 390 THR B C 1
ATOM 7037 O O . THR B 1 390 ? 18.047 -5.027 3.787 1 93 390 THR B O 1
ATOM 7040 N N . GLN B 1 391 ? 19.016 -5.367 5.742 1 92.44 391 GLN B N 1
ATOM 7041 C CA . GLN B 1 391 ? 19.641 -6.625 5.34 1 92.44 391 GLN B CA 1
ATOM 7042 C C . GLN B 1 391 ? 18.859 -7.82 5.871 1 92.44 391 GLN B C 1
ATOM 7044 O O . GLN B 1 391 ? 18.859 -8.086 7.074 1 92.44 391 GLN B O 1
ATOM 7049 N N . PHE B 1 392 ? 18.25 -8.523 5.035 1 91.44 392 PHE B N 1
ATOM 7050 C CA . PHE B 1 392 ? 17.438 -9.664 5.422 1 91.44 392 PHE B CA 1
ATOM 7051 C C . PHE B 1 392 ? 18.266 -10.938 5.496 1 91.44 392 PHE B C 1
ATOM 7053 O O . PHE B 1 392 ? 17.922 -11.875 6.211 1 91.44 392 PHE B O 1
ATOM 7060 N N . THR B 1 393 ? 19.266 -10.977 4.648 1 92.5 393 THR B N 1
ATOM 7061 C CA . THR B 1 393 ? 20.188 -12.094 4.555 1 92.5 393 THR B CA 1
ATOM 7062 C C . THR B 1 393 ? 21.641 -11.602 4.617 1 92.5 393 THR B C 1
ATOM 7064 O O . THR B 1 393 ? 21.891 -10.398 4.645 1 92.5 393 THR B O 1
ATOM 7067 N N . SER B 1 394 ? 22.625 -12.445 4.668 1 92.88 394 SER B N 1
ATOM 7068 C CA . SER B 1 394 ? 23.984 -12.125 5.086 1 92.88 394 SER B CA 1
ATOM 7069 C C . SER B 1 394 ? 24.734 -11.375 3.988 1 92.88 394 SER B C 1
ATOM 7071 O O . SER B 1 394 ? 25.703 -10.672 4.266 1 92.88 394 SER B O 1
ATOM 7073 N N . GLY B 1 395 ? 24.312 -11.492 2.826 1 96.69 395 GLY B N 1
ATOM 7074 C CA . GLY B 1 395 ? 25.094 -10.914 1.739 1 96.69 395 GLY B CA 1
ATOM 7075 C C . GLY B 1 395 ? 24.781 -9.445 1.498 1 96.69 395 GLY B C 1
ATOM 7076 O O . GLY B 1 395 ? 23.625 -9.031 1.576 1 96.69 395 GLY B O 1
ATOM 7077 N N . LEU B 1 396 ? 25.828 -8.633 1.086 1 97.19 396 LEU B N 1
ATOM 7078 C CA . LEU B 1 396 ? 25.703 -7.199 0.83 1 97.19 396 LEU B CA 1
ATOM 7079 C C . LEU B 1 396 ? 24.938 -6.945 -0.461 1 97.19 396 LEU B C 1
ATOM 7081 O O . LEU B 1 396 ? 24.312 -5.891 -0.622 1 97.19 396 LEU B O 1
ATOM 7085 N N . LEU B 1 397 ? 25.016 -7.918 -1.396 1 97.94 397 LEU B N 1
ATOM 7086 C CA . LEU B 1 397 ? 24.391 -7.738 -2.699 1 97.94 397 LEU B CA 1
ATOM 7087 C C . LEU B 1 397 ? 23.234 -8.711 -2.885 1 97.94 397 LEU B C 1
ATOM 7089 O O . LEU B 1 397 ? 22.797 -8.961 -4.012 1 97.94 397 LEU B O 1
ATOM 7093 N N . ASP B 1 398 ? 22.719 -9.289 -1.727 1 97.56 398 ASP B N 1
ATOM 7094 C CA . ASP B 1 398 ? 21.625 -10.25 -1.82 1 97.56 398 ASP B CA 1
ATOM 7095 C C . ASP B 1 398 ? 20.375 -9.594 -2.4 1 97.56 398 ASP B C 1
ATOM 7097 O O . ASP B 1 398 ? 19.625 -10.234 -3.139 1 97.56 398 ASP B O 1
ATOM 7101 N N . LYS B 1 399 ? 20.172 -8.344 -2.061 1 97.62 399 LYS B N 1
ATOM 7102 C CA . LYS B 1 399 ? 19.016 -7.648 -2.609 1 97.62 399 LYS B CA 1
ATOM 7103 C C . LYS B 1 399 ? 19.141 -7.457 -4.117 1 97.62 399 LYS B C 1
ATOM 7105 O O . LYS B 1 399 ? 18.141 -7.484 -4.844 1 97.62 399 LYS B O 1
ATOM 7110 N N . MET B 1 400 ? 20.344 -7.242 -4.613 1 98 400 MET B N 1
ATOM 7111 C CA . MET B 1 400 ? 20.609 -7.195 -6.051 1 98 400 MET B CA 1
ATOM 7112 C C . MET B 1 400 ? 20.344 -8.547 -6.695 1 98 400 MET B C 1
ATOM 7114 O O . MET B 1 400 ? 19.688 -8.625 -7.738 1 98 400 MET B O 1
ATOM 7118 N N . ALA B 1 401 ? 20.844 -9.586 -6.066 1 97.94 401 ALA B N 1
ATOM 7119 C CA . ALA B 1 401 ? 20.609 -10.945 -6.551 1 97.94 401 ALA B CA 1
ATOM 7120 C C . ALA B 1 401 ? 19.109 -11.25 -6.617 1 97.94 401 ALA B C 1
ATOM 7122 O O . ALA B 1 401 ? 18.625 -11.797 -7.609 1 97.94 401 ALA B O 1
ATOM 7123 N N . CYS B 1 402 ? 18.469 -10.883 -5.562 1 97.5 402 CYS B N 1
ATOM 7124 C CA . CYS B 1 402 ? 17.016 -11.062 -5.484 1 97.5 402 CYS B CA 1
ATOM 7125 C C . CYS B 1 402 ? 16.312 -10.406 -6.664 1 97.5 402 CYS B C 1
ATOM 7127 O O . CYS B 1 402 ? 15.414 -10.992 -7.266 1 97.5 402 CYS B O 1
ATOM 7129 N N . SER B 1 403 ? 16.734 -9.203 -7.039 1 98.19 403 SER B N 1
ATOM 7130 C CA . SER B 1 403 ? 16.141 -8.508 -8.172 1 98.19 403 SER B CA 1
ATOM 7131 C C . SER B 1 403 ? 16.406 -9.25 -9.477 1 98.19 403 SER B C 1
ATOM 7133 O O . SER B 1 403 ? 15.5 -9.438 -10.289 1 98.19 403 SER B O 1
ATOM 7135 N N . ILE B 1 404 ? 17.594 -9.672 -9.703 1 98.06 404 ILE B N 1
ATOM 7136 C CA . ILE B 1 404 ? 18 -10.336 -10.938 1 98.06 404 ILE B CA 1
ATOM 7137 C C . ILE B 1 404 ? 17.219 -11.641 -11.094 1 98.06 404 ILE B C 1
ATOM 7139 O O . ILE B 1 404 ? 16.609 -11.883 -12.141 1 98.06 404 ILE B O 1
ATOM 7143 N N . PHE B 1 405 ? 17.172 -12.406 -10.07 1 97.25 405 PHE B N 1
ATOM 7144 C CA . PHE B 1 405 ? 16.578 -13.734 -10.18 1 97.25 405 PHE B CA 1
ATOM 7145 C C . PHE B 1 405 ? 15.062 -13.648 -10.203 1 97.25 405 PHE B C 1
ATOM 7147 O O . PHE B 1 405 ? 14.398 -14.453 -10.867 1 97.25 405 PHE B O 1
ATOM 7154 N N . GLY B 1 406 ? 14.508 -12.68 -9.469 1 97.06 406 GLY B N 1
ATOM 7155 C CA . GLY B 1 406 ? 13.078 -12.453 -9.602 1 97.06 406 GLY B CA 1
ATOM 7156 C C . GLY B 1 406 ? 12.656 -12.125 -11.023 1 97.06 406 GLY B C 1
ATOM 7157 O O . GLY B 1 406 ? 11.633 -12.609 -11.5 1 97.06 406 GLY B O 1
ATOM 7158 N N . ASP B 1 407 ? 13.492 -11.305 -11.68 1 97.44 407 ASP B N 1
ATOM 7159 C CA . ASP B 1 407 ? 13.195 -10.922 -13.062 1 97.44 407 ASP B CA 1
ATOM 7160 C C . ASP B 1 407 ? 13.359 -12.102 -14.008 1 97.44 407 ASP B C 1
ATOM 7162 O O . ASP B 1 407 ? 12.547 -12.297 -14.922 1 97.44 407 ASP B O 1
ATOM 7166 N N . ILE B 1 408 ? 14.359 -12.898 -13.766 1 96.31 408 ILE B N 1
ATOM 7167 C CA . ILE B 1 408 ? 14.617 -14.039 -14.641 1 96.31 408 ILE B CA 1
ATOM 7168 C C . ILE B 1 408 ? 13.508 -15.078 -14.477 1 96.31 408 ILE B C 1
ATOM 7170 O O . ILE B 1 408 ? 13 -15.617 -15.469 1 96.31 408 ILE B O 1
ATOM 7174 N N . VAL B 1 409 ? 13.055 -15.289 -13.289 1 96 409 VAL B N 1
ATOM 7175 C CA . VAL B 1 409 ? 12.25 -16.469 -12.992 1 96 409 VAL B CA 1
ATOM 7176 C C . VAL B 1 409 ? 10.773 -16.156 -13.203 1 96 409 VAL B C 1
ATOM 7178 O O . VAL B 1 409 ? 10.016 -17 -13.672 1 96 409 VAL B O 1
ATOM 7181 N N . GLN B 1 410 ? 10.383 -14.93 -12.844 1 96.81 410 GLN B N 1
ATOM 7182 C CA . GLN B 1 410 ? 8.938 -14.719 -12.82 1 96.81 410 GLN B CA 1
ATOM 7183 C C . GLN B 1 410 ? 8.562 -13.477 -13.625 1 96.81 410 GLN B C 1
ATOM 7185 O O . GLN B 1 410 ? 7.652 -13.516 -14.453 1 96.81 410 GLN B O 1
ATOM 7190 N N . ILE B 1 411 ? 9.289 -12.352 -13.438 1 97.56 411 ILE B N 1
ATOM 7191 C CA . ILE B 1 411 ? 8.859 -11.078 -13.992 1 97.56 411 ILE B CA 1
ATOM 7192 C C . ILE B 1 411 ? 9.023 -11.094 -15.516 1 97.56 411 ILE B C 1
ATOM 7194 O O . ILE B 1 411 ? 8.094 -10.75 -16.25 1 97.56 411 ILE B O 1
ATOM 7198 N N . GLY B 1 412 ? 10.188 -11.477 -16.016 1 96.81 412 GLY B N 1
ATOM 7199 C CA . GLY B 1 412 ? 10.438 -11.562 -17.438 1 96.81 412 GLY B CA 1
ATOM 7200 C C . GLY B 1 412 ? 9.453 -12.453 -18.172 1 96.81 412 GLY B C 1
ATOM 7201 O O . GLY B 1 412 ? 8.844 -12.039 -19.156 1 96.81 412 GLY B O 1
ATOM 7202 N N . PRO B 1 413 ? 9.289 -13.664 -17.641 1 96.69 413 PRO B N 1
ATOM 7203 C CA . PRO B 1 413 ? 8.328 -14.578 -18.266 1 96.69 413 PRO B CA 1
ATOM 7204 C C . PRO B 1 413 ? 6.922 -13.992 -18.344 1 96.69 413 PRO B C 1
ATOM 7206 O O . PRO B 1 413 ? 6.273 -14.07 -19.391 1 96.69 413 PRO B O 1
ATOM 7209 N N . ALA B 1 414 ? 6.438 -13.43 -17.25 1 97.81 414 ALA B N 1
ATOM 7210 C CA . ALA B 1 414 ? 5.094 -12.859 -17.234 1 97.81 414 ALA B CA 1
ATOM 7211 C C . ALA B 1 414 ? 4.965 -11.734 -18.266 1 97.81 414 ALA B C 1
ATOM 7213 O O . ALA B 1 414 ? 3.955 -11.641 -18.969 1 97.81 414 ALA B O 1
ATOM 7214 N N . ARG B 1 415 ? 5.969 -10.852 -18.328 1 97.38 415 ARG B N 1
ATOM 7215 C CA . ARG B 1 415 ? 5.938 -9.75 -19.281 1 97.38 415 ARG B CA 1
ATOM 7216 C C . ARG B 1 415 ? 6 -10.266 -20.719 1 97.38 415 ARG B C 1
ATOM 7218 O O . ARG B 1 415 ? 5.305 -9.75 -21.594 1 97.38 415 ARG B O 1
ATOM 7225 N N . MET B 1 416 ? 6.816 -11.266 -20.953 1 96.88 416 MET B N 1
ATOM 7226 C CA . MET B 1 416 ? 6.906 -11.875 -22.281 1 96.88 416 MET B CA 1
ATOM 7227 C C . MET B 1 416 ? 5.547 -12.398 -22.734 1 96.88 416 MET B C 1
ATOM 7229 O O . MET B 1 416 ? 5.129 -12.164 -23.875 1 96.88 416 MET B O 1
ATOM 7233 N N . ILE B 1 417 ? 4.871 -13.109 -21.844 1 97.69 417 ILE B N 1
ATOM 7234 C CA . ILE B 1 417 ? 3.562 -13.68 -22.156 1 97.69 417 ILE B CA 1
ATOM 7235 C C . ILE B 1 417 ? 2.572 -12.555 -22.453 1 97.69 417 ILE B C 1
ATOM 7237 O O . ILE B 1 417 ? 1.869 -12.586 -23.469 1 97.69 417 ILE B O 1
ATOM 7241 N N . ALA B 1 418 ? 2.523 -11.539 -21.594 1 98.12 418 ALA B N 1
ATOM 7242 C CA . ALA B 1 418 ? 1.593 -10.422 -21.766 1 98.12 418 ALA B CA 1
ATOM 7243 C C . ALA B 1 418 ? 1.837 -9.703 -23.078 1 98.12 418 ALA B C 1
ATOM 7245 O O . ALA B 1 418 ? 0.896 -9.43 -23.828 1 98.12 418 ALA B O 1
ATOM 7246 N N . GLN B 1 419 ? 3.102 -9.445 -23.375 1 97.25 419 GLN B N 1
ATOM 7247 C CA . GLN B 1 419 ? 3.463 -8.742 -24.594 1 97.25 419 GLN B CA 1
ATOM 7248 C C . GLN B 1 419 ? 3.057 -9.539 -25.844 1 97.25 419 GLN B C 1
ATOM 7250 O O . GLN B 1 419 ? 2.51 -8.984 -26.797 1 97.25 419 GLN B O 1
ATOM 7255 N N . THR B 1 420 ? 3.33 -10.797 -25.797 1 97 420 THR B N 1
ATOM 7256 C CA . THR B 1 420 ? 3.043 -11.641 -26.953 1 97 420 THR B CA 1
ATOM 7257 C C . THR B 1 420 ? 1.54 -11.734 -27.203 1 97 420 THR B C 1
ATOM 7259 O O . THR B 1 420 ? 1.081 -11.594 -28.328 1 97 420 THR B O 1
ATOM 7262 N N . LEU B 1 421 ? 0.815 -11.992 -26.156 1 97.88 421 LEU B N 1
ATOM 7263 C CA . LEU B 1 421 ? -0.631 -12.117 -26.297 1 97.88 421 LEU B CA 1
ATOM 7264 C C . LEU B 1 421 ? -1.24 -10.805 -26.781 1 97.88 421 LEU B C 1
ATOM 7266 O O . LEU B 1 421 ? -2.121 -10.805 -27.641 1 97.88 421 LEU B O 1
ATOM 7270 N N . ALA B 1 422 ? -0.794 -9.727 -26.219 1 98 422 ALA B N 1
ATOM 7271 C CA . ALA B 1 422 ? -1.277 -8.422 -26.656 1 98 422 ALA B CA 1
ATOM 7272 C C . ALA B 1 422 ? -0.982 -8.188 -28.141 1 98 422 ALA B C 1
ATOM 7274 O O . ALA B 1 422 ? -1.846 -7.723 -28.891 1 98 422 ALA B O 1
ATOM 7275 N N . ARG B 1 423 ? 0.197 -8.492 -28.547 1 96.94 423 ARG B N 1
ATOM 7276 C CA . ARG B 1 423 ? 0.603 -8.344 -29.938 1 96.94 423 ARG B CA 1
ATOM 7277 C C . ARG B 1 423 ? -0.289 -9.172 -30.859 1 96.94 423 ARG B C 1
ATOM 7279 O O . ARG B 1 423 ? -0.601 -8.75 -31.984 1 96.94 423 ARG B O 1
ATOM 7286 N N . ASP B 1 424 ? -0.706 -10.305 -30.391 1 97.62 424 ASP B N 1
ATOM 7287 C CA . ASP B 1 424 ? -1.505 -11.234 -31.188 1 97.62 424 ASP B CA 1
ATOM 7288 C C . ASP B 1 424 ? -2.988 -10.883 -31.109 1 97.62 424 ASP B C 1
ATOM 7290 O O . ASP B 1 424 ? -3.832 -11.609 -31.641 1 97.62 424 ASP B O 1
ATOM 7294 N N . GLY B 1 425 ? -3.344 -9.875 -30.422 1 97.31 425 GLY B N 1
ATOM 7295 C CA . GLY B 1 425 ? -4.719 -9.414 -30.344 1 97.31 425 GLY B CA 1
ATOM 7296 C C . GLY B 1 425 ? -5.555 -10.172 -29.328 1 97.31 425 GLY B C 1
ATOM 7297 O O . GLY B 1 425 ? -6.785 -10.133 -29.375 1 97.31 425 GLY B O 1
ATOM 7298 N N . VAL B 1 426 ? -4.898 -10.945 -28.453 1 97.69 426 VAL B N 1
ATOM 7299 C CA . VAL B 1 426 ? -5.582 -11.688 -27.391 1 97.69 426 VAL B CA 1
ATOM 7300 C C . VAL B 1 426 ? -5.797 -10.789 -26.188 1 97.69 426 VAL B C 1
ATOM 7302 O O . VAL B 1 426 ? -4.863 -10.117 -25.734 1 97.69 426 VAL B O 1
ATOM 7305 N N . PRO B 1 427 ? -7.051 -10.688 -25.609 1 98.06 427 PRO B N 1
ATOM 7306 C CA . PRO B 1 427 ? -7.227 -9.93 -24.359 1 98.06 427 PRO B CA 1
ATOM 7307 C C . PRO B 1 427 ? -6.352 -10.453 -23.234 1 98.06 427 PRO B C 1
ATOM 7309 O O . PRO B 1 427 ? -6.387 -11.641 -22.906 1 98.06 427 PRO B O 1
ATOM 7312 N N . VAL B 1 428 ? -5.543 -9.617 -22.688 1 98.5 428 VAL B N 1
ATOM 7313 C CA . VAL B 1 428 ? -4.656 -10 -21.594 1 98.5 428 VAL B CA 1
ATOM 7314 C C . VAL B 1 428 ? -4.691 -8.938 -20.5 1 98.5 428 VAL B C 1
ATOM 7316 O O . VAL B 1 428 ? -4.641 -7.738 -20.797 1 98.5 428 VAL B O 1
ATOM 7319 N N . TYR B 1 429 ? -4.914 -9.32 -19.281 1 98.81 429 TYR B N 1
ATOM 7320 C CA . TYR B 1 429 ? -4.898 -8.484 -18.078 1 98.81 429 TYR B CA 1
ATOM 7321 C C . TYR B 1 429 ? -3.697 -8.812 -17.203 1 98.81 429 TYR B C 1
ATOM 7323 O O . TYR B 1 429 ? -3.521 -9.953 -16.781 1 98.81 429 TYR B O 1
ATOM 7331 N N . ARG B 1 430 ? -2.828 -7.801 -16.953 1 98.69 430 ARG B N 1
ATOM 7332 C CA . ARG B 1 430 ? -1.637 -7.953 -16.125 1 98.69 430 ARG B CA 1
ATOM 7333 C C . ARG B 1 430 ? -1.882 -7.441 -14.703 1 98.69 430 ARG B C 1
ATOM 7335 O O . ARG B 1 430 ? -2.578 -6.441 -14.516 1 98.69 430 ARG B O 1
ATOM 7342 N N . TYR B 1 431 ? -1.341 -8.172 -13.664 1 98.62 431 TYR B N 1
ATOM 7343 C CA . TYR B 1 431 ? -1.422 -7.641 -12.312 1 98.62 431 TYR B CA 1
ATOM 7344 C C . TYR B 1 431 ? -0.084 -7.773 -11.594 1 98.62 431 TYR B C 1
ATOM 7346 O O . TYR B 1 431 ? 0.743 -8.609 -11.953 1 98.62 431 TYR B O 1
ATOM 7354 N N . ARG B 1 432 ? 0.186 -6.973 -10.664 1 98.5 432 ARG B N 1
ATOM 7355 C CA . ARG B 1 432 ? 1.228 -7.082 -9.648 1 98.5 432 ARG B CA 1
ATOM 7356 C C . ARG B 1 432 ? 0.631 -7.039 -8.25 1 98.5 432 ARG B C 1
ATOM 7358 O O . ARG B 1 432 ? -0.033 -6.066 -7.879 1 98.5 432 ARG B O 1
ATOM 7365 N N . PHE B 1 433 ? 0.803 -8.125 -7.539 1 98.5 433 PHE B N 1
ATOM 7366 C CA . PHE B 1 433 ? 0.404 -8.133 -6.137 1 98.5 433 PHE B CA 1
ATOM 7367 C C . PHE B 1 433 ? 1.441 -7.43 -5.27 1 98.5 433 PHE B C 1
ATOM 7369 O O . PHE B 1 433 ? 2.635 -7.727 -5.359 1 98.5 433 PHE B O 1
ATOM 7376 N N . ASN B 1 434 ? 0.992 -6.504 -4.387 1 97.62 434 ASN B N 1
ATOM 7377 C CA . ASN B 1 434 ? 1.902 -5.594 -3.701 1 97.62 434 ASN B CA 1
ATOM 7378 C C . ASN B 1 434 ? 1.42 -5.281 -2.287 1 97.62 434 ASN B C 1
ATOM 7380 O O . ASN B 1 434 ? 1.332 -4.113 -1.902 1 97.62 434 ASN B O 1
ATOM 7384 N N . HIS B 1 435 ? 1.186 -6.387 -1.55 1 93.75 435 HIS B N 1
ATOM 7385 C CA . HIS B 1 435 ? 0.731 -6.219 -0.174 1 93.75 435 HIS B CA 1
ATOM 7386 C C . HIS B 1 435 ? 1.265 -7.328 0.723 1 93.75 435 HIS B C 1
ATOM 7388 O O . HIS B 1 435 ? 1.269 -8.5 0.334 1 93.75 435 HIS B O 1
ATOM 7394 N N . LEU B 1 436 ? 1.79 -6.906 1.85 1 88.12 436 LEU B N 1
ATOM 7395 C CA . LEU B 1 436 ? 2.197 -7.871 2.863 1 88.12 436 LEU B CA 1
ATOM 7396 C C . LEU B 1 436 ? 1.128 -8.016 3.941 1 88.12 436 LEU B C 1
ATOM 7398 O O . LEU B 1 436 ? 0.683 -7.016 4.512 1 88.12 436 LEU B O 1
ATOM 7402 N N . GLN B 1 437 ? 0.762 -9.219 4.215 1 83.44 437 GLN B N 1
ATOM 7403 C CA . GLN B 1 437 ? -0.272 -9.461 5.219 1 83.44 437 GLN B CA 1
ATOM 7404 C C . GLN B 1 437 ? 0.126 -8.883 6.57 1 83.44 437 GLN B C 1
ATOM 7406 O O . GLN B 1 437 ? 1.288 -8.977 6.973 1 83.44 437 GLN B O 1
ATOM 7411 N N . SER B 1 438 ? -0.787 -8.281 7.281 1 75.88 438 SER B N 1
ATOM 7412 C CA . SER B 1 438 ? -0.55 -7.59 8.547 1 75.88 438 SER B CA 1
ATOM 7413 C C . SER B 1 438 ? 0.058 -8.523 9.578 1 75.88 438 SER B C 1
ATOM 7415 O O . SER B 1 438 ? 0.783 -8.086 10.477 1 75.88 438 SER B O 1
ATOM 7417 N N . ASN B 1 439 ? -0.15 -9.797 9.516 1 74 439 ASN B N 1
ATOM 7418 C CA . ASN B 1 439 ? 0.346 -10.727 10.531 1 74 439 ASN B CA 1
ATOM 7419 C C . ASN B 1 439 ? 1.492 -11.578 10 1 74 439 ASN B C 1
ATOM 7421 O O . ASN B 1 439 ? 1.739 -12.672 10.5 1 74 439 ASN B O 1
ATOM 7425 N N . THR B 1 440 ? 2.127 -10.992 9.039 1 77.62 440 THR B N 1
ATOM 7426 C CA . THR B 1 440 ? 3.225 -11.781 8.484 1 77.62 440 THR B CA 1
ATOM 7427 C C . THR B 1 440 ? 4.289 -12.039 9.547 1 77.62 440 THR B C 1
ATOM 7429 O O . THR B 1 440 ? 4.641 -11.141 10.32 1 77.62 440 THR B O 1
ATOM 7432 N N . SER B 1 441 ? 4.652 -13.281 9.664 1 68.38 441 SER B N 1
ATOM 7433 C CA . SER B 1 441 ? 5.637 -13.695 10.664 1 68.38 441 SER B CA 1
ATOM 7434 C C . SER B 1 441 ? 7.051 -13.633 10.102 1 68.38 441 SER B C 1
ATOM 7436 O O . SER B 1 441 ? 8.023 -13.648 10.852 1 68.38 441 SER B O 1
ATOM 7438 N N . SER B 1 442 ? 7.16 -13.641 8.859 1 76.44 442 SER B N 1
ATOM 7439 C CA . SER B 1 442 ? 8.484 -13.625 8.234 1 76.44 442 SER B CA 1
ATOM 7440 C C . SER B 1 442 ? 8.609 -12.477 7.238 1 76.44 442 SER B C 1
ATOM 7442 O O . SER B 1 442 ? 8.031 -12.523 6.152 1 76.44 442 SER B O 1
ATOM 7444 N N . MET B 1 443 ? 9.43 -11.617 7.539 1 81.88 443 MET B N 1
ATOM 7445 C CA . MET B 1 443 ? 9.625 -10.445 6.695 1 81.88 443 MET B CA 1
ATOM 7446 C C . MET B 1 443 ? 10.641 -10.734 5.594 1 81.88 443 MET B C 1
ATOM 7448 O O . MET B 1 443 ? 10.711 -10.008 4.602 1 81.88 443 MET B O 1
ATOM 7452 N N . THR B 1 444 ? 11.352 -11.828 5.789 1 84.12 444 THR B N 1
ATOM 7453 C CA . THR B 1 444 ? 12.43 -12.125 4.859 1 84.12 444 THR B CA 1
ATOM 7454 C C . THR B 1 444 ? 11.883 -12.516 3.49 1 84.12 444 THR B C 1
ATOM 7456 O O . THR B 1 444 ? 12.523 -12.281 2.465 1 84.12 444 THR B O 1
ATOM 7459 N N . LYS B 1 445 ? 10.664 -13.031 3.465 1 87.25 445 LYS B N 1
ATOM 7460 C CA . LYS B 1 445 ? 10.102 -13.469 2.191 1 87.25 445 LYS B CA 1
ATOM 7461 C C . LYS B 1 445 ? 9.391 -12.32 1.479 1 87.25 445 LYS B C 1
ATOM 7463 O O . LYS B 1 445 ? 9.055 -12.43 0.298 1 87.25 445 LYS B O 1
ATOM 7468 N N . GLY B 1 446 ? 9.195 -11.203 2.203 1 93.19 446 GLY B N 1
ATOM 7469 C CA . GLY B 1 446 ? 8.508 -10.078 1.591 1 93.19 446 GLY B CA 1
ATOM 7470 C C . GLY B 1 446 ? 7.207 -10.477 0.91 1 93.19 446 GLY B C 1
ATOM 7471 O O . GLY B 1 446 ? 6.473 -11.328 1.411 1 93.19 446 GLY B O 1
ATOM 7472 N N . ILE B 1 447 ? 6.949 -9.781 -0.178 1 95.56 447 ILE B N 1
ATOM 7473 C CA . ILE B 1 447 ? 5.793 -10.086 -1.016 1 95.56 447 ILE B CA 1
ATOM 7474 C C . ILE B 1 447 ? 6.195 -11.055 -2.119 1 95.56 447 ILE B C 1
ATOM 7476 O O . ILE B 1 447 ? 6.215 -10.695 -3.299 1 95.56 447 ILE B O 1
ATOM 7480 N N . GLY B 1 448 ? 6.48 -12.258 -1.683 1 95.06 448 GLY B N 1
ATOM 7481 C CA . GLY B 1 448 ? 7.094 -13.242 -2.553 1 95.06 448 GLY B CA 1
ATOM 7482 C C . GLY B 1 448 ? 6.086 -14.094 -3.303 1 95.06 448 GLY B C 1
ATOM 7483 O O . GLY B 1 448 ? 4.887 -13.805 -3.277 1 95.06 448 GLY B O 1
ATOM 7484 N N . THR B 1 449 ? 6.57 -15.117 -3.963 1 94.56 449 THR B N 1
ATOM 7485 C CA . THR B 1 449 ? 5.789 -16.016 -4.809 1 94.56 449 THR B CA 1
ATOM 7486 C C . THR B 1 449 ? 4.684 -16.703 -4.004 1 94.56 449 THR B C 1
ATOM 7488 O O . THR B 1 449 ? 4.945 -17.25 -2.934 1 94.56 449 THR B O 1
ATOM 7491 N N . GLY B 1 450 ? 3.48 -16.594 -4.504 1 93.5 450 GLY B N 1
ATOM 7492 C CA . GLY B 1 450 ? 2.381 -17.375 -3.971 1 93.5 450 GLY B CA 1
ATOM 7493 C C . GLY B 1 450 ? 1.652 -16.688 -2.83 1 93.5 450 GLY B C 1
ATOM 7494 O O . GLY B 1 450 ? 0.598 -17.156 -2.391 1 93.5 450 GLY B O 1
ATOM 7495 N N . VAL B 1 451 ? 2.166 -15.531 -2.34 1 91.31 451 VAL B N 1
ATOM 7496 C CA . VAL B 1 451 ? 1.585 -14.867 -1.177 1 91.31 451 VAL B CA 1
ATOM 7497 C C . VAL B 1 451 ? 0.156 -14.43 -1.491 1 91.31 451 VAL B C 1
ATOM 7499 O O . VAL B 1 451 ? -0.692 -14.367 -0.598 1 91.31 451 VAL B O 1
ATOM 7502 N N . GLU B 1 452 ? -0.207 -14.195 -2.736 1 94.69 452 GLU B N 1
ATOM 7503 C CA . GLU B 1 452 ? -1.501 -13.633 -3.105 1 94.69 452 GLU B CA 1
ATOM 7504 C C . GLU B 1 452 ? -2.59 -14.695 -3.107 1 94.69 452 GLU B C 1
ATOM 7506 O O . GLU B 1 452 ? -3.779 -14.383 -3.156 1 94.69 452 GLU B O 1
ATOM 7511 N N . GLN B 1 453 ? -2.23 -16 -3.062 1 95.31 453 GLN B N 1
ATOM 7512 C CA . GLN B 1 453 ? -3.207 -17.078 -3.205 1 95.31 453 GLN B CA 1
ATOM 7513 C C . GLN B 1 453 ? -4.293 -16.969 -2.137 1 95.31 453 GLN B C 1
ATOM 7515 O O . GLN B 1 453 ? -5.477 -17.156 -2.428 1 95.31 453 GLN B O 1
ATOM 7520 N N . GLN B 1 454 ? -3.869 -16.672 -0.888 1 94.19 454 GLN B N 1
ATOM 7521 C CA . GLN B 1 454 ? -4.844 -16.562 0.195 1 94.19 454 GLN B CA 1
ATOM 7522 C C . GLN B 1 454 ? -5.824 -15.422 -0.058 1 94.19 454 GLN B C 1
ATOM 7524 O O . GLN B 1 454 ? -6.973 -15.477 0.386 1 94.19 454 GLN B O 1
ATOM 7529 N N . TYR B 1 455 ? -5.367 -14.406 -0.708 1 95.69 455 TYR B N 1
ATOM 7530 C CA . TYR B 1 455 ? -6.238 -13.289 -1.049 1 95.69 455 TYR B CA 1
ATOM 7531 C C . TYR B 1 455 ? -7.188 -13.656 -2.184 1 95.69 455 TYR B C 1
ATOM 7533 O O . TYR B 1 455 ? -8.383 -13.352 -2.131 1 95.69 455 TYR B O 1
ATOM 7541 N N . VAL B 1 456 ? -6.699 -14.367 -3.219 1 97.75 456 VAL B N 1
ATOM 7542 C CA . VAL B 1 456 ? -7.508 -14.789 -4.359 1 97.75 456 VAL B CA 1
ATOM 7543 C C . VAL B 1 456 ? -8.672 -15.648 -3.881 1 97.75 456 VAL B C 1
ATOM 7545 O O . VAL B 1 456 ? -9.797 -15.516 -4.371 1 97.75 456 VAL B O 1
ATOM 7548 N N . PHE B 1 457 ? -8.438 -16.484 -2.873 1 97.88 457 PHE B N 1
ATOM 7549 C CA . PHE B 1 457 ? -9.445 -17.453 -2.43 1 97.88 457 PHE B CA 1
ATOM 7550 C C . PHE B 1 457 ? -10.148 -16.953 -1.174 1 97.88 457 PHE B C 1
ATOM 7552 O O . PHE B 1 457 ? -11.047 -17.625 -0.653 1 97.88 457 PHE B O 1
ATOM 7559 N N . SER B 1 458 ? -9.703 -15.766 -0.644 1 95.5 458 SER B N 1
ATOM 7560 C CA . SER B 1 458 ? -10.266 -15.148 0.555 1 95.5 458 SER B CA 1
ATOM 7561 C C . SER B 1 458 ? -10.203 -16.109 1.744 1 95.5 458 SER B C 1
ATOM 7563 O O . SER B 1 458 ? -11.188 -16.266 2.473 1 95.5 458 SER B O 1
ATOM 7565 N N . ASN B 1 459 ? -9.062 -16.859 1.802 1 94.5 459 ASN B N 1
ATOM 7566 C CA . ASN B 1 459 ? -8.797 -17.688 2.967 1 94.5 459 ASN B CA 1
ATOM 7567 C C . ASN B 1 459 ? -7.738 -17.062 3.873 1 94.5 459 ASN B C 1
ATOM 7569 O O . ASN B 1 459 ? -6.621 -17.578 3.98 1 94.5 459 ASN B O 1
ATOM 7573 N N . LEU B 1 460 ? -8.117 -15.945 4.469 1 88.81 460 LEU B N 1
ATOM 7574 C CA . LEU B 1 460 ? -7.18 -15.203 5.305 1 88.81 460 LEU B CA 1
ATOM 7575 C C . LEU B 1 460 ? -7.336 -15.586 6.77 1 88.81 460 LEU B C 1
ATOM 7577 O O . LEU B 1 460 ? -8.445 -15.883 7.227 1 88.81 460 LEU B O 1
ATOM 7581 N N . ILE B 1 461 ? -6.199 -15.656 7.477 1 69.31 461 ILE B N 1
ATOM 7582 C CA . ILE B 1 461 ? -6.23 -15.844 8.922 1 69.31 461 ILE B CA 1
ATOM 7583 C C . ILE B 1 461 ? -6.535 -14.516 9.609 1 69.31 461 ILE B C 1
ATOM 7585 O O . ILE B 1 461 ? -7.414 -14.438 10.477 1 69.31 461 ILE B O 1
ATOM 7589 N N . PRO B 1 462 ? -5.559 -13.438 9.18 1 64.69 462 PRO B N 1
ATOM 7590 C CA . PRO B 1 462 ? -5.797 -12.148 9.836 1 64.69 462 PRO B CA 1
ATOM 7591 C C . PRO B 1 462 ? -7.152 -11.547 9.477 1 64.69 462 PRO B C 1
ATOM 7593 O O . PRO B 1 462 ? -7.629 -11.711 8.352 1 64.69 462 PRO B O 1
ATOM 7596 N N . ASP B 1 463 ? -7.559 -10.875 10.383 1 74.19 463 ASP B N 1
ATOM 7597 C CA . ASP B 1 463 ? -8.891 -10.273 10.312 1 74.19 463 ASP B CA 1
ATOM 7598 C C . ASP B 1 463 ? -8.805 -8.758 10.164 1 74.19 463 ASP B C 1
ATOM 7600 O O . ASP B 1 463 ? -9.664 -8.031 10.672 1 74.19 463 ASP B O 1
ATOM 7604 N N . GLN B 1 464 ? -7.711 -8.273 9.398 1 86.06 464 GLN B N 1
ATOM 7605 C CA . GLN B 1 464 ? -7.785 -6.824 9.266 1 86.06 464 GLN B CA 1
ATOM 7606 C C . GLN B 1 464 ? -8.695 -6.426 8.102 1 86.06 464 GLN B C 1
ATOM 7608 O O . GLN B 1 464 ? -8.703 -7.082 7.059 1 86.06 464 GLN B O 1
ATOM 7613 N N . PRO B 1 465 ? -9.375 -5.316 8.297 1 91.81 465 PRO B N 1
ATOM 7614 C CA . PRO B 1 465 ? -10.375 -4.926 7.301 1 91.81 465 PRO B CA 1
ATOM 7615 C C . PRO B 1 465 ? -9.766 -4.66 5.926 1 91.81 465 PRO B C 1
ATOM 7617 O O . PRO B 1 465 ? -10.375 -4.988 4.902 1 91.81 465 PRO B O 1
ATOM 7620 N N . TRP B 1 466 ? -8.594 -4.047 5.891 1 93.38 466 TRP B N 1
ATOM 7621 C CA . TRP B 1 466 ? -7.953 -3.76 4.613 1 93.38 466 TRP B CA 1
ATOM 7622 C C . TRP B 1 466 ? -7.582 -5.047 3.885 1 93.38 466 TRP B C 1
ATOM 7624 O O . TRP B 1 466 ? -7.73 -5.145 2.664 1 93.38 466 TRP B O 1
ATOM 7634 N N . ASP B 1 467 ? -7.113 -6.098 4.633 1 92.81 467 ASP B N 1
ATOM 7635 C CA . ASP B 1 467 ? -6.812 -7.402 4.059 1 92.81 467 ASP B CA 1
ATOM 7636 C C . ASP B 1 467 ? -8.078 -8.078 3.525 1 92.81 467 ASP B C 1
ATOM 7638 O O . ASP B 1 467 ? -8.086 -8.602 2.41 1 92.81 467 ASP B O 1
ATOM 7642 N N . GLN B 1 468 ? -9.125 -8.031 4.32 1 93.81 468 GLN B N 1
ATOM 7643 C CA . GLN B 1 468 ? -10.375 -8.688 3.941 1 93.81 468 GLN B CA 1
ATOM 7644 C C . GLN B 1 468 ? -10.984 -8.031 2.705 1 93.81 468 GLN B C 1
ATOM 7646 O O . GLN B 1 468 ? -11.492 -8.719 1.815 1 93.81 468 GLN B O 1
ATOM 7651 N N . SER B 1 469 ? -10.945 -6.699 2.721 1 94.88 469 SER B N 1
ATOM 7652 C CA . SER B 1 469 ? -11.492 -5.977 1.578 1 94.88 469 SER B CA 1
ATOM 7653 C C . SER B 1 469 ? -10.727 -6.301 0.3 1 94.88 469 SER B C 1
ATOM 7655 O O . SER B 1 469 ? -11.336 -6.535 -0.749 1 94.88 469 SER B O 1
ATOM 7657 N N . MET B 1 470 ? -9.43 -6.324 0.36 1 95.5 470 MET B N 1
ATOM 7658 C CA . MET B 1 470 ? -8.617 -6.645 -0.808 1 95.5 470 MET B CA 1
ATOM 7659 C C . MET B 1 470 ? -8.859 -8.078 -1.268 1 95.5 470 MET B C 1
ATOM 7661 O O . MET B 1 470 ? -8.93 -8.344 -2.469 1 95.5 470 MET B O 1
ATOM 7665 N N . ALA B 1 471 ? -8.953 -9.008 -0.301 1 96.19 471 ALA B N 1
ATOM 7666 C CA . ALA B 1 471 ? -9.25 -10.391 -0.646 1 96.19 471 ALA B CA 1
ATOM 7667 C C . ALA B 1 471 ? -10.578 -10.5 -1.398 1 96.19 471 ALA B C 1
ATOM 7669 O O . ALA B 1 471 ? -10.656 -11.18 -2.424 1 96.19 471 ALA B O 1
ATOM 7670 N N . TYR B 1 472 ? -11.594 -9.789 -0.906 1 96 472 TYR B N 1
ATOM 7671 C CA . TYR B 1 472 ? -12.898 -9.781 -1.563 1 96 472 TYR B CA 1
ATOM 7672 C C . TYR B 1 472 ? -12.789 -9.234 -2.982 1 96 472 TYR B C 1
ATOM 7674 O O . TYR B 1 472 ? -13.359 -9.797 -3.918 1 96 472 TYR B O 1
ATOM 7682 N N . GLN B 1 473 ? -12.039 -8.141 -3.145 1 97.38 473 GLN B N 1
ATOM 7683 C CA . GLN B 1 473 ? -11.836 -7.531 -4.453 1 97.38 473 GLN B CA 1
ATOM 7684 C C . GLN B 1 473 ? -11.148 -8.492 -5.41 1 97.38 473 GLN B C 1
ATOM 7686 O O . GLN B 1 473 ? -11.555 -8.625 -6.566 1 97.38 473 GLN B O 1
ATOM 7691 N N . MET B 1 474 ? -10.141 -9.172 -4.957 1 98.06 474 MET B N 1
ATOM 7692 C CA . MET B 1 474 ? -9.391 -10.094 -5.809 1 98.06 474 MET B CA 1
ATOM 7693 C C . MET B 1 474 ? -10.234 -11.312 -6.164 1 98.06 474 MET B C 1
ATOM 7695 O O . MET B 1 474 ? -10.281 -11.727 -7.324 1 98.06 474 MET B O 1
ATOM 7699 N N . SER B 1 475 ? -10.914 -11.875 -5.156 1 98 475 SER B N 1
ATOM 7700 C CA . SER B 1 475 ? -11.828 -12.977 -5.449 1 98 475 SER B CA 1
ATOM 7701 C C . SER B 1 475 ? -12.852 -12.578 -6.508 1 98 475 SER B C 1
ATOM 7703 O O . SER B 1 475 ? -13.086 -13.32 -7.461 1 98 475 SER B O 1
ATOM 7705 N N . ALA B 1 476 ? -13.414 -11.43 -6.328 1 98.19 476 ALA B N 1
ATOM 7706 C CA . ALA B 1 476 ? -14.438 -10.945 -7.242 1 98.19 476 ALA B CA 1
ATOM 7707 C C . ALA B 1 476 ? -13.883 -10.797 -8.656 1 98.19 476 ALA B C 1
ATOM 7709 O O . ALA B 1 476 ? -14.57 -11.102 -9.633 1 98.19 476 ALA B O 1
ATOM 7710 N N . SER B 1 477 ? -12.695 -10.336 -8.75 1 98.75 477 SER B N 1
ATOM 7711 C CA . SER B 1 477 ? -12.086 -10.156 -10.062 1 98.75 477 SER B CA 1
ATOM 7712 C C . SER B 1 477 ? -11.812 -11.5 -10.727 1 98.75 477 SER B C 1
ATOM 7714 O O . SER B 1 477 ? -12.07 -11.664 -11.922 1 98.75 477 SER B O 1
ATOM 7716 N N . TRP B 1 478 ? -11.234 -12.453 -10.008 1 98.81 478 TRP B N 1
ATOM 7717 C CA . TRP B 1 478 ? -10.977 -13.789 -10.539 1 98.81 478 TRP B CA 1
ATOM 7718 C C . TRP B 1 478 ? -12.281 -14.461 -10.969 1 98.81 478 TRP B C 1
ATOM 7720 O O . TRP B 1 478 ? -12.344 -15.07 -12.039 1 98.81 478 TRP B O 1
ATOM 7730 N N . ILE B 1 479 ? -13.305 -14.32 -10.141 1 98.56 479 ILE B N 1
ATOM 7731 C CA . ILE B 1 479 ? -14.617 -14.891 -10.414 1 98.56 479 ILE B CA 1
ATOM 7732 C C . ILE B 1 479 ? -15.203 -14.25 -11.672 1 98.56 479 ILE B C 1
ATOM 7734 O O . ILE B 1 479 ? -15.695 -14.945 -12.555 1 98.56 479 ILE B O 1
ATOM 7738 N N . SER B 1 480 ? -15.141 -12.945 -11.727 1 98.81 480 SER B N 1
ATOM 7739 C CA . SER B 1 480 ? -15.656 -12.219 -12.875 1 98.81 480 SER B CA 1
ATOM 7740 C C . SER B 1 480 ? -14.977 -12.664 -14.164 1 98.81 480 SER B C 1
ATOM 7742 O O . SER B 1 480 ? -15.633 -12.828 -15.195 1 98.81 480 SER B O 1
ATOM 7744 N N . PHE B 1 481 ? -13.68 -12.82 -14.086 1 98.88 481 PHE B N 1
ATOM 7745 C CA . PHE B 1 481 ? -12.953 -13.258 -15.266 1 98.88 481 PHE B CA 1
ATOM 7746 C C . PHE B 1 481 ? -13.398 -14.656 -15.688 1 98.88 481 PHE B C 1
ATOM 7748 O O . PHE B 1 481 ? -13.609 -14.922 -16.875 1 98.88 481 PHE B O 1
ATOM 7755 N N . ALA B 1 482 ? -13.492 -15.547 -14.727 1 98.75 482 ALA B N 1
ATOM 7756 C CA . ALA B 1 482 ? -13.938 -16.906 -15.031 1 98.75 482 ALA B CA 1
ATOM 7757 C C . ALA B 1 482 ? -15.344 -16.891 -15.625 1 98.75 482 ALA B C 1
ATOM 7759 O O . ALA B 1 482 ? -15.656 -17.688 -16.516 1 98.75 482 ALA B O 1
ATOM 7760 N N . HIS B 1 483 ? -16.172 -15.992 -15.148 1 98.38 483 HIS B N 1
ATOM 7761 C CA . HIS B 1 483 ? -17.578 -15.938 -15.547 1 98.38 483 HIS B CA 1
ATOM 7762 C C . HIS B 1 483 ? -17.734 -15.258 -16.906 1 98.38 483 HIS B C 1
ATOM 7764 O O . HIS B 1 483 ? -18.438 -15.766 -17.781 1 98.38 483 HIS B O 1
ATOM 7770 N N . ASP B 1 484 ? -17.016 -14.109 -17.109 1 98.5 484 ASP B N 1
ATOM 7771 C CA . ASP B 1 484 ? -17.344 -13.242 -18.234 1 98.5 484 ASP B CA 1
ATOM 7772 C C . ASP B 1 484 ? -16.109 -13.008 -19.125 1 98.5 484 ASP B C 1
ATOM 7774 O O . ASP B 1 484 ? -16.203 -12.336 -20.156 1 98.5 484 ASP B O 1
ATOM 7778 N N . LEU B 1 485 ? -14.945 -13.578 -18.75 1 98.62 485 LEU B N 1
ATOM 7779 C CA . LEU B 1 485 ? -13.672 -13.336 -19.406 1 98.62 485 LEU B CA 1
ATOM 7780 C C . LEU B 1 485 ? -13.297 -11.859 -19.344 1 98.62 485 LEU B C 1
ATOM 7782 O O . LEU B 1 485 ? -12.594 -11.359 -20.219 1 98.62 485 LEU B O 1
ATOM 7786 N N . ASP B 1 486 ? -13.883 -11.141 -18.406 1 98.5 486 ASP B N 1
ATOM 7787 C CA . ASP B 1 486 ? -13.648 -9.75 -18.016 1 98.5 486 ASP B CA 1
ATOM 7788 C C . ASP B 1 486 ? -13.602 -9.602 -16.5 1 98.5 486 ASP B C 1
ATOM 7790 O O . ASP B 1 486 ? -14.609 -9.789 -15.828 1 98.5 486 ASP B O 1
ATOM 7794 N N . PRO B 1 487 ? -12.445 -9.281 -15.938 1 98.56 487 PRO B N 1
ATOM 7795 C CA . PRO B 1 487 ? -12.312 -9.266 -14.477 1 98.56 487 PRO B CA 1
ATOM 7796 C C . PRO B 1 487 ? -13.094 -8.125 -13.82 1 98.56 487 PRO B C 1
ATOM 7798 O O . PRO B 1 487 ? -13.156 -8.039 -12.594 1 98.56 487 PRO B O 1
ATOM 7801 N N . ASN B 1 488 ? -13.789 -7.266 -14.578 1 98.12 488 ASN B N 1
ATOM 7802 C CA . ASN B 1 488 ? -14.367 -6.035 -14.047 1 98.12 488 ASN B CA 1
ATOM 7803 C C . ASN B 1 488 ? -15.859 -6.18 -13.781 1 98.12 488 ASN B C 1
ATOM 7805 O O . ASN B 1 488 ? -16.469 -5.324 -13.133 1 98.12 488 ASN B O 1
ATOM 7809 N N . THR B 1 489 ? -16.484 -7.152 -14.219 1 97.69 489 THR B N 1
ATOM 7810 C CA . THR B 1 489 ? -17.938 -7.184 -14.328 1 97.69 489 THR B CA 1
ATOM 7811 C C . THR B 1 489 ? -18.578 -7.359 -12.953 1 97.69 489 THR B C 1
ATOM 7813 O O . THR B 1 489 ? -19.75 -7.008 -12.75 1 97.69 489 THR B O 1
ATOM 7816 N N . GLY B 1 490 ? -17.859 -7.883 -11.984 1 95.25 490 GLY B N 1
ATOM 7817 C CA . GLY B 1 490 ? -18.453 -8.117 -10.672 1 95.25 490 GLY B CA 1
ATOM 7818 C C . GLY B 1 490 ? -17.797 -7.297 -9.578 1 95.25 490 GLY B C 1
ATOM 7819 O O . GLY B 1 490 ? -17.984 -7.57 -8.391 1 95.25 490 GLY B O 1
ATOM 7820 N N . VAL B 1 491 ? -16.969 -6.203 -9.969 1 93.19 491 VAL B N 1
ATOM 7821 C CA . VAL B 1 491 ? -16.188 -5.523 -8.93 1 93.19 491 VAL B CA 1
ATOM 7822 C C . VAL B 1 491 ? -16.625 -4.062 -8.836 1 93.19 491 VAL B C 1
ATOM 7824 O O . VAL B 1 491 ? -16.062 -3.291 -8.055 1 93.19 491 VAL B O 1
ATOM 7827 N N . SER B 1 492 ? -17.516 -3.469 -9.555 1 83.19 492 SER B N 1
ATOM 7828 C CA . SER B 1 492 ? -17.891 -2.059 -9.664 1 83.19 492 SER B CA 1
ATOM 7829 C C . SER B 1 492 ? -18.172 -1.458 -8.289 1 83.19 492 SER B C 1
ATOM 7831 O O . SER B 1 492 ? -17.812 -0.309 -8.023 1 83.19 492 SER B O 1
ATOM 7833 N N . GLU B 1 493 ? -18.734 -2.143 -7.34 1 84.69 493 GLU B N 1
ATOM 7834 C CA . GLU B 1 493 ? -19.156 -1.538 -6.078 1 84.69 493 GLU B CA 1
ATOM 7835 C C . GLU B 1 493 ? -18.188 -1.896 -4.945 1 84.69 493 GLU B C 1
ATOM 7837 O O . GLU B 1 493 ? -18.5 -1.671 -3.773 1 84.69 493 GLU B O 1
ATOM 7842 N N . THR B 1 494 ? -16.969 -2.301 -5.395 1 90.5 494 THR B N 1
ATOM 7843 C CA . THR B 1 494 ? -16.047 -2.74 -4.348 1 90.5 494 THR B CA 1
ATOM 7844 C C . THR B 1 494 ? -14.984 -1.681 -4.09 1 90.5 494 THR B C 1
ATOM 7846 O O . THR B 1 494 ? -14.234 -1.77 -3.111 1 90.5 494 THR B O 1
ATOM 7849 N N . GLY B 1 495 ? -14.875 -0.667 -4.941 1 91.25 495 GLY B N 1
ATOM 7850 C CA . GLY B 1 495 ? -13.836 0.343 -4.816 1 91.25 495 GLY B CA 1
ATOM 7851 C C . GLY B 1 495 ? -12.578 0.001 -5.594 1 91.25 495 GLY B C 1
ATOM 7852 O O . GLY B 1 495 ? -11.641 0.797 -5.645 1 91.25 495 GLY B O 1
ATOM 7853 N N . LEU B 1 496 ? -12.531 -1.195 -6.215 1 96.06 496 LEU B N 1
ATOM 7854 C CA . LEU B 1 496 ? -11.406 -1.558 -7.074 1 96.06 496 LEU B CA 1
ATOM 7855 C C . LEU B 1 496 ? -11.422 -0.739 -8.359 1 96.06 496 LEU B C 1
ATOM 7857 O O . LEU B 1 496 ? -12.477 -0.565 -8.984 1 96.06 496 LEU B O 1
ATOM 7861 N N . PRO B 1 497 ? -10.305 -0.11 -8.758 1 95.06 497 PRO B N 1
ATOM 7862 C CA . PRO B 1 497 ? -10.289 0.585 -10.047 1 95.06 497 PRO B CA 1
ATOM 7863 C C . PRO B 1 497 ? -10.484 -0.361 -11.227 1 95.06 497 PRO B C 1
ATOM 7865 O O . PRO B 1 497 ? -10.227 -1.562 -11.109 1 95.06 497 PRO B O 1
ATOM 7868 N N . LEU B 1 498 ? -10.953 0.177 -12.312 1 96.44 498 LEU B N 1
ATOM 7869 C CA . LEU B 1 498 ? -11.078 -0.608 -13.539 1 96.44 498 LEU B CA 1
ATOM 7870 C C . LEU B 1 498 ? -9.734 -1.223 -13.93 1 96.44 498 LEU B C 1
ATOM 7872 O O . LEU B 1 498 ? -8.727 -0.524 -13.992 1 96.44 498 LEU B O 1
ATOM 7876 N N . TRP B 1 499 ? -9.734 -2.514 -14.047 1 98.12 499 TRP B N 1
ATOM 7877 C CA . TRP B 1 499 ? -8.586 -3.26 -14.547 1 98.12 499 TRP B CA 1
ATOM 7878 C C . TRP B 1 499 ? -8.492 -3.168 -16.062 1 98.12 499 TRP B C 1
ATOM 7880 O O . TRP B 1 499 ? -9.219 -3.859 -16.781 1 98.12 499 TRP B O 1
ATOM 7890 N N . PRO B 1 500 ? -7.57 -2.34 -16.578 1 98 500 PRO B N 1
ATOM 7891 C CA . PRO B 1 500 ? -7.492 -2.205 -18.031 1 98 500 PRO B CA 1
ATOM 7892 C C . PRO B 1 500 ? -6.809 -3.398 -18.703 1 98 500 PRO B C 1
ATOM 7894 O O . PRO B 1 500 ? -6 -4.082 -18.078 1 98 500 PRO B O 1
ATOM 7897 N N . PRO B 1 501 ? -7.16 -3.711 -19.953 1 98.25 501 PRO B N 1
ATOM 7898 C CA . PRO B 1 501 ? -6.309 -4.637 -20.703 1 98.25 501 PRO B CA 1
ATOM 7899 C C . PRO B 1 501 ? -4.863 -4.156 -20.797 1 98.25 501 PRO B C 1
ATOM 7901 O O . PRO B 1 501 ? -4.605 -2.951 -20.797 1 98.25 501 PRO B O 1
ATOM 7904 N N . TYR B 1 502 ? -3.98 -5.066 -20.828 1 98.06 502 TYR B N 1
ATOM 7905 C CA . TYR B 1 502 ? -2.564 -4.754 -20.984 1 98.06 502 TYR B CA 1
ATOM 7906 C C . TYR B 1 502 ? -2.332 -3.875 -22.203 1 98.06 502 TYR B C 1
ATOM 7908 O O . TYR B 1 502 ? -1.759 -2.789 -22.094 1 98.06 502 TYR B O 1
ATOM 7916 N N . GLY B 1 503 ? -2.775 -4.316 -23.406 1 94.62 503 GLY B N 1
ATOM 7917 C CA . GLY B 1 503 ? -2.803 -3.566 -24.656 1 94.62 503 GLY B CA 1
ATOM 7918 C C . GLY B 1 503 ? -1.45 -2.996 -25.031 1 94.62 503 GLY B C 1
ATOM 7919 O O . GLY B 1 503 ? -0.413 -3.486 -24.578 1 94.62 503 GLY B O 1
ATOM 7920 N N . GLU B 1 504 ? -1.474 -1.959 -25.844 1 92.62 504 GLU B N 1
ATOM 7921 C CA . GLU B 1 504 ? -0.26 -1.326 -26.344 1 92.62 504 GLU B CA 1
ATOM 7922 C C . GLU B 1 504 ? 0.403 -0.465 -25.281 1 92.62 504 GLU B C 1
ATOM 7924 O O . GLU B 1 504 ? 1.624 -0.297 -25.281 1 92.62 504 GLU B O 1
ATOM 7929 N N . ASP B 1 505 ? -0.391 -0.063 -24.328 1 93.5 505 ASP B N 1
ATOM 7930 C CA . ASP B 1 505 ? 0.118 0.821 -23.281 1 93.5 505 ASP B CA 1
ATOM 7931 C C . ASP B 1 505 ? 0.75 0.021 -22.156 1 93.5 505 ASP B C 1
ATOM 7933 O O . ASP B 1 505 ? 1.362 0.594 -21.25 1 93.5 505 ASP B O 1
ATOM 7937 N N . ALA B 1 506 ? 0.612 -1.266 -22.172 1 97.31 506 ALA B N 1
ATOM 7938 C CA . ALA B 1 506 ? 1.211 -2.178 -21.203 1 97.31 506 ALA B CA 1
ATOM 7939 C C . ALA B 1 506 ? 0.764 -1.839 -19.781 1 97.31 506 ALA B C 1
ATOM 7941 O O . ALA B 1 506 ? 1.593 -1.695 -18.875 1 97.31 506 ALA B O 1
ATOM 7942 N N . ASN B 1 507 ? -0.575 -1.654 -19.625 1 97.31 507 ASN B N 1
ATOM 7943 C CA . ASN B 1 507 ? -1.15 -1.344 -18.312 1 97.31 507 ASN B CA 1
ATOM 7944 C C . ASN B 1 507 ? -1.222 -2.58 -17.422 1 97.31 507 ASN B C 1
ATOM 7946 O O . ASN B 1 507 ? -1.403 -3.695 -17.922 1 97.31 507 ASN B O 1
ATOM 7950 N N . SER B 1 508 ? -1.038 -2.385 -16.172 1 97.81 508 SER B N 1
ATOM 7951 C CA . SER B 1 508 ? -1.163 -3.414 -15.141 1 97.81 508 SER B CA 1
ATOM 7952 C C . SER B 1 508 ? -1.88 -2.879 -13.906 1 97.81 508 SER B C 1
ATOM 7954 O O . SER B 1 508 ? -1.69 -1.722 -13.523 1 97.81 508 SER B O 1
ATOM 7956 N N . ILE B 1 509 ? -2.744 -3.666 -13.328 1 98.25 509 ILE B N 1
ATOM 7957 C CA . ILE B 1 509 ? -3.305 -3.289 -12.031 1 98.25 509 ILE B CA 1
ATOM 7958 C C . ILE B 1 509 ? -2.355 -3.717 -10.914 1 98.25 509 ILE B C 1
ATOM 7960 O O . ILE B 1 509 ? -1.727 -4.773 -11 1 98.25 509 ILE B O 1
ATOM 7964 N N . VAL B 1 510 ? -2.123 -2.904 -9.938 1 98.5 510 VAL B N 1
ATOM 7965 C CA . VAL B 1 510 ? -1.382 -3.225 -8.727 1 98.5 510 VAL B CA 1
ATOM 7966 C C . VAL B 1 510 ? -2.352 -3.414 -7.559 1 98.5 510 VAL B C 1
ATOM 7968 O O . VAL B 1 510 ? -3.072 -2.486 -7.188 1 98.5 510 VAL B O 1
ATOM 7971 N N . PHE B 1 511 ? -2.445 -4.637 -6.984 1 98.31 511 PHE B N 1
ATOM 7972 C CA . PHE B 1 511 ? -3.297 -4.93 -5.84 1 98.31 511 PHE B CA 1
ATOM 7973 C C . PHE B 1 511 ? -2.596 -4.566 -4.535 1 98.31 511 PHE B C 1
ATOM 7975 O O . PHE B 1 511 ? -1.5 -5.059 -4.258 1 98.31 511 PHE B O 1
ATOM 7982 N N . ASN B 1 512 ? -3.18 -3.725 -3.787 1 96.75 512 ASN B N 1
ATOM 7983 C CA . ASN B 1 512 ? -2.682 -3.232 -2.506 1 96.75 512 ASN B CA 1
ATOM 7984 C C . ASN B 1 512 ? -3.816 -3.025 -1.507 1 96.75 512 ASN B C 1
ATOM 7986 O O . ASN B 1 512 ? -4.895 -2.559 -1.873 1 96.75 512 ASN B O 1
ATOM 7990 N N . GLY B 1 513 ? -3.564 -3.35 -0.237 1 93.81 513 GLY B N 1
ATOM 7991 C CA . GLY B 1 513 ? -4.605 -3.322 0.777 1 93.81 513 GLY B CA 1
ATOM 7992 C C . GLY B 1 513 ? -5.09 -1.921 1.097 1 93.81 513 GLY B C 1
ATOM 7993 O O . GLY B 1 513 ? -6.223 -1.737 1.547 1 93.81 513 GLY B O 1
ATOM 7994 N N . TYR B 1 514 ? -4.328 -0.9 0.87 1 93.88 514 TYR B N 1
ATOM 7995 C CA . TYR B 1 514 ? -4.711 0.47 1.19 1 93.88 514 TYR B CA 1
ATOM 7996 C C . TYR B 1 514 ? -5.242 1.192 -0.042 1 93.88 514 TYR B C 1
ATOM 7998 O O . TYR B 1 514 ? -5.426 2.412 -0.024 1 93.88 514 TYR B O 1
ATOM 8006 N N . GLY B 1 515 ? -5.441 0.406 -1.021 1 94.88 515 GLY B N 1
ATOM 8007 C CA . GLY B 1 515 ? -5.941 0.921 -2.285 1 94.88 515 GLY B CA 1
ATOM 8008 C C . GLY B 1 515 ? -5.121 0.474 -3.48 1 94.88 515 GLY B C 1
ATOM 8009 O O . GLY B 1 515 ? -3.895 0.602 -3.479 1 94.88 515 GLY B O 1
ATOM 8010 N N . SER B 1 516 ? -5.77 -0.074 -4.488 1 97.12 516 SER B N 1
ATOM 8011 C CA . SER B 1 516 ? -5.129 -0.55 -5.711 1 97.12 516 SER B CA 1
ATOM 8012 C C . SER B 1 516 ? -5.035 0.56 -6.75 1 97.12 516 SER B C 1
ATOM 8014 O O . SER B 1 516 ? -5.793 1.531 -6.703 1 97.12 516 SER B O 1
ATOM 8016 N N . TRP B 1 517 ? -4.051 0.462 -7.66 1 96.38 517 TRP B N 1
ATOM 8017 C CA . TRP B 1 517 ? -3.891 1.46 -8.711 1 96.38 517 TRP B CA 1
ATOM 8018 C C . TRP B 1 517 ? -3.443 0.81 -10.016 1 96.38 517 TRP B C 1
ATOM 8020 O O . TRP B 1 517 ? -3.221 -0.402 -10.07 1 96.38 517 TRP B O 1
ATOM 8030 N N . VAL B 1 518 ? -3.467 1.524 -11.133 1 96.81 518 VAL B N 1
ATOM 8031 C CA . VAL B 1 518 ? -2.982 1.08 -12.438 1 96.81 518 VAL B CA 1
ATOM 8032 C C . VAL B 1 518 ? -1.597 1.668 -12.695 1 96.81 518 VAL B C 1
ATOM 8034 O O . VAL B 1 518 ? -1.342 2.834 -12.391 1 96.81 518 VAL B O 1
ATOM 8037 N N . GLU B 1 519 ? -0.683 0.895 -13.164 1 96.69 519 GLU B N 1
ATOM 8038 C CA . GLU B 1 519 ? 0.659 1.338 -13.523 1 96.69 519 GLU B CA 1
ATOM 8039 C C . GLU B 1 519 ? 1.046 0.837 -14.914 1 96.69 519 GLU B C 1
ATOM 8041 O O . GLU B 1 519 ? 0.436 -0.099 -15.438 1 96.69 519 GLU B O 1
ATOM 8046 N N . ALA B 1 520 ? 1.985 1.521 -15.484 1 95.69 520 ALA B N 1
ATOM 8047 C CA . ALA B 1 520 ? 2.625 0.972 -16.672 1 95.69 520 ALA B CA 1
ATOM 8048 C C . ALA B 1 520 ? 3.629 -0.117 -16.312 1 95.69 520 ALA B C 1
ATOM 8050 O O . ALA B 1 520 ? 4.367 0.015 -15.328 1 95.69 520 ALA B O 1
ATOM 8051 N N . ASP B 1 521 ? 3.641 -1.211 -17.016 1 96.31 521 ASP B N 1
ATOM 8052 C CA . ASP B 1 521 ? 4.566 -2.32 -16.812 1 96.31 521 ASP B CA 1
ATOM 8053 C C . ASP B 1 521 ? 5.957 -1.98 -17.359 1 96.31 521 ASP B C 1
ATOM 8055 O O . ASP B 1 521 ? 6.434 -2.609 -18.297 1 96.31 521 ASP B O 1
ATOM 8059 N N . THR B 1 522 ? 6.656 -1.024 -16.688 1 93.44 522 THR B N 1
ATOM 8060 C CA . THR B 1 522 ? 7.918 -0.532 -17.234 1 93.44 522 THR B CA 1
ATOM 8061 C C . THR B 1 522 ? 9.031 -0.642 -16.188 1 93.44 522 THR B C 1
ATOM 8063 O O . THR B 1 522 ? 10.148 -0.176 -16.422 1 93.44 522 THR B O 1
ATOM 8066 N N . TYR B 1 523 ? 8.711 -1.161 -15.031 1 92.25 523 TYR B N 1
ATOM 8067 C CA . TYR B 1 523 ? 9.789 -1.279 -14.055 1 92.25 523 TYR B CA 1
ATOM 8068 C C . TYR B 1 523 ? 10.906 -2.164 -14.578 1 92.25 523 TYR B C 1
ATOM 8070 O O . TYR B 1 523 ? 10.656 -3.186 -15.219 1 92.25 523 TYR B O 1
ATOM 8078 N N . ARG B 1 524 ? 12.141 -1.721 -14.375 1 96.81 524 ARG B N 1
ATOM 8079 C CA . ARG B 1 524 ? 13.367 -2.371 -14.828 1 96.81 524 ARG B CA 1
ATOM 8080 C C . ARG B 1 524 ? 13.258 -2.766 -16.297 1 96.81 524 ARG B C 1
ATOM 8082 O O . ARG B 1 524 ? 13.617 -3.885 -16.672 1 96.81 524 ARG B O 1
ATOM 8089 N N . GLU B 1 525 ? 12.766 -1.861 -17.109 1 96.88 525 GLU B N 1
ATOM 8090 C CA . GLU B 1 525 ? 12.406 -2.09 -18.516 1 96.88 525 GLU B CA 1
ATOM 8091 C C . GLU B 1 525 ? 13.586 -2.66 -19.297 1 96.88 525 GLU B C 1
ATOM 8093 O O . GLU B 1 525 ? 13.461 -3.699 -19.938 1 96.88 525 GLU B O 1
ATOM 8098 N N . GLN B 1 526 ? 14.75 -2.076 -19.188 1 97.94 526 GLN B N 1
ATOM 8099 C CA . GLN B 1 526 ? 15.898 -2.51 -19.984 1 97.94 526 GLN B CA 1
ATOM 8100 C C . GLN B 1 526 ? 16.359 -3.9 -19.562 1 97.94 526 GLN B C 1
ATOM 8102 O O . GLN B 1 526 ? 16.609 -4.766 -20.406 1 97.94 526 GLN B O 1
ATOM 8107 N N . ALA B 1 527 ? 16.453 -4.082 -18.266 1 98.56 527 ALA B N 1
ATOM 8108 C CA . ALA B 1 527 ? 16.953 -5.359 -17.75 1 98.56 527 ALA B CA 1
ATOM 8109 C C . ALA B 1 527 ? 15.984 -6.492 -18.094 1 98.56 527 ALA B C 1
ATOM 8111 O O . ALA B 1 527 ? 16.391 -7.551 -18.562 1 98.56 527 ALA B O 1
ATOM 8112 N N . VAL B 1 528 ? 14.711 -6.305 -17.891 1 98.31 528 VAL B N 1
ATOM 8113 C CA . VAL B 1 528 ? 13.719 -7.348 -18.109 1 98.31 528 VAL B CA 1
ATOM 8114 C C . VAL B 1 528 ? 13.617 -7.656 -19.594 1 98.31 528 VAL B C 1
ATOM 8116 O O . VAL B 1 528 ? 13.484 -8.812 -20 1 98.31 528 VAL B O 1
ATOM 8119 N N . GLN B 1 529 ? 13.664 -6.582 -20.438 1 98 529 GLN B N 1
ATOM 8120 C CA . GLN B 1 529 ? 13.641 -6.836 -21.875 1 98 529 GLN B CA 1
ATOM 8121 C C . GLN B 1 529 ? 14.875 -7.625 -22.312 1 98 529 GLN B C 1
ATOM 8123 O O . GLN B 1 529 ? 14.781 -8.492 -23.172 1 98 529 GLN B O 1
ATOM 8128 N N . TYR B 1 530 ? 16.062 -7.32 -21.734 1 98.25 530 TYR B N 1
ATOM 8129 C CA . TYR B 1 530 ? 17.266 -8.086 -22.031 1 98.25 530 TYR B CA 1
ATOM 8130 C C . TYR B 1 530 ? 17.094 -9.547 -21.656 1 98.25 530 TYR B C 1
ATOM 8132 O O . TYR B 1 530 ? 17.547 -10.445 -22.375 1 98.25 530 TYR B O 1
ATOM 8140 N N . ILE B 1 531 ? 16.469 -9.797 -20.531 1 97 531 ILE B N 1
ATOM 8141 C CA . ILE B 1 531 ? 16.203 -11.156 -20.094 1 97 531 ILE B CA 1
ATOM 8142 C C . ILE B 1 531 ? 15.289 -11.859 -21.094 1 97 531 ILE B C 1
ATOM 8144 O O . ILE B 1 531 ? 15.555 -12.992 -21.5 1 97 531 ILE B O 1
ATOM 8148 N N . ILE B 1 532 ? 14.211 -11.219 -21.516 1 96.06 532 ILE B N 1
ATOM 8149 C CA . ILE B 1 532 ? 13.25 -11.797 -22.453 1 96.06 532 ILE B CA 1
ATOM 8150 C C . ILE B 1 532 ? 13.945 -12.141 -23.766 1 96.06 532 ILE B C 1
ATOM 8152 O O . ILE B 1 532 ? 13.734 -13.219 -24.312 1 96.06 532 ILE B O 1
ATOM 8156 N N . ASP B 1 533 ? 14.875 -11.32 -24.203 1 95.62 533 ASP B N 1
ATOM 8157 C CA . ASP B 1 533 ? 15.461 -11.438 -25.531 1 95.62 533 ASP B CA 1
ATOM 8158 C C . ASP B 1 533 ? 16.656 -12.391 -25.516 1 95.62 533 ASP B C 1
ATOM 8160 O O . ASP B 1 533 ? 16.938 -13.047 -26.531 1 95.62 533 ASP B O 1
ATOM 8164 N N . ASN B 1 534 ? 17.375 -12.445 -24.375 1 94.81 534 ASN B N 1
ATOM 8165 C CA . ASN B 1 534 ? 18.672 -13.086 -24.438 1 94.81 534 ASN B CA 1
ATOM 8166 C C . ASN B 1 534 ? 18.781 -14.219 -23.422 1 94.81 534 ASN B C 1
ATOM 8168 O O . ASN B 1 534 ? 19.562 -15.164 -23.625 1 94.81 534 ASN B O 1
ATOM 8172 N N . VAL B 1 535 ? 18.094 -14.094 -22.344 1 95.12 535 VAL B N 1
ATOM 8173 C CA . VAL B 1 535 ? 18.266 -15.047 -21.266 1 95.12 535 VAL B CA 1
ATOM 8174 C C . VAL B 1 535 ? 17.25 -16.172 -21.391 1 95.12 535 VAL B C 1
ATOM 8176 O O . VAL B 1 535 ? 17.609 -17.344 -21.438 1 95.12 535 VAL B O 1
ATOM 8179 N N . LEU B 1 536 ? 15.961 -15.828 -21.484 1 93.31 536 LEU B N 1
ATOM 8180 C CA . LEU B 1 536 ? 14.891 -16.828 -21.531 1 93.31 536 LEU B CA 1
ATOM 8181 C C . LEU B 1 536 ? 15 -17.672 -22.797 1 93.31 536 LEU B C 1
ATOM 8183 O O . LEU B 1 536 ? 14.648 -18.844 -22.797 1 93.31 536 LEU B O 1
ATOM 8187 N N . THR B 1 537 ? 15.5 -17.125 -23.859 1 90.75 537 THR B N 1
ATOM 8188 C CA . THR B 1 537 ? 15.516 -17.812 -25.156 1 90.75 537 THR B CA 1
ATOM 8189 C C . THR B 1 537 ? 16.734 -18.719 -25.281 1 90.75 537 THR B C 1
ATOM 8191 O O . THR B 1 537 ? 16.75 -19.641 -26.094 1 90.75 537 THR B O 1
ATOM 8194 N N . ASP B 1 538 ? 17.688 -18.422 -24.469 1 90.12 538 ASP B N 1
ATOM 8195 C CA . ASP B 1 538 ? 18.938 -19.188 -24.578 1 90.12 538 ASP B CA 1
ATOM 8196 C C . ASP B 1 538 ? 18.734 -20.625 -24.125 1 90.12 538 ASP B C 1
ATOM 8198 O O . ASP B 1 538 ? 18.312 -20.875 -22.984 1 90.12 538 ASP B O 1
ATOM 8202 N N . GLY B 1 539 ? 18.984 -21.547 -24.953 1 83.38 539 GLY B N 1
ATOM 8203 C CA . GLY B 1 539 ? 18.906 -22.969 -24.641 1 83.38 539 GLY B CA 1
ATOM 8204 C C . GLY B 1 539 ? 17.516 -23.531 -24.844 1 83.38 539 GLY B C 1
ATOM 8205 O O . GLY B 1 539 ? 17.266 -24.703 -24.562 1 83.38 539 GLY B O 1
ATOM 8206 N N . ALA B 1 540 ? 16.609 -22.719 -25.25 1 84.62 540 ALA B N 1
ATOM 8207 C CA . ALA B 1 540 ? 15.242 -23.172 -25.469 1 84.62 540 ALA B CA 1
ATOM 8208 C C . ALA B 1 540 ? 15.148 -24.047 -26.719 1 84.62 540 ALA B C 1
ATOM 8210 O O . ALA B 1 540 ? 15.664 -23.688 -27.766 1 84.62 540 ALA B O 1
ATOM 8211 N N . SER B 1 541 ? 14.586 -25.172 -26.484 1 83.44 541 SER B N 1
ATOM 8212 C CA . SER B 1 541 ? 14.359 -26.078 -27.609 1 83.44 541 SER B CA 1
ATOM 8213 C C . SER B 1 541 ? 13.008 -25.797 -28.266 1 83.44 541 SER B C 1
ATOM 8215 O O . SER B 1 541 ? 12.086 -25.297 -27.625 1 83.44 541 SER B O 1
#

InterPro domains:
  IPR002018 Carboxylesterase, type B [PF00135] (27-508)
  IPR019826 Carboxylesterase type B, active site [PS00122] (200-215)
  IPR029058 Alpha/Beta hydrolase fold [G3DSA:3.40.50.1820] (20-537)
  IPR029058 Alpha/Beta hydrolase fold [SSF53474] (28-533)
  IPR050654 Acetylcholinesterase-related enzymes [PTHR43918] (24-510)

Sequence (1082 aa):
MASHSFLTSFVFDFLLLVIVQPSIAISVLTTNGTVVGVNDAVNGVQRFLGIPFAEPPVGDLRLRQAVSLRKSFSNLQADKFGPSCYSARDQGNSSEDCLTLNMWRPTNATSSSSQLPVLVWLYGGGLTNGYTADPRFEGTSMARTSQDIGKPIILVSVNYRLGPFGFLNAKEMAELGLLNIGMLDQRRALSWIQENIASFGGDPKKVTLAGESAGAVSIYSHMMAYGGRDDGHFRGAILGSGGAFPLTPANTTVFQSTFDSLVDGTNCSAVVNGSASDKLDCIRKLPVEEFRTKVGSSTGQSVDGDFTRTSIQRALPAGQYIKVPTVVGTNTDEGTTSAPTGINTTEQLFDPVAQGYFRPRLLPNETVSKLIRLYPTSPQLGCPYNTGSTQFTSGLLDKMACSIFGDIVQIGPARMIAQTLARDGVPVYRYRFNHLQSNTSSMTKGIGTGVEQQYVFSNLIPDQPWDQSMAYQMSASWISFAHDLDPNTGVSETGLPLWPPYGEDANSIVFNGYGSWVEADTYREQAVQYIIDNVLTDGASMASHSFLTSFVFDFLLLVIVQPSIAISVLTTNGTVVGVNDAVNGVQRFLGIPFAEPPVGDLRLRQAVSLRKSFSNLQADKFGPSCYSARDQGNSSEDCLTLNMWRPTNATSSSSQLPVLVWLYGGGLTNGYTADPRFEGTSMARTSQDIGKPIILVSVNYRLGPFGFLNAKEMAELGLLNIGMLDQRRALSWIQENIASFGGDPKKVTLAGESAGAVSIYSHMMAYGGRDDGHFRGAILGSGGAFPLTPANTTVFQSTFDSLVDGTNCSAVVNGSASDKLDCIRKLPVEEFRTKVGSSTGQSVDGDFTRTSIQRALPAGQYIKVPTVVGTNTDEGTTSAPTGINTTEQLFDPVAQGYFRPRLLPNETVSKLIRLYPTSPQLGCPYNTGSTQFTSGLLDKMACSIFGDIVQIGPARMIAQTLARDGVPVYRYRFNHLQSNTSSMTKGIGTGVEQQYVFSNLIPDQPWDQSMAYQMSASWISFAHDLDPNTGVSETGLPLWPPYGEDANSIVFNGYGSWVEADTYREQAVQYIIDNVLTDGAS

pLDDT: mean 92.22, std 12.78, range [18.27, 98.94]

Radius of gyration: 35.71 Å; Cα contacts (8 Å, |Δi|>4): 2572; chains: 2; bounding box: 67×109×102 Å

Organism: NCBI:txid702518